Protein AF-0000000081051289 (afdb_homodimer)

Secondary structure (DSSP, 8-state):
--------------------TTSEEEEEEEEEETTSS-EEE--EEEEE-TTEEEEEE-STTSSHHHHHHHHTT---TTEEEEEEEE--S-EEEE-SS----TTSBHHHHHHHHHHHTT----HHHHHHHHHHHHHHTT-GGGTTSB---SSS----HHHHHHHHHHHHHTT--SEEEEESTTTT--HHHHHHHHHHHHHHHHHSTT-EEEEE-SS--HHHHHH--EEEEEETTEEEEEEEHHHHHHHHHHTT-PPPTT--HHHHHHHHT--SSS--SS-HHHHHHHHHHHHHHHTTSSS--TTTT------SSHHHHTHHHHHTS--------S-GGGHHHHHHHHHHHHHH-IIIIIHHHHHHHHHHHHHHHHTTTGGG--SHHHHHHHHHHHHHIIIIIHHGGGGGHHHHHHTHHHHHHHHHTTSS-HHHHHHHHHHHHHHHHHHHHHHHHHHHHHHHT-S-HHHHHHHHHHHHHHHHHHHHHHHHH-SSHHHHHHHHHHHHHHHHHTSSSSS-GGGSPTT-THHHHH-HHHHHHHHHHHHHHTT-B---TT-S-SBHHHHHHHTT-TT--HHHHHHHHHHHHHHHHHHHHHHHHIIIIISSPEEE-TTS-------SSGGG-/--------------------TTSEEEEEEEEEETTSS-EEE--EEEEE-TTEEEEEE-STTSSHHHHHHHHTT---TTEEEEEEEE--S-EEEE-SS----TTSBHHHHHHHHHHHTT----HHHHHHHHHHHHHHTT-GGGTTSB---SSS----HHHHHHHHHHHHHTT--SEEEEESTTTT--HHHHHHHHHHHHHHHHHSTT-EEEEE-SS--HHHHHH--EEEEEETTEEEEEEEHHHHHHHHHHTT-PPPTT--HHHHHHHHT--SSS--SS-HHHHHHHHHHHHHHHTSSSS--TTTT------SSHHHHTHHHHHTS--------S-GGGHHHHHHHHHHHHHH-IIIIIHHHHHHHHHHHHHHHHTTTGGG--SHHHHHHHHHHHHHIIIIIHHGGGGGHHHHHHTHHHHHHHHHTTSS-HHHHHHHHHHHHHHHHHHHHHHHHHHHHHHHT-S-HHHHHHHHHHHHHHHHHHHHHHHHH-SSHHHHHHHHHHHHHHHHHTSSSSS-GGGSPTT-HHHHHH-HHHHHHHHHHHHHHTT-B---TT-S-SBHHHHHHHTT-TT--HHHHHHHHHHHHHHHHHHHHHHHHIIIIISSPEEE-TTS-------SSGGG-

Sequence (1250 aa):
MSVDPTEANLVDVSATFHPTEDDGYALIDNVSTTTGKKKLLKEMNLLFPEGSVSAILGPSGAGKSTLLNVLTDSLSSNSKAVADIHLPGHSSFVPQDDQLHGFFTVKSYMNHYAKMANLKLPRKELDAKIDTLLKQLGLTEQKGTRVGDIFLKGLSGGQKRRLSVALEALTDPMNLFLDEPTSGLDAESALQLMEFLKSYARAASGRRIILTIHQPSTFIWQLIDNVILLAKGKLMYEGSRKSMEEFFAKYEHPTPHGWNPADHYVTMVNDEFRDHARSVDEWAQSYQDWQKNHHLGGPKSSAFFAPPKRSGKERTTSMNAATNKGTVDTKRSNSFMAVGPLLYRYFLNLWFNPGILGTRIAMYSMLALMVGGLFWELGDRTDYESIISRSAVLFYCVAFFIFMSVAVLPFTVMERGIVDKEVLNGYYHPIAYQVAQGLSTIPAAGILAGLTSVIIVFMLKLNDGWWYFLNMFLALCTAEALAQMVSHVVPHFVIGMAGIAGLFGFFMLFMGFMVIPSDFPYGLGWTYDVAFHTYSWRSFMVTEFQNLTFDDPRSPFATGHDVLKFYEIEDVNRWNDMIVLACYAIVIHLISFMVLVIRYSYFKGKITPLNGKKQPDQDFSEAAAMSVDPTEANLVDVSATFHPTEDDGYALIDNVSTTTGKKKLLKEMNLLFPEGSVSAILGPSGAGKSTLLNVLTDSLSSNSKAVADIHLPGHSSFVPQDDQLHGFFTVKSYMNHYAKMANLKLPRKELDAKIDTLLKQLGLTEQKGTRVGDIFLKGLSGGQKRRLSVALEALTDPMNLFLDEPTSGLDAESALQLMEFLKSYARAASGRRIILTIHQPSTFIWQLIDNVILLAKGKLMYEGSRKSMEEFFAKYEHPTPHGWNPADHYVTMVNDEFRDHARSVDEWAQSYQDWQKNHHLGGPKSSAFFAPPKRSGKERTTSMNAATNKGTVDTKRSNSFMAVGPLLYRYFLNLWFNPGILGTRIAMYSMLALMVGGLFWELGDRTDYESIISRSAVLFYCVAFFIFMSVAVLPFTVMERGIVDKEVLNGYYHPIAYQVAQGLSTIPAAGILAGLTSVIIVFMLKLNDGWWYFLNMFLALCTAEALAQMVSHVVPHFVIGMAGIAGLFGFFMLFMGFMVIPSDFPYGLGWTYDVAFHTYSWRSFMVTEFQNLTFDDPRSPFATGHDVLKFYEIEDVNRWNDMIVLACYAIVIHLISFMVLVIRYSYFKGKITPLNGKKQPDQDFSEAAA

Organism: NCBI:txid2856

Structure (mmCIF, N/CA/C/O backbone):
data_AF-0000000081051289-model_v1
#
loop_
_entity.id
_entity.type
_entity.pdbx_description
1 polymer 'ABC transporter domain-containing protein'
#
loop_
_atom_site.group_PDB
_atom_site.id
_atom_site.type_symbol
_atom_site.label_atom_id
_atom_site.label_alt_id
_atom_site.label_comp_id
_atom_site.label_asym_id
_atom_site.label_entity_id
_atom_site.label_seq_id
_atom_site.pdbx_PDB_ins_code
_atom_site.Cartn_x
_atom_site.Cartn_y
_atom_site.Cartn_z
_atom_site.occupancy
_atom_site.B_iso_or_equiv
_atom_site.auth_seq_id
_atom_site.auth_comp_id
_atom_site.auth_asym_id
_atom_site.auth_atom_id
_atom_site.pdbx_PDB_model_num
ATOM 1 N N . MET A 1 1 ? -16.984 8.797 79.438 1 22.88 1 MET A N 1
ATOM 2 C CA . MET A 1 1 ? -17.828 8.328 78.312 1 22.88 1 MET A CA 1
ATOM 3 C C . MET A 1 1 ? -17.297 8.852 77 1 22.88 1 MET A C 1
ATOM 5 O O . MET A 1 1 ? -17.406 10.039 76.688 1 22.88 1 MET A O 1
ATOM 9 N N . SER A 1 2 ? -16.266 8.383 76.375 1 28.55 2 SER A N 1
ATOM 10 C CA . SER A 1 2 ? -15.32 8.758 75.312 1 28.55 2 SER A CA 1
ATOM 11 C C . SER A 1 2 ? -15.953 8.633 73.938 1 28.55 2 SER A C 1
ATOM 13 O O . SER A 1 2 ? -16.5 7.582 73.562 1 28.55 2 SER A O 1
ATOM 15 N N . VAL A 1 3 ? -16.594 9.781 73.312 1 32.72 3 VAL A N 1
ATOM 16 C CA . VAL A 1 3 ? -17.359 9.938 72.125 1 32.72 3 VAL A CA 1
ATOM 17 C C . VAL A 1 3 ? -16.547 9.391 70.938 1 32.72 3 VAL A C 1
ATOM 19 O O . VAL A 1 3 ? -15.391 9.773 70.75 1 32.72 3 VAL A O 1
ATOM 22 N N . ASP A 1 4 ? -16.812 8.148 70.5 1 29.19 4 ASP A N 1
ATOM 23 C CA . ASP A 1 4 ? -16.156 7.316 69.5 1 29.19 4 ASP A CA 1
ATOM 24 C C . ASP A 1 4 ? -16.203 7.973 68.125 1 29.19 4 ASP A C 1
ATOM 26 O O . ASP A 1 4 ? -17.281 8.344 67.625 1 29.19 4 ASP A O 1
ATOM 30 N N . PRO A 1 5 ? -15.219 8.594 67.5 1 31 5 PRO A N 1
ATOM 31 C CA . PRO A 1 5 ? -15.047 9.43 66.312 1 31 5 PRO A CA 1
ATOM 32 C C . PRO A 1 5 ? -15.492 8.734 65.062 1 31 5 PRO A C 1
ATOM 34 O O . PRO A 1 5 ? -15.391 9.312 63.938 1 31 5 PRO A O 1
ATOM 37 N N . THR A 1 6 ? -15.672 7.43 64.938 1 29.77 6 THR A N 1
ATOM 38 C CA . THR A 1 6 ? -15.523 6.621 63.75 1 29.77 6 THR A CA 1
ATOM 39 C C . THR A 1 6 ? -16.703 6.828 62.812 1 29.77 6 THR A C 1
ATOM 41 O O . THR A 1 6 ? -16.641 6.469 61.625 1 29.77 6 THR A O 1
ATOM 44 N N . GLU A 1 7 ? -17.922 6.91 63.188 1 26.81 7 GLU A N 1
ATOM 45 C CA . GLU A 1 7 ? -19.047 6.672 62.281 1 26.81 7 GLU A CA 1
ATOM 46 C C . GLU A 1 7 ? -19.219 7.832 61.312 1 26.81 7 GLU A C 1
ATOM 48 O O . GLU A 1 7 ? -20 8.75 61.562 1 26.81 7 GLU A O 1
ATOM 53 N N . ALA A 1 8 ? -18.188 8.406 60.844 1 28.31 8 ALA A N 1
ATOM 54 C CA . ALA A 1 8 ? -18.484 9.453 59.875 1 28.31 8 ALA A CA 1
ATOM 55 C C . ALA A 1 8 ? -19.359 8.922 58.75 1 28.31 8 ALA A C 1
ATOM 57 O O . ALA A 1 8 ? -19.016 7.914 58.125 1 28.31 8 ALA A O 1
ATOM 58 N N . ASN A 1 9 ? -20.672 9.055 58.781 1 26.67 9 ASN A N 1
ATOM 59 C CA . ASN A 1 9 ? -21.734 8.805 57.812 1 26.67 9 ASN A CA 1
ATOM 60 C C . ASN A 1 9 ? -21.297 9.18 56.375 1 26.67 9 ASN A C 1
ATOM 62 O O . ASN A 1 9 ? -21 10.344 56.094 1 26.67 9 ASN A O 1
ATOM 66 N N . LEU A 1 10 ? -20.562 8.336 55.719 1 26.39 10 LEU A N 1
ATOM 67 C CA . LEU A 1 10 ? -20.281 8.414 54.312 1 26.39 10 LEU A CA 1
ATOM 68 C C . LEU A 1 10 ? -21.531 8.82 53.531 1 26.39 10 LEU A C 1
ATOM 70 O O . LEU A 1 10 ? -22.531 8.086 53.5 1 26.39 10 LEU A O 1
ATOM 74 N N . VAL A 1 11 ? -22 10.039 53.688 1 27.27 11 VAL A N 1
ATOM 75 C CA . VAL A 1 11 ? -23.047 10.555 52.812 1 27.27 11 VAL A CA 1
ATOM 76 C C . VAL A 1 11 ? -22.812 10.047 51.406 1 27.27 11 VAL A C 1
ATOM 78 O O . VAL A 1 11 ? -21.75 10.258 50.812 1 27.27 11 VAL A O 1
ATOM 81 N N . ASP A 1 12 ? -23.328 8.828 51.094 1 27.61 12 ASP A N 1
ATOM 82 C CA . ASP A 1 12 ? -23.5 8.266 49.75 1 27.61 12 ASP A CA 1
ATOM 83 C C . ASP A 1 12 ? -23.953 9.344 48.781 1 27.61 12 ASP A C 1
ATOM 85 O O . ASP A 1 12 ? -25.125 9.75 48.781 1 27.61 12 ASP A O 1
ATOM 89 N N . VAL A 1 13 ? -23.375 10.422 48.625 1 29.34 13 VAL A N 1
ATOM 90 C CA . VAL A 1 13 ? -23.594 11.469 47.625 1 29.34 13 VAL A CA 1
ATOM 91 C C . VAL A 1 13 ? -23.797 10.828 46.25 1 29.34 13 VAL A C 1
ATOM 93 O O . VAL A 1 13 ? -22.828 10.609 45.531 1 29.34 13 VAL A O 1
ATOM 96 N N . SER A 1 14 ? -24.25 9.555 46.156 1 29.89 14 SER A N 1
ATOM 97 C CA . SER A 1 14 ? -24.672 9.195 44.781 1 29.89 14 SER A CA 1
ATOM 98 C C . SER A 1 14 ? -25.578 10.258 44.188 1 29.89 14 SER A C 1
ATOM 100 O O . SER A 1 14 ? -26.734 10.398 44.625 1 29.89 14 SER A O 1
ATOM 102 N N . ALA A 1 15 ? -25.266 11.484 44.094 1 31.88 15 ALA A N 1
ATOM 103 C CA . ALA A 1 15 ? -25.953 12.555 43.375 1 31.88 15 ALA A CA 1
ATOM 104 C C . ALA A 1 15 ? -26.766 12.008 42.219 1 31.88 15 ALA A C 1
ATOM 106 O O . ALA A 1 15 ? -26.219 11.383 41.312 1 31.88 15 ALA A O 1
ATOM 107 N N . THR A 1 16 ? -27.969 11.555 42.375 1 32.56 16 THR A N 1
ATOM 108 C CA . THR A 1 16 ? -29.016 11.016 41.5 1 32.56 16 THR A CA 1
ATOM 109 C C . THR A 1 16 ? -29.156 11.836 40.219 1 32.56 16 THR A C 1
ATOM 111 O O . THR A 1 16 ? -29.469 13.031 40.281 1 32.56 16 THR A O 1
ATOM 114 N N . PHE A 1 17 ? -28.25 11.797 39.281 1 36.53 17 PHE A N 1
ATOM 115 C CA . PHE A 1 17 ? -28.469 12.156 37.875 1 36.53 17 PHE A CA 1
ATOM 116 C C . PHE A 1 17 ? -29.891 11.836 37.469 1 36.53 17 PHE A C 1
ATOM 118 O O . PHE A 1 17 ? -30.297 10.672 37.438 1 36.53 17 PHE A O 1
ATOM 125 N N . HIS A 1 18 ? -30.891 12.703 37.844 1 35.75 18 HIS A N 1
ATOM 126 C CA . HIS A 1 18 ? -32.25 12.445 37.406 1 35.75 18 HIS A CA 1
ATOM 127 C C . HIS A 1 18 ? -32.469 12.977 35.969 1 35.75 18 HIS A C 1
ATOM 129 O O . HIS A 1 18 ? -32.781 14.156 35.812 1 35.75 18 HIS A O 1
ATOM 135 N N . PRO A 1 19 ? -31.891 12.359 34.969 1 45.41 19 PRO A N 1
ATOM 136 C CA . PRO A 1 19 ? -32.188 12.781 33.625 1 45.41 19 PRO A CA 1
ATOM 137 C C . PRO A 1 19 ? -33.688 12.906 33.344 1 45.41 19 PRO A C 1
ATOM 139 O O . PRO A 1 19 ? -34.5 12.227 34 1 45.41 19 PRO A O 1
ATOM 142 N N . THR A 1 20 ? -34.125 14.016 33.094 1 47.81 20 THR A N 1
ATOM 143 C CA . THR A 1 20 ? -35.5 14.031 32.594 1 47.81 20 THR A CA 1
ATOM 144 C C . THR A 1 20 ? -35.719 12.969 31.516 1 47.81 20 THR A C 1
ATOM 146 O O . THR A 1 20 ? -34.75 12.57 30.859 1 47.81 20 THR A O 1
ATOM 149 N N . GLU A 1 21 ? -36.812 12.289 31.531 1 51.12 21 GLU A N 1
ATOM 150 C CA . GLU A 1 21 ? -37.188 11.18 30.672 1 51.12 21 GLU A CA 1
ATOM 151 C C . GLU A 1 21 ? -36.75 11.422 29.234 1 51.12 21 GLU A C 1
ATOM 153 O O . GLU A 1 21 ? -36.406 10.484 28.516 1 51.12 21 GLU A O 1
ATOM 158 N N . ASP A 1 22 ? -36.594 12.703 28.75 1 62.16 22 ASP A N 1
ATOM 159 C CA . ASP A 1 22 ? -36.375 12.953 27.328 1 62.16 22 ASP A CA 1
ATOM 160 C C . ASP A 1 22 ? -34.906 13.25 27.047 1 62.16 22 ASP A C 1
ATOM 162 O O . ASP A 1 22 ? -34.469 13.25 25.891 1 62.16 22 ASP A O 1
ATOM 166 N N . ASP A 1 23 ? -34.062 13.391 28.078 1 75.94 23 ASP A N 1
ATOM 167 C CA . ASP A 1 23 ? -32.656 13.719 27.812 1 75.94 23 ASP A CA 1
ATOM 168 C C . ASP A 1 23 ? -31.812 12.453 27.672 1 75.94 23 ASP A C 1
ATOM 170 O O . ASP A 1 23 ? -32.062 11.445 28.328 1 75.94 23 ASP A O 1
ATOM 174 N N . GLY A 1 24 ? -30.984 12.523 26.641 1 87.38 24 GLY A N 1
ATOM 175 C CA . GLY A 1 24 ? -30.016 11.445 26.5 1 87.38 24 GLY A CA 1
ATOM 176 C C . GLY A 1 24 ? -28.891 11.531 27.516 1 87.38 24 GLY A C 1
ATOM 177 O O . GLY A 1 24 ? -28.516 12.625 27.938 1 87.38 24 GLY A O 1
ATOM 178 N N . TYR A 1 25 ? -28.484 10.391 28.047 1 89.56 25 TYR A N 1
ATOM 179 C CA . TYR A 1 25 ? -27.359 10.383 28.984 1 89.56 25 TYR A CA 1
ATOM 180 C C . TYR A 1 25 ? -26.547 9.102 28.844 1 89.56 25 TYR A C 1
ATOM 182 O O . TYR A 1 25 ? -26.984 8.156 28.188 1 89.56 25 TYR A O 1
ATOM 190 N N . ALA A 1 26 ? -25.375 9.164 29.328 1 90.5 26 ALA A N 1
ATOM 191 C CA . ALA A 1 26 ? -24.484 8.008 29.391 1 90.5 26 ALA A CA 1
ATOM 192 C C . ALA A 1 26 ? -23.75 7.957 30.734 1 90.5 26 ALA A C 1
ATOM 194 O O . ALA A 1 26 ? -23.109 8.93 31.125 1 90.5 26 ALA A O 1
ATOM 195 N N . LEU A 1 27 ? -23.969 6.828 31.422 1 90.94 27 LEU A N 1
ATOM 196 C CA . LEU A 1 27 ? -23.25 6.555 32.656 1 90.94 27 LEU A CA 1
ATOM 197 C C . LEU A 1 27 ? -22.156 5.523 32.438 1 90.94 27 LEU A C 1
ATOM 199 O O . LEU A 1 27 ? -22.438 4.34 32.219 1 90.94 27 LEU A O 1
ATOM 203 N N . ILE A 1 28 ? -20.922 5.984 32.438 1 91.62 28 ILE A N 1
ATOM 204 C CA . ILE A 1 28 ? -19.797 5.102 32.156 1 91.62 28 ILE A CA 1
ATOM 205 C C . ILE A 1 28 ? -19 4.844 33.438 1 91.62 28 ILE A C 1
ATOM 207 O O . ILE A 1 28 ? -18.562 5.785 34.094 1 91.62 28 ILE A O 1
ATOM 211 N N . ASP A 1 29 ? -18.859 3.664 33.844 1 90.12 29 ASP A N 1
ATOM 212 C CA . ASP A 1 29 ? -18.031 3.287 34.969 1 90.12 29 ASP A CA 1
ATOM 213 C C . ASP A 1 29 ? -16.562 3.152 34.562 1 90.12 29 ASP A C 1
ATOM 215 O O . ASP A 1 29 ? -15.68 3.725 35.219 1 90.12 29 ASP A O 1
ATOM 219 N N . ASN A 1 30 ? -16.391 2.363 33.625 1 89.25 30 ASN A N 1
ATOM 220 C CA . ASN A 1 30 ? -15.047 2.213 33.094 1 89.25 30 ASN A CA 1
ATOM 221 C C . ASN A 1 30 ? -15.055 1.535 31.719 1 89.25 30 ASN A C 1
ATOM 223 O O . ASN A 1 30 ? -15.992 0.813 31.391 1 89.25 30 ASN A O 1
ATOM 227 N N . VAL A 1 31 ? -14.117 1.873 30.969 1 89.12 31 VAL A N 1
ATOM 228 C CA . VAL A 1 31 ? -13.82 1.179 29.719 1 89.12 31 VAL A CA 1
ATOM 229 C C . VAL A 1 31 ? -12.375 0.685 29.734 1 89.12 31 VAL A C 1
ATOM 231 O O . VAL A 1 31 ? -11.445 1.472 29.938 1 89.12 31 VAL A O 1
ATOM 234 N N . SER A 1 32 ? -12.164 -0.569 29.641 1 87.38 32 SER A N 1
ATOM 235 C CA . SER A 1 32 ? -10.828 -1.14 29.719 1 87.38 32 SER A CA 1
ATOM 236 C C . SER A 1 32 ? -10.586 -2.135 28.594 1 87.38 32 SER A C 1
ATOM 238 O O . SER A 1 32 ? -11.523 -2.57 27.922 1 87.38 32 SER A O 1
ATOM 240 N N . THR A 1 33 ? -9.242 -2.355 28.344 1 80.62 33 THR A N 1
ATOM 241 C CA . THR A 1 33 ? -8.883 -3.412 27.406 1 80.62 33 THR A CA 1
ATOM 242 C C . THR A 1 33 ? -9.211 -4.785 27.984 1 80.62 33 THR A C 1
ATOM 244 O O . THR A 1 33 ? -9.328 -4.938 29.203 1 80.62 33 THR A O 1
ATOM 247 N N . THR A 1 34 ? -9.445 -5.719 27.078 1 74.25 34 THR A N 1
ATOM 248 C CA . THR A 1 34 ? -9.828 -7.059 27.516 1 74.25 34 THR A CA 1
ATOM 249 C C . THR A 1 34 ? -8.727 -7.684 28.359 1 74.25 34 THR A C 1
ATOM 251 O O . THR A 1 34 ? -9 -8.508 29.234 1 74.25 34 THR A O 1
ATOM 254 N N . THR A 1 35 ? -7.504 -7.293 28.047 1 70.12 35 THR A N 1
ATOM 255 C CA . THR A 1 35 ? -6.418 -7.82 28.875 1 70.12 35 THR A CA 1
ATOM 256 C C . THR A 1 35 ? -6.402 -7.152 30.234 1 70.12 35 THR A C 1
ATOM 258 O O . THR A 1 35 ? -5.684 -7.59 31.141 1 70.12 35 THR A O 1
ATOM 261 N N . GLY A 1 36 ? -7.309 -6.223 30.469 1 64.62 36 GLY A N 1
ATOM 262 C CA . GLY A 1 36 ? -7.449 -5.523 31.734 1 64.62 36 GLY A CA 1
ATOM 263 C C . GLY A 1 36 ? -6.258 -4.641 32.062 1 64.62 36 GLY A C 1
ATOM 264 O O . GLY A 1 36 ? -6.23 -3.992 33.125 1 64.62 36 GLY A O 1
ATOM 265 N N . LYS A 1 37 ? -5.344 -4.551 31.297 1 65.62 37 LYS A N 1
ATOM 266 C CA . LYS A 1 37 ? -4.07 -3.916 31.625 1 65.62 37 LYS A CA 1
ATOM 267 C C . LYS A 1 37 ? -4.156 -2.4 31.469 1 65.62 37 LYS A C 1
ATOM 269 O O . LYS A 1 37 ? -3.531 -1.66 32.25 1 65.62 37 LYS A O 1
ATOM 274 N N . LYS A 1 38 ? -5.055 -1.943 30.625 1 79.62 38 LYS A N 1
ATOM 275 C CA . LYS A 1 38 ? -5.078 -0.501 30.406 1 79.62 38 LYS A CA 1
ATOM 276 C C . LYS A 1 38 ? -6.504 0.039 30.438 1 79.62 38 LYS A C 1
ATOM 278 O O . LYS A 1 38 ? -7.395 -0.505 29.781 1 79.62 38 LYS A O 1
ATOM 283 N N . LYS A 1 39 ? -6.723 0.963 31.406 1 85.56 39 LYS A N 1
ATOM 284 C CA . LYS A 1 39 ? -8.008 1.655 31.438 1 85.56 39 LYS A CA 1
ATOM 285 C C . LYS A 1 39 ? -8.055 2.785 30.406 1 85.56 39 LYS A C 1
ATOM 287 O O . LYS A 1 39 ? -7.262 3.729 30.484 1 85.56 39 LYS A O 1
ATOM 292 N N . LEU A 1 40 ? -8.969 2.693 29.484 1 87.25 40 LEU A N 1
ATOM 293 C CA . LEU A 1 40 ? -9.086 3.67 28.406 1 87.25 40 LEU A CA 1
ATOM 294 C C . LEU A 1 40 ? -9.93 4.863 28.844 1 87.25 40 LEU A C 1
ATOM 296 O O . LEU A 1 40 ? -9.609 6.008 28.516 1 87.25 40 LEU A O 1
ATOM 300 N N . LEU A 1 41 ? -11.039 4.629 29.5 1 92.12 41 LEU A N 1
ATOM 301 C CA . LEU A 1 41 ? -11.914 5.656 30.062 1 92.12 41 LEU A CA 1
ATOM 302 C C . LEU A 1 41 ? -12.219 5.371 31.531 1 92.12 41 LEU A C 1
ATOM 304 O O . LEU A 1 41 ? -12.422 4.215 31.922 1 92.12 41 LEU A O 1
ATOM 308 N N . LYS A 1 42 ? -12.172 6.414 32.312 1 92.88 42 LYS A N 1
ATOM 309 C CA . LYS A 1 42 ? -12.531 6.32 33.719 1 92.88 42 LYS A CA 1
ATOM 310 C C . LYS A 1 42 ? -13.977 6.738 33.938 1 92.88 42 LYS A C 1
ATOM 312 O O . LYS A 1 42 ? -14.727 6.969 33 1 92.88 42 LYS A O 1
ATOM 317 N N . GLU A 1 43 ? -14.375 6.668 35.188 1 90.94 43 GLU A N 1
ATOM 318 C CA . GLU A 1 43 ? -15.773 6.93 35.531 1 90.94 43 GLU A CA 1
ATOM 319 C C . GLU A 1 43 ? -16.203 8.32 35.062 1 90.94 43 GLU A C 1
ATOM 321 O O . GLU A 1 43 ? -15.484 9.305 35.281 1 90.94 43 GLU A O 1
ATOM 326 N N . MET A 1 44 ? -17.344 8.336 34.281 1 91.88 44 MET A N 1
ATOM 327 C CA . MET A 1 44 ? -17.844 9.633 33.844 1 91.88 44 MET A CA 1
ATOM 328 C C . MET A 1 44 ? -19.359 9.578 33.594 1 91.88 44 MET A C 1
ATOM 330 O O . MET A 1 44 ? -19.859 8.57 33.125 1 91.88 44 MET A O 1
ATOM 334 N N . ASN A 1 45 ? -20.016 10.602 34 1 90.44 45 ASN A N 1
ATOM 335 C CA . ASN A 1 45 ? -21.438 10.812 33.719 1 90.44 45 ASN A CA 1
ATOM 336 C C . ASN A 1 45 ? -21.641 11.922 32.688 1 90.44 45 ASN A C 1
ATOM 338 O O . ASN A 1 45 ? -21.203 13.055 32.875 1 90.44 45 ASN A O 1
ATOM 342 N N . LEU A 1 46 ? -22.297 11.562 31.594 1 93.44 46 LEU A N 1
ATOM 343 C CA . LEU A 1 46 ? -22.438 12.5 30.484 1 93.44 46 LEU A CA 1
ATOM 344 C C . LEU A 1 46 ? -23.922 12.742 30.172 1 93.44 46 LEU A C 1
ATOM 346 O O . LEU A 1 46 ? -24.734 11.82 30.234 1 93.44 46 LEU A O 1
ATOM 350 N N . LEU A 1 47 ? -24.203 13.992 29.922 1 91.19 47 LEU A N 1
ATOM 351 C CA . LEU A 1 47 ? -25.547 14.383 29.5 1 91.19 47 LEU A CA 1
ATOM 352 C C . LEU A 1 47 ? -25.547 14.875 28.047 1 91.19 47 LEU A C 1
ATOM 354 O O . LEU A 1 47 ? -24.625 15.594 27.641 1 91.19 47 LEU A O 1
ATOM 358 N N . PHE A 1 48 ? -26.578 14.492 27.359 1 93.88 48 PHE A N 1
ATOM 359 C CA . PHE A 1 48 ? -26.766 14.914 25.984 1 93.88 48 PHE A CA 1
ATOM 360 C C . PHE A 1 48 ? -28.156 15.508 25.781 1 93.88 48 PHE A C 1
ATOM 362 O O . PHE A 1 48 ? -29.094 14.805 25.406 1 93.88 48 PHE A O 1
ATOM 369 N N . PRO A 1 49 ? -28.219 16.828 25.906 1 90.69 49 PRO A N 1
ATOM 370 C CA . PRO A 1 49 ? -29.531 17.469 25.812 1 90.69 49 PRO A CA 1
ATOM 371 C C . PRO A 1 49 ? -30.109 17.422 24.406 1 90.69 49 PRO A C 1
ATOM 373 O O . PRO A 1 49 ? -29.344 17.469 23.422 1 90.69 49 PRO A O 1
ATOM 376 N N . GLU A 1 50 ? -31.375 17.391 24.328 1 89.88 50 GLU A N 1
ATOM 377 C CA . GLU A 1 50 ? -32.062 17.422 23.047 1 89.88 50 GLU A CA 1
ATOM 378 C C . GLU A 1 50 ? -31.891 18.781 22.359 1 89.88 50 GLU A C 1
ATOM 380 O O . GLU A 1 50 ? -31.766 19.812 23.047 1 89.88 50 GLU A O 1
ATOM 385 N N . GLY A 1 51 ? -31.859 18.781 21.062 1 91.5 51 GLY A N 1
ATOM 386 C CA . GLY A 1 51 ? -31.766 20 20.281 1 91.5 51 GLY A CA 1
ATOM 387 C C . GLY A 1 51 ? -30.438 20.703 20.422 1 91.5 51 GLY A C 1
ATOM 388 O O . GLY A 1 51 ? -30.328 21.922 20.219 1 91.5 51 GLY A O 1
ATOM 389 N N . SER A 1 52 ? -29.5 19.906 20.859 1 93.44 52 SER A N 1
ATOM 390 C CA . SER A 1 52 ? -28.203 20.531 21.125 1 93.44 52 SER A CA 1
ATOM 391 C C . SER A 1 52 ? -27.094 19.828 20.359 1 93.44 52 SER A C 1
ATOM 393 O O . SER A 1 52 ? -27.234 18.672 19.969 1 93.44 52 SER A O 1
ATOM 395 N N . VAL A 1 53 ? -26.125 20.578 20.094 1 96.69 53 VAL A N 1
ATOM 396 C CA . VAL A 1 53 ? -24.875 20.062 19.547 1 96.69 53 VAL A CA 1
ATOM 397 C C . VAL A 1 53 ? -23.859 19.859 20.672 1 96.69 53 VAL A C 1
ATOM 399 O O . VAL A 1 53 ? -23.406 20.828 21.297 1 96.69 53 VAL A O 1
ATOM 402 N N . SER A 1 54 ? -23.562 18.609 20.953 1 96.81 54 SER A N 1
ATOM 403 C CA . SER A 1 54 ? -22.562 18.266 21.969 1 96.81 54 SER A CA 1
ATOM 404 C C . SER A 1 54 ? -21.219 17.938 21.328 1 96.81 54 SER A C 1
ATOM 406 O O . SER A 1 54 ? -21.141 17.062 20.469 1 96.81 54 SER A O 1
ATOM 408 N N . ALA A 1 55 ? -20.172 18.562 21.766 1 96.62 55 ALA A N 1
ATOM 409 C CA . ALA A 1 55 ? -18.828 18.359 21.219 1 96.62 55 ALA A CA 1
ATOM 410 C C . ALA A 1 55 ? -17.906 17.703 22.25 1 96.62 55 ALA A C 1
ATOM 412 O O . ALA A 1 55 ? -17.859 18.125 23.406 1 96.62 55 ALA A O 1
ATOM 413 N N . ILE A 1 56 ? -17.312 16.688 21.859 1 95.69 56 ILE A N 1
ATOM 414 C CA . ILE A 1 56 ? -16.281 16.031 22.672 1 95.69 56 ILE A CA 1
ATOM 415 C C . ILE A 1 56 ? -14.906 16.578 22.281 1 95.69 56 ILE A C 1
ATOM 417 O O . ILE A 1 56 ? -14.469 16.422 21.141 1 95.69 56 ILE A O 1
ATOM 421 N N . LEU A 1 57 ? -14.266 17.203 23.25 1 92.19 57 LEU A N 1
ATOM 422 C CA . LEU A 1 57 ? -12.969 17.844 23.031 1 92.19 57 LEU A CA 1
ATOM 423 C C . LEU A 1 57 ? -11.898 17.188 23.891 1 92.19 57 LEU A C 1
ATOM 425 O O . LEU A 1 57 ? -12.211 16.5 24.875 1 92.19 57 LEU A O 1
ATOM 429 N N . GLY A 1 58 ? -10.648 17.391 23.5 1 88.12 58 GLY A N 1
ATOM 430 C CA . GLY A 1 58 ? -9.516 16.875 24.25 1 88.12 58 GLY A CA 1
ATOM 431 C C . GLY A 1 58 ? -8.266 16.719 23.406 1 88.12 58 GLY A C 1
ATOM 432 O O . GLY A 1 58 ? -8.344 16.719 22.172 1 88.12 58 GLY A O 1
ATOM 433 N N . PRO A 1 59 ? -7.215 16.609 24.094 1 81.31 59 PRO A N 1
ATOM 434 C CA . PRO A 1 59 ? -5.969 16.359 23.375 1 81.31 59 PRO A CA 1
ATOM 435 C C . PRO A 1 59 ? -5.934 14.984 22.719 1 81.31 59 PRO A C 1
ATOM 437 O O . PRO A 1 59 ? -6.855 14.188 22.891 1 81.31 59 PRO A O 1
ATOM 440 N N . SER A 1 60 ? -4.883 14.812 21.875 1 75.25 60 SER A N 1
ATOM 441 C CA . SER A 1 60 ? -4.73 13.516 21.219 1 75.25 60 SER A CA 1
ATOM 442 C C . SER A 1 60 ? -4.57 12.391 22.234 1 75.25 60 SER A C 1
ATOM 444 O O . SER A 1 60 ? -3.816 12.531 23.203 1 75.25 60 SER A O 1
ATOM 446 N N . GLY A 1 61 ? -5.281 11.352 22.125 1 76.62 61 GLY A N 1
ATOM 447 C CA . GLY A 1 61 ? -5.195 10.203 23.016 1 76.62 61 GLY A CA 1
ATOM 448 C C . GLY A 1 61 ? -6.051 10.352 24.25 1 76.62 61 GLY A C 1
ATOM 449 O O . GLY A 1 61 ? -5.957 9.547 25.188 1 76.62 61 GLY A O 1
ATOM 450 N N . ALA A 1 62 ? -6.902 11.352 24.266 1 84.88 62 ALA A N 1
ATOM 451 C CA . ALA A 1 62 ? -7.711 11.633 25.453 1 84.88 62 ALA A CA 1
ATOM 452 C C . ALA A 1 62 ? -8.82 10.594 25.609 1 84.88 62 ALA A C 1
ATOM 454 O O . ALA A 1 62 ? -9.406 10.469 26.688 1 84.88 62 ALA A O 1
ATOM 455 N N . GLY A 1 63 ? -9.156 9.852 24.562 1 87.62 63 GLY A N 1
ATOM 456 C CA . GLY A 1 63 ? -10.211 8.859 24.625 1 87.62 63 GLY A CA 1
ATOM 457 C C . GLY A 1 63 ? -11.469 9.273 23.891 1 87.62 63 GLY A C 1
ATOM 458 O O . GLY A 1 63 ? -12.539 8.688 24.078 1 87.62 63 GLY A O 1
ATOM 459 N N . LYS A 1 64 ? -11.414 10.305 23.031 1 90.44 64 LYS A N 1
ATOM 460 C CA . LYS A 1 64 ? -12.578 10.836 22.312 1 90.44 64 LYS A CA 1
ATOM 461 C C . LYS A 1 64 ? -13.234 9.75 21.469 1 90.44 64 LYS A C 1
ATOM 463 O O . LYS A 1 64 ? -14.453 9.547 21.547 1 90.44 64 LYS A O 1
ATOM 468 N N . SER A 1 65 ? -12.414 9.039 20.688 1 86.62 65 SER A N 1
ATOM 469 C CA . SER A 1 65 ? -12.938 8.008 19.812 1 86.62 65 SER A CA 1
ATOM 470 C C . SER A 1 65 ? -13.461 6.812 20.594 1 86.62 65 SER A C 1
ATOM 472 O O . SER A 1 65 ? -14.438 6.176 20.203 1 86.62 65 SER A O 1
ATOM 474 N N . THR A 1 66 ? -12.797 6.48 21.703 1 87.75 66 THR A N 1
ATOM 475 C CA . THR A 1 66 ? -13.266 5.398 22.562 1 87.75 66 THR A CA 1
ATOM 476 C C . THR A 1 66 ? -14.648 5.719 23.125 1 87.75 66 THR A C 1
ATOM 478 O O . THR A 1 66 ? -15.523 4.848 23.172 1 87.75 66 THR A O 1
ATOM 481 N N . LEU A 1 67 ? -14.766 6.949 23.578 1 93.25 67 LEU A N 1
ATOM 482 C CA . LEU A 1 67 ? -16.062 7.375 24.094 1 93.25 67 LEU A CA 1
ATOM 483 C C . LEU A 1 67 ? -17.141 7.289 23.016 1 93.25 67 LEU A C 1
ATOM 485 O O . LEU A 1 67 ? -18.234 6.785 23.281 1 93.25 67 LEU A O 1
ATOM 489 N N . LEU A 1 68 ? -16.844 7.812 21.859 1 92.19 68 LEU A N 1
ATOM 490 C CA . LEU A 1 68 ? -17.797 7.758 20.766 1 92.19 68 LEU A CA 1
ATOM 491 C C . LEU A 1 68 ? -18.156 6.316 20.422 1 92.19 68 LEU A C 1
ATOM 493 O O . LEU A 1 68 ? -19.328 6.023 20.125 1 92.19 68 LEU A O 1
ATOM 497 N N . ASN A 1 69 ? -17.234 5.418 20.516 1 89.19 69 ASN A N 1
ATOM 498 C CA . ASN A 1 69 ? -17.484 4.008 20.25 1 89.19 69 ASN A CA 1
ATOM 499 C C . ASN A 1 69 ? -18.375 3.377 21.312 1 89.19 69 ASN A C 1
ATOM 501 O O . ASN A 1 69 ? -19.172 2.484 21 1 89.19 69 ASN A O 1
ATOM 505 N N . VAL A 1 70 ? -18.172 3.799 22.469 1 90.12 70 VAL A N 1
ATOM 506 C CA . VAL A 1 70 ? -19.016 3.316 23.547 1 90.12 70 VAL A CA 1
ATOM 507 C C . VAL A 1 70 ? -20.453 3.793 23.328 1 90.12 70 VAL A C 1
ATOM 509 O O . VAL A 1 70 ? -21.406 3.018 23.469 1 90.12 70 VAL A O 1
ATOM 512 N N . LEU A 1 71 ? -20.578 5.031 22.938 1 92.5 71 LEU A N 1
ATOM 513 C CA . LEU A 1 71 ? -21.891 5.629 22.75 1 92.5 71 LEU A CA 1
ATOM 514 C C . LEU A 1 71 ? -22.609 5 21.562 1 92.5 71 LEU A C 1
ATOM 516 O O . LEU A 1 71 ? -23.844 4.91 21.547 1 92.5 71 LEU A O 1
ATOM 520 N N . THR A 1 72 ? -21.875 4.594 20.547 1 89.31 72 THR A N 1
ATOM 521 C CA . THR A 1 72 ? -22.469 4.039 19.328 1 89.31 72 THR A CA 1
ATOM 522 C C . THR A 1 72 ? -22.469 2.516 19.391 1 89.31 72 THR A C 1
ATOM 524 O O . THR A 1 72 ? -22.828 1.859 18.406 1 89.31 72 THR A O 1
ATOM 527 N N . ASP A 1 73 ? -22.047 1.947 20.453 1 83.12 73 ASP A N 1
ATOM 528 C CA . ASP A 1 73 ? -21.984 0.501 20.641 1 83.12 73 ASP A CA 1
ATOM 529 C C . ASP A 1 73 ? -21.109 -0.157 19.578 1 83.12 73 ASP A C 1
ATOM 531 O O . ASP A 1 73 ? -21.5 -1.15 18.969 1 83.12 73 ASP A O 1
ATOM 535 N N . SER A 1 74 ? -20.062 0.469 19.266 1 83.69 74 SER A N 1
ATOM 536 C CA . SER A 1 74 ? -19.109 -0.055 18.297 1 83.69 74 SER A CA 1
ATOM 537 C C . SER A 1 74 ? -17.75 -0.302 18.922 1 83.69 74 SER A C 1
ATOM 539 O O . SER A 1 74 ? -16.719 -0.075 18.281 1 83.69 74 SER A O 1
ATOM 541 N N . LEU A 1 75 ? -17.781 -0.693 20.078 1 82.5 75 LEU A N 1
ATOM 542 C CA . LEU A 1 75 ? -16.547 -0.958 20.797 1 82.5 75 LEU A CA 1
ATOM 543 C C . LEU A 1 75 ? -15.812 -2.152 20.188 1 82.5 75 LEU A C 1
ATOM 545 O O . LEU A 1 75 ? -16.438 -3.139 19.797 1 82.5 75 LEU A O 1
ATOM 549 N N . SER A 1 76 ? -14.523 -2.002 20.172 1 78.62 76 SER A N 1
ATOM 550 C CA . SER A 1 76 ? -13.703 -3.076 19.625 1 78.62 76 SER A CA 1
ATOM 551 C C . SER A 1 76 ? -13.758 -4.32 20.516 1 78.62 76 SER A C 1
ATOM 553 O O . SER A 1 76 ? -14.055 -4.23 21.703 1 78.62 76 SER A O 1
ATOM 555 N N . SER A 1 77 ? -13.398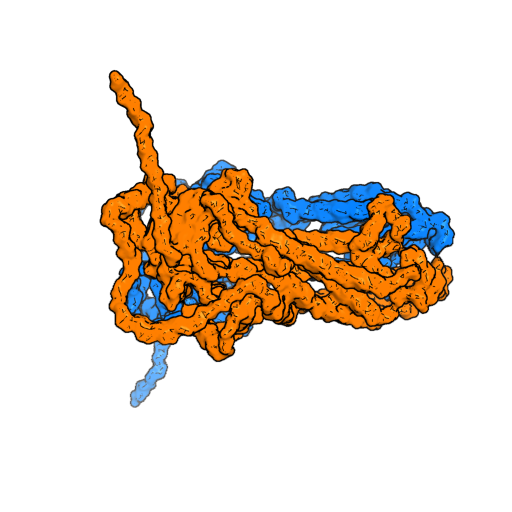 -5.469 19.938 1 75.75 77 SER A N 1
ATOM 556 C CA . SER A 1 77 ? -13.469 -6.758 20.625 1 75.75 77 SER A CA 1
ATOM 557 C C . SER A 1 77 ? -12.445 -6.84 21.75 1 75.75 77 SER A C 1
ATOM 559 O O . SER A 1 77 ? -12.617 -7.609 22.688 1 75.75 77 SER A O 1
ATOM 561 N N . ASN A 1 78 ? -11.531 -6.02 21.625 1 77.06 78 ASN A N 1
ATOM 562 C CA . ASN A 1 78 ? -10.477 -6.078 22.641 1 77.06 78 ASN A CA 1
ATOM 563 C C . ASN A 1 78 ? -10.766 -5.137 23.812 1 77.06 78 ASN A C 1
ATOM 565 O O . ASN A 1 78 ? -9.891 -4.895 24.641 1 77.06 78 ASN A O 1
ATOM 569 N N . SER A 1 79 ? -11.953 -4.617 23.828 1 83.25 79 SER A N 1
ATOM 570 C CA . SER A 1 79 ? -12.312 -3.684 24.891 1 83.25 79 SER A CA 1
ATOM 571 C C . SER A 1 79 ? -13.602 -4.105 25.578 1 83.25 79 SER A C 1
ATOM 573 O O . SER A 1 79 ? -14.438 -4.789 24.984 1 83.25 79 SER A O 1
ATOM 575 N N . LYS A 1 80 ? -13.633 -3.811 26.844 1 85.75 80 LYS A N 1
ATOM 576 C CA . LYS A 1 80 ? -14.828 -4.016 27.656 1 85.75 80 LYS A CA 1
ATOM 577 C C . LYS A 1 80 ? -15.258 -2.721 28.344 1 85.75 80 LYS A C 1
ATOM 579 O O . LYS A 1 80 ? -14.414 -1.945 28.797 1 85.75 80 LYS A O 1
ATOM 584 N N . ALA A 1 81 ? -16.547 -2.504 28.266 1 88.94 81 ALA A N 1
ATOM 585 C CA . ALA A 1 81 ? -17.078 -1.299 28.906 1 88.94 81 ALA A CA 1
ATOM 586 C C . ALA A 1 81 ? -18.188 -1.643 29.891 1 88.94 81 ALA A C 1
ATOM 588 O O . ALA A 1 81 ? -18.953 -2.58 29.672 1 88.94 81 ALA A O 1
ATOM 589 N N . VAL A 1 82 ? -18.156 -1.019 31.016 1 90 82 VAL A N 1
ATOM 590 C CA . VAL A 1 82 ? -19.266 -1.014 31.953 1 90 82 VAL A CA 1
ATOM 591 C C . VAL A 1 82 ? -19.969 0.346 31.938 1 90 82 VAL A C 1
ATOM 593 O O . VAL A 1 82 ? -19.422 1.333 32.438 1 90 82 VAL A O 1
ATOM 596 N N . ALA A 1 83 ? -21.078 0.356 31.234 1 89.62 83 ALA A N 1
ATOM 597 C CA . ALA A 1 83 ? -21.734 1.646 31.031 1 89.62 83 ALA A CA 1
ATOM 598 C C . ALA A 1 83 ? -23.234 1.471 30.828 1 89.62 83 ALA A C 1
ATOM 600 O O . ALA A 1 83 ? -23.688 0.387 30.453 1 89.62 83 ALA A O 1
ATOM 601 N N . ASP A 1 84 ? -23.984 2.453 31.172 1 88.62 84 ASP A N 1
ATOM 602 C CA . ASP A 1 84 ? -25.406 2.586 30.859 1 88.62 84 ASP A CA 1
ATOM 603 C C . ASP A 1 84 ? -25.641 3.748 29.891 1 88.62 84 ASP A C 1
ATOM 605 O O . ASP A 1 84 ? -25.453 4.91 30.25 1 88.62 84 ASP A O 1
ATOM 609 N N . ILE A 1 85 ? -26.031 3.389 28.688 1 89.94 85 ILE A N 1
ATOM 610 C CA . ILE A 1 85 ? -26.234 4.402 27.656 1 89.94 85 ILE A CA 1
ATOM 611 C C . ILE A 1 85 ? -27.734 4.535 27.359 1 89.94 85 ILE A C 1
ATOM 613 O O . ILE A 1 85 ? -28.391 3.545 27.031 1 89.94 85 ILE A O 1
ATOM 617 N N . HIS A 1 86 ? -28.219 5.707 27.562 1 88.56 86 HIS A N 1
ATOM 618 C CA . HIS A 1 86 ? -29.609 6 27.25 1 88.56 86 HIS A CA 1
ATOM 619 C C . HIS A 1 86 ? -29.703 7.109 26.203 1 88.56 86 HIS A C 1
ATOM 621 O O . HIS A 1 86 ? -29.688 8.289 26.547 1 88.56 86 HIS A O 1
ATOM 627 N N . LEU A 1 87 ? -29.875 6.805 25 1 90 87 LEU A N 1
ATOM 628 C CA . LEU A 1 87 ? -30.062 7.699 23.859 1 90 87 LEU A CA 1
ATOM 629 C C . LEU A 1 87 ? -31.234 7.262 23 1 90 87 LEU A C 1
ATOM 631 O O . LEU A 1 87 ? -31.078 6.508 22.047 1 90 87 LEU A O 1
ATOM 635 N N . PRO A 1 88 ? -32.344 7.762 23.359 1 87.38 88 PRO A N 1
ATOM 636 C CA . PRO A 1 88 ? -33.562 7.301 22.672 1 87.38 88 PRO A CA 1
ATOM 637 C C . PRO A 1 88 ? -33.594 7.648 21.188 1 87.38 88 PRO A C 1
ATOM 639 O O . PRO A 1 88 ? -33.094 8.719 20.797 1 87.38 88 PRO A O 1
ATOM 642 N N . GLY A 1 89 ? -34.156 6.793 20.422 1 86.38 89 GLY A N 1
ATOM 643 C CA . GLY A 1 89 ? -34.312 7.016 19 1 86.38 89 GLY A CA 1
ATOM 644 C C . GLY A 1 89 ? -33.219 6.336 18.172 1 86.38 89 GLY A C 1
ATOM 645 O O . GLY A 1 89 ? -32.312 5.695 18.734 1 86.38 89 GLY A O 1
ATOM 646 N N . HIS A 1 90 ? -33.375 6.539 16.906 1 88.56 90 HIS A N 1
ATOM 647 C CA . HIS A 1 90 ? -32.438 5.93 15.984 1 88.56 90 HIS A CA 1
ATOM 648 C C . HIS A 1 90 ? -31.109 6.707 15.953 1 88.56 90 HIS A C 1
ATOM 650 O O . HIS A 1 90 ? -31.109 7.938 15.953 1 88.56 90 HIS A O 1
ATOM 656 N N . SER A 1 91 ? -30.062 5.922 15.977 1 92.06 91 SER A N 1
ATOM 657 C CA . SER A 1 91 ? -28.734 6.527 15.961 1 92.06 91 SER A CA 1
ATOM 658 C C . SER A 1 91 ? -28.031 6.266 14.633 1 92.06 91 SER A C 1
ATOM 660 O O . SER A 1 91 ? -28.203 5.203 14.031 1 92.06 91 SER A O 1
ATOM 662 N N . SER A 1 92 ? -27.391 7.199 14.141 1 94.5 92 SER A N 1
ATOM 663 C CA . SER A 1 92 ? -26.516 7.074 12.977 1 94.5 92 SER A CA 1
ATOM 664 C C . SER A 1 92 ? -25.125 7.609 13.266 1 94.5 92 SER A C 1
ATOM 666 O O . SER A 1 92 ? -24.969 8.594 13.984 1 94.5 92 SER A O 1
ATOM 668 N N . PHE A 1 93 ? -24.203 6.906 12.711 1 93.81 93 PHE A N 1
ATOM 669 C CA . PHE A 1 93 ? -22.812 7.242 12.93 1 93.81 93 PHE A CA 1
ATOM 670 C C . PHE A 1 93 ? -22.109 7.582 11.617 1 93.81 93 PHE A C 1
ATOM 672 O O . PHE A 1 93 ? -22.25 6.855 10.633 1 93.81 93 PHE A O 1
ATOM 679 N N . VAL A 1 94 ? -21.422 8.734 11.57 1 94.5 94 VAL A N 1
ATOM 680 C CA . VAL A 1 94 ? -20.578 9.141 10.453 1 94.5 94 VAL A CA 1
ATOM 681 C C . VAL A 1 94 ? -19.109 9.039 10.852 1 94.5 94 VAL A C 1
ATOM 683 O O . VAL A 1 94 ? -18.609 9.859 11.625 1 94.5 94 VAL A O 1
ATOM 686 N N . PRO A 1 95 ? -18.391 8.094 10.297 1 91.38 95 PRO A N 1
ATOM 687 C CA . PRO A 1 95 ? -16.984 7.922 10.648 1 91.38 95 PRO A CA 1
ATOM 688 C C . PRO A 1 95 ? -16.094 9.031 10.086 1 91.38 95 PRO A C 1
ATOM 690 O O . PRO A 1 95 ? -16.562 9.844 9.281 1 91.38 95 PRO A O 1
ATOM 693 N N . GLN A 1 96 ? -14.906 9.016 10.578 1 85.44 96 GLN A N 1
ATOM 694 C CA . GLN A 1 96 ? -13.93 10.023 10.188 1 85.44 96 GLN A CA 1
ATOM 695 C C . GLN A 1 96 ? -13.562 9.891 8.711 1 85.44 96 GLN A C 1
ATOM 697 O O . GLN A 1 96 ? -13.453 10.891 7.996 1 85.44 96 GLN A O 1
ATOM 702 N N . ASP A 1 97 ? -13.367 8.656 8.281 1 83.75 97 ASP A N 1
ATOM 703 C CA . ASP A 1 97 ? -13.039 8.406 6.879 1 83.75 97 ASP A CA 1
ATOM 704 C C . ASP A 1 97 ? -14.305 8.242 6.043 1 83.75 97 ASP A C 1
ATOM 706 O O . ASP A 1 97 ? -15.266 7.602 6.477 1 83.75 97 ASP A O 1
ATOM 710 N N . ASP A 1 98 ? -14.195 8.883 4.867 1 80.56 98 ASP A N 1
ATOM 711 C CA . ASP A 1 98 ? -15.359 8.797 3.992 1 80.56 98 ASP A CA 1
ATOM 712 C C . ASP A 1 98 ? -15.469 7.41 3.354 1 80.56 98 ASP A C 1
ATOM 714 O O . ASP A 1 98 ? -14.578 7 2.602 1 80.56 98 ASP A O 1
ATOM 718 N N . GLN A 1 99 ? -16.375 6.715 3.781 1 84 99 GLN A N 1
ATOM 719 C CA . GLN A 1 99 ? -16.656 5.391 3.248 1 84 99 GLN A CA 1
ATOM 720 C C . GLN A 1 99 ? -17.781 5.445 2.213 1 84 99 GLN A C 1
ATOM 722 O O . GLN A 1 99 ? -18.938 5.18 2.531 1 84 99 GLN A O 1
ATOM 727 N N . LEU A 1 100 ? -17.453 5.84 0.971 1 91.62 100 LEU A N 1
ATOM 728 C CA . LEU A 1 100 ? -18.453 6.035 -0.069 1 91.62 100 LEU A CA 1
ATOM 729 C C . LEU A 1 100 ? -18.109 5.219 -1.312 1 91.62 100 LEU A C 1
ATOM 731 O O . LEU A 1 100 ? -16.938 4.988 -1.607 1 91.62 100 LEU A O 1
ATOM 735 N N . HIS A 1 101 ? -19.172 4.734 -1.926 1 90.94 101 HIS A N 1
ATOM 736 C CA . HIS A 1 101 ? -19 4.129 -3.24 1 90.94 101 HIS A CA 1
ATOM 737 C C . HIS A 1 101 ? -18.766 5.195 -4.309 1 90.94 101 HIS A C 1
ATOM 739 O O . HIS A 1 101 ? -19.562 6.125 -4.445 1 90.94 101 HIS A O 1
ATOM 745 N N . GLY A 1 102 ? -17.797 5.004 -5.133 1 89.56 102 GLY A N 1
ATOM 746 C CA . GLY A 1 102 ? -17.375 6.027 -6.074 1 89.56 102 GLY A CA 1
ATOM 747 C C . GLY A 1 102 ? -18.203 6.055 -7.34 1 89.56 102 GLY A C 1
ATOM 748 O O . GLY A 1 102 ? -18.25 7.07 -8.039 1 89.56 102 GLY A O 1
ATOM 749 N N . PHE A 1 103 ? -18.953 5.047 -7.676 1 88.94 103 PHE A N 1
ATOM 750 C CA . PHE A 1 103 ? -19.594 4.922 -8.984 1 88.94 103 PHE A CA 1
ATOM 751 C C . PHE A 1 103 ? -20.938 5.621 -8.992 1 88.94 103 PHE A C 1
ATOM 753 O O . PHE A 1 103 ? -21.5 5.887 -10.062 1 88.94 103 PHE A O 1
ATOM 760 N N . PHE A 1 104 ? -21.453 5.969 -7.848 1 93 104 PHE A N 1
ATOM 761 C CA . PHE A 1 104 ? -22.734 6.668 -7.766 1 93 104 PHE A CA 1
ATOM 762 C C . PHE A 1 104 ? -22.547 8.156 -8.039 1 93 104 PHE A C 1
ATOM 764 O O . PHE A 1 104 ? -21.5 8.727 -7.723 1 93 104 PHE A O 1
ATOM 771 N N . THR A 1 105 ? -23.547 8.68 -8.609 1 94.88 105 THR A N 1
ATOM 772 C CA . THR A 1 105 ? -23.688 10.125 -8.523 1 94.88 105 THR A CA 1
ATOM 773 C C . THR A 1 105 ? -24.266 10.531 -7.164 1 94.88 105 THR A C 1
ATOM 775 O O . THR A 1 105 ? -24.828 9.703 -6.453 1 94.88 105 THR A O 1
ATOM 778 N N . VAL A 1 106 ? -24.125 11.75 -6.836 1 96.88 106 VAL A N 1
ATOM 779 C CA . VAL A 1 106 ? -24.609 12.242 -5.551 1 96.88 106 VAL A CA 1
ATOM 780 C C . VAL A 1 106 ? -26.109 11.938 -5.422 1 96.88 106 VAL A C 1
ATOM 782 O O . VAL A 1 106 ? -26.547 11.344 -4.43 1 96.88 106 VAL A O 1
ATOM 785 N N . LYS A 1 107 ? -26.828 12.25 -6.414 1 96.88 107 LYS A N 1
ATOM 786 C CA . LYS A 1 107 ? -28.281 12.062 -6.379 1 96.88 107 LYS A CA 1
ATOM 787 C C . LYS A 1 107 ? -28.641 10.586 -6.344 1 96.88 107 LYS A C 1
ATOM 789 O O . LYS A 1 107 ? -29.5 10.172 -5.559 1 96.88 107 LYS A O 1
ATOM 794 N N . SER A 1 108 ? -28.078 9.82 -7.195 1 95.19 108 SER A N 1
ATOM 795 C CA . SER A 1 108 ? -28.391 8.398 -7.234 1 95.19 108 SER A CA 1
ATOM 796 C C . SER A 1 108 ? -28.016 7.715 -5.922 1 95.19 108 SER A C 1
ATOM 798 O O . SER A 1 108 ? -28.672 6.77 -5.496 1 95.19 108 SER A O 1
ATOM 800 N N . TYR A 1 109 ? -26.891 8.211 -5.328 1 96.19 109 TYR A N 1
ATOM 801 C CA . TYR A 1 109 ? -26.469 7.656 -4.051 1 96.19 109 TYR A CA 1
ATOM 802 C C . TYR A 1 109 ? -27.484 7.93 -2.961 1 96.19 109 TYR A C 1
ATOM 804 O O . TYR A 1 109 ? -27.812 7.047 -2.158 1 96.19 109 TYR A O 1
ATOM 812 N N . MET A 1 110 ? -28.016 9.109 -2.961 1 97.19 110 MET A N 1
ATOM 813 C CA . MET A 1 110 ? -29.047 9.484 -1.999 1 97.19 110 MET A CA 1
ATOM 814 C C . MET A 1 110 ? -30.297 8.633 -2.189 1 97.19 110 MET A C 1
ATOM 816 O O . MET A 1 110 ? -30.891 8.172 -1.214 1 97.19 110 MET A O 1
ATOM 820 N N . ASN A 1 111 ? -30.672 8.422 -3.422 1 95.56 111 ASN A N 1
ATOM 821 C CA . ASN A 1 111 ? -31.828 7.574 -3.713 1 95.56 111 ASN A CA 1
ATOM 822 C C . ASN A 1 111 ? -31.594 6.137 -3.246 1 95.56 111 ASN A C 1
ATOM 824 O O . ASN A 1 111 ? -32.531 5.488 -2.752 1 95.56 111 ASN A O 1
ATOM 828 N N . HIS A 1 112 ? -30.422 5.699 -3.441 1 94.81 112 HIS A N 1
ATOM 829 C CA . HIS A 1 112 ? -30.078 4.352 -3.012 1 94.81 112 HIS A CA 1
ATOM 830 C C . HIS A 1 112 ? -30.203 4.203 -1.5 1 94.81 112 HIS A C 1
ATOM 832 O O . HIS A 1 112 ? -30.766 3.217 -1.014 1 94.81 112 HIS A O 1
ATOM 838 N N . TYR A 1 113 ? -29.672 5.168 -0.774 1 94.75 113 TYR A N 1
ATOM 839 C CA . TYR A 1 113 ? -29.781 5.133 0.681 1 94.75 113 TYR A CA 1
ATOM 840 C C . TYR A 1 113 ? -31.234 5.188 1.132 1 94.75 113 TYR A C 1
ATOM 842 O O . TYR A 1 113 ? -31.609 4.543 2.111 1 94.75 113 TYR A O 1
ATOM 850 N N . ALA A 1 114 ? -32 5.973 0.415 1 93.88 114 ALA A N 1
ATOM 851 C CA . ALA A 1 114 ? -33.438 6.043 0.728 1 93.88 114 ALA A CA 1
ATOM 852 C C . ALA A 1 114 ? -34.094 4.68 0.568 1 93.88 114 ALA A C 1
ATOM 854 O O . ALA A 1 114 ? -34.938 4.289 1.389 1 93.88 114 ALA A O 1
ATOM 855 N N . LYS A 1 115 ? -33.719 4.004 -0.453 1 91.62 115 LYS A N 1
ATOM 856 C CA . LYS A 1 115 ? -34.281 2.678 -0.705 1 91.62 115 LYS A CA 1
ATOM 857 C C . LYS A 1 115 ? -33.812 1.68 0.353 1 91.62 115 LYS A C 1
ATOM 859 O O . LYS A 1 115 ? -34.594 0.852 0.817 1 91.62 115 LYS A O 1
ATOM 864 N N . MET A 1 116 ? -32.562 1.765 0.698 1 91.25 116 MET A N 1
ATOM 865 C CA . MET A 1 116 ? -32.031 0.861 1.709 1 91.25 116 MET A CA 1
ATOM 866 C C . MET A 1 116 ? -32.719 1.084 3.057 1 91.25 116 MET A C 1
ATOM 868 O O . MET A 1 116 ? -32.938 0.135 3.811 1 91.25 116 MET A O 1
ATOM 872 N N . ALA A 1 117 ? -33 2.371 3.299 1 88.75 117 ALA A N 1
ATOM 873 C CA . ALA A 1 117 ? -33.656 2.725 4.559 1 88.75 117 ALA A CA 1
ATOM 874 C C . ALA A 1 117 ? -35.156 2.48 4.488 1 88.75 117 ALA A C 1
ATOM 876 O O . ALA A 1 117 ? -35.875 2.643 5.484 1 88.75 117 ALA A O 1
ATOM 877 N N . ASN A 1 118 ? -35.656 2.094 3.363 1 86.5 118 ASN A N 1
ATOM 878 C CA . ASN A 1 118 ? -37.094 1.849 3.133 1 86.5 118 ASN A CA 1
ATOM 879 C C . ASN A 1 118 ? -37.938 3.078 3.465 1 86.5 118 ASN A C 1
ATOM 881 O O . ASN A 1 118 ? -38.938 2.973 4.148 1 86.5 118 ASN A O 1
ATOM 885 N N . LEU A 1 119 ? -37.344 4.227 3.043 1 86.62 119 LEU A N 1
ATOM 886 C CA . LEU A 1 119 ? -38.125 5.449 3.205 1 86.62 119 LEU A CA 1
ATOM 887 C C . LEU A 1 119 ? -39.344 5.43 2.311 1 86.62 119 LEU A C 1
ATOM 889 O O . LEU A 1 119 ? -39.25 5.27 1.093 1 86.62 119 LEU A O 1
ATOM 893 N N . LYS A 1 120 ? -40.469 5.371 2.895 1 84.75 120 LYS A N 1
ATOM 894 C CA . LYS A 1 120 ? -41.75 5.301 2.16 1 84.75 120 LYS A CA 1
ATOM 895 C C . LYS A 1 120 ? -42.25 6.695 1.798 1 84.75 120 LYS A C 1
ATOM 897 O O . LYS A 1 120 ? -43.312 7.117 2.266 1 84.75 120 LYS A O 1
ATOM 902 N N . LEU A 1 121 ? -41.531 7.34 1.057 1 88.88 121 LEU A N 1
ATOM 903 C CA . LEU A 1 121 ? -41.906 8.656 0.565 1 88.88 121 LEU A CA 1
ATOM 904 C C . LEU A 1 121 ? -42.156 8.625 -0.938 1 88.88 121 LEU A C 1
ATOM 906 O O . LEU A 1 121 ? -41.438 7.938 -1.675 1 88.88 121 LEU A O 1
ATOM 910 N N . PRO A 1 122 ? -43.219 9.32 -1.278 1 92.06 122 PRO A N 1
ATOM 911 C CA . PRO A 1 122 ? -43.375 9.461 -2.729 1 92.06 122 PRO A CA 1
ATOM 912 C C . PRO A 1 122 ? -42.156 10.07 -3.404 1 92.06 122 PRO A C 1
ATOM 914 O O . PRO A 1 122 ? -41.406 10.844 -2.779 1 92.06 122 PRO A O 1
ATOM 917 N N . ARG A 1 123 ? -42 9.766 -4.598 1 92.38 123 ARG A N 1
ATOM 918 C CA . ARG A 1 123 ? -40.844 10.172 -5.348 1 92.38 123 ARG A CA 1
ATOM 919 C C . ARG A 1 123 ? -40.656 11.68 -5.316 1 92.38 123 ARG A C 1
ATOM 921 O O . ARG A 1 123 ? -39.531 12.172 -5.117 1 92.38 123 ARG A O 1
ATOM 928 N N . LYS A 1 124 ? -41.688 12.383 -5.492 1 93.88 124 LYS A N 1
ATOM 929 C CA . LYS A 1 124 ? -41.594 13.836 -5.52 1 93.88 124 LYS A CA 1
ATOM 930 C C . LYS A 1 124 ? -41.125 14.391 -4.172 1 93.88 124 LYS A C 1
ATOM 932 O O . LYS A 1 124 ? -40.344 15.32 -4.117 1 93.88 124 LYS A O 1
ATOM 937 N N . GLU A 1 125 ? -41.656 13.812 -3.152 1 93.75 125 GLU A N 1
ATOM 938 C CA . GLU A 1 125 ? -41.312 14.25 -1.808 1 93.75 125 GLU A CA 1
ATOM 939 C C . GLU A 1 125 ? -39.844 13.891 -1.487 1 93.75 125 GLU A C 1
ATOM 941 O O . GLU A 1 125 ? -39.156 14.656 -0.83 1 93.75 125 GLU A O 1
ATOM 946 N N . LEU A 1 126 ? -39.562 12.758 -1.872 1 95.25 126 LEU A N 1
ATOM 947 C CA . LEU A 1 126 ? -38.156 12.328 -1.657 1 95.25 126 LEU A CA 1
ATOM 948 C C . LEU A 1 126 ? -37.188 13.242 -2.396 1 95.25 126 LEU A C 1
ATOM 950 O O . LEU A 1 126 ? -36.156 13.641 -1.842 1 95.25 126 LEU A O 1
ATOM 954 N N . ASP A 1 127 ? -37.531 13.555 -3.629 1 96 127 ASP A N 1
ATOM 955 C CA . ASP A 1 127 ? -36.688 14.438 -4.418 1 96 127 ASP A CA 1
ATOM 956 C C . ASP A 1 127 ? -36.562 15.812 -3.758 1 96 127 ASP A C 1
ATOM 958 O O . ASP A 1 127 ? -35.469 16.406 -3.746 1 96 127 ASP A O 1
ATOM 962 N N . ALA A 1 128 ? -37.594 16.234 -3.268 1 95.81 128 ALA A N 1
ATOM 963 C CA . ALA A 1 128 ? -37.594 17.531 -2.584 1 95.81 128 ALA A CA 1
ATOM 964 C C . ALA A 1 128 ? -36.719 17.469 -1.33 1 95.81 128 ALA A C 1
ATOM 966 O O . ALA A 1 128 ? -36 18.422 -1.036 1 95.81 128 ALA A O 1
ATOM 967 N N . LYS A 1 129 ? -36.875 16.422 -0.597 1 94.5 129 LYS A N 1
ATOM 968 C CA . LYS A 1 129 ? -36.094 16.234 0.608 1 94.5 129 LYS A CA 1
ATOM 969 C C . LYS A 1 129 ? -34.594 16.203 0.277 1 94.5 129 LYS A C 1
ATOM 971 O O . LYS A 1 129 ? -33.781 16.844 0.955 1 94.5 129 LYS A O 1
ATOM 976 N N . ILE A 1 130 ? -34.281 15.492 -0.744 1 96.88 130 ILE A N 1
ATOM 977 C CA . ILE A 1 130 ? -32.875 15.367 -1.177 1 96.88 130 ILE A CA 1
ATOM 978 C C . ILE A 1 130 ? -32.375 16.734 -1.621 1 96.88 130 ILE A C 1
ATOM 980 O O . ILE A 1 130 ? -31.266 17.141 -1.23 1 96.88 130 ILE A O 1
ATOM 984 N N . ASP A 1 131 ? -33.125 17.422 -2.357 1 96.12 131 ASP A N 1
ATOM 985 C CA . ASP A 1 131 ? -32.719 18.734 -2.854 1 96.12 131 ASP A CA 1
ATOM 986 C C . ASP A 1 131 ? -32.5 19.703 -1.703 1 96.12 131 ASP A C 1
ATOM 988 O O . ASP A 1 131 ? -31.547 20.516 -1.733 1 96.12 131 ASP A O 1
ATOM 992 N N . THR A 1 132 ? -33.312 19.625 -0.771 1 94.12 132 THR A N 1
ATOM 993 C CA . THR A 1 132 ? -33.188 20.5 0.391 1 94.12 132 THR A CA 1
ATOM 994 C C . THR A 1 132 ? -31.906 20.203 1.158 1 94.12 132 THR A C 1
ATOM 996 O O . THR A 1 132 ? -31.172 21.109 1.534 1 94.12 132 THR A O 1
ATOM 999 N N . LEU A 1 133 ? -31.688 18.953 1.398 1 94.81 133 LEU A N 1
ATOM 1000 C CA . LEU A 1 133 ? -30.5 18.531 2.125 1 94.81 133 LEU A CA 1
ATOM 1001 C C . LEU A 1 133 ? -29.234 18.938 1.372 1 94.81 133 LEU A C 1
ATOM 1003 O O . LEU A 1 133 ? -28.266 19.422 1.976 1 94.81 133 LEU A O 1
ATOM 1007 N N . LEU A 1 134 ? -29.25 18.75 0.062 1 94.62 134 LEU A N 1
ATOM 1008 C CA . LEU A 1 134 ? -28.094 19.094 -0.758 1 94.62 134 LEU A CA 1
ATOM 1009 C C . LEU A 1 134 ? -27.859 20.594 -0.778 1 94.62 134 LEU A C 1
ATOM 1011 O O . LEU A 1 134 ? -26.719 21.047 -0.787 1 94.62 134 LEU A O 1
ATOM 1015 N N . LYS A 1 135 ? -28.859 21.312 -0.841 1 90.62 135 LYS A N 1
ATOM 1016 C CA . LYS A 1 135 ? -28.75 22.766 -0.795 1 90.62 135 LYS A CA 1
ATOM 1017 C C . LYS A 1 135 ? -28.141 23.234 0.526 1 90.62 135 LYS A C 1
ATOM 1019 O O . LYS A 1 135 ? -27.25 24.078 0.539 1 90.62 135 LYS A O 1
ATOM 1024 N N . GLN A 1 136 ? -28.609 22.641 1.603 1 88.88 136 GLN A N 1
ATOM 1025 C CA . GLN A 1 136 ? -28.141 23.031 2.928 1 88.88 136 GLN A CA 1
ATOM 1026 C C . GLN A 1 136 ? -26.656 22.688 3.107 1 88.88 136 GLN A C 1
ATOM 1028 O O . GLN A 1 136 ? -25.938 23.359 3.844 1 88.88 136 GLN A O 1
ATOM 1033 N N . LEU A 1 137 ? -26.281 21.672 2.432 1 91.5 137 LEU A N 1
ATOM 1034 C CA . LEU A 1 137 ? -24.891 21.219 2.596 1 91.5 137 LEU A CA 1
ATOM 1035 C C . LEU A 1 137 ? -24.031 21.703 1.438 1 91.5 137 LEU A C 1
ATOM 1037 O O . LEU A 1 137 ? -22.875 21.281 1.313 1 91.5 137 LEU A O 1
ATOM 1041 N N . GLY A 1 138 ? -24.531 22.5 0.525 1 84.44 138 GLY A N 1
ATOM 1042 C CA . GLY A 1 138 ? -23.781 23.109 -0.553 1 84.44 138 GLY A CA 1
ATOM 1043 C C . GLY A 1 138 ? -23.359 22.125 -1.626 1 84.44 138 GLY A C 1
ATOM 1044 O O . GLY A 1 138 ? -22.234 22.188 -2.129 1 84.44 138 GLY A O 1
ATOM 1045 N N . LEU A 1 139 ? -24.219 21.172 -1.943 1 90.25 139 LEU A N 1
ATOM 1046 C CA . LEU A 1 139 ? -23.891 20.141 -2.93 1 90.25 139 LEU A CA 1
ATOM 1047 C C . LEU A 1 139 ? -24.875 20.188 -4.102 1 90.25 139 LEU A C 1
ATOM 1049 O O . LEU A 1 139 ? -24.953 19.234 -4.883 1 90.25 139 LEU A O 1
ATOM 1053 N N . THR A 1 140 ? -25.578 21.25 -4.23 1 90.75 140 THR A N 1
ATOM 1054 C CA . THR A 1 140 ? -26.609 21.359 -5.262 1 90.75 140 THR A CA 1
ATOM 1055 C C . THR A 1 140 ? -25.984 21.234 -6.652 1 90.75 140 THR A C 1
ATOM 1057 O O . THR A 1 140 ? -26.531 20.547 -7.523 1 90.75 140 THR A O 1
ATOM 1060 N N . GLU A 1 141 ? -24.875 21.797 -6.859 1 86.69 141 GLU A N 1
ATOM 1061 C CA . GLU A 1 141 ? -24.234 21.797 -8.172 1 86.69 141 GLU A CA 1
ATOM 1062 C C . GLU A 1 141 ? -23.625 20.422 -8.484 1 86.69 141 GLU A C 1
ATOM 1064 O O . GLU A 1 141 ? -23.375 20.109 -9.641 1 86.69 141 GLU A O 1
ATOM 1069 N N . GLN A 1 142 ? -23.484 19.672 -7.484 1 90.75 142 GLN A N 1
ATOM 1070 C CA . GLN A 1 142 ? -22.812 18.391 -7.664 1 90.75 142 GLN A CA 1
ATOM 1071 C C . GLN A 1 142 ? -23.812 17.234 -7.699 1 90.75 142 GLN A C 1
ATOM 1073 O O . GLN A 1 142 ? -23.438 16.078 -7.621 1 90.75 142 GLN A O 1
ATOM 1078 N N . LYS A 1 143 ? -24.953 17.578 -7.875 1 93.81 143 LYS A N 1
ATOM 1079 C CA . LYS A 1 143 ? -26.016 16.594 -7.859 1 93.81 143 LYS A CA 1
ATOM 1080 C C . LYS A 1 143 ? -25.766 15.484 -8.883 1 93.81 143 LYS A C 1
ATOM 1082 O O . LYS A 1 143 ? -26.031 14.312 -8.617 1 93.81 143 LYS A O 1
ATOM 1087 N N . GLY A 1 144 ? -25.281 15.812 -10 1 94 144 GLY A N 1
ATOM 1088 C CA . GLY A 1 144 ? -25.031 14.859 -11.07 1 94 144 GLY A CA 1
ATOM 1089 C C . GLY A 1 144 ? -23.594 14.406 -11.156 1 94 144 GLY A C 1
ATOM 1090 O O . GLY A 1 144 ? -23.234 13.641 -12.047 1 94 144 GLY A O 1
ATOM 1091 N N . THR A 1 145 ? -22.875 14.812 -10.227 1 92.75 145 THR A N 1
ATOM 1092 C CA . THR A 1 145 ? -21.453 14.477 -10.227 1 92.75 145 THR A CA 1
ATOM 1093 C C . THR A 1 145 ? -21.203 13.141 -9.539 1 92.75 145 THR A C 1
ATOM 1095 O O . THR A 1 145 ? -21.844 12.836 -8.523 1 92.75 145 THR A O 1
ATOM 1098 N N . ARG A 1 146 ? -20.359 12.367 -10.109 1 92.75 146 ARG A N 1
ATOM 1099 C CA . ARG A 1 146 ? -20 11.102 -9.484 1 92.75 146 ARG A CA 1
ATOM 1100 C C . ARG A 1 146 ? -19.156 11.328 -8.227 1 92.75 146 ARG A C 1
ATOM 1102 O O . ARG A 1 146 ? -18.391 12.281 -8.156 1 92.75 146 ARG A O 1
ATOM 1109 N N . VAL A 1 147 ? -19.328 10.484 -7.227 1 93.25 147 VAL A N 1
ATOM 1110 C CA . VAL A 1 147 ? -18.562 10.57 -5.98 1 93.25 147 VAL A CA 1
ATOM 1111 C C . VAL A 1 147 ? -17.078 10.391 -6.27 1 93.25 147 VAL A C 1
ATOM 1113 O O . VAL A 1 147 ? -16.25 11.18 -5.809 1 93.25 147 VAL A O 1
ATOM 1116 N N . GLY A 1 148 ? -16.781 9.406 -7.082 1 86.62 148 GLY A N 1
ATOM 1117 C CA . GLY A 1 148 ? -15.406 9.195 -7.492 1 86.62 148 GLY A CA 1
ATOM 1118 C C . GLY A 1 148 ? -14.641 8.281 -6.555 1 86.62 148 GLY A C 1
ATOM 1119 O O . GLY A 1 148 ? -15.016 8.125 -5.391 1 86.62 148 GLY A O 1
ATOM 1120 N N . ASP A 1 149 ? -13.594 7.621 -7.09 1 79.25 149 ASP A N 1
ATOM 1121 C CA . ASP A 1 149 ? -12.664 6.77 -6.359 1 79.25 149 ASP A CA 1
ATOM 1122 C C . ASP A 1 149 ? -11.266 6.828 -6.969 1 79.25 149 ASP A C 1
ATOM 1124 O O . ASP A 1 149 ? -10.891 7.836 -7.578 1 79.25 149 ASP A O 1
ATOM 1128 N N . ILE A 1 150 ? -10.477 5.934 -6.719 1 67.19 150 ILE A N 1
ATOM 1129 C CA . ILE A 1 150 ? -9.094 5.938 -7.168 1 67.19 150 ILE A CA 1
ATOM 1130 C C . ILE A 1 150 ? -9.047 5.816 -8.688 1 67.19 150 ILE A C 1
ATOM 1132 O O . ILE A 1 150 ? -8.086 6.27 -9.328 1 67.19 150 ILE A O 1
ATOM 1136 N N . PHE A 1 151 ? -10.109 5.324 -9.258 1 67.88 151 PHE A N 1
ATOM 1137 C CA . PHE A 1 151 ? -10.125 5.09 -10.695 1 67.88 151 PHE A CA 1
ATOM 1138 C C . PHE A 1 151 ? -10.93 6.168 -11.406 1 67.88 151 PHE A C 1
ATOM 1140 O O . PHE A 1 151 ? -10.734 6.406 -12.602 1 67.88 151 PHE A O 1
ATOM 1147 N N . LEU A 1 152 ? -11.898 6.734 -10.641 1 73.38 152 LEU A N 1
ATOM 1148 C CA . LEU A 1 152 ? -12.82 7.703 -11.227 1 73.38 152 LEU A CA 1
ATOM 1149 C C . LEU A 1 152 ? -12.68 9.062 -10.547 1 73.38 152 LEU A C 1
ATOM 1151 O O . LEU A 1 152 ? -12.734 9.156 -9.32 1 73.38 152 LEU A O 1
ATOM 1155 N N . LYS A 1 153 ? -12.508 10.07 -11.344 1 77.19 153 LYS A N 1
ATOM 1156 C CA . LYS A 1 153 ? -12.492 11.422 -10.789 1 77.19 153 LYS A CA 1
ATOM 1157 C C . LYS A 1 153 ? -13.891 11.844 -10.336 1 77.19 153 LYS A C 1
ATOM 1159 O O . LYS A 1 153 ? -14.891 11.492 -10.969 1 77.19 153 LYS A O 1
ATOM 1164 N N . GLY A 1 154 ? -13.977 12.422 -9.211 1 85.88 154 GLY A N 1
ATOM 1165 C CA . GLY A 1 154 ? -15.273 12.852 -8.719 1 85.88 154 GLY A CA 1
ATOM 1166 C C . GLY A 1 154 ? -15.188 13.992 -7.719 1 85.88 154 GLY A C 1
ATOM 1167 O O . GLY A 1 154 ? -14.461 14.961 -7.941 1 85.88 154 GLY A O 1
ATOM 1168 N N . LEU A 1 155 ? -15.906 13.891 -6.672 1 87.12 155 LEU A N 1
ATOM 1169 C CA . LEU A 1 155 ? -16.047 14.914 -5.645 1 87.12 155 LEU A CA 1
ATOM 1170 C C . LEU A 1 155 ? -14.727 15.172 -4.941 1 87.12 155 LEU A C 1
ATOM 1172 O O . LEU A 1 155 ? -13.867 14.281 -4.871 1 87.12 155 LEU A O 1
ATOM 1176 N N . SER A 1 156 ? -14.602 16.375 -4.559 1 76.31 156 SER A N 1
ATOM 1177 C CA . SER A 1 156 ? -13.469 16.703 -3.695 1 76.31 156 SER A CA 1
ATOM 1178 C C . SER A 1 156 ? -13.625 16.078 -2.312 1 76.31 156 SER A C 1
ATOM 1180 O O . SER A 1 156 ? -14.703 15.594 -1.967 1 76.31 156 SER A O 1
ATOM 1182 N N . GLY A 1 157 ? -12.562 16.062 -1.516 1 78.75 157 GLY A N 1
ATOM 1183 C CA . GLY A 1 157 ? -12.609 15.523 -0.164 1 78.75 157 GLY A CA 1
ATOM 1184 C C . GLY A 1 157 ? -13.664 16.188 0.705 1 78.75 157 GLY A C 1
ATOM 1185 O O . GLY A 1 157 ? -14.398 15.508 1.42 1 78.75 157 GLY A O 1
ATOM 1186 N N . GLY A 1 158 ? -13.688 17.5 0.619 1 80.94 158 GLY A N 1
ATOM 1187 C CA . GLY A 1 158 ? -14.68 18.234 1.389 1 80.94 158 GLY A CA 1
ATOM 1188 C C . GLY A 1 158 ? -16.109 17.938 0.959 1 80.94 158 GLY A C 1
ATOM 1189 O O . GLY A 1 158 ? -17 17.828 1.796 1 80.94 158 GLY A O 1
ATOM 1190 N N . GLN A 1 159 ? -16.312 17.828 -0.325 1 84.56 159 GLN A N 1
ATOM 1191 C CA . GLN A 1 159 ? -17.625 17.484 -0.845 1 84.56 159 GLN A CA 1
ATOM 1192 C C . GLN A 1 159 ? -18.047 16.078 -0.423 1 84.56 159 GLN A C 1
ATOM 1194 O O . GLN A 1 159 ? -19.203 15.836 -0.123 1 84.56 159 GLN A O 1
ATOM 1199 N N . LYS A 1 160 ? -17.078 15.188 -0.395 1 91.44 160 LYS A N 1
ATOM 1200 C CA . LYS A 1 160 ? -17.359 13.828 0.049 1 91.44 160 LYS A CA 1
ATOM 1201 C C . LYS A 1 160 ? -17.781 13.805 1.513 1 91.44 160 LYS A C 1
ATOM 1203 O O . LYS A 1 160 ? -18.688 13.055 1.888 1 91.44 160 LYS A O 1
ATOM 1208 N N . ARG A 1 161 ? -17.141 14.594 2.236 1 90.06 161 ARG A N 1
ATOM 1209 C CA . ARG A 1 161 ? -17.469 14.68 3.654 1 90.06 161 ARG A CA 1
ATOM 1210 C C . ARG A 1 161 ? -18.906 15.164 3.852 1 90.06 161 ARG A C 1
ATOM 1212 O O . ARG A 1 161 ? -19.656 14.602 4.652 1 90.06 161 ARG A O 1
ATOM 1219 N N . ARG A 1 162 ? -19.25 16.172 3.174 1 90.94 162 ARG A N 1
ATOM 1220 C CA . ARG A 1 162 ? -20.594 16.719 3.281 1 90.94 162 ARG A CA 1
ATOM 1221 C C . ARG A 1 162 ? -21.625 15.727 2.762 1 90.94 162 ARG A C 1
ATOM 1223 O O . ARG A 1 162 ? -22.734 15.633 3.311 1 90.94 162 ARG A O 1
ATOM 1230 N N . LEU A 1 163 ? -21.25 15.031 1.749 1 94.94 163 LEU A N 1
ATOM 1231 C CA . LEU A 1 163 ? -22.141 14 1.236 1 94.94 163 LEU A CA 1
ATOM 1232 C C . LEU A 1 163 ? -22.344 12.891 2.266 1 94.94 163 LEU A C 1
ATOM 1234 O O . LEU A 1 163 ? -23.453 12.375 2.422 1 94.94 163 LEU A O 1
ATOM 1238 N N . SER A 1 164 ? -21.266 12.484 2.924 1 95.81 164 SER A N 1
ATOM 1239 C CA . SER A 1 164 ? -21.359 11.453 3.955 1 95.81 164 SER A CA 1
ATOM 1240 C C . SER A 1 164 ? -22.375 11.836 5.031 1 95.81 164 SER A C 1
ATOM 1242 O O . SER A 1 164 ? -23.125 10.984 5.52 1 95.81 164 SER A O 1
ATOM 1244 N N . VAL A 1 165 ? -22.406 13.07 5.387 1 95.56 165 VAL A N 1
ATOM 1245 C CA . VAL A 1 165 ? -23.344 13.57 6.387 1 95.56 165 VAL A CA 1
ATOM 1246 C C . VAL A 1 165 ? -24.75 13.578 5.809 1 95.56 165 VAL A C 1
ATOM 1248 O O . VAL A 1 165 ? -25.703 13.188 6.48 1 95.56 165 VAL A O 1
ATOM 1251 N N . ALA A 1 166 ? -24.875 14.008 4.547 1 96.19 166 ALA A N 1
ATOM 1252 C CA . ALA A 1 166 ? -26.172 14.078 3.887 1 96.19 166 ALA A CA 1
ATOM 1253 C C . ALA A 1 166 ? -26.828 12.703 3.826 1 96.19 166 ALA A C 1
ATOM 1255 O O . ALA A 1 166 ? -28.031 12.578 4.055 1 96.19 166 ALA A O 1
ATOM 1256 N N . LEU A 1 167 ? -26.062 11.711 3.533 1 96.81 167 LEU A N 1
ATOM 1257 C CA . LEU A 1 167 ? -26.578 10.352 3.408 1 96.81 167 LEU A CA 1
ATOM 1258 C C . LEU A 1 167 ? -27.172 9.875 4.73 1 96.81 167 LEU A C 1
ATOM 1260 O O . LEU A 1 167 ? -28.234 9.258 4.746 1 96.81 167 LEU A O 1
ATOM 1264 N N . GLU A 1 168 ? -26.547 10.164 5.797 1 95.31 168 GLU A N 1
ATOM 1265 C CA . GLU A 1 168 ? -27.016 9.711 7.102 1 95.31 168 GLU A CA 1
ATOM 1266 C C . GLU A 1 168 ? -28.188 10.562 7.59 1 95.31 168 GLU A C 1
ATOM 1268 O O . GLU A 1 168 ? -29.062 10.07 8.281 1 95.31 168 GLU A O 1
ATOM 1273 N N . ALA A 1 169 ? -28.141 11.812 7.242 1 95.19 169 ALA A N 1
ATOM 1274 C CA . ALA A 1 169 ? -29.203 12.719 7.668 1 95.19 169 ALA A CA 1
ATOM 1275 C C . ALA A 1 169 ? -30.516 12.43 6.93 1 95.19 169 ALA A C 1
ATOM 1277 O O . ALA A 1 169 ? -31.594 12.836 7.379 1 95.19 169 ALA A O 1
ATOM 1278 N N . LEU A 1 170 ? -30.359 11.812 5.852 1 94.56 170 LEU A N 1
ATOM 1279 C CA . LEU A 1 170 ? -31.516 11.547 4.996 1 94.56 170 LEU A CA 1
ATOM 1280 C C . LEU A 1 170 ? -32.594 10.789 5.758 1 94.56 170 LEU A C 1
ATOM 1282 O O . LEU A 1 170 ? -33.781 10.977 5.5 1 94.56 170 LEU A O 1
ATOM 1286 N N . THR A 1 171 ? -32.219 9.953 6.727 1 91.38 171 THR A N 1
ATOM 1287 C CA . THR A 1 171 ? -33.188 9.117 7.453 1 91.38 171 THR A CA 1
ATOM 1288 C C . THR A 1 171 ? -33.656 9.82 8.727 1 91.38 171 THR A C 1
ATOM 1290 O O . THR A 1 171 ? -34.375 9.242 9.516 1 91.38 171 THR A O 1
ATOM 1293 N N . ASP A 1 172 ? -33.188 10.953 8.977 1 91.88 172 ASP A N 1
ATOM 1294 C CA . ASP A 1 172 ? -33.594 11.789 10.102 1 91.88 172 ASP A CA 1
ATOM 1295 C C . ASP A 1 172 ? -33.344 11.078 11.43 1 91.88 172 ASP A C 1
ATOM 1297 O O . ASP A 1 172 ? -34.281 10.953 12.25 1 91.88 172 ASP A O 1
ATOM 1301 N N . PRO A 1 173 ? -32.188 10.672 11.648 1 93.75 173 PRO A N 1
ATOM 1302 C CA . PRO A 1 173 ? -31.922 10.039 12.938 1 93.75 173 PRO A CA 1
ATOM 1303 C C . PRO A 1 173 ? -32.031 11.016 14.109 1 93.75 173 PRO A C 1
ATOM 1305 O O . PRO A 1 173 ? -31.781 12.211 13.945 1 93.75 173 PRO A O 1
ATOM 1308 N N . MET A 1 174 ? -32.438 10.484 15.258 1 93.94 174 MET A N 1
ATOM 1309 C CA . MET A 1 174 ? -32.531 11.305 16.453 1 93.94 174 MET A CA 1
ATOM 1310 C C . MET A 1 174 ? -31.172 11.602 17.062 1 93.94 174 MET A C 1
ATOM 1312 O O . MET A 1 174 ? -30.938 12.688 17.594 1 93.94 174 MET A O 1
ATOM 1316 N N . ASN A 1 175 ? -30.344 10.594 16.984 1 94.62 175 ASN A N 1
ATOM 1317 C CA . ASN A 1 175 ? -28.969 10.75 17.438 1 94.62 175 ASN A CA 1
ATOM 1318 C C . ASN A 1 175 ? -27.969 10.641 16.297 1 94.62 175 ASN A C 1
ATOM 1320 O O . ASN A 1 175 ? -27.828 9.578 15.68 1 94.62 175 ASN A O 1
ATOM 1324 N N . LEU A 1 176 ? -27.344 11.703 15.984 1 96.5 176 LEU A N 1
ATOM 1325 C CA . LEU A 1 176 ? -26.344 11.719 14.922 1 96.5 176 LEU A CA 1
ATOM 1326 C C . LEU A 1 176 ? -24.938 11.875 15.508 1 96.5 176 LEU A C 1
ATOM 1328 O O . LEU A 1 176 ? -24.641 12.875 16.172 1 96.5 176 LEU A O 1
ATOM 1332 N N . PHE A 1 177 ? -24.141 10.82 15.359 1 96.81 177 PHE A N 1
ATOM 1333 C CA . PHE A 1 177 ? -22.766 10.805 15.828 1 96.81 177 PHE A CA 1
ATOM 1334 C C . PHE A 1 177 ? -21.797 11.094 14.688 1 96.81 177 PHE A C 1
ATOM 1336 O O . PHE A 1 177 ? -21.906 10.5 13.609 1 96.81 177 PHE A O 1
ATOM 1343 N N . LEU A 1 178 ? -20.891 12.039 14.883 1 96.56 178 LEU A N 1
ATOM 1344 C CA . LEU A 1 178 ? -19.906 12.367 13.859 1 96.56 178 LEU A CA 1
ATOM 1345 C C . LEU A 1 178 ? -18.5 12.359 14.438 1 96.56 178 LEU A C 1
ATOM 1347 O O . LEU A 1 178 ? -18.234 13.008 15.453 1 96.56 178 LEU A O 1
ATOM 1351 N N . ASP A 1 179 ? -17.672 11.609 13.828 1 93.12 179 ASP A N 1
ATOM 1352 C CA . ASP A 1 179 ? -16.266 11.578 14.25 1 93.12 179 ASP A CA 1
ATOM 1353 C C . ASP A 1 179 ? -15.422 12.547 13.422 1 93.12 179 ASP A C 1
ATOM 1355 O O . ASP A 1 179 ? -15.109 12.273 12.266 1 93.12 179 ASP A O 1
ATOM 1359 N N . GLU A 1 180 ? -15.062 13.617 13.945 1 89.12 180 GLU A N 1
ATOM 1360 C CA . GLU A 1 180 ? -14.234 14.664 13.359 1 89.12 180 GLU A CA 1
ATOM 1361 C C . GLU A 1 180 ? -14.766 15.094 11.992 1 89.12 180 GLU A C 1
ATOM 1363 O O . GLU A 1 180 ? -14.031 15.07 11 1 89.12 180 GLU A O 1
ATOM 1368 N N . PRO A 1 181 ? -15.961 15.586 11.969 1 91.38 181 PRO A N 1
ATOM 1369 C CA . PRO A 1 181 ? -16.594 15.914 10.695 1 91.38 181 PRO A CA 1
ATOM 1370 C C . PRO A 1 181 ? -15.938 17.109 10 1 91.38 181 PRO A C 1
ATOM 1372 O O . PRO A 1 181 ? -16.125 17.312 8.797 1 91.38 181 PRO A O 1
ATOM 1375 N N . THR A 1 182 ? -15.211 17.953 10.742 1 86.81 182 THR A N 1
ATOM 1376 C CA . THR A 1 182 ? -14.656 19.172 10.164 1 86.81 182 THR A CA 1
ATOM 1377 C C . THR A 1 182 ? -13.211 18.969 9.734 1 86.81 182 THR A C 1
ATOM 1379 O O . THR A 1 182 ? -12.594 19.859 9.156 1 86.81 182 THR A O 1
ATOM 1382 N N . SER A 1 183 ? -12.727 17.828 10.016 1 77.75 183 SER A N 1
ATOM 1383 C CA . SER A 1 183 ? -11.336 17.547 9.664 1 77.75 183 SER A CA 1
ATOM 1384 C C . SER A 1 183 ? -11.133 17.547 8.148 1 77.75 183 SER A C 1
ATOM 1386 O O . SER A 1 183 ? -11.938 16.953 7.414 1 77.75 183 SER A O 1
ATOM 1388 N N . GLY A 1 184 ? -10.133 18.266 7.699 1 69.69 184 GLY A N 1
ATOM 1389 C CA . GLY A 1 184 ? -9.82 18.281 6.277 1 69.69 184 GLY A CA 1
ATOM 1390 C C . GLY A 1 184 ? -10.664 19.266 5.488 1 69.69 184 GLY A C 1
ATOM 1391 O O . GLY A 1 184 ? -10.539 19.359 4.266 1 69.69 184 GLY A O 1
ATOM 1392 N N . LEU A 1 185 ? -11.578 19.922 6.168 1 76.69 185 LEU A N 1
ATOM 1393 C CA . LEU A 1 185 ? -12.414 20.906 5.504 1 76.69 185 LEU A CA 1
ATOM 1394 C C . LEU A 1 185 ? -11.836 22.312 5.664 1 76.69 185 LEU A C 1
ATOM 1396 O O . LEU A 1 185 ? -11.141 22.594 6.645 1 76.69 185 LEU A O 1
ATOM 1400 N N . ASP A 1 186 ? -12.07 23.125 4.684 1 73.94 186 ASP A N 1
ATOM 1401 C CA . ASP A 1 186 ? -11.734 24.531 4.84 1 73.94 186 ASP A CA 1
ATOM 1402 C C . ASP A 1 186 ? -12.688 25.219 5.816 1 73.94 186 ASP A C 1
ATOM 1404 O O . ASP A 1 186 ? -13.719 24.656 6.18 1 73.94 186 ASP A O 1
ATOM 1408 N N . ALA A 1 187 ? -12.383 26.328 6.219 1 72.88 187 ALA A N 1
ATOM 1409 C CA . ALA A 1 187 ? -13.102 27.047 7.273 1 72.88 187 ALA A CA 1
ATOM 1410 C C . ALA A 1 187 ? -14.562 27.266 6.895 1 72.88 187 ALA A C 1
ATOM 1412 O O . ALA A 1 187 ? -15.461 27.062 7.723 1 72.88 187 ALA A O 1
ATOM 1413 N N . GLU A 1 188 ? -14.773 27.656 5.672 1 75.75 188 GLU A N 1
ATOM 1414 C CA . GLU A 1 188 ? -16.141 27.953 5.254 1 75.75 188 GLU A CA 1
ATOM 1415 C C . GLU A 1 188 ? -16.984 26.688 5.203 1 75.75 188 GLU A C 1
ATOM 1417 O O . GLU A 1 188 ? -18.125 26.672 5.656 1 75.75 188 GLU A O 1
ATOM 1422 N N . SER A 1 189 ? -16.438 25.672 4.609 1 80.62 189 SER A N 1
ATOM 1423 C CA . SER A 1 189 ? -17.156 24.406 4.531 1 80.62 189 SER A CA 1
ATOM 1424 C C . SER A 1 189 ? -17.422 23.844 5.918 1 80.62 189 SER A C 1
ATOM 1426 O O . SER A 1 189 ? -18.5 23.281 6.168 1 80.62 189 SER A O 1
ATOM 1428 N N . ALA A 1 190 ? -16.453 23.953 6.746 1 85.12 190 ALA A N 1
ATOM 1429 C CA . ALA A 1 190 ? -16.625 23.484 8.117 1 85.12 190 ALA A CA 1
ATOM 1430 C C . ALA A 1 190 ? -17.734 24.25 8.828 1 85.12 190 ALA A C 1
ATOM 1432 O O . ALA A 1 190 ? -18.531 23.656 9.555 1 85.12 190 ALA A O 1
ATOM 1433 N N . LEU A 1 191 ? -17.703 25.547 8.648 1 84.44 191 LEU A N 1
ATOM 1434 C CA . LEU A 1 191 ? -18.734 26.375 9.273 1 84.44 191 LEU A CA 1
ATOM 1435 C C . LEU A 1 191 ? -20.125 26.016 8.742 1 84.44 191 LEU A C 1
ATOM 1437 O O . LEU A 1 191 ? -21.078 25.922 9.508 1 84.44 191 LEU A O 1
ATOM 1441 N N . GLN A 1 192 ? -20.203 25.859 7.48 1 85 192 GLN A N 1
ATOM 1442 C CA . GLN A 1 192 ? -21.484 25.5 6.875 1 85 192 GLN A CA 1
ATOM 1443 C C . GLN A 1 192 ? -21.984 24.156 7.387 1 85 192 GLN A C 1
ATOM 1445 O O . GLN A 1 192 ? -23.172 23.984 7.641 1 85 192 GLN A O 1
ATOM 1450 N N . LEU A 1 193 ? -21.141 23.281 7.426 1 92.12 193 LEU A N 1
ATOM 1451 C CA . LEU A 1 193 ? -21.5 21.953 7.945 1 92.12 193 LEU A CA 1
ATOM 1452 C C . LEU A 1 193 ? -22.016 22.062 9.375 1 92.12 193 LEU A C 1
ATOM 1454 O O . LEU A 1 193 ? -23.047 21.469 9.711 1 92.12 193 LEU A O 1
ATOM 1458 N N . MET A 1 194 ? -21.375 22.828 10.211 1 93.88 194 MET A N 1
ATOM 1459 C CA . MET A 1 194 ? -21.766 22.969 11.609 1 93.88 194 MET A CA 1
ATOM 1460 C C . MET A 1 194 ? -23.109 23.703 11.727 1 93.88 194 MET A C 1
ATOM 1462 O O . MET A 1 194 ? -23.906 23.406 12.609 1 93.88 194 MET A O 1
ATOM 1466 N N . GLU A 1 195 ? -23.25 24.672 10.875 1 92.5 195 GLU A N 1
ATOM 1467 C CA . GLU A 1 195 ? -24.531 25.359 10.852 1 92.5 195 GLU A CA 1
ATOM 1468 C C . GLU A 1 195 ? -25.656 24.406 10.477 1 92.5 195 GLU A C 1
ATOM 1470 O O . GLU A 1 195 ? -26.75 24.484 11.055 1 92.5 195 GLU A O 1
ATOM 1475 N N . PHE A 1 196 ? -25.375 23.641 9.555 1 93.19 196 PHE A N 1
ATOM 1476 C CA . PHE A 1 196 ? -26.344 22.625 9.188 1 93.19 196 PHE A CA 1
ATOM 1477 C C . PHE A 1 196 ? -26.656 21.719 10.367 1 93.19 196 PHE A C 1
ATOM 1479 O O . PHE A 1 196 ? -27.828 21.438 10.656 1 93.19 196 PHE A O 1
ATOM 1486 N N . LEU A 1 197 ? -25.688 21.219 11.008 1 96.56 197 LEU A N 1
ATOM 1487 C CA . LEU A 1 197 ? -25.875 20.312 12.133 1 96.56 197 LEU A CA 1
ATOM 1488 C C . LEU A 1 197 ? -26.688 20.984 13.234 1 96.56 197 LEU A C 1
ATOM 1490 O O . LEU A 1 197 ? -27.531 20.344 13.859 1 96.56 197 LEU A O 1
ATOM 1494 N N . LYS A 1 198 ? -26.375 22.219 13.5 1 95.62 198 LYS A N 1
ATOM 1495 C CA . LYS A 1 198 ? -27.141 22.969 14.5 1 95.62 198 LYS A CA 1
ATOM 1496 C C . LYS A 1 198 ? -28.609 23.078 14.109 1 95.62 198 LYS A C 1
ATOM 1498 O O . LYS A 1 198 ? -29.5 22.859 14.93 1 95.62 198 LYS A O 1
ATOM 1503 N N . SER A 1 199 ? -28.75 23.438 12.875 1 94.44 199 SER A N 1
ATOM 1504 C CA . SER A 1 199 ? -30.125 23.547 12.367 1 94.44 199 SER A CA 1
ATOM 1505 C C . SER A 1 199 ? -30.828 22.188 12.398 1 94.44 199 SER A C 1
ATOM 1507 O O . SER A 1 199 ? -32.031 22.109 12.703 1 94.44 199 SER A O 1
ATOM 1509 N N . TYR A 1 200 ? -30.141 21.234 12.062 1 94.69 200 TYR A N 1
ATOM 1510 C CA . TYR A 1 200 ? -30.688 19.875 12.078 1 94.69 200 TYR A CA 1
ATOM 1511 C C . TYR A 1 200 ? -31.125 19.484 13.477 1 94.69 200 TYR A C 1
ATOM 1513 O O . TYR A 1 200 ? -32.219 18.922 13.656 1 94.69 200 TYR A O 1
ATOM 1521 N N . ALA A 1 201 ? -30.359 19.703 14.461 1 94.69 201 ALA A N 1
ATOM 1522 C CA . ALA A 1 201 ? -30.672 19.359 15.844 1 94.69 201 ALA A CA 1
ATOM 1523 C C . ALA A 1 201 ? -31.922 20.078 16.328 1 94.69 201 ALA A C 1
ATOM 1525 O O . ALA A 1 201 ? -32.719 19.531 17.109 1 94.69 201 ALA A O 1
ATOM 1526 N N . ARG A 1 202 ? -32.156 21.25 15.789 1 92.94 202 ARG A N 1
ATOM 1527 C CA . ARG A 1 202 ? -33.25 22.078 16.281 1 92.94 202 ARG A CA 1
ATOM 1528 C C . ARG A 1 202 ? -34.531 21.875 15.453 1 92.94 202 ARG A C 1
ATOM 1530 O O . ARG A 1 202 ? -35.625 22.281 15.867 1 92.94 202 ARG A O 1
ATOM 1537 N N . ALA A 1 203 ? -34.312 21.297 14.398 1 90.56 203 ALA A N 1
ATOM 1538 C CA . ALA A 1 203 ? -35.438 21.172 13.445 1 90.56 203 ALA A CA 1
ATOM 1539 C C . ALA A 1 203 ? -36.531 20.281 14 1 90.56 203 ALA A C 1
ATOM 1541 O O . ALA A 1 203 ? -37.719 20.438 13.656 1 90.56 203 ALA A O 1
ATOM 1542 N N . ALA A 1 204 ? -36.188 19.328 14.812 1 87.94 204 ALA A N 1
ATOM 1543 C CA . ALA A 1 204 ? -37.156 18.406 15.383 1 87.94 204 ALA A CA 1
ATOM 1544 C C . ALA A 1 204 ? -36.844 18.078 16.828 1 87.94 204 ALA A C 1
ATOM 1546 O O . ALA A 1 204 ? -35.656 18.125 17.234 1 87.94 204 ALA A O 1
ATOM 1547 N N . SER A 1 205 ? -37.875 17.719 17.5 1 86.5 205 SER A N 1
ATOM 1548 C CA . SER A 1 205 ? -37.688 17.359 18.906 1 86.5 205 SER A CA 1
ATOM 1549 C C . SER A 1 205 ? -36.969 16.016 19.047 1 86.5 205 SER A C 1
ATOM 1551 O O . SER A 1 205 ? -37.156 15.125 18.203 1 86.5 205 SER A O 1
ATOM 1553 N N . GLY A 1 206 ? -36.156 15.961 20 1 88.12 206 GLY A N 1
ATOM 1554 C CA . GLY A 1 206 ? -35.5 14.695 20.328 1 88.12 206 GLY A CA 1
ATOM 1555 C C . GLY A 1 206 ? -34.188 14.492 19.594 1 88.12 206 GLY A C 1
ATOM 1556 O O . GLY A 1 206 ? -33.469 13.516 19.859 1 88.12 206 GLY A O 1
ATOM 1557 N N . ARG A 1 207 ? -33.844 15.414 18.781 1 93.31 207 ARG A N 1
ATOM 1558 C CA . ARG A 1 207 ? -32.625 15.25 18 1 93.31 207 ARG A CA 1
ATOM 1559 C C . ARG A 1 207 ? -31.422 15.719 18.781 1 93.31 207 ARG A C 1
ATOM 1561 O O . ARG A 1 207 ? -31.5 16.688 19.531 1 93.31 207 ARG A O 1
ATOM 1568 N N . ARG A 1 208 ? -30.391 14.969 18.625 1 94.62 208 ARG A N 1
ATOM 1569 C CA . ARG A 1 208 ? -29.125 15.281 19.266 1 94.62 208 ARG A CA 1
ATOM 1570 C C . ARG A 1 208 ? -27.953 15.047 18.312 1 94.62 208 ARG A C 1
ATOM 1572 O O . ARG A 1 208 ? -27.969 14.094 17.516 1 94.62 208 ARG A O 1
ATOM 1579 N N . ILE A 1 209 ? -27.047 15.945 18.406 1 97.31 209 ILE A N 1
ATOM 1580 C CA . ILE A 1 209 ? -25.812 15.797 17.656 1 97.31 209 ILE A CA 1
ATOM 1581 C C . ILE A 1 209 ? -24.641 15.625 18.625 1 97.31 209 ILE A C 1
ATOM 1583 O O . ILE A 1 209 ? -24.484 16.391 19.562 1 97.31 209 ILE A O 1
ATOM 1587 N N . ILE A 1 210 ? -23.906 14.617 18.484 1 97.19 210 ILE A N 1
ATOM 1588 C CA . ILE A 1 210 ? -22.703 14.375 19.25 1 97.19 210 ILE A CA 1
ATOM 1589 C C . ILE A 1 210 ? -21.5 14.227 18.312 1 97.19 210 ILE A C 1
ATOM 1591 O O . ILE A 1 210 ? -21.5 13.367 17.438 1 97.19 210 ILE A O 1
ATOM 1595 N N . LEU A 1 211 ? -20.516 15.047 18.438 1 96.81 211 LEU A N 1
ATOM 1596 C CA . LEU A 1 211 ? -19.391 14.977 17.516 1 96.81 211 LEU A CA 1
ATOM 1597 C C . LEU A 1 211 ? -18.062 15.203 18.234 1 96.81 211 LEU A C 1
ATOM 1599 O O . LEU A 1 211 ? -18.047 15.758 19.328 1 96.81 211 LEU A O 1
ATOM 1603 N N . THR A 1 212 ? -17.047 14.656 17.719 1 94.06 212 THR A N 1
ATOM 1604 C CA . THR A 1 212 ? -15.688 14.953 18.156 1 94.06 212 THR A CA 1
ATOM 1605 C C . THR A 1 212 ? -15.055 16.031 17.281 1 94.06 212 THR A C 1
ATOM 1607 O O . THR A 1 212 ? -15.297 16.094 16.078 1 94.06 212 THR A O 1
ATOM 1610 N N . ILE A 1 213 ? -14.336 16.953 17.875 1 88.19 213 ILE A N 1
ATOM 1611 C CA . ILE A 1 213 ? -13.664 18.016 17.125 1 88.19 213 ILE A CA 1
ATOM 1612 C C . ILE A 1 213 ? -12.312 18.312 17.766 1 88.19 213 ILE A C 1
ATOM 1614 O O . ILE A 1 213 ? -12.188 18.375 18.984 1 88.19 213 ILE A O 1
ATOM 1618 N N . HIS A 1 214 ? -11.375 18.438 17.016 1 77.31 214 HIS A N 1
ATOM 1619 C CA . HIS A 1 214 ? -10.031 18.703 17.531 1 77.31 214 HIS A CA 1
ATOM 1620 C C . HIS A 1 214 ? -9.82 20.188 17.797 1 77.31 214 HIS A C 1
ATOM 1622 O O . HIS A 1 214 ? -9.383 20.562 18.875 1 77.31 214 HIS A O 1
ATOM 1628 N N . GLN A 1 215 ? -10.039 20.953 16.75 1 76.81 215 GLN A N 1
ATOM 1629 C CA . GLN A 1 215 ? -9.766 22.391 16.828 1 76.81 215 GLN A CA 1
ATOM 1630 C C . GLN A 1 215 ? -10.891 23.203 16.188 1 76.81 215 GLN A C 1
ATOM 1632 O O . GLN A 1 215 ? -10.734 23.719 15.078 1 76.81 215 GLN A O 1
ATOM 1637 N N . PRO A 1 216 ? -11.891 23.406 17 1 79.31 216 PRO A N 1
ATOM 1638 C CA . PRO A 1 216 ? -12.938 24.25 16.422 1 79.31 216 PRO A CA 1
ATOM 1639 C C . PRO A 1 216 ? -12.523 25.719 16.297 1 79.31 216 PRO A C 1
ATOM 1641 O O . PRO A 1 216 ? -11.852 26.25 17.188 1 79.31 216 PRO A O 1
ATOM 1644 N N . SER A 1 217 ? -12.867 26.312 15.188 1 77.5 217 SER A N 1
ATOM 1645 C CA . SER A 1 217 ? -12.695 27.75 15.062 1 77.5 217 SER A CA 1
ATOM 1646 C C . SER A 1 217 ? -13.602 28.516 16.031 1 77.5 217 SER A C 1
ATOM 1648 O O . SER A 1 217 ? -14.5 27.922 16.625 1 77.5 217 SER A O 1
ATOM 1650 N N . THR A 1 218 ? -13.398 29.75 16.188 1 76.12 218 THR A N 1
ATOM 1651 C CA . THR A 1 218 ? -14.211 30.578 17.078 1 76.12 218 THR A CA 1
ATOM 1652 C C . THR A 1 218 ? -15.672 30.562 16.656 1 76.12 218 THR A C 1
ATOM 1654 O O . THR A 1 218 ? -16.578 30.547 17.5 1 76.12 218 THR A O 1
ATOM 1657 N N . PHE A 1 219 ? -15.898 30.531 15.328 1 77.69 219 PHE A N 1
ATOM 1658 C CA . PHE A 1 219 ? -17.266 30.5 14.828 1 77.69 219 PHE A CA 1
ATOM 1659 C C . PHE A 1 219 ? -17.922 29.156 15.125 1 77.69 219 PHE A C 1
ATOM 1661 O O . PHE A 1 219 ? -19.094 29.125 15.523 1 77.69 219 PHE A O 1
ATOM 1668 N N . ILE A 1 220 ? -17.172 28.203 14.953 1 87.69 220 ILE A N 1
ATOM 1669 C CA . ILE A 1 220 ? -17.688 26.859 15.211 1 87.69 220 ILE A CA 1
ATOM 1670 C C . ILE A 1 220 ? -17.938 26.688 16.703 1 87.69 220 ILE A C 1
ATOM 1672 O O . ILE A 1 220 ? -18.922 26.047 17.109 1 87.69 220 ILE A O 1
ATOM 1676 N N . TRP A 1 221 ? -17.047 27.266 17.5 1 88.56 221 TRP A N 1
ATOM 1677 C CA . TRP A 1 221 ? -17.188 27.219 18.953 1 88.56 221 TRP A CA 1
ATOM 1678 C C . TRP A 1 221 ? -18.531 27.781 19.391 1 88.56 221 TRP A C 1
ATOM 1680 O O . TRP A 1 221 ? -19.172 27.25 20.297 1 88.56 221 TRP A O 1
ATOM 1690 N N . GLN A 1 222 ? -18.938 28.797 18.734 1 87.25 222 GLN A N 1
ATOM 1691 C CA . GLN A 1 222 ? -20.188 29.484 19.109 1 87.25 222 GLN A CA 1
ATOM 1692 C C . GLN A 1 222 ? -21.406 28.641 18.734 1 87.25 222 GLN A C 1
ATOM 1694 O O . GLN A 1 222 ? -22.5 28.859 19.266 1 87.25 222 GLN A O 1
ATOM 1699 N N . LEU A 1 223 ? -21.203 27.734 17.875 1 92.81 223 LEU A N 1
ATOM 1700 C CA . LEU A 1 223 ? -22.312 26.891 17.438 1 92.81 223 LEU A CA 1
ATOM 1701 C C . LEU A 1 223 ? -22.469 25.672 18.344 1 92.81 223 LEU A C 1
ATOM 1703 O O . LEU A 1 223 ? -23.484 24.969 18.266 1 92.81 223 LEU A O 1
ATOM 1707 N N . ILE A 1 224 ? -21.547 25.438 19.188 1 94.75 224 ILE A N 1
ATOM 1708 C CA . ILE A 1 224 ? -21.578 24.297 20.109 1 94.75 224 ILE A CA 1
ATOM 1709 C C . ILE A 1 224 ? -22.391 24.656 21.344 1 94.75 224 ILE A C 1
ATOM 1711 O O . ILE A 1 224 ? -22.219 25.75 21.922 1 94.75 224 ILE A O 1
ATOM 1715 N N . ASP A 1 225 ? -23.234 23.797 21.766 1 94.62 225 ASP A N 1
ATOM 1716 C CA . ASP A 1 225 ? -24.094 24.047 22.922 1 94.62 225 ASP A CA 1
ATOM 1717 C C . ASP A 1 225 ? -23.516 23.375 24.172 1 94.62 225 ASP A C 1
ATOM 1719 O O . ASP A 1 225 ? -23.469 24 25.25 1 94.62 225 ASP A O 1
ATOM 1723 N N . ASN A 1 226 ? -23.234 22.156 24.047 1 94.88 226 ASN A N 1
ATOM 1724 C CA . ASN A 1 226 ? -22.734 21.312 25.125 1 94.88 226 ASN A CA 1
ATOM 1725 C C . ASN A 1 226 ? -21.312 20.812 24.844 1 94.88 226 ASN A C 1
ATOM 1727 O O . ASN A 1 226 ? -20.984 20.469 23.719 1 94.88 226 ASN A O 1
ATOM 1731 N N . VAL A 1 227 ? -20.516 20.781 25.922 1 95.81 227 VAL A N 1
ATOM 1732 C CA . VAL A 1 227 ? -19.109 20.438 25.719 1 95.81 227 VAL A CA 1
ATOM 1733 C C . VAL A 1 227 ? -18.703 19.328 26.703 1 95.81 227 VAL A C 1
ATOM 1735 O O . VAL A 1 227 ? -19.094 19.359 27.875 1 95.81 227 VAL A O 1
ATOM 1738 N N . ILE A 1 228 ? -18.047 18.391 26.203 1 95.94 228 ILE A N 1
ATOM 1739 C CA . ILE A 1 228 ? -17.391 17.328 26.984 1 95.94 228 ILE A CA 1
ATOM 1740 C C . ILE A 1 228 ? -15.883 17.391 26.781 1 95.94 228 ILE A C 1
ATOM 1742 O O . ILE A 1 228 ? -15.391 17.203 25.656 1 95.94 228 ILE A O 1
ATOM 1746 N N . LEU A 1 229 ? -15.195 17.703 27.812 1 95.25 229 LEU A N 1
ATOM 1747 C CA . LEU A 1 229 ? -13.742 17.812 27.734 1 95.25 229 LEU A CA 1
ATOM 1748 C C . LEU A 1 229 ? -13.078 16.625 28.406 1 95.25 229 LEU A C 1
ATOM 1750 O O . LEU A 1 229 ? -13.312 16.359 29.594 1 95.25 229 LEU A O 1
ATOM 1754 N N . LEU A 1 230 ? -12.281 15.93 27.625 1 93.94 230 LEU A N 1
ATOM 1755 C CA . LEU A 1 230 ? -11.609 14.734 28.094 1 93.94 230 LEU A CA 1
ATOM 1756 C C . LEU A 1 230 ? -10.094 14.922 28.094 1 93.94 230 LEU A C 1
ATOM 1758 O O . LEU A 1 230 ? -9.562 15.672 27.281 1 93.94 230 LEU A O 1
ATOM 1762 N N . ALA A 1 231 ? -9.477 14.305 29.047 1 90.31 231 ALA A N 1
ATOM 1763 C CA . ALA A 1 231 ? -8.023 14.195 29.078 1 90.31 231 ALA A CA 1
ATOM 1764 C C . ALA A 1 231 ? -7.582 12.906 29.766 1 90.31 231 ALA A C 1
ATOM 1766 O O . ALA A 1 231 ? -8.031 12.602 30.875 1 90.31 231 ALA A O 1
ATOM 1767 N N . LYS A 1 232 ? -6.758 12.156 29.141 1 88.5 232 LYS A N 1
ATOM 1768 C CA . LYS A 1 232 ? -6.211 10.898 29.656 1 88.5 232 LYS A CA 1
ATOM 1769 C C . LYS A 1 232 ? -7.324 9.984 30.172 1 88.5 232 LYS A C 1
ATOM 1771 O O . LYS A 1 232 ? -7.219 9.414 31.25 1 88.5 232 LYS A O 1
ATOM 1776 N N . GLY A 1 233 ? -8.391 9.992 29.469 1 90.69 233 GLY A N 1
ATOM 1777 C CA . GLY A 1 233 ? -9.484 9.094 29.781 1 90.69 233 GLY A CA 1
ATOM 1778 C C . GLY A 1 233 ? -10.375 9.594 30.891 1 90.69 233 GLY A C 1
ATOM 1779 O O . GLY A 1 233 ? -11.289 8.898 31.344 1 90.69 233 GLY A O 1
ATOM 1780 N N . LYS A 1 234 ? -10.125 10.75 31.422 1 92.88 234 LYS A N 1
ATOM 1781 C CA . LYS A 1 234 ? -10.891 11.336 32.5 1 92.88 234 LYS A CA 1
ATOM 1782 C C . LYS A 1 234 ? -11.719 12.523 32.031 1 92.88 234 LYS A C 1
ATOM 1784 O O . LYS A 1 234 ? -11.367 13.18 31.047 1 92.88 234 LYS A O 1
ATOM 1789 N N . LEU A 1 235 ? -12.773 12.719 32.75 1 94.06 235 LEU A N 1
ATOM 1790 C CA . LEU A 1 235 ? -13.648 13.844 32.438 1 94.06 235 LEU A CA 1
ATOM 1791 C C . LEU A 1 235 ? -13.148 15.117 33.125 1 94.06 235 LEU A C 1
ATOM 1793 O O . LEU A 1 235 ? -13.023 15.164 34.344 1 94.06 235 LEU A O 1
ATOM 1797 N N . MET A 1 236 ? -12.883 16.094 32.375 1 94.12 236 MET A N 1
ATOM 1798 C CA . MET A 1 236 ? -12.414 17.375 32.875 1 94.12 236 MET A CA 1
ATOM 1799 C C . MET A 1 236 ? -13.57 18.359 33.031 1 94.12 236 MET A C 1
ATOM 1801 O O . MET A 1 236 ? -13.492 19.312 33.812 1 94.12 236 MET A O 1
ATOM 1805 N N . TYR A 1 237 ? -14.469 18.219 32.125 1 94.06 237 TYR A N 1
ATOM 1806 C CA . TYR A 1 237 ? -15.625 19.109 32.156 1 94.06 237 TYR A CA 1
ATOM 1807 C C . TYR A 1 237 ? -16.766 18.531 31.328 1 94.06 237 TYR A C 1
ATOM 1809 O O . TYR A 1 237 ? -16.531 17.891 30.297 1 94.06 237 TYR A O 1
ATOM 1817 N N . GLU A 1 238 ? -17.906 18.641 31.766 1 94.56 238 GLU A N 1
ATOM 1818 C CA . GLU A 1 238 ? -19.125 18.359 31.031 1 94.56 238 GLU A CA 1
ATOM 1819 C C . GLU A 1 238 ? -20.219 19.375 31.328 1 94.56 238 GLU A C 1
ATOM 1821 O O . GLU A 1 238 ? -20.531 19.625 32.5 1 94.56 238 GLU A O 1
ATOM 1826 N N . GLY A 1 239 ? -20.734 20.016 30.344 1 92.25 239 GLY A N 1
ATOM 1827 C CA . GLY A 1 239 ? -21.781 21 30.547 1 92.25 239 GLY A CA 1
ATOM 1828 C C . GLY A 1 239 ? -21.891 22 29.406 1 92.25 239 GLY A C 1
ATOM 1829 O O . GLY A 1 239 ? -21.391 21.75 28.312 1 92.25 239 GLY A O 1
ATOM 1830 N N . SER A 1 240 ? -22.562 23.031 29.609 1 92.75 240 SER A N 1
ATOM 1831 C CA . SER A 1 240 ? -22.766 24.047 28.578 1 92.75 240 SER A CA 1
ATOM 1832 C C . SER A 1 240 ? -21.469 24.812 28.297 1 92.75 240 SER A C 1
ATOM 1834 O O . SER A 1 240 ? -20.609 24.922 29.188 1 92.75 240 SER A O 1
ATOM 1836 N N . ARG A 1 241 ? -21.375 25.281 27.125 1 90.94 241 ARG A N 1
ATOM 1837 C CA . ARG A 1 241 ? -20.219 26.078 26.719 1 90.94 241 ARG A CA 1
ATOM 1838 C C . ARG A 1 241 ? -20.047 27.297 27.625 1 90.94 241 ARG A C 1
ATOM 1840 O O . ARG A 1 241 ? -18.922 27.625 28.016 1 90.94 241 ARG A O 1
ATOM 1847 N N . LYS A 1 242 ? -21.109 27.953 27.969 1 86.06 242 LYS A N 1
ATOM 1848 C CA . LYS A 1 242 ? -21.078 29.156 28.797 1 86.06 242 LYS A CA 1
ATOM 1849 C C . LYS A 1 242 ? -20.547 28.844 30.203 1 86.06 242 LYS A C 1
ATOM 1851 O O . LYS A 1 242 ? -19.734 29.609 30.734 1 86.06 242 LYS A O 1
ATOM 1856 N N . SER A 1 243 ? -21.016 27.781 30.703 1 90.25 243 SER A N 1
ATOM 1857 C CA . SER A 1 243 ? -20.609 27.391 32.031 1 90.25 243 SER A CA 1
ATOM 1858 C C . SER A 1 243 ? -19.141 26.969 32.062 1 90.25 243 SER A C 1
ATOM 1860 O O . SER A 1 243 ? -18.5 27.016 33.125 1 90.25 243 SER A O 1
ATOM 1862 N N . MET A 1 244 ? -18.703 26.562 30.969 1 91.38 244 MET A N 1
ATOM 1863 C CA . MET A 1 244 ? -17.312 26.141 30.891 1 91.38 244 MET A CA 1
ATOM 1864 C C . MET A 1 244 ? -16.375 27.328 31.141 1 91.38 244 MET A C 1
ATOM 1866 O O . MET A 1 244 ? -15.344 27.172 31.797 1 91.38 244 MET A O 1
ATOM 1870 N N . GLU A 1 245 ? -16.672 28.406 30.562 1 88 245 GLU A N 1
ATOM 1871 C CA . GLU A 1 245 ? -15.875 29.609 30.766 1 88 245 GLU A CA 1
ATOM 1872 C C . GLU A 1 245 ? -15.828 29.984 32.25 1 88 245 GLU A C 1
ATOM 1874 O O . GLU A 1 245 ? -14.781 30.391 32.75 1 88 245 GLU A O 1
ATOM 1879 N N . GLU A 1 246 ? -16.953 29.859 32.906 1 88.38 246 GLU A N 1
ATOM 1880 C CA . GLU A 1 246 ? -17.031 30.141 34.312 1 88.38 246 GLU A CA 1
ATOM 1881 C C . GLU A 1 246 ? -16.188 29.172 35.125 1 88.38 246 GLU A C 1
ATOM 1883 O O . GLU A 1 246 ? -15.523 29.562 36.094 1 88.38 246 GLU A O 1
ATOM 1888 N N . PHE A 1 247 ? -16.25 27.969 34.781 1 91.12 247 PHE A N 1
ATOM 1889 C CA . PHE A 1 247 ? -15.5 26.922 35.469 1 91.12 247 PHE A CA 1
ATOM 1890 C C . PHE A 1 247 ? -14 27.203 35.406 1 91.12 247 PHE A C 1
ATOM 1892 O O . PHE A 1 247 ? -13.32 27.219 36.438 1 91.12 247 PHE A O 1
ATOM 1899 N N . PHE A 1 248 ? -13.5 27.484 34.25 1 91.25 248 PHE A N 1
ATOM 1900 C CA . PHE A 1 248 ? -12.062 27.703 34.094 1 91.25 248 PHE A CA 1
ATOM 1901 C C . PHE A 1 248 ? -11.648 29.031 34.719 1 91.25 248 PHE A C 1
ATOM 1903 O O . PHE A 1 248 ? -10.539 29.156 35.219 1 91.25 248 PHE A O 1
ATOM 1910 N N . ALA A 1 249 ? -12.523 30 34.625 1 88.56 249 ALA A N 1
ATOM 1911 C CA . ALA A 1 249 ? -12.242 31.281 35.281 1 88.56 249 ALA A CA 1
ATOM 1912 C C . ALA A 1 249 ? -12.148 31.109 36.812 1 88.56 249 ALA A C 1
ATOM 1914 O O . ALA A 1 249 ? -11.305 31.734 37.438 1 88.56 249 ALA A O 1
ATOM 1915 N N . LYS A 1 250 ? -13.008 30.344 37.344 1 88.06 250 LYS A N 1
ATOM 1916 C CA . LYS A 1 250 ? -13.031 30.109 38.781 1 88.06 250 LYS A CA 1
ATOM 1917 C C . LYS A 1 250 ? -11.719 29.484 39.25 1 88.06 250 LYS A C 1
ATOM 1919 O O . LYS A 1 250 ? -11.266 29.766 40.344 1 88.06 250 LYS A O 1
ATOM 1924 N N . TYR A 1 251 ? -11.195 28.719 38.469 1 88.62 251 TYR A N 1
ATOM 1925 C CA . TYR A 1 251 ? -9.953 28.047 38.875 1 88.62 251 TYR A CA 1
ATOM 1926 C C . TYR A 1 251 ? -8.742 28.766 38.281 1 88.62 251 TYR A C 1
ATOM 1928 O O . TYR A 1 251 ? -7.766 28.125 37.875 1 88.62 251 TYR A O 1
ATOM 1936 N N . GLU A 1 252 ? -8.859 30.047 37.969 1 85.81 252 GLU A N 1
ATOM 1937 C CA . GLU A 1 252 ? -7.797 31 37.719 1 85.81 252 GLU A CA 1
ATOM 1938 C C . GLU A 1 252 ? -7.203 30.812 36.312 1 85.81 252 GLU A C 1
ATOM 1940 O O . GLU A 1 252 ? -6.012 31.047 36.094 1 85.81 252 GLU A O 1
ATOM 1945 N N . HIS A 1 253 ? -8.008 30.312 35.438 1 87.5 253 HIS A N 1
ATOM 1946 C CA . HIS A 1 253 ? -7.535 30.156 34.094 1 87.5 253 HIS A CA 1
ATOM 1947 C C . HIS A 1 253 ? -8.578 30.672 33.094 1 87.5 253 HIS A C 1
ATOM 1949 O O . HIS A 1 253 ? -9.039 29.906 32.219 1 87.5 253 HIS A O 1
ATOM 1955 N N . PRO A 1 254 ? -8.812 31.906 33.188 1 87 254 PRO A N 1
ATOM 1956 C CA . PRO A 1 254 ? -9.75 32.438 32.188 1 87 254 PRO A CA 1
ATOM 1957 C C . PRO A 1 254 ? -9.164 32.5 30.797 1 87 254 PRO A C 1
ATOM 1959 O O . PRO A 1 254 ? -7.945 32.469 30.625 1 87 254 PRO A O 1
ATOM 1962 N N . THR A 1 255 ? -10.047 32.531 29.781 1 85.31 255 THR A N 1
ATOM 1963 C CA . THR A 1 255 ? -9.586 32.625 28.406 1 85.31 255 THR A CA 1
ATOM 1964 C C . THR A 1 255 ? -8.898 33.938 28.141 1 85.31 255 THR A C 1
ATOM 1966 O O . THR A 1 255 ? -9.484 35 28.375 1 85.31 255 THR A O 1
ATOM 1969 N N . PRO A 1 256 ? -7.699 33.844 27.75 1 76.94 256 PRO A N 1
ATOM 1970 C CA . PRO A 1 256 ? -7.008 35.094 27.422 1 76.94 256 PRO A CA 1
ATOM 1971 C C . PRO A 1 256 ? -7.66 35.844 26.25 1 76.94 256 PRO A C 1
ATOM 1973 O O . PRO A 1 256 ? -8.281 35.219 25.391 1 76.94 256 PRO A O 1
ATOM 1976 N N . HIS A 1 257 ? -7.512 37.156 26.234 1 70.94 257 HIS A N 1
ATOM 1977 C CA . HIS A 1 257 ? -8.078 38 25.172 1 70.94 257 HIS A CA 1
ATOM 1978 C C . HIS A 1 257 ? -7.496 37.625 23.812 1 70.94 257 HIS A C 1
ATOM 1980 O O . HIS A 1 257 ? -6.281 37.469 23.688 1 70.94 257 HIS A O 1
ATOM 1986 N N . GLY A 1 258 ? -8.398 37.375 22.859 1 63.66 258 GLY A N 1
ATOM 1987 C CA . GLY A 1 258 ? -7.957 37.094 21.5 1 63.66 258 GLY A CA 1
ATOM 1988 C C . GLY A 1 258 ? -7.762 35.594 21.234 1 63.66 258 GLY A C 1
ATOM 1989 O O . GLY A 1 258 ? -7.469 35.188 20.109 1 63.66 258 GLY A O 1
ATOM 1990 N N . TRP A 1 259 ? -7.977 34.812 22.359 1 70.06 259 TRP A N 1
ATOM 1991 C CA . TRP A 1 259 ? -7.785 33.375 22.188 1 70.06 259 TRP A CA 1
ATOM 1992 C C . TRP A 1 259 ? -9.109 32.688 21.906 1 70.06 259 TRP A C 1
ATOM 1994 O O . TRP A 1 259 ? -10.164 33.125 22.359 1 70.06 259 TRP A O 1
ATOM 2004 N N . ASN A 1 260 ? -8.93 31.703 21.109 1 78.12 260 ASN A N 1
ATOM 2005 C CA . ASN A 1 260 ? -10.055 30.797 20.984 1 78.12 260 ASN A CA 1
ATOM 2006 C C . ASN A 1 260 ? -10.266 29.969 22.25 1 78.12 260 ASN A C 1
ATOM 2008 O O . ASN A 1 260 ? -9.352 29.266 22.703 1 78.12 260 ASN A O 1
ATOM 2012 N N . PRO A 1 261 ? -11.367 30.141 22.891 1 82.25 261 PRO A N 1
ATOM 2013 C CA . PRO A 1 261 ? -11.609 29.453 24.156 1 82.25 261 PRO A CA 1
ATOM 2014 C C . PRO A 1 261 ? -11.367 27.938 24.062 1 82.25 261 PRO A C 1
ATOM 2016 O O . PRO A 1 261 ? -10.789 27.344 24.984 1 82.25 261 PRO A O 1
ATOM 2019 N N . ALA A 1 262 ? -11.828 27.344 23.016 1 84.75 262 ALA A N 1
ATOM 2020 C CA . ALA A 1 262 ? -11.656 25.906 22.859 1 84.75 262 ALA A CA 1
ATOM 2021 C C . ALA A 1 262 ? -10.18 25.516 22.906 1 84.75 262 ALA A C 1
ATOM 2023 O O . ALA A 1 262 ? -9.812 24.531 23.547 1 84.75 262 ALA A O 1
ATOM 2024 N N . ASP A 1 263 ? -9.383 26.266 22.25 1 79.12 263 ASP A N 1
ATOM 2025 C CA . ASP A 1 263 ? -7.945 26.016 22.234 1 79.12 263 ASP A CA 1
ATOM 2026 C C . ASP A 1 263 ? -7.348 26.172 23.641 1 79.12 263 ASP A C 1
ATOM 2028 O O . ASP A 1 263 ? -6.465 25.406 24.031 1 79.12 263 ASP A O 1
ATOM 2032 N N . HIS A 1 264 ? -7.777 27.188 24.25 1 81.12 264 HIS A N 1
ATOM 2033 C CA . HIS A 1 264 ? -7.293 27.453 25.594 1 81.12 264 HIS A CA 1
ATOM 2034 C C . HIS A 1 264 ? -7.594 26.297 26.531 1 81.12 264 HIS A C 1
ATOM 2036 O O . HIS A 1 264 ? -6.711 25.844 27.266 1 81.12 264 HIS A O 1
ATOM 2042 N N . TYR A 1 265 ? -8.805 25.844 26.531 1 86.31 265 TYR A N 1
ATOM 2043 C CA . TYR A 1 265 ? -9.227 24.797 27.453 1 86.31 265 TYR A CA 1
ATOM 2044 C C . TYR A 1 265 ? -8.5 23.484 27.172 1 86.31 265 TYR A C 1
ATOM 2046 O O . TYR A 1 265 ? -8.078 22.797 28.109 1 86.31 265 TYR A O 1
ATOM 2054 N N . VAL A 1 266 ? -8.391 23.109 25.938 1 84.75 266 VAL A N 1
ATOM 2055 C CA . VAL A 1 266 ? -7.711 21.875 25.562 1 84.75 266 VAL A CA 1
ATOM 2056 C C . VAL A 1 266 ? -6.238 21.953 25.953 1 84.75 266 VAL A C 1
ATOM 2058 O O . VAL A 1 266 ? -5.652 20.969 26.391 1 84.75 266 VAL A O 1
ATOM 2061 N N . THR A 1 267 ? -5.656 23.109 25.75 1 79.06 267 THR A N 1
ATOM 2062 C CA . THR A 1 267 ? -4.258 23.312 26.109 1 79.06 267 THR A CA 1
ATOM 2063 C C . THR A 1 267 ? -4.062 23.172 27.625 1 79.06 267 THR A C 1
ATOM 2065 O O . THR A 1 267 ? -3.049 22.641 28.078 1 79.06 267 THR A O 1
ATOM 2068 N N . MET A 1 268 ? -4.98 23.641 28.344 1 82.62 268 MET A N 1
ATOM 2069 C CA . MET A 1 268 ? -4.891 23.641 29.812 1 82.62 268 MET A CA 1
ATOM 2070 C C . MET A 1 268 ? -4.887 22.219 30.359 1 82.62 268 MET A C 1
ATOM 2072 O O . MET A 1 268 ? -4.301 21.953 31.406 1 82.62 268 MET A O 1
ATOM 2076 N N . VAL A 1 269 ? -5.504 21.344 29.656 1 85.44 269 VAL A N 1
ATOM 2077 C CA . VAL A 1 269 ? -5.645 20 30.188 1 85.44 269 VAL A CA 1
ATOM 2078 C C . VAL A 1 269 ? -4.633 19.078 29.516 1 85.44 269 VAL A C 1
ATOM 2080 O O . VAL A 1 269 ? -4.625 17.859 29.766 1 85.44 269 VAL A O 1
ATOM 2083 N N . ASN A 1 270 ? -3.848 19.578 28.578 1 78.56 270 ASN A N 1
ATOM 2084 C CA . ASN A 1 270 ? -2.836 18.797 27.875 1 78.56 270 ASN A CA 1
ATOM 2085 C C . ASN A 1 270 ? -1.519 18.766 28.641 1 78.56 270 ASN A C 1
ATOM 2087 O O . ASN A 1 270 ? -0.876 19.797 28.812 1 78.56 270 ASN A O 1
ATOM 2091 N N . ASP A 1 271 ? -1.056 17.656 29.078 1 71.38 271 ASP A N 1
ATOM 2092 C CA . ASP A 1 271 ? 0.146 17.578 29.906 1 71.38 271 ASP A CA 1
ATOM 2093 C C . ASP A 1 271 ? 1.331 17.047 29.094 1 71.38 271 ASP A C 1
ATOM 2095 O O . ASP A 1 271 ? 2.332 16.609 29.672 1 71.38 271 ASP A O 1
ATOM 2099 N N . GLU A 1 272 ? 1.205 16.953 27.828 1 65.06 272 GLU A N 1
ATOM 2100 C CA . GLU A 1 272 ? 2.268 16.344 27.047 1 65.06 272 GLU A CA 1
ATOM 2101 C C . GLU A 1 272 ? 3.451 17.297 26.875 1 65.06 272 GLU A C 1
ATOM 2103 O O . GLU A 1 272 ? 4.598 16.859 26.766 1 65.06 272 GLU A O 1
ATOM 2108 N N . PHE A 1 273 ? 3.256 18.547 26.719 1 61.72 273 PHE A N 1
ATOM 2109 C CA . PHE A 1 273 ? 4.32 19.469 26.344 1 61.72 273 PHE A CA 1
ATOM 2110 C C . PHE A 1 273 ? 4.738 20.328 27.516 1 61.72 273 PHE A C 1
ATOM 2112 O O . PHE A 1 273 ? 5.922 20.656 27.672 1 61.72 273 PHE A O 1
ATOM 2119 N N . ARG A 1 274 ? 3.777 21 28.203 1 60.38 274 ARG A N 1
ATOM 2120 C CA . ARG A 1 274 ? 4.094 21.984 29.234 1 60.38 274 ARG A CA 1
ATOM 2121 C C . ARG A 1 274 ? 3.66 21.484 30.609 1 60.38 274 ARG A C 1
ATOM 2123 O O . ARG A 1 274 ? 2.699 20.719 30.734 1 60.38 274 ARG A O 1
ATOM 2130 N N . ASP A 1 275 ? 4.566 21.641 31.359 1 61.78 275 ASP A N 1
ATOM 2131 C CA . ASP A 1 275 ? 4.168 21.484 32.75 1 61.78 275 ASP A CA 1
ATOM 2132 C C . ASP A 1 275 ? 3.17 22.562 33.156 1 61.78 275 ASP A C 1
ATOM 2134 O O . ASP A 1 275 ? 3.523 23.75 33.25 1 61.78 275 ASP A O 1
ATOM 2138 N N . HIS A 1 276 ? 1.996 22.234 33.094 1 67.5 276 HIS A N 1
ATOM 2139 C CA . HIS A 1 276 ? 0.962 23.172 33.5 1 67.5 276 HIS A CA 1
ATOM 2140 C C . HIS A 1 276 ? 0.845 23.219 35 1 67.5 276 HIS A C 1
ATOM 2142 O O . HIS A 1 276 ? 1.362 22.359 35.719 1 67.5 276 HIS A O 1
ATOM 2148 N N . ALA A 1 277 ? 0.351 24.328 35.438 1 66.88 277 ALA A N 1
ATOM 2149 C CA . ALA A 1 277 ? 0.179 24.562 36.875 1 66.88 277 ALA A CA 1
ATOM 2150 C C . ALA A 1 277 ? -0.663 23.453 37.5 1 66.88 277 ALA A C 1
ATOM 2152 O O . ALA A 1 277 ? -0.439 23.094 38.656 1 66.88 277 ALA A O 1
ATOM 2153 N N . ARG A 1 278 ? -1.611 22.891 36.75 1 80.5 278 ARG A N 1
ATOM 2154 C CA . ARG A 1 278 ? -2.482 21.828 37.25 1 80.5 278 ARG A CA 1
ATOM 2155 C C . ARG A 1 278 ? -2.365 20.578 36.406 1 80.5 278 ARG A C 1
ATOM 2157 O O . ARG A 1 278 ? -2.285 20.656 35.156 1 80.5 278 ARG A O 1
ATOM 2164 N N . SER A 1 279 ? -2.34 19.516 37.125 1 82.44 279 SER A N 1
ATOM 2165 C CA . SER A 1 279 ? -2.285 18.219 36.438 1 82.44 279 SER A CA 1
ATOM 2166 C C . SER A 1 279 ? -3.67 17.781 35.969 1 82.44 279 SER A C 1
ATOM 2168 O O . SER A 1 279 ? -4.68 18.359 36.375 1 82.44 279 SER A O 1
ATOM 2170 N N . VAL A 1 280 ? -3.725 16.828 35.156 1 86.69 280 VAL A N 1
ATOM 2171 C CA . VAL A 1 280 ? -4.969 16.266 34.625 1 86.69 280 VAL A CA 1
ATOM 2172 C C . VAL A 1 280 ? -5.82 15.758 35.781 1 86.69 280 VAL A C 1
ATOM 2174 O O . VAL A 1 280 ? -7.039 15.961 35.812 1 86.69 280 VAL A O 1
ATOM 2177 N N . ASP A 1 281 ? -5.152 15.133 36.781 1 87.5 281 ASP A N 1
ATOM 2178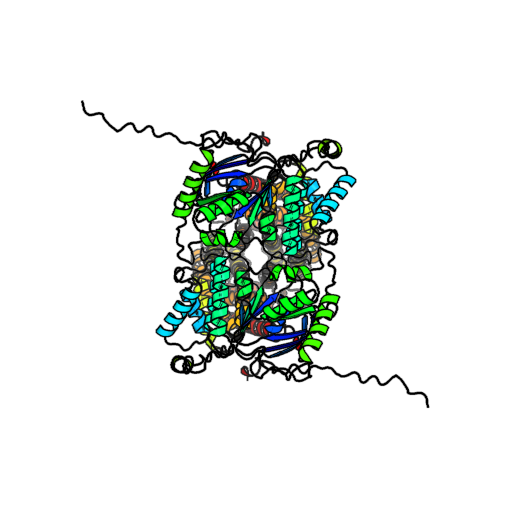 C CA . ASP A 1 281 ? -5.863 14.602 37.938 1 87.5 281 ASP A CA 1
ATOM 2179 C C . ASP A 1 281 ? -6.457 15.734 38.781 1 87.5 281 ASP A C 1
ATOM 2181 O O . ASP A 1 281 ? -7.555 15.594 39.344 1 87.5 281 ASP A O 1
ATOM 2185 N N . GLU A 1 282 ? -5.695 16.781 38.844 1 88.06 282 GLU A N 1
ATOM 2186 C CA . GLU A 1 282 ? -6.18 17.938 39.594 1 88.06 282 GLU A CA 1
ATOM 2187 C C . GLU A 1 282 ? -7.383 18.578 38.938 1 88.06 282 GLU A C 1
ATOM 2189 O O . GLU A 1 282 ? -8.32 19.016 39.594 1 88.06 282 GLU A O 1
ATOM 2194 N N . TRP A 1 283 ? -7.352 18.656 37.656 1 89.81 283 TRP A N 1
ATOM 2195 C CA . TRP A 1 283 ? -8.477 19.203 36.906 1 89.81 283 TRP A CA 1
ATOM 2196 C C . TRP A 1 283 ? -9.727 18.344 37.094 1 89.81 283 TRP A C 1
ATOM 2198 O O . TRP A 1 283 ? -10.828 18.859 37.25 1 89.81 283 TRP A O 1
ATOM 2208 N N . ALA A 1 284 ? -9.547 17.078 37.031 1 89.94 284 ALA A N 1
ATOM 2209 C CA . ALA A 1 284 ? -10.664 16.156 37.219 1 89.94 284 ALA A CA 1
ATOM 2210 C C . ALA A 1 284 ? -11.297 16.328 38.594 1 89.94 284 ALA A C 1
ATOM 2212 O O . ALA A 1 284 ? -12.523 16.312 38.719 1 89.94 284 ALA A O 1
ATOM 2213 N N . GLN A 1 285 ? -10.461 16.438 39.562 1 88.5 285 GLN A N 1
ATOM 2214 C CA . GLN A 1 285 ? -10.938 16.641 40.938 1 88.5 285 GLN A CA 1
ATOM 2215 C C . GLN A 1 285 ? -11.648 17.984 41.062 1 88.5 285 GLN A C 1
ATOM 2217 O O . GLN A 1 285 ? -12.656 18.094 41.781 1 88.5 285 GLN A O 1
ATOM 2222 N N . SER A 1 286 ? -11.031 18.969 40.469 1 89.31 286 SER A N 1
ATOM 2223 C CA . SER A 1 286 ? -11.641 20.297 40.5 1 89.31 286 SER A CA 1
ATOM 2224 C C . SER A 1 286 ? -13.039 20.281 39.906 1 89.31 286 SER A C 1
ATOM 2226 O O . SER A 1 286 ? -13.938 20.969 40.406 1 89.31 286 SER A O 1
ATOM 2228 N N . TYR A 1 287 ? -13.211 19.594 38.906 1 90.75 287 TYR A N 1
ATOM 2229 C CA . TYR A 1 287 ? -14.523 19.516 38.281 1 90.75 287 TYR A CA 1
ATOM 2230 C C . TYR A 1 287 ? -15.516 18.797 39.188 1 90.75 287 TYR A C 1
ATOM 2232 O O . TYR A 1 287 ? -16.672 19.203 39.281 1 90.75 287 TYR A O 1
ATOM 2240 N N . GLN A 1 288 ? -15.109 17.734 39.781 1 86.19 288 GLN A N 1
ATOM 2241 C CA . GLN A 1 288 ? -15.977 17.016 40.719 1 86.19 288 GLN A CA 1
ATOM 2242 C C . GLN A 1 288 ? -16.422 17.938 41.875 1 86.19 288 GLN A C 1
ATOM 2244 O O . GLN A 1 288 ? -17.594 17.891 42.281 1 86.19 288 GLN A O 1
ATOM 2249 N N . ASP A 1 289 ? -15.5 18.734 42.344 1 86.12 289 ASP A N 1
ATOM 2250 C CA . ASP A 1 289 ? -15.797 19.672 43.406 1 86.12 289 ASP A CA 1
ATOM 2251 C C . ASP A 1 289 ? -16.766 20.766 42.938 1 86.12 289 ASP A C 1
ATOM 2253 O O . ASP A 1 289 ? -17.641 21.188 43.688 1 86.12 289 ASP A O 1
ATOM 2257 N N . TRP A 1 290 ? -16.531 21.203 41.75 1 87.31 290 TRP A N 1
ATOM 2258 C CA . TRP A 1 290 ? -17.375 22.234 41.156 1 87.31 290 TRP A CA 1
ATOM 2259 C C . TRP A 1 290 ? -18.812 21.734 40.969 1 87.31 290 TRP A C 1
ATOM 2261 O O . TRP A 1 290 ? -19.766 22.484 41.188 1 87.31 290 TRP A O 1
ATOM 2271 N N . GLN A 1 291 ? -18.953 20.578 40.594 1 82.06 291 GLN A N 1
ATOM 2272 C CA . GLN A 1 291 ? -20.266 19.969 40.375 1 82.06 291 GLN A CA 1
ATOM 2273 C C . GLN A 1 291 ? -21.031 19.859 41.719 1 82.06 291 GLN A C 1
ATOM 2275 O O . GLN A 1 291 ? -22.25 20.047 41.75 1 82.06 291 GLN A O 1
ATOM 2280 N N . LYS A 1 292 ? -20.359 19.547 42.75 1 73.25 292 LYS A N 1
ATOM 2281 C CA . LYS A 1 292 ? -20.953 19.422 44.094 1 73.25 292 LYS A CA 1
ATOM 2282 C C . LYS A 1 292 ? -21.469 20.766 44.594 1 73.25 292 LYS A C 1
ATOM 2284 O O . LYS A 1 292 ? -22.516 20.844 45.219 1 73.25 292 LYS A O 1
ATOM 2289 N N . ASN A 1 293 ? -20.75 21.875 44.438 1 65.5 293 ASN A N 1
ATOM 2290 C CA . ASN A 1 293 ? -21.094 23.188 44.938 1 65.5 293 ASN A CA 1
ATOM 2291 C C . ASN A 1 293 ? -22.234 23.812 44.125 1 65.5 293 ASN A C 1
ATOM 2293 O O . ASN A 1 293 ? -23.062 24.562 44.688 1 65.5 293 ASN A O 1
ATOM 2297 N N . HIS A 1 294 ? -22.219 23.859 43.031 1 58.19 294 HIS A N 1
ATOM 2298 C CA . HIS A 1 294 ? -23.25 24.469 42.188 1 58.19 294 HIS A CA 1
ATOM 2299 C C . HIS A 1 294 ? -24.531 23.625 42.188 1 58.19 294 HIS A C 1
ATOM 2301 O O . HIS A 1 294 ? -25.609 24.125 41.875 1 58.19 294 HIS A O 1
ATOM 2307 N N . HIS A 1 295 ? -24.625 22.5 42.625 1 47.16 295 HIS A N 1
ATOM 2308 C CA . HIS A 1 295 ? -25.844 21.734 42.844 1 47.16 295 HIS A CA 1
ATOM 2309 C C . HIS A 1 295 ? -26.391 21.984 44.25 1 47.16 295 HIS A C 1
ATOM 2311 O O . HIS A 1 295 ? -27.5 21.531 44.562 1 47.16 295 HIS A O 1
ATOM 2317 N N . LEU A 1 296 ? -25.766 22.5 45.375 1 36.91 296 LEU A N 1
ATOM 2318 C CA . LEU A 1 296 ? -26.359 22.641 46.688 1 36.91 296 LEU A CA 1
ATOM 2319 C C . LEU A 1 296 ? -27.328 23.828 46.75 1 36.91 296 LEU A C 1
ATOM 2321 O O . LEU A 1 296 ? -28.047 24 47.719 1 36.91 296 LEU A O 1
ATOM 2325 N N . GLY A 1 297 ? -27.172 25.188 46.469 1 34.5 297 GLY A N 1
ATOM 2326 C CA . GLY A 1 297 ? -28.203 26.172 46.781 1 34.5 297 GLY A CA 1
ATOM 2327 C C . GLY A 1 297 ? -29.578 25.766 46.312 1 34.5 297 GLY A C 1
ATOM 2328 O O . GLY A 1 297 ? -30.281 25.016 46.969 1 34.5 297 GLY A O 1
ATOM 2329 N N . GLY A 1 298 ? -30.469 26.859 45.531 1 32.31 298 GLY A N 1
ATOM 2330 C CA . GLY A 1 298 ? -31.906 26.781 45.312 1 32.31 298 GLY A CA 1
ATOM 2331 C C . GLY A 1 298 ? -32.375 25.438 44.781 1 32.31 298 GLY A C 1
ATOM 2332 O O . GLY A 1 298 ? -31.531 24.625 44.344 1 32.31 298 GLY A O 1
ATOM 2333 N N . PRO A 1 299 ? -33.719 25.141 45.062 1 29.64 299 PRO A N 1
ATOM 2334 C CA . PRO A 1 299 ? -34.375 24.047 44.344 1 29.64 299 PRO A CA 1
ATOM 2335 C C . PRO A 1 299 ? -33.781 23.812 42.969 1 29.64 299 PRO A C 1
ATOM 2337 O O . PRO A 1 299 ? -33.188 24.719 42.375 1 29.64 299 PRO A O 1
ATOM 2340 N N . LYS A 1 300 ? -33.562 22.641 42.625 1 32.91 300 LYS A N 1
ATOM 2341 C CA . LYS A 1 300 ? -33.25 22.219 41.281 1 32.91 300 LYS A CA 1
ATOM 2342 C C . LYS A 1 300 ? -33.875 23.156 40.219 1 32.91 300 LYS A C 1
ATOM 2344 O O . LYS A 1 300 ? -35.031 22.969 39.844 1 32.91 300 LYS A O 1
ATOM 2349 N N . SER A 1 301 ? -33.906 24.516 40.375 1 28.69 301 SER A N 1
ATOM 2350 C CA . SER A 1 301 ? -34.375 25.266 39.219 1 28.69 301 SER A CA 1
ATOM 2351 C C . SER A 1 301 ? -33.938 24.625 37.906 1 28.69 301 SER A C 1
ATOM 2353 O O . SER A 1 301 ? -32.719 24.469 37.656 1 28.69 301 SER A O 1
ATOM 2355 N N . SER A 1 302 ? -34.625 23.672 37.406 1 30.16 302 SER A N 1
ATOM 2356 C CA . SER A 1 302 ? -34.844 23.25 36.031 1 30.16 302 SER A CA 1
ATOM 2357 C C . SER A 1 302 ? -34.5 24.359 35.062 1 30.16 302 SER A C 1
ATOM 2359 O O . SER A 1 302 ? -34.75 24.219 33.844 1 30.16 302 SER A O 1
ATOM 2361 N N . ALA A 1 303 ? -34.469 25.641 35.469 1 29.12 303 ALA A N 1
ATOM 2362 C CA . ALA A 1 303 ? -34.312 26.875 34.719 1 29.12 303 ALA A CA 1
ATOM 2363 C C . ALA A 1 303 ? -32.969 26.922 34 1 29.12 303 ALA A C 1
ATOM 2365 O O . ALA A 1 303 ? -32.688 27.844 33.219 1 29.12 303 ALA A O 1
ATOM 2366 N N . PHE A 1 304 ? -31.969 26.5 34.594 1 31.59 304 PHE A N 1
ATOM 2367 C CA . PHE A 1 304 ? -30.672 26.781 33.969 1 31.59 304 PHE A CA 1
ATOM 2368 C C . PHE A 1 304 ? -30.625 26.203 32.562 1 31.59 304 PHE A C 1
ATOM 2370 O O . PHE A 1 304 ? -29.734 26.547 31.766 1 31.59 304 PHE A O 1
ATOM 2377 N N . PHE A 1 305 ? -31.25 25.078 32.438 1 31.95 305 PHE A N 1
ATOM 2378 C CA . PHE A 1 305 ? -31.547 24.594 31.094 1 31.95 305 PHE A CA 1
ATOM 2379 C C . PHE A 1 305 ? -32.875 25.141 30.594 1 31.95 305 PHE A C 1
ATOM 2381 O O . PHE A 1 305 ? -33.812 24.375 30.312 1 31.95 305 PHE A O 1
ATOM 2388 N N . ALA A 1 306 ? -33.562 26.203 31.266 1 29.48 306 ALA A N 1
ATOM 2389 C CA . ALA A 1 306 ? -34.812 26.734 30.703 1 29.48 306 ALA A CA 1
ATOM 2390 C C . ALA A 1 306 ? -34.656 27.016 29.203 1 29.48 306 ALA A C 1
ATOM 2392 O O . ALA A 1 306 ? -33.75 27.75 28.797 1 29.48 306 ALA A O 1
ATOM 2393 N N . PRO A 1 307 ? -35.156 26.281 28.422 1 31.7 307 PRO A N 1
ATOM 2394 C CA . PRO A 1 307 ? -35.219 26.781 27.047 1 31.7 307 PRO A CA 1
ATOM 2395 C C . PRO A 1 307 ? -35.625 28.266 26.984 1 31.7 307 PRO A C 1
ATOM 2397 O O . PRO A 1 307 ? -36.312 28.75 27.875 1 31.7 307 PRO A O 1
ATOM 2400 N N . PRO A 1 308 ? -34.875 29.328 26.641 1 29.73 308 PRO A N 1
ATOM 2401 C CA . PRO A 1 308 ? -35.531 30.625 26.531 1 29.73 308 PRO A CA 1
ATOM 2402 C C . PRO A 1 308 ? -37.062 30.516 26.344 1 29.73 308 PRO A C 1
ATOM 2404 O O . PRO A 1 308 ? -37.531 29.672 25.578 1 29.73 308 PRO A O 1
ATOM 2407 N N . LYS A 1 309 ? -37.938 30.922 27.297 1 29.42 309 LYS A N 1
ATOM 2408 C CA . LYS A 1 309 ? -39.375 31.109 27.141 1 29.42 309 LYS A CA 1
ATOM 2409 C C . LYS A 1 309 ? -39.688 31.844 25.828 1 29.42 309 LYS A C 1
ATOM 2411 O O . LYS A 1 309 ? -39.656 33.062 25.781 1 29.42 309 LYS A O 1
ATOM 2416 N N . ARG A 1 310 ? -39.219 31.531 24.625 1 28.84 310 ARG A N 1
ATOM 2417 C CA . ARG A 1 310 ? -40 32.156 23.578 1 28.84 310 ARG A CA 1
ATOM 2418 C C . ARG A 1 310 ? -41.5 32.062 23.891 1 28.84 310 ARG A C 1
ATOM 2420 O O . ARG A 1 310 ? -41.969 31.078 24.484 1 28.84 310 ARG A O 1
ATOM 2427 N N . SER A 1 311 ? -42.281 33.219 24.109 1 27.12 311 SER A N 1
ATOM 2428 C CA . SER A 1 311 ? -43.75 33.406 24.078 1 27.12 311 SER A CA 1
ATOM 2429 C C . SER A 1 311 ? -44.406 32.281 23.281 1 27.12 311 SER A C 1
ATOM 2431 O O . SER A 1 311 ? -43.938 31.891 22.219 1 27.12 311 SER A O 1
ATOM 2433 N N . GLY A 1 312 ? -45.156 31.391 23.859 1 26.59 312 GLY A N 1
ATOM 2434 C CA . GLY A 1 312 ? -46 30.266 23.422 1 26.59 312 GLY A CA 1
ATOM 2435 C C . GLY A 1 312 ? -46.688 30.5 22.109 1 26.59 312 GLY A C 1
ATOM 2436 O O . GLY A 1 312 ? -47.406 29.625 21.594 1 26.59 312 GLY A O 1
ATOM 2437 N N . LYS A 1 313 ? -47.281 31.734 21.922 1 28.28 313 LYS A N 1
ATOM 2438 C CA . LYS A 1 313 ? -48.312 31.953 20.922 1 28.28 313 LYS A CA 1
ATOM 2439 C C . LYS A 1 313 ? -47.781 31.688 19.516 1 28.28 313 LYS A C 1
ATOM 2441 O O . LYS A 1 313 ? -48.5 31.188 18.656 1 28.28 313 LYS A O 1
ATOM 2446 N N . GLU A 1 314 ? -46.688 32.375 19.141 1 26.47 314 GLU A N 1
ATOM 2447 C CA . GLU A 1 314 ? -46.5 32.375 17.703 1 26.47 314 GLU A CA 1
ATOM 2448 C C . GLU A 1 314 ? -45.906 31.031 17.234 1 26.47 314 GLU A C 1
ATOM 2450 O O . GLU A 1 314 ? -45.844 30.781 16.031 1 26.47 314 GLU A O 1
ATOM 2455 N N . ARG A 1 315 ? -45.188 30.312 18.094 1 27.41 315 ARG A N 1
ATOM 2456 C CA . ARG A 1 315 ? -44.625 29.125 17.469 1 27.41 315 ARG A CA 1
ATOM 2457 C C . ARG A 1 315 ? -45.656 28.016 17.344 1 27.41 315 ARG A C 1
ATOM 2459 O O . ARG A 1 315 ? -45.375 26.922 16.844 1 27.41 315 ARG A O 1
ATOM 2466 N N . THR A 1 316 ? -46.781 28.016 18.109 1 27.73 316 THR A N 1
ATOM 2467 C CA . THR A 1 316 ? -47.781 26.953 18.125 1 27.73 316 THR A CA 1
ATOM 2468 C C . THR A 1 316 ? -48.438 26.781 16.75 1 27.73 316 THR A C 1
ATOM 2470 O O . THR A 1 316 ? -48.719 25.656 16.328 1 27.73 316 THR A O 1
ATOM 2473 N N . THR A 1 317 ? -49.062 27.906 16.234 1 27.09 317 THR A N 1
ATOM 2474 C CA . THR A 1 317 ? -50.031 27.797 15.164 1 27.09 317 THR A CA 1
ATOM 2475 C C . THR A 1 317 ? -49.375 27.281 13.883 1 27.09 317 THR A C 1
ATOM 2477 O O . THR A 1 317 ? -49.969 26.5 13.148 1 27.09 317 THR A O 1
ATOM 2480 N N . SER A 1 318 ? -48.312 28.062 13.414 1 26.88 318 SER A N 1
ATOM 2481 C CA . SER A 1 318 ? -47.906 27.672 12.07 1 26.88 318 SER A CA 1
ATOM 2482 C C . SER A 1 318 ? -47.125 26.359 12.078 1 26.88 318 SER A C 1
ATOM 2484 O O . SER A 1 318 ? -47.062 25.672 11.055 1 26.88 318 SER A O 1
ATOM 2486 N N . MET A 1 319 ? -46.375 26.078 13.156 1 26.56 319 MET A N 1
ATOM 2487 C CA . MET A 1 319 ? -45.562 24.875 13.188 1 26.56 319 MET A CA 1
ATOM 2488 C C . MET A 1 319 ? -46.375 23.641 13.516 1 26.56 319 MET A C 1
ATOM 2490 O O . MET A 1 319 ? -45.875 22.516 13.508 1 26.56 319 MET A O 1
ATOM 2494 N N . ASN A 1 320 ? -47.469 23.609 14.281 1 28.27 320 ASN A N 1
ATOM 2495 C CA . ASN A 1 320 ? -48.406 22.516 14.5 1 28.27 320 ASN A CA 1
ATOM 2496 C C . ASN A 1 320 ? -48.875 21.891 13.188 1 28.27 320 ASN A C 1
ATOM 2498 O O . ASN A 1 320 ? -49.406 20.781 13.172 1 28.27 320 ASN A O 1
ATOM 2502 N N . ALA A 1 321 ? -49.188 22.703 12.219 1 28.97 321 ALA A N 1
ATOM 2503 C CA . ALA A 1 321 ? -49.688 22.109 10.992 1 28.97 321 ALA A CA 1
ATOM 2504 C C . ALA A 1 321 ? -48.656 21.156 10.383 1 28.97 321 ALA A C 1
ATOM 2506 O O . ALA A 1 321 ? -49 20.156 9.766 1 28.97 321 ALA A O 1
ATOM 2507 N N . ALA A 1 322 ? -47.344 21.547 10.297 1 28.02 322 ALA A N 1
ATOM 2508 C CA . ALA A 1 322 ? -46.406 20.641 9.648 1 28.02 322 ALA A CA 1
ATOM 2509 C C . ALA A 1 322 ? -45.938 19.547 10.602 1 28.02 322 ALA A C 1
ATOM 2511 O O . ALA A 1 322 ? -45.156 18.672 10.227 1 28.02 322 ALA A O 1
ATOM 2512 N N . THR A 1 323 ? -46.062 19.516 11.914 1 30.38 323 THR A N 1
ATOM 2513 C CA . THR A 1 323 ? -45.719 18.531 12.953 1 30.38 323 THR A CA 1
ATOM 2514 C C . THR A 1 323 ? -46.469 17.219 12.695 1 30.38 323 THR A C 1
ATOM 2516 O O . THR A 1 323 ? -46.094 16.188 13.234 1 30.38 323 THR A O 1
ATOM 2519 N N . ASN A 1 324 ? -47.719 17.25 12.5 1 29.45 324 ASN A N 1
ATOM 2520 C CA . ASN A 1 324 ? -48.438 15.992 12.273 1 29.45 324 ASN A CA 1
ATOM 2521 C C . ASN A 1 324 ? -47.812 15.195 11.133 1 29.45 324 ASN A C 1
ATOM 2523 O O . ASN A 1 324 ? -48.469 14.312 10.562 1 29.45 324 ASN A O 1
ATOM 2527 N N . LYS A 1 325 ? -47.031 15.898 10.328 1 30.39 325 LYS A N 1
ATOM 2528 C CA . LYS A 1 325 ? -46.562 14.992 9.289 1 30.39 325 LYS A CA 1
ATOM 2529 C C . LYS A 1 325 ? -45.719 13.875 9.891 1 30.39 325 LYS A C 1
ATOM 2531 O O . LYS A 1 325 ? -45 14.078 10.883 1 30.39 325 LYS A O 1
ATOM 2536 N N . GLY A 1 326 ? -45.75 12.539 9.359 1 30.52 326 GLY A N 1
ATOM 2537 C CA . GLY A 1 326 ? -45.375 11.164 9.648 1 30.52 326 GLY A CA 1
ATOM 2538 C C . GLY A 1 326 ? -43.938 11.016 10.062 1 30.52 326 GLY A C 1
ATOM 2539 O O . GLY A 1 326 ? -43.031 11.562 9.422 1 30.52 326 GLY A O 1
ATOM 2540 N N . THR A 1 327 ? -43.562 11.219 11.398 1 33.91 327 THR A N 1
ATOM 2541 C CA . THR A 1 327 ? -42.344 10.562 11.789 1 33.91 327 THR A CA 1
ATOM 2542 C C . THR A 1 327 ? -41.969 9.445 10.812 1 33.91 327 THR A C 1
ATOM 2544 O O . THR A 1 327 ? -42.781 8.516 10.609 1 33.91 327 THR A O 1
ATOM 2547 N N . VAL A 1 328 ? -41.438 9.742 9.75 1 35.62 328 VAL A N 1
ATOM 2548 C CA . VAL A 1 328 ? -40.969 8.648 8.906 1 35.62 328 VAL A CA 1
ATOM 2549 C C . VAL A 1 328 ? -40.406 7.527 9.781 1 35.62 328 VAL A C 1
ATOM 2551 O O . VAL A 1 328 ? -39.438 7.73 10.531 1 35.62 328 VAL A O 1
ATOM 2554 N N . ASP A 1 329 ? -41.219 6.727 10.445 1 39.19 329 ASP A N 1
ATOM 2555 C CA . ASP A 1 329 ? -40.781 5.473 11.062 1 39.19 329 ASP A CA 1
ATOM 2556 C C . ASP A 1 329 ? -39.688 4.801 10.242 1 39.19 329 ASP A C 1
ATOM 2558 O O . ASP A 1 329 ? -39.969 4.199 9.203 1 39.19 329 ASP A O 1
ATOM 2562 N N . THR A 1 330 ? -38.656 5.441 10.031 1 42.03 330 THR A N 1
ATOM 2563 C CA . THR A 1 330 ? -37.562 4.688 9.414 1 42.03 330 THR A CA 1
ATOM 2564 C C . THR A 1 330 ? -37.219 3.457 10.25 1 42.03 330 THR A C 1
ATOM 2566 O O . THR A 1 330 ? -36.688 3.58 11.359 1 42.03 330 THR A O 1
ATOM 2569 N N . LYS A 1 331 ? -38.094 2.57 10.422 1 42.81 331 LYS A N 1
ATOM 2570 C CA . LYS A 1 331 ? -37.625 1.297 10.969 1 42.81 331 LYS A CA 1
ATOM 2571 C C . LYS A 1 331 ? -36.438 0.773 10.203 1 42.81 331 LYS A C 1
ATOM 2573 O O . LYS A 1 331 ? -36.562 0.116 9.172 1 42.81 331 LYS A O 1
ATOM 2578 N N . ARG A 1 332 ? -35.25 1.428 10.18 1 53.41 332 ARG A N 1
ATOM 2579 C CA . ARG A 1 332 ? -34.031 0.775 9.695 1 53.41 332 ARG A CA 1
ATOM 2580 C C . ARG A 1 332 ? -34.031 -0.699 10.086 1 53.41 332 ARG A C 1
ATOM 2582 O O . ARG A 1 332 ? -33.594 -1.047 11.188 1 53.41 332 ARG A O 1
ATOM 2589 N N . SER A 1 333 ? -35.156 -1.333 10.312 1 49.41 333 SER A N 1
ATOM 2590 C CA . SER A 1 333 ? -35.188 -2.711 10.789 1 49.41 333 SER A CA 1
ATOM 2591 C C . SER A 1 333 ? -34.281 -3.609 9.969 1 49.41 333 SER A C 1
ATOM 2593 O O . SER A 1 333 ? -33.969 -3.297 8.812 1 49.41 333 SER A O 1
ATOM 2595 N N . ASN A 1 334 ? -33.594 -4.516 10.492 1 55.31 334 ASN A N 1
ATOM 2596 C CA . ASN A 1 334 ? -32.969 -5.793 10.18 1 55.31 334 ASN A CA 1
ATOM 2597 C C . ASN A 1 334 ? -33.688 -6.504 9.039 1 55.31 334 ASN A C 1
ATOM 2599 O O . ASN A 1 334 ? -34.344 -7.512 9.266 1 55.31 334 ASN A O 1
ATOM 2603 N N . SER A 1 335 ? -34.188 -5.633 8 1 62.72 335 SER A N 1
ATOM 2604 C CA . SER A 1 335 ? -35.094 -6.164 6.988 1 62.72 335 SER A CA 1
ATOM 2605 C C . SER A 1 335 ? -34.312 -6.84 5.855 1 62.72 335 SER A C 1
ATOM 2607 O O . SER A 1 335 ? -33.219 -6.418 5.512 1 62.72 335 SER A O 1
ATOM 2609 N N . PHE A 1 336 ? -34.688 -7.973 5.484 1 72.25 336 PHE A N 1
ATOM 2610 C CA . PHE A 1 336 ? -34.281 -8.695 4.277 1 72.25 336 PHE A CA 1
ATOM 2611 C C . PHE A 1 336 ? -34.688 -7.918 3.029 1 72.25 336 PHE A C 1
ATOM 2613 O O . PHE A 1 336 ? -34.281 -8.266 1.919 1 72.25 336 PHE A O 1
ATOM 2620 N N . MET A 1 337 ? -35.312 -6.746 3.283 1 77.81 337 MET A N 1
ATOM 2621 C CA . MET A 1 337 ? -35.781 -5.965 2.152 1 77.81 337 MET A CA 1
ATOM 2622 C C . MET A 1 337 ? -34.656 -5.238 1.456 1 77.81 337 MET A C 1
ATOM 2624 O O . MET A 1 337 ? -34.781 -4.824 0.303 1 77.81 337 MET A O 1
ATOM 2628 N N . ALA A 1 338 ? -33.562 -5.238 2.188 1 88 338 ALA A N 1
ATOM 2629 C CA . ALA A 1 338 ? -32.469 -4.469 1.623 1 88 338 ALA A CA 1
ATOM 2630 C C . ALA A 1 338 ? -31.672 -5.301 0.62 1 88 338 ALA A C 1
ATOM 2632 O O . ALA A 1 338 ? -30.75 -4.789 -0.032 1 88 338 ALA A O 1
ATOM 2633 N N . VAL A 1 339 ? -32.094 -6.52 0.385 1 90.75 339 VAL A N 1
ATOM 2634 C CA . VAL A 1 339 ? -31.359 -7.383 -0.539 1 90.75 339 VAL A CA 1
ATOM 2635 C C . VAL A 1 339 ? -31.469 -6.828 -1.957 1 90.75 339 VAL A C 1
ATOM 2637 O O . VAL A 1 339 ? -30.484 -6.812 -2.699 1 90.75 339 VAL A O 1
ATOM 2640 N N . GLY A 1 340 ? -32.625 -6.383 -2.342 1 91.5 340 GLY A N 1
ATOM 2641 C CA . GLY A 1 340 ? -32.844 -5.832 -3.67 1 91.5 340 GLY A CA 1
ATOM 2642 C C . GLY A 1 340 ? -31.938 -4.648 -3.977 1 91.5 340 GLY A C 1
ATOM 2643 O O . GLY A 1 340 ? -31.141 -4.695 -4.914 1 91.5 340 GLY A O 1
ATOM 2644 N N . PRO A 1 341 ? -32.031 -3.637 -3.102 1 92.62 341 PRO A N 1
ATOM 2645 C CA . PRO A 1 341 ? -31.172 -2.475 -3.32 1 92.62 341 PRO A CA 1
ATOM 2646 C C . PRO A 1 341 ? -29.688 -2.826 -3.264 1 92.62 341 PRO A C 1
ATOM 2648 O O . PRO A 1 341 ? -28.875 -2.256 -4.008 1 92.62 341 PRO A O 1
ATOM 2651 N N . LEU A 1 342 ? -29.359 -3.686 -2.408 1 94.12 342 LEU A N 1
ATOM 2652 C CA . LEU A 1 342 ? -27.969 -4.098 -2.311 1 94.12 342 LEU A CA 1
ATOM 2653 C C . LEU A 1 342 ? -27.531 -4.82 -3.578 1 94.12 342 LEU A C 1
ATOM 2655 O O . LEU A 1 342 ? -26.422 -4.605 -4.066 1 94.12 342 LEU A O 1
ATOM 2659 N N . LEU A 1 343 ? -28.406 -5.723 -4.043 1 93.75 343 LEU A N 1
ATOM 2660 C CA . LEU A 1 343 ? -28.109 -6.426 -5.285 1 93.75 343 LEU A CA 1
ATOM 2661 C C . LEU A 1 343 ? -27.922 -5.441 -6.438 1 93.75 343 LEU A C 1
ATOM 2663 O O . LEU A 1 343 ? -27.016 -5.59 -7.246 1 93.75 343 LEU A O 1
ATOM 2667 N N . TYR A 1 344 ? -28.766 -4.516 -6.449 1 92.56 344 TYR A N 1
ATOM 2668 C CA . TYR A 1 344 ? -28.688 -3.486 -7.48 1 92.56 344 TYR A CA 1
ATOM 2669 C C . TYR A 1 344 ? -27.375 -2.736 -7.402 1 92.56 344 TYR A C 1
ATOM 2671 O O . TYR A 1 344 ? -26.703 -2.521 -8.422 1 92.56 344 TYR A O 1
ATOM 2679 N N . ARG A 1 345 ? -26.984 -2.379 -6.262 1 92.62 345 ARG A N 1
ATOM 2680 C CA . ARG A 1 345 ? -25.719 -1.669 -6.031 1 92.62 345 ARG A CA 1
ATOM 2681 C C . ARG A 1 345 ? -24.531 -2.494 -6.504 1 92.62 345 ARG A C 1
ATOM 2683 O O . ARG A 1 345 ? -23.625 -1.97 -7.156 1 92.62 345 ARG A O 1
ATOM 2690 N N . TYR A 1 346 ? -24.578 -3.717 -6.176 1 90.31 346 TYR A N 1
ATOM 2691 C CA . TYR A 1 346 ? -23.453 -4.574 -6.523 1 90.31 346 TYR A CA 1
ATOM 2692 C C . TYR A 1 346 ? -23.391 -4.828 -8.023 1 90.31 346 TYR A C 1
ATOM 2694 O O . TYR A 1 346 ? -22.312 -4.938 -8.602 1 90.31 346 TYR A O 1
ATOM 2702 N N . PHE A 1 347 ? -24.531 -4.93 -8.641 1 88.75 347 PHE A N 1
ATOM 2703 C CA . PHE A 1 347 ? -24.578 -5.066 -10.094 1 88.75 347 PHE A CA 1
ATOM 2704 C C . PHE A 1 347 ? -24.016 -3.824 -10.773 1 88.75 347 PHE A C 1
ATOM 2706 O O . PHE A 1 347 ? -23.266 -3.928 -11.742 1 88.75 347 PHE A O 1
ATOM 2713 N N . LEU A 1 348 ? -24.359 -2.666 -10.211 1 87.5 348 LEU A N 1
ATOM 2714 C CA . LEU A 1 348 ? -23.844 -1.418 -10.766 1 87.5 348 LEU A CA 1
ATOM 2715 C C . LEU A 1 348 ? -22.344 -1.323 -10.562 1 87.5 348 LEU A C 1
ATOM 2717 O O . LEU A 1 348 ? -21.609 -0.873 -11.453 1 87.5 348 LEU A O 1
ATOM 2721 N N . ASN A 1 349 ? -21.969 -1.669 -9.414 1 85.19 349 ASN A N 1
ATOM 2722 C CA . ASN A 1 349 ? -20.547 -1.633 -9.102 1 85.19 349 ASN A CA 1
ATOM 2723 C C . ASN A 1 349 ? -19.75 -2.541 -10.031 1 85.19 349 ASN A C 1
ATOM 2725 O O . ASN A 1 349 ? -18.641 -2.188 -10.453 1 85.19 349 ASN A O 1
ATOM 2729 N N . LEU A 1 350 ? -20.25 -3.684 -10.32 1 83.38 350 LEU A N 1
ATOM 2730 C CA . LEU A 1 350 ? -19.594 -4.648 -11.195 1 83.38 350 LEU A CA 1
ATOM 2731 C C . LEU A 1 350 ? -19.484 -4.105 -12.617 1 83.38 350 LEU A C 1
ATOM 2733 O O . LEU A 1 350 ? -18.469 -4.289 -13.289 1 83.38 350 LEU A O 1
ATOM 2737 N N . TRP A 1 351 ? -20.406 -3.41 -13.008 1 81.06 351 TRP A N 1
ATOM 2738 C CA . TRP A 1 351 ? -20.484 -2.998 -14.406 1 81.06 351 TRP A CA 1
ATOM 2739 C C . TRP A 1 351 ? -19.797 -1.653 -14.609 1 81.06 351 TRP A C 1
ATOM 2741 O O . TRP A 1 351 ? -19.266 -1.385 -15.688 1 81.06 351 TRP A O 1
ATOM 2751 N N . PHE A 1 352 ? -19.781 -0.808 -13.594 1 76.19 352 PHE A N 1
ATOM 2752 C CA . PHE A 1 352 ? -19.328 0.558 -13.82 1 76.19 352 PHE A CA 1
ATOM 2753 C C . PHE A 1 352 ? -17.938 0.771 -13.227 1 76.19 352 PHE A C 1
ATOM 2755 O O . PHE A 1 352 ? -17.25 1.727 -13.578 1 76.19 352 PHE A O 1
ATOM 2762 N N . ASN A 1 353 ? -17.641 -0.05 -12.375 1 73.88 353 ASN A N 1
ATOM 2763 C CA . ASN A 1 353 ? -16.266 0.027 -11.875 1 73.88 353 ASN A CA 1
ATOM 2764 C C . ASN A 1 353 ? -15.312 -0.808 -12.719 1 73.88 353 ASN A C 1
ATOM 2766 O O . ASN A 1 353 ? -15.32 -2.037 -12.641 1 73.88 353 ASN A O 1
ATOM 2770 N N . PRO A 1 354 ? -14.508 -0.148 -13.477 1 71.62 354 PRO A N 1
ATOM 2771 C CA . PRO A 1 354 ? -13.633 -0.882 -14.398 1 71.62 354 PRO A CA 1
ATOM 2772 C C . PRO A 1 354 ? -12.609 -1.752 -13.664 1 71.62 354 PRO A C 1
ATOM 2774 O O . PRO A 1 354 ? -12.094 -2.715 -14.242 1 71.62 354 PRO A O 1
ATOM 2777 N N . GLY A 1 355 ? -12.406 -1.484 -12.469 1 70.06 355 GLY A N 1
ATOM 2778 C CA . GLY A 1 355 ? -11.414 -2.232 -11.711 1 70.06 355 GLY A CA 1
ATOM 2779 C C . GLY A 1 355 ? -11.891 -3.607 -11.297 1 70.06 355 GLY A C 1
ATOM 2780 O O . GLY A 1 355 ? -11.086 -4.508 -11.055 1 70.06 355 GLY A O 1
ATOM 2781 N N . ILE A 1 356 ? -13.188 -3.84 -11.359 1 76.56 356 ILE A N 1
ATOM 2782 C CA . ILE A 1 356 ? -13.695 -5.09 -10.797 1 76.56 356 ILE A CA 1
ATOM 2783 C C . ILE A 1 356 ? -13.891 -6.109 -11.914 1 76.56 356 ILE A C 1
ATOM 2785 O O . ILE A 1 356 ? -13.117 -7.062 -12.039 1 76.56 356 ILE A O 1
ATOM 2789 N N . LEU A 1 357 ? -14.766 -5.902 -12.852 1 79.62 357 LEU A N 1
ATOM 2790 C CA . LEU A 1 357 ? -15.055 -6.867 -13.906 1 79.62 357 LEU A CA 1
ATOM 2791 C C . LEU A 1 357 ? -14.156 -6.629 -15.117 1 79.62 357 LEU A C 1
ATOM 2793 O O . LEU A 1 357 ? -13.734 -7.578 -15.781 1 79.62 357 LEU A O 1
ATOM 2797 N N . GLY A 1 358 ? -13.898 -5.375 -15.398 1 81.5 358 GLY A N 1
ATOM 2798 C CA . GLY A 1 358 ? -13.078 -5.059 -16.562 1 81.5 358 GLY A CA 1
ATOM 2799 C C . GLY A 1 358 ? -11.688 -5.66 -16.484 1 81.5 358 GLY A C 1
ATOM 2800 O O . GLY A 1 358 ? -11.211 -6.262 -17.438 1 81.5 358 GLY A O 1
ATOM 2801 N N . THR A 1 359 ? -11.094 -5.496 -15.43 1 78.44 359 THR A N 1
ATOM 2802 C CA . THR A 1 359 ? -9.766 -6.062 -15.234 1 78.44 359 THR A CA 1
ATOM 2803 C C . THR A 1 359 ? -9.812 -7.586 -15.328 1 78.44 359 THR A C 1
ATOM 2805 O O . THR A 1 359 ? -8.906 -8.203 -15.891 1 78.44 359 THR A O 1
ATOM 2808 N N . ARG A 1 360 ? -10.812 -8.18 -14.828 1 86.06 360 ARG A N 1
ATOM 2809 C CA . ARG A 1 360 ? -10.938 -9.633 -14.859 1 86.06 360 ARG A CA 1
ATOM 2810 C C . ARG A 1 360 ? -11.188 -10.133 -16.281 1 86.06 360 ARG A C 1
ATOM 2812 O O . ARG A 1 360 ? -10.648 -11.164 -16.688 1 86.06 360 ARG A O 1
ATOM 2819 N N . ILE A 1 361 ? -12.016 -9.43 -16.969 1 89.81 361 ILE A N 1
ATOM 2820 C CA . ILE A 1 361 ? -12.258 -9.797 -18.359 1 89.81 361 ILE A CA 1
ATOM 2821 C C . ILE A 1 361 ? -10.953 -9.75 -19.156 1 89.81 361 ILE A C 1
ATOM 2823 O O . ILE A 1 361 ? -10.664 -10.641 -19.938 1 89.81 361 ILE A O 1
ATOM 2827 N N . ALA A 1 362 ? -10.227 -8.758 -18.875 1 86.44 362 ALA A N 1
ATOM 2828 C CA . ALA A 1 362 ? -8.945 -8.625 -19.562 1 86.44 362 ALA A CA 1
ATOM 2829 C C . ALA A 1 362 ? -8 -9.766 -19.188 1 86.44 362 ALA A C 1
ATOM 2831 O O . ALA A 1 362 ? -7.363 -10.367 -20.047 1 86.44 362 ALA A O 1
ATOM 2832 N N . MET A 1 363 ? -7.906 -10.047 -17.969 1 86.06 363 MET A N 1
ATOM 2833 C CA . MET A 1 363 ? -7.004 -11.086 -17.484 1 86.06 363 MET A CA 1
ATOM 2834 C C . MET A 1 363 ? -7.418 -12.453 -18.016 1 86.06 363 MET A C 1
ATOM 2836 O O . MET A 1 363 ? -6.578 -13.219 -18.484 1 86.06 363 MET A O 1
ATOM 2840 N N . TYR A 1 364 ? -8.695 -12.812 -17.922 1 91.44 364 TYR A N 1
ATOM 2841 C CA . TYR A 1 364 ? -9.195 -14.102 -18.375 1 91.44 364 TYR A CA 1
ATOM 2842 C C . TYR A 1 364 ? -9.055 -14.25 -19.891 1 91.44 364 TYR A C 1
ATOM 2844 O O . TYR A 1 364 ? -8.719 -15.32 -20.391 1 91.44 364 TYR A O 1
ATOM 2852 N N . SER A 1 365 ? -9.328 -13.133 -20.578 1 93.5 365 SER A N 1
ATOM 2853 C CA . SER A 1 365 ? -9.172 -13.164 -22.031 1 93.5 365 SER A CA 1
ATOM 2854 C C . SER A 1 365 ? -7.719 -13.383 -22.438 1 93.5 365 SER A C 1
ATOM 2856 O O . SER A 1 365 ? -7.422 -14.188 -23.312 1 93.5 365 SER A O 1
ATOM 2858 N N . MET A 1 366 ? -6.922 -12.664 -21.797 1 89.94 366 MET A N 1
ATOM 2859 C CA . MET A 1 366 ? -5.5 -12.781 -22.109 1 89.94 366 MET A CA 1
ATOM 2860 C C . MET A 1 366 ? -5.008 -14.203 -21.875 1 89.94 366 MET A C 1
ATOM 2862 O O . MET A 1 366 ? -4.348 -14.789 -22.734 1 89.94 366 MET A O 1
ATOM 2866 N N . LEU A 1 367 ? -5.277 -14.789 -20.766 1 91.62 367 LEU A N 1
ATOM 2867 C CA . LEU A 1 367 ? -4.848 -16.156 -20.453 1 91.62 367 LEU A CA 1
ATOM 2868 C C . LEU A 1 367 ? -5.473 -17.156 -21.422 1 91.62 367 LEU A C 1
ATOM 2870 O O . LEU A 1 367 ? -4.801 -18.078 -21.891 1 91.62 367 LEU A O 1
ATOM 2874 N N . ALA A 1 368 ? -6.766 -16.969 -21.656 1 95.5 368 ALA A N 1
ATOM 2875 C CA . ALA A 1 368 ? -7.465 -17.875 -22.562 1 95.5 368 ALA A CA 1
ATOM 2876 C C . ALA A 1 368 ? -6.855 -17.828 -23.969 1 95.5 368 ALA A C 1
ATOM 2878 O O . ALA A 1 368 ? -6.691 -18.859 -24.609 1 95.5 368 ALA A O 1
ATOM 2879 N N . LEU A 1 369 ? -6.523 -16.688 -24.391 1 94.25 369 LEU A N 1
ATOM 2880 C CA . LEU A 1 369 ? -5.938 -16.531 -25.719 1 94.25 369 LEU A CA 1
ATOM 2881 C C . LEU A 1 369 ? -4.535 -17.141 -25.766 1 94.25 369 LEU A C 1
ATOM 2883 O O . LEU A 1 369 ? -4.145 -17.719 -26.781 1 94.25 369 LEU A O 1
ATOM 2887 N N . MET A 1 370 ? -3.863 -16.969 -24.734 1 91.69 370 MET A N 1
ATOM 2888 C CA . MET A 1 370 ? -2.535 -17.578 -24.656 1 91.69 370 MET A CA 1
ATOM 2889 C C . MET A 1 370 ? -2.621 -19.094 -24.719 1 91.69 370 MET A C 1
ATOM 2891 O O . MET A 1 370 ? -1.871 -19.734 -25.453 1 91.69 370 MET A O 1
ATOM 2895 N N . VAL A 1 371 ? -3.479 -19.656 -23.922 1 94.56 371 VAL A N 1
ATOM 2896 C CA . VAL A 1 371 ? -3.699 -21.109 -23.938 1 94.56 371 VAL A CA 1
ATOM 2897 C C . VAL A 1 371 ? -4.199 -21.547 -25.297 1 94.56 371 VAL A C 1
ATOM 2899 O O . VAL A 1 371 ? -3.707 -22.531 -25.859 1 94.56 371 VAL A O 1
ATOM 2902 N N . GLY A 1 372 ? -5.191 -20.781 -25.797 1 94.5 372 GLY A N 1
ATOM 2903 C CA . GLY A 1 372 ? -5.727 -21.094 -27.125 1 94.5 372 GLY A CA 1
ATOM 2904 C C . GLY A 1 372 ? -4.676 -21.047 -28.219 1 94.5 372 GLY A C 1
ATOM 2905 O O . GLY A 1 372 ? -4.684 -21.891 -29.125 1 94.5 372 GLY A O 1
ATOM 2906 N N . GLY A 1 373 ? -3.811 -20.125 -28.156 1 93.31 373 GLY A N 1
ATOM 2907 C CA . GLY A 1 373 ? -2.746 -20.016 -29.141 1 93.31 373 GLY A CA 1
ATOM 2908 C C . GLY A 1 373 ? -1.746 -21.156 -29.078 1 93.31 373 GLY A C 1
ATOM 2909 O O . GLY A 1 373 ? -1.369 -21.719 -30.109 1 93.31 373 GLY A O 1
ATOM 2910 N N . LEU A 1 374 ? -1.382 -21.531 -27.938 1 93.56 374 LEU A N 1
ATOM 2911 C CA . LEU A 1 374 ? -0.379 -22.578 -27.766 1 93.56 374 LEU A CA 1
ATOM 2912 C C . LEU A 1 374 ? -0.937 -23.938 -28.156 1 93.56 374 LEU A C 1
ATOM 2914 O O . LEU A 1 374 ? -0.228 -24.766 -28.734 1 93.56 374 LEU A O 1
ATOM 2918 N N . PHE A 1 375 ? -2.146 -24.172 -27.781 1 96 375 PHE A N 1
ATOM 2919 C CA . PHE A 1 375 ? -2.754 -25.484 -28 1 96 375 PHE A CA 1
ATOM 2920 C C . PHE A 1 375 ? -3.691 -25.453 -29.203 1 96 375 PHE A C 1
ATOM 2922 O O . PHE A 1 375 ? -4.723 -26.125 -29.203 1 96 375 PHE A O 1
ATOM 2929 N N . TRP A 1 376 ? -3.314 -24.656 -30.141 1 93.94 376 TRP A N 1
ATOM 2930 C CA . TRP A 1 376 ? -4.145 -24.469 -31.328 1 93.94 376 TRP A CA 1
ATOM 2931 C C . TRP A 1 376 ? -4.457 -25.797 -32 1 93.94 376 TRP A C 1
ATOM 2933 O O . TRP A 1 376 ? -3.549 -26.531 -32.375 1 93.94 376 TRP A O 1
ATOM 2943 N N . GLU A 1 377 ? -5.738 -26.25 -32.094 1 94.56 377 GLU A N 1
ATOM 2944 C CA . GLU A 1 377 ? -6.285 -27.406 -32.781 1 94.56 377 GLU A CA 1
ATOM 2945 C C . GLU A 1 377 ? -5.738 -28.703 -32.188 1 94.56 377 GLU A C 1
ATOM 2947 O O . GLU A 1 377 ? -5.465 -29.656 -32.906 1 94.56 377 GLU A O 1
ATOM 2952 N N . LEU A 1 378 ? -5.512 -28.656 -30.938 1 93.38 378 LEU A N 1
ATOM 2953 C CA . LEU A 1 378 ? -5.043 -29.844 -30.219 1 93.38 378 LEU A CA 1
ATOM 2954 C C . LEU A 1 378 ? -6.051 -30.984 -30.328 1 93.38 378 LEU A C 1
ATOM 2956 O O . LEU A 1 378 ? -5.668 -32.156 -30.422 1 93.38 378 LEU A O 1
ATOM 2960 N N . GLY A 1 379 ? -7.312 -30.672 -30.359 1 91.44 379 GLY A N 1
ATOM 2961 C CA . GLY A 1 379 ? -8.375 -31.672 -30.375 1 91.44 379 GLY A CA 1
ATOM 2962 C C . GLY A 1 379 ? -8.344 -32.562 -31.594 1 91.44 379 GLY A C 1
ATOM 2963 O O . GLY A 1 379 ? -8.875 -33.656 -31.578 1 91.44 379 GLY A O 1
ATOM 2964 N N . ASP A 1 380 ? -7.645 -32.156 -32.594 1 91.62 380 ASP A N 1
ATOM 2965 C CA . ASP A 1 380 ? -7.617 -32.906 -33.844 1 91.62 380 ASP A CA 1
ATOM 2966 C C . ASP A 1 380 ? -6.434 -33.875 -33.875 1 91.62 380 ASP A C 1
ATOM 2968 O O . ASP A 1 380 ? -6.379 -34.781 -34.75 1 91.62 380 ASP A O 1
ATOM 2972 N N . ARG A 1 381 ? -5.613 -33.781 -32.938 1 91.44 381 ARG A N 1
ATOM 2973 C CA . ARG A 1 381 ? -4.418 -34.625 -32.938 1 91.44 381 ARG A CA 1
ATOM 2974 C C . ARG A 1 381 ? -4.66 -35.906 -32.156 1 91.44 381 ARG A C 1
ATOM 2976 O O . ARG A 1 381 ? -5.441 -35.906 -31.188 1 91.44 381 ARG A O 1
ATOM 2983 N N . THR A 1 382 ? -3.965 -37 -32.594 1 90.69 382 THR A N 1
ATOM 2984 C CA . THR A 1 382 ? -4.199 -38.281 -31.922 1 90.69 382 THR A CA 1
ATOM 2985 C C . THR A 1 382 ? -2.879 -38.969 -31.594 1 90.69 382 THR A C 1
ATOM 2987 O O . THR A 1 382 ? -2.855 -40.156 -31.312 1 90.69 382 THR A O 1
ATOM 2990 N N . ASP A 1 383 ? -1.798 -38.219 -31.625 1 90.56 383 ASP A N 1
ATOM 2991 C CA . ASP A 1 383 ? -0.497 -38.781 -31.281 1 90.56 383 ASP A CA 1
ATOM 2992 C C . ASP A 1 383 ? -0.302 -38.812 -29.781 1 90.56 383 ASP A C 1
ATOM 2994 O O . ASP A 1 383 ? -1.112 -38.281 -29.016 1 90.56 383 ASP A O 1
ATOM 2998 N N . TYR A 1 384 ? 0.68 -39.531 -29.375 1 89.25 384 TYR A N 1
ATOM 2999 C CA . TYR A 1 384 ? 0.93 -39.719 -27.953 1 89.25 384 TYR A CA 1
ATOM 3000 C C . TYR A 1 384 ? 1.16 -38.406 -27.25 1 89.25 384 TYR A C 1
ATOM 3002 O O . TYR A 1 384 ? 0.656 -38.188 -26.141 1 89.25 384 TYR A O 1
ATOM 3010 N N . GLU A 1 385 ? 1.902 -37.5 -27.875 1 88.94 385 GLU A N 1
ATOM 3011 C CA . GLU A 1 385 ? 2.174 -36.188 -27.297 1 88.94 385 GLU A CA 1
ATOM 3012 C C . GLU A 1 385 ? 0.88 -35.406 -27.031 1 88.94 385 GLU A C 1
ATOM 3014 O O . GLU A 1 385 ? 0.769 -34.688 -26.031 1 88.94 385 GLU A O 1
ATOM 3019 N N . SER A 1 386 ? -0.063 -35.594 -27.938 1 91.88 386 SER A N 1
ATOM 3020 C CA . SER A 1 386 ? -1.321 -34.844 -27.812 1 91.88 386 SER A CA 1
ATOM 3021 C C . SER A 1 386 ? -2.141 -35.344 -26.625 1 91.88 386 SER A C 1
ATOM 3023 O O . SER A 1 386 ? -2.93 -34.594 -26.062 1 91.88 386 SER A O 1
ATOM 3025 N N . ILE A 1 387 ? -1.987 -36.688 -26.266 1 92.25 387 ILE A N 1
ATOM 3026 C CA . ILE A 1 387 ? -2.689 -37.219 -25.109 1 92.25 387 ILE A CA 1
ATOM 3027 C C . ILE A 1 387 ? -2.199 -36.531 -23.844 1 92.25 387 ILE A C 1
ATOM 3029 O O . ILE A 1 387 ? -3.004 -36.094 -23.016 1 92.25 387 ILE A O 1
ATOM 3033 N N . ILE A 1 388 ? -0.924 -36.375 -23.734 1 90.19 388 ILE A N 1
ATOM 3034 C CA . ILE A 1 388 ? -0.309 -35.719 -22.578 1 90.19 388 ILE A CA 1
ATOM 3035 C C . ILE A 1 388 ? -0.66 -34.25 -22.547 1 90.19 388 ILE A C 1
ATOM 3037 O O . ILE A 1 388 ? -1.006 -33.688 -21.5 1 90.19 388 ILE A O 1
ATOM 3041 N N . SER A 1 389 ? -0.638 -33.625 -23.719 1 93.38 389 SER A N 1
ATOM 3042 C CA . SER A 1 389 ? -0.938 -32.188 -23.828 1 93.38 389 SER A CA 1
ATOM 3043 C C . SER A 1 389 ? -2.395 -31.906 -23.469 1 93.38 389 SER A C 1
ATOM 3045 O O . SER A 1 389 ? -2.699 -30.875 -22.859 1 93.38 389 SER A O 1
ATOM 3047 N N . ARG A 1 390 ? -3.27 -32.812 -23.812 1 94.88 390 ARG A N 1
ATOM 3048 C CA . ARG A 1 390 ? -4.688 -32.656 -23.5 1 94.88 390 ARG A CA 1
ATOM 3049 C C . ARG A 1 390 ? -4.922 -32.688 -22 1 94.88 390 ARG A C 1
ATOM 3051 O O . ARG A 1 390 ? -5.648 -31.844 -21.469 1 94.88 390 ARG A O 1
ATOM 3058 N N . SER A 1 391 ? -4.348 -33.625 -21.344 1 94.88 391 SER A N 1
ATOM 3059 C CA . SER A 1 391 ? -4.488 -33.719 -19.891 1 94.88 391 SER A CA 1
ATOM 3060 C C . SER A 1 391 ? -3.889 -32.5 -19.203 1 94.88 391 SER A C 1
ATOM 3062 O O . SER A 1 391 ? -4.449 -31.984 -18.219 1 94.88 391 SER A O 1
ATOM 3064 N N . ALA A 1 392 ? -2.779 -32.031 -19.766 1 94.19 392 ALA A N 1
ATOM 3065 C CA . ALA A 1 392 ? -2.062 -30.906 -19.172 1 94.19 392 ALA A CA 1
ATOM 3066 C C . ALA A 1 392 ? -2.857 -29.609 -19.328 1 94.19 392 ALA A C 1
ATOM 3068 O O . ALA A 1 392 ? -2.91 -28.797 -18.406 1 94.19 392 ALA A O 1
ATOM 3069 N N . VAL A 1 393 ? -3.439 -29.375 -20.469 1 95.44 393 VAL A N 1
ATOM 3070 C CA . VAL A 1 393 ? -4.16 -28.125 -20.703 1 95.44 393 VAL A CA 1
ATOM 3071 C C . VAL A 1 393 ? -5.434 -28.094 -19.859 1 95.44 393 VAL A C 1
ATOM 3073 O O . VAL A 1 393 ? -5.844 -27.031 -19.375 1 95.44 393 VAL A O 1
ATOM 3076 N N . LEU A 1 394 ? -6.09 -29.25 -19.688 1 96.25 394 LEU A N 1
ATOM 3077 C CA . LEU A 1 394 ? -7.289 -29.312 -18.859 1 96.25 394 LEU A CA 1
ATOM 3078 C C . LEU A 1 394 ? -6.949 -29.016 -17.406 1 96.25 394 LEU A C 1
ATOM 3080 O O . LEU A 1 394 ? -7.707 -28.344 -16.703 1 96.25 394 LEU A O 1
ATOM 3084 N N . PHE A 1 395 ? -5.816 -29.531 -16.938 1 95.62 395 PHE A N 1
ATOM 3085 C CA . PHE A 1 395 ? -5.324 -29.172 -15.609 1 95.62 395 PHE A CA 1
ATOM 3086 C C . PHE A 1 395 ? -5.094 -27.672 -15.508 1 95.62 395 PHE A C 1
ATOM 3088 O O . PHE A 1 395 ? -5.512 -27.047 -14.531 1 95.62 395 PHE A O 1
ATOM 3095 N N . TYR A 1 396 ? -4.418 -27.156 -16.516 1 93.94 396 TYR A N 1
ATOM 3096 C CA . TYR A 1 396 ? -4.059 -25.75 -16.516 1 93.94 396 TYR A CA 1
ATOM 3097 C C . TYR A 1 396 ? -5.301 -24.875 -16.453 1 93.94 396 TYR A C 1
ATOM 3099 O O . TYR A 1 396 ? -5.34 -23.875 -15.719 1 93.94 396 TYR A O 1
ATOM 3107 N N . CYS A 1 397 ? -6.27 -25.188 -17.219 1 93.94 397 CYS A N 1
ATOM 3108 C CA . CYS A 1 397 ? -7.496 -24.406 -17.266 1 93.94 397 CYS A CA 1
ATOM 3109 C C . CYS A 1 397 ? -8.18 -24.391 -15.906 1 93.94 397 CYS A C 1
ATOM 3111 O O . CYS A 1 397 ? -8.57 -23.328 -15.414 1 93.94 397 CYS A O 1
ATOM 3113 N N . VAL A 1 398 ? -8.297 -25.531 -15.281 1 95.44 398 VAL A N 1
ATOM 3114 C CA . VAL A 1 398 ? -8.953 -25.594 -13.977 1 95.44 398 VAL A CA 1
ATOM 3115 C C . VAL A 1 398 ? -8.109 -24.844 -12.938 1 95.44 398 VAL A C 1
ATOM 3117 O O . VAL A 1 398 ? -8.633 -24.047 -12.172 1 95.44 398 VAL A O 1
ATOM 3120 N N . ALA A 1 399 ? -6.848 -25.094 -12.945 1 93.5 399 ALA A N 1
ATOM 3121 C CA . ALA A 1 399 ? -5.941 -24.578 -11.922 1 93.5 399 ALA A CA 1
ATOM 3122 C C . ALA A 1 399 ? -5.812 -23.062 -12.016 1 93.5 399 ALA A C 1
ATOM 3124 O O . ALA A 1 399 ? -5.949 -22.359 -11.016 1 93.5 399 ALA A O 1
ATOM 3125 N N . PHE A 1 400 ? -5.691 -22.547 -13.242 1 91.44 400 PHE A N 1
ATOM 3126 C CA . PHE A 1 400 ? -5.25 -21.156 -13.336 1 91.44 400 PHE A CA 1
ATOM 3127 C C . PHE A 1 400 ? -6.438 -20.234 -13.531 1 91.44 400 PHE A C 1
ATOM 3129 O O . PHE A 1 400 ? -6.41 -19.078 -13.094 1 91.44 400 PHE A O 1
ATOM 3136 N N . PHE A 1 401 ? -7.473 -20.641 -14.242 1 93.44 401 PHE A N 1
ATOM 3137 C CA . PHE A 1 401 ? -8.648 -19.797 -14.305 1 93.44 401 PHE A CA 1
ATOM 3138 C C . PHE A 1 401 ? -9.273 -19.625 -12.922 1 93.44 401 PHE A C 1
ATOM 3140 O O . PHE A 1 401 ? -9.742 -18.547 -12.57 1 93.44 401 PHE A O 1
ATOM 3147 N N . ILE A 1 402 ? -9.305 -20.734 -12.172 1 93.31 402 ILE A N 1
ATOM 3148 C CA . ILE A 1 402 ? -9.805 -20.656 -10.805 1 93.31 402 ILE A CA 1
ATOM 3149 C C . ILE A 1 402 ? -8.891 -19.766 -9.969 1 93.31 402 ILE A C 1
ATOM 3151 O O . ILE A 1 402 ? -9.375 -18.938 -9.188 1 93.31 402 ILE A O 1
ATOM 3155 N N . PHE A 1 403 ? -7.629 -19.875 -10.18 1 89.31 403 PHE A N 1
ATOM 3156 C CA . PHE A 1 403 ? -6.648 -19.109 -9.414 1 89.31 403 PHE A CA 1
ATOM 3157 C C . PHE A 1 403 ? -6.836 -17.609 -9.625 1 89.31 403 PHE A C 1
ATOM 3159 O O . PHE A 1 403 ? -6.648 -16.828 -8.703 1 89.31 403 PHE A O 1
ATOM 3166 N N . MET A 1 404 ? -7.203 -17.234 -10.766 1 87.62 404 MET A N 1
ATOM 3167 C CA . MET A 1 404 ? -7.363 -15.828 -11.125 1 87.62 404 MET A CA 1
ATOM 3168 C C . MET A 1 404 ? -8.508 -15.195 -10.344 1 87.62 404 MET A C 1
ATOM 3170 O O . MET A 1 404 ? -8.578 -13.969 -10.219 1 87.62 404 MET A O 1
ATOM 3174 N N . SER A 1 405 ? -9.32 -15.984 -9.766 1 87.12 405 SER A N 1
ATOM 3175 C CA . SER A 1 405 ? -10.445 -15.461 -9 1 87.12 405 SER A CA 1
ATOM 3176 C C . SER A 1 405 ? -9.969 -14.766 -7.723 1 87.12 405 SER A C 1
ATOM 3178 O O . SER A 1 405 ? -10.734 -14.047 -7.082 1 87.12 405 SER A O 1
ATOM 3180 N N . VAL A 1 406 ? -8.672 -14.906 -7.398 1 84.69 406 VAL A N 1
ATOM 3181 C CA . VAL A 1 406 ? -8.102 -14.266 -6.227 1 84.69 406 VAL A CA 1
ATOM 3182 C C . VAL A 1 406 ? -8.234 -12.75 -6.352 1 84.69 406 VAL A C 1
ATOM 3184 O O . VAL A 1 406 ? -8.328 -12.039 -5.344 1 84.69 406 VAL A O 1
ATOM 3187 N N . ALA A 1 407 ? -8.438 -12.242 -7.551 1 78.81 407 ALA A N 1
ATOM 3188 C CA . ALA A 1 407 ? -8.453 -10.812 -7.855 1 78.81 407 ALA A CA 1
ATOM 3189 C C . ALA A 1 407 ? -9.703 -10.141 -7.297 1 78.81 407 ALA A C 1
ATOM 3191 O O . ALA A 1 407 ? -9.758 -8.914 -7.18 1 78.81 407 ALA A O 1
ATOM 3192 N N . VAL A 1 408 ? -10.656 -10.922 -6.891 1 79.44 408 VAL A N 1
ATOM 3193 C CA . VAL A 1 408 ? -11.906 -10.359 -6.395 1 79.44 408 VAL A CA 1
ATOM 3194 C C . VAL A 1 408 ? -11.742 -9.945 -4.934 1 79.44 408 VAL A C 1
ATOM 3196 O O . VAL A 1 408 ? -12.445 -9.055 -4.453 1 79.44 408 VAL A O 1
ATOM 3199 N N . LEU A 1 409 ? -10.789 -10.484 -4.234 1 86.75 409 LEU A N 1
ATOM 3200 C CA . LEU A 1 409 ? -10.672 -10.383 -2.783 1 86.75 409 LEU A CA 1
ATOM 3201 C C . LEU A 1 409 ? -10.367 -8.953 -2.355 1 86.75 409 LEU A C 1
ATOM 3203 O O . LEU A 1 409 ? -11 -8.43 -1.435 1 86.75 409 LEU A O 1
ATOM 3207 N N . PRO A 1 410 ? -9.469 -8.227 -3.049 1 82.5 410 PRO A N 1
ATOM 3208 C CA . PRO A 1 410 ? -9.18 -6.855 -2.613 1 82.5 410 PRO A CA 1
ATOM 3209 C C . PRO A 1 410 ? -10.406 -5.945 -2.67 1 82.5 410 PRO A C 1
ATOM 3211 O O . PRO A 1 410 ? -10.586 -5.094 -1.799 1 82.5 410 PRO A O 1
ATOM 3214 N N . PHE A 1 411 ? -11.188 -6.086 -3.551 1 78.69 411 PHE A N 1
ATOM 3215 C CA . PHE A 1 411 ? -12.352 -5.223 -3.729 1 78.69 411 PHE A CA 1
ATOM 3216 C C . PHE A 1 411 ? -13.375 -5.465 -2.627 1 78.69 411 PHE A C 1
ATOM 3218 O O . PHE A 1 411 ? -14.062 -4.531 -2.193 1 78.69 411 PHE A O 1
ATOM 3225 N N . THR A 1 412 ? -13.492 -6.742 -2.227 1 84.06 412 THR A N 1
ATOM 3226 C CA . THR A 1 412 ? -14.414 -7.059 -1.136 1 84.06 412 THR A CA 1
ATOM 3227 C C . THR A 1 412 ? -13.898 -6.488 0.184 1 84.06 412 THR A C 1
ATOM 3229 O O . THR A 1 412 ? -14.68 -6.004 1.001 1 84.06 412 THR A O 1
ATOM 3232 N N . VAL A 1 413 ? -12.617 -6.52 0.325 1 86.31 413 VAL A N 1
ATOM 3233 C CA . VAL A 1 413 ? -12.023 -6.027 1.562 1 86.31 413 VAL A CA 1
ATOM 3234 C C . VAL A 1 413 ? -12.109 -4.504 1.605 1 86.31 413 VAL A C 1
ATOM 3236 O O . VAL A 1 413 ? -12.328 -3.918 2.668 1 86.31 413 VAL A O 1
ATOM 3239 N N . MET A 1 414 ? -11.969 -3.895 0.522 1 81.88 414 MET A N 1
ATOM 3240 C CA . MET A 1 414 ? -12.016 -2.438 0.443 1 81.88 414 MET A CA 1
ATOM 3241 C C . MET A 1 414 ? -13.414 -1.919 0.772 1 81.88 414 MET A C 1
ATOM 3243 O O . MET A 1 414 ? -13.57 -0.806 1.277 1 81.88 414 MET A O 1
ATOM 3247 N N . GLU A 1 415 ? -14.398 -2.701 0.538 1 87.69 415 GLU A N 1
ATOM 3248 C CA . GLU A 1 415 ? -15.781 -2.295 0.777 1 87.69 415 GLU A CA 1
ATOM 3249 C C . GLU A 1 415 ? -16.188 -2.541 2.229 1 87.69 415 GLU A C 1
ATOM 3251 O O . GLU A 1 415 ? -17.234 -2.062 2.676 1 87.69 415 GLU A O 1
ATOM 3256 N N . ARG A 1 416 ? -15.359 -3.146 2.941 1 88.69 416 ARG A N 1
ATOM 3257 C CA . ARG A 1 416 ? -15.68 -3.559 4.305 1 88.69 416 ARG A CA 1
ATOM 3258 C C . ARG A 1 416 ? -16.031 -2.355 5.172 1 88.69 416 ARG A C 1
ATOM 3260 O O . ARG A 1 416 ? -16.969 -2.418 5.977 1 88.69 416 ARG A O 1
ATOM 3267 N N . GLY A 1 417 ? -15.344 -1.269 5.02 1 89.12 417 GLY A N 1
ATOM 3268 C CA . GLY A 1 417 ? -15.633 -0.076 5.801 1 89.12 417 GLY A CA 1
ATOM 3269 C C . GLY A 1 417 ? -17.047 0.451 5.586 1 89.12 417 GLY A C 1
ATOM 3270 O O . GLY A 1 417 ? -17.703 0.855 6.535 1 89.12 417 GLY A O 1
ATOM 3271 N N . ILE A 1 418 ? -17.484 0.413 4.395 1 93 418 ILE A N 1
ATOM 3272 C CA . ILE A 1 418 ? -18.812 0.888 4.047 1 93 418 ILE A CA 1
ATOM 3273 C C . ILE A 1 418 ? -19.859 -0.04 4.656 1 93 418 ILE A C 1
ATOM 3275 O O . ILE A 1 418 ? -20.859 0.423 5.223 1 93 418 ILE A O 1
ATOM 3279 N N . VAL A 1 419 ? -19.609 -1.326 4.562 1 91.94 419 VAL A N 1
ATOM 3280 C CA . VAL A 1 419 ? -20.547 -2.326 5.07 1 91.94 419 VAL A CA 1
ATOM 3281 C C . VAL A 1 419 ? -20.641 -2.23 6.59 1 91.94 419 VAL A C 1
ATOM 3283 O O . VAL A 1 419 ? -21.734 -2.289 7.16 1 91.94 419 VAL A O 1
ATOM 3286 N N . ASP A 1 420 ? -19.547 -2.072 7.215 1 89.88 420 ASP A N 1
ATOM 3287 C CA . ASP A 1 420 ? -19.516 -1.935 8.672 1 89.88 420 ASP A CA 1
ATOM 3288 C C . ASP A 1 420 ? -20.359 -0.743 9.125 1 89.88 420 ASP A C 1
ATOM 3290 O O . ASP A 1 420 ? -21.141 -0.851 10.078 1 89.88 420 ASP A O 1
ATOM 3294 N N . LYS A 1 421 ? -20.141 0.333 8.461 1 91.62 421 LYS A N 1
ATOM 3295 C CA . LYS A 1 421 ? -20.891 1.542 8.781 1 91.62 421 LYS A CA 1
ATOM 3296 C C . LYS A 1 421 ? -22.391 1.333 8.562 1 91.62 421 LYS A C 1
ATOM 3298 O O . LYS A 1 421 ? -23.203 1.7 9.414 1 91.62 421 LYS A O 1
ATOM 3303 N N . GLU A 1 422 ? -22.734 0.726 7.48 1 92.5 422 GLU A N 1
ATOM 3304 C CA . GLU A 1 422 ? -24.141 0.567 7.129 1 92.5 422 GLU A CA 1
ATOM 3305 C C . GLU A 1 422 ? -24.828 -0.438 8.047 1 92.5 422 GLU A C 1
ATOM 3307 O O . GLU A 1 422 ? -26 -0.271 8.391 1 92.5 422 GLU A O 1
ATOM 3312 N N . VAL A 1 423 ? -24.125 -1.427 8.43 1 89.06 423 VAL A N 1
ATOM 3313 C CA . VAL A 1 423 ? -24.672 -2.416 9.359 1 89.06 423 VAL A CA 1
ATOM 3314 C C . VAL A 1 423 ? -24.812 -1.801 10.75 1 89.06 423 VAL A C 1
ATOM 3316 O O . VAL A 1 423 ? -25.828 -1.999 11.422 1 89.06 423 VAL A O 1
ATOM 3319 N N . LEU A 1 424 ? -23.875 -1.093 11.117 1 87.12 424 LEU A N 1
ATOM 3320 C CA . LEU A 1 424 ? -23.906 -0.417 12.414 1 87.12 424 LEU A CA 1
ATOM 3321 C C . LEU A 1 424 ? -25.078 0.558 12.484 1 87.12 424 LEU A C 1
ATOM 3323 O O . LEU A 1 424 ? -25.719 0.682 13.531 1 87.12 424 LEU A O 1
ATOM 3327 N N . ASN A 1 425 ? -25.25 1.249 11.383 1 91.44 425 ASN A N 1
ATOM 3328 C CA . ASN A 1 425 ? -26.312 2.25 11.344 1 91.44 425 ASN A CA 1
ATOM 3329 C C . ASN A 1 425 ? -27.672 1.608 11.117 1 91.44 425 ASN A C 1
ATOM 3331 O O . ASN A 1 425 ? -28.688 2.309 11.016 1 91.44 425 ASN A O 1
ATOM 3335 N N . GLY A 1 426 ? -27.703 0.288 10.93 1 87.88 426 GLY A N 1
ATOM 3336 C CA . GLY A 1 426 ? -28.953 -0.447 10.898 1 87.88 426 GLY A CA 1
ATOM 3337 C C . GLY A 1 426 ? -29.625 -0.428 9.539 1 87.88 426 GLY A C 1
ATOM 3338 O O . GLY A 1 426 ? -30.844 -0.588 9.445 1 87.88 426 GLY A O 1
ATOM 3339 N N . TYR A 1 427 ? -28.922 -0.194 8.508 1 90.12 427 TYR A N 1
ATOM 3340 C CA . TYR A 1 427 ? -29.531 -0.167 7.18 1 90.12 427 TYR A CA 1
ATOM 3341 C C . TYR A 1 427 ? -29.969 -1.56 6.758 1 90.12 427 TYR A C 1
ATOM 3343 O O . TYR A 1 427 ? -31 -1.711 6.094 1 90.12 427 TYR A O 1
ATOM 3351 N N . TYR A 1 428 ? -29.203 -2.508 7.051 1 89.81 428 TYR A N 1
ATOM 3352 C CA . TYR A 1 428 ? -29.531 -3.889 6.715 1 89.81 428 TYR A CA 1
ATOM 3353 C C . TYR A 1 428 ? -28.828 -4.863 7.652 1 89.81 428 TYR A C 1
ATOM 3355 O O . TYR A 1 428 ? -27.891 -4.488 8.352 1 89.81 428 TYR A O 1
ATOM 3363 N N . HIS A 1 429 ? -29.438 -6.09 7.582 1 88.31 429 HIS A N 1
ATOM 3364 C CA . HIS A 1 429 ? -28.812 -7.188 8.312 1 88.31 429 HIS A CA 1
ATOM 3365 C C . HIS A 1 429 ? -27.625 -7.758 7.543 1 88.31 429 HIS A C 1
ATOM 3367 O O . HIS A 1 429 ? -27.641 -7.824 6.312 1 88.31 429 HIS A O 1
ATOM 3373 N N . PRO A 1 430 ? -26.609 -8.211 8.273 1 87.5 430 PRO A N 1
ATOM 3374 C CA . PRO A 1 430 ? -25.438 -8.773 7.602 1 87.5 430 PRO A CA 1
ATOM 3375 C C . PRO A 1 430 ? -25.797 -9.906 6.641 1 87.5 430 PRO A C 1
ATOM 3377 O O . PRO A 1 430 ? -25.109 -10.102 5.633 1 87.5 430 PRO A O 1
ATOM 3380 N N . ILE A 1 431 ? -26.844 -10.586 6.918 1 87.31 431 ILE A N 1
ATOM 3381 C CA . ILE A 1 431 ? -27.266 -11.688 6.062 1 87.31 431 ILE A CA 1
ATOM 3382 C C . ILE A 1 431 ? -27.688 -11.156 4.695 1 87.31 431 ILE A C 1
ATOM 3384 O O . ILE A 1 431 ? -27.453 -11.789 3.668 1 87.31 431 ILE A O 1
ATOM 3388 N N . ALA A 1 432 ? -28.344 -10 4.734 1 90.88 432 ALA A N 1
ATOM 3389 C CA . ALA A 1 432 ? -28.75 -9.398 3.473 1 90.88 432 ALA A CA 1
ATOM 3390 C C . ALA A 1 432 ? -27.547 -9.023 2.625 1 90.88 432 ALA A C 1
ATOM 3392 O O . ALA A 1 432 ? -27.578 -9.133 1.396 1 90.88 432 ALA A O 1
ATOM 3393 N N . TYR A 1 433 ? -26.562 -8.641 3.281 1 91.94 433 TYR A N 1
ATOM 3394 C CA . TYR A 1 433 ? -25.312 -8.312 2.594 1 91.94 433 TYR A CA 1
ATOM 3395 C C . TYR A 1 433 ? -24.719 -9.539 1.919 1 91.94 433 TYR A C 1
ATOM 3397 O O . TYR A 1 433 ? -24.359 -9.492 0.74 1 91.94 433 TYR A O 1
ATOM 3405 N N . GLN A 1 434 ? -24.641 -10.609 2.639 1 92.19 434 GLN A N 1
ATOM 3406 C CA . GLN A 1 434 ? -24.031 -11.828 2.102 1 92.19 434 GLN A CA 1
ATOM 3407 C C . GLN A 1 434 ? -24.844 -12.375 0.932 1 92.19 434 GLN A C 1
ATOM 3409 O O . GLN A 1 434 ? -24.281 -12.859 -0.05 1 92.19 434 GLN A O 1
ATOM 3414 N N . VAL A 1 435 ? -26.125 -12.359 1.085 1 93.25 435 VAL A N 1
ATOM 3415 C CA . VAL A 1 435 ? -26.984 -12.852 0.019 1 93.25 435 VAL A CA 1
ATOM 3416 C C . VAL A 1 435 ? -26.797 -12.016 -1.239 1 93.25 435 VAL A C 1
ATOM 3418 O O . VAL A 1 435 ? -26.641 -12.555 -2.338 1 93.25 435 VAL A O 1
ATOM 3421 N N . ALA A 1 436 ? -26.781 -10.703 -1.047 1 93.19 436 ALA A N 1
ATOM 3422 C CA . ALA A 1 436 ? -26.594 -9.805 -2.186 1 93.19 436 ALA A CA 1
ATOM 3423 C C . ALA A 1 436 ? -25.219 -9.984 -2.814 1 93.19 436 ALA A C 1
ATOM 3425 O O . ALA A 1 436 ? -25.094 -10 -4.043 1 93.19 436 ALA A O 1
ATOM 3426 N N . GLN A 1 437 ? -24.281 -10.117 -2.01 1 90.75 437 GLN A N 1
ATOM 3427 C CA . GLN A 1 437 ? -22.922 -10.305 -2.502 1 90.75 437 GLN A CA 1
ATOM 3428 C C . GLN A 1 437 ? -22.781 -11.633 -3.244 1 90.75 437 GLN A C 1
ATOM 3430 O O . GLN A 1 437 ? -22.156 -11.695 -4.297 1 90.75 437 GLN A O 1
ATOM 3435 N N . GLY A 1 438 ? -23.312 -12.664 -2.684 1 91.5 438 GLY A N 1
ATOM 3436 C CA . GLY A 1 438 ? -23.266 -13.969 -3.318 1 91.5 438 GLY A CA 1
ATOM 3437 C C . GLY A 1 438 ? -23.969 -14.008 -4.66 1 91.5 438 GLY A C 1
ATOM 3438 O O . GLY A 1 438 ? -23.422 -14.539 -5.633 1 91.5 438 GLY A O 1
ATOM 3439 N N . LEU A 1 439 ? -25.094 -13.43 -4.73 1 92.81 439 LEU A N 1
ATOM 3440 C CA . LEU A 1 439 ? -25.891 -13.461 -5.953 1 92.81 439 LEU A CA 1
ATOM 3441 C C . LEU A 1 439 ? -25.281 -12.562 -7.023 1 92.81 439 LEU A C 1
ATOM 3443 O O . LEU A 1 439 ? -25.375 -12.859 -8.219 1 92.81 439 LEU A O 1
ATOM 3447 N N . SER A 1 440 ? -24.719 -11.516 -6.617 1 90.44 440 SER A N 1
ATOM 3448 C CA . SER A 1 440 ? -24.188 -10.547 -7.562 1 90.44 440 SER A CA 1
ATOM 3449 C C . SER A 1 440 ? -23 -11.117 -8.32 1 90.44 440 SER A C 1
ATOM 3451 O O . SER A 1 440 ? -22.672 -10.648 -9.414 1 90.44 440 SER A O 1
ATOM 3453 N N . THR A 1 441 ? -22.344 -12.094 -7.801 1 88.12 441 THR A N 1
ATOM 3454 C CA . THR A 1 441 ? -21.156 -12.641 -8.43 1 88.12 441 THR A CA 1
ATOM 3455 C C . THR A 1 441 ? -21.516 -13.672 -9.5 1 88.12 441 THR A C 1
ATOM 3457 O O . THR A 1 441 ? -20.703 -14.008 -10.359 1 88.12 441 THR A O 1
ATOM 3460 N N . ILE A 1 442 ? -22.703 -14.141 -9.484 1 93.5 442 ILE A N 1
ATOM 3461 C CA . ILE A 1 442 ? -23.125 -15.227 -10.367 1 93.5 442 ILE A CA 1
ATOM 3462 C C . ILE A 1 442 ? -23.062 -14.766 -11.82 1 93.5 442 ILE A C 1
ATOM 3464 O O . ILE A 1 442 ? -22.484 -15.438 -12.672 1 93.5 442 ILE A O 1
ATOM 3468 N N . PRO A 1 443 ? -23.578 -13.57 -12.156 1 91.81 443 PRO A N 1
ATOM 3469 C CA . PRO A 1 443 ? -23.484 -13.133 -13.547 1 91.81 443 PRO A CA 1
ATOM 3470 C C . PRO A 1 443 ? -22.047 -12.898 -14.008 1 91.81 443 PRO A C 1
ATOM 3472 O O . PRO A 1 443 ? -21.688 -13.219 -15.148 1 91.81 443 PRO A O 1
ATOM 3475 N N . ALA A 1 444 ? -21.281 -12.352 -13.164 1 90.94 444 ALA A N 1
ATOM 3476 C CA . ALA A 1 444 ? -19.875 -12.141 -13.516 1 90.94 444 ALA A CA 1
ATOM 3477 C C . ALA A 1 444 ? -19.172 -13.461 -13.766 1 90.94 444 ALA A C 1
ATOM 3479 O O . ALA A 1 444 ? -18.391 -13.586 -14.719 1 90.94 444 ALA A O 1
ATOM 3480 N N . ALA A 1 445 ? -19.406 -14.414 -12.906 1 94.19 445 ALA A N 1
ATOM 3481 C CA . ALA A 1 445 ? -18.844 -15.742 -13.109 1 94.19 445 ALA A CA 1
ATOM 3482 C C . ALA A 1 445 ? -19.312 -16.344 -14.422 1 94.19 445 ALA A C 1
ATOM 3484 O O . ALA A 1 445 ? -18.547 -17.016 -15.117 1 94.19 445 ALA A O 1
ATOM 3485 N N . GLY A 1 446 ? -20.594 -16.125 -14.758 1 96.12 446 GLY A N 1
ATOM 3486 C CA . GLY A 1 446 ? -21.141 -16.609 -16.016 1 96.12 446 GLY A CA 1
ATOM 3487 C C . GLY A 1 446 ? -20.469 -15.992 -17.234 1 96.12 446 GLY A C 1
ATOM 3488 O O . GLY A 1 446 ? -20.156 -16.688 -18.203 1 96.12 446 GLY A O 1
ATOM 3489 N N . ILE A 1 447 ? -20.234 -14.766 -17.188 1 95.06 447 ILE A N 1
ATOM 3490 C CA . ILE A 1 447 ? -19.578 -14.055 -18.281 1 95.06 447 ILE A CA 1
ATOM 3491 C C . ILE A 1 447 ? -18.156 -14.547 -18.453 1 95.06 447 ILE A C 1
ATOM 3493 O O . ILE A 1 447 ? -17.703 -14.828 -19.562 1 95.06 447 ILE A O 1
ATOM 3497 N N . LEU A 1 448 ? -17.453 -14.68 -17.391 1 95.06 448 LEU A N 1
ATOM 3498 C CA . LEU A 1 448 ? -16.062 -15.125 -17.453 1 95.06 448 LEU A CA 1
ATOM 3499 C C . LEU A 1 448 ? -15.984 -16.578 -17.922 1 95.06 448 LEU A C 1
ATOM 3501 O O . LEU A 1 448 ? -15.117 -16.922 -18.734 1 95.06 448 LEU A O 1
ATOM 3505 N N . ALA A 1 449 ? -16.859 -17.391 -17.344 1 97.19 449 ALA A N 1
ATOM 3506 C CA . ALA A 1 449 ? -16.906 -18.781 -17.781 1 97.19 449 ALA A CA 1
ATOM 3507 C C . ALA A 1 449 ? -17.25 -18.875 -19.266 1 97.19 449 ALA A C 1
ATOM 3509 O O . ALA A 1 449 ? -16.703 -19.703 -20 1 97.19 449 ALA A O 1
ATOM 3510 N N . GLY A 1 450 ? -18.25 -18.047 -19.672 1 97.19 450 GLY A N 1
ATOM 3511 C CA . GLY A 1 450 ? -18.609 -18.031 -21.078 1 97.19 450 GLY A CA 1
ATOM 3512 C C . GLY A 1 450 ? -17.484 -17.562 -21.984 1 97.19 450 GLY A C 1
ATOM 3513 O O . GLY A 1 450 ? -17.219 -18.188 -23.016 1 97.19 450 GLY A O 1
ATOM 3514 N N . LEU A 1 451 ? -16.844 -16.578 -21.609 1 96.56 451 LEU A N 1
ATOM 3515 C CA . LEU A 1 451 ? -15.734 -16.031 -22.375 1 96.56 451 LEU A CA 1
ATOM 3516 C C . LEU A 1 451 ? -14.602 -17.047 -22.516 1 96.56 451 LEU A C 1
A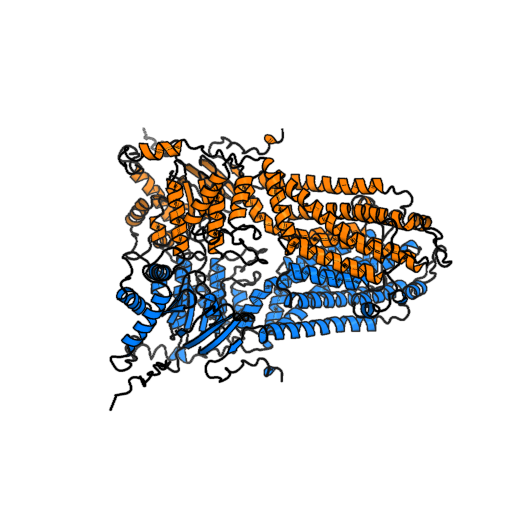TOM 3518 O O . LEU A 1 451 ? -14.125 -17.297 -23.625 1 96.56 451 LEU A O 1
ATOM 3522 N N . THR A 1 452 ? -14.195 -17.656 -21.484 1 96 452 THR A N 1
ATOM 3523 C CA . THR A 1 452 ? -13.094 -18.609 -21.531 1 96 452 THR A CA 1
ATOM 3524 C C . THR A 1 452 ? -13.5 -19.859 -22.297 1 96 452 THR A C 1
ATOM 3526 O O . THR A 1 452 ? -12.688 -20.438 -23.031 1 96 452 THR A O 1
ATOM 3529 N N . SER A 1 453 ? -14.75 -20.281 -22.094 1 96.38 453 SER A N 1
ATOM 3530 C CA . SER A 1 453 ? -15.234 -21.469 -22.797 1 96.38 453 SER A CA 1
ATOM 3531 C C . SER A 1 453 ? -15.219 -21.266 -24.312 1 96.38 453 SER A C 1
ATOM 3533 O O . SER A 1 453 ? -14.797 -22.156 -25.047 1 96.38 453 SER A O 1
ATOM 3535 N N . VAL A 1 454 ? -15.648 -20.125 -24.75 1 96.75 454 VAL A N 1
ATOM 3536 C CA . VAL A 1 454 ? -15.711 -19.859 -26.172 1 96.75 454 VAL A CA 1
ATOM 3537 C C . VAL A 1 454 ? -14.297 -19.859 -26.766 1 96.75 454 VAL A C 1
ATOM 3539 O O . VAL A 1 454 ? -14.055 -20.484 -27.797 1 96.75 454 VAL A O 1
ATOM 3542 N N . ILE A 1 455 ? -13.391 -19.281 -26.125 1 97.12 455 ILE A N 1
ATOM 3543 C CA . ILE A 1 455 ? -12.031 -19.172 -26.625 1 97.12 455 ILE A CA 1
ATOM 3544 C C . ILE A 1 455 ? -11.344 -20.531 -26.594 1 97.12 455 ILE A C 1
ATOM 3546 O O . ILE A 1 455 ? -10.805 -21 -27.594 1 97.12 455 ILE A O 1
ATOM 3550 N N . ILE A 1 456 ? -11.43 -21.219 -25.484 1 96.69 456 ILE A N 1
ATOM 3551 C CA . ILE A 1 456 ? -10.703 -22.453 -25.266 1 96.69 456 ILE A CA 1
ATOM 3552 C C . ILE A 1 456 ? -11.289 -23.562 -26.141 1 96.69 456 ILE A C 1
ATOM 3554 O O . ILE A 1 456 ? -10.555 -24.281 -26.828 1 96.69 456 ILE A O 1
ATOM 3558 N N . VAL A 1 457 ? -12.633 -23.719 -26.141 1 96 457 VAL A N 1
ATOM 3559 C CA . VAL A 1 457 ? -13.266 -24.812 -26.875 1 96 457 VAL A CA 1
ATOM 3560 C C . VAL A 1 457 ? -13.094 -24.594 -28.375 1 96 457 VAL A C 1
ATOM 3562 O O . VAL A 1 457 ? -12.812 -25.531 -29.125 1 96 457 VAL A O 1
ATOM 3565 N N . PHE A 1 458 ? -13.203 -23.406 -28.781 1 95.81 458 PHE A N 1
ATOM 3566 C CA . PHE A 1 458 ? -13.117 -23.094 -30.203 1 95.81 458 PHE A CA 1
ATOM 3567 C C . PHE A 1 458 ? -11.672 -23.219 -30.688 1 95.81 458 PHE A C 1
ATOM 3569 O O . PHE A 1 458 ? -11.422 -23.828 -31.734 1 95.81 458 PHE A O 1
ATOM 3576 N N . MET A 1 459 ? -10.75 -22.719 -30 1 96.19 459 MET A N 1
ATOM 3577 C CA . MET A 1 459 ? -9.367 -22.688 -30.469 1 96.19 459 MET A CA 1
ATOM 3578 C C . MET A 1 459 ? -8.719 -24.062 -30.328 1 96.19 459 MET A C 1
ATOM 3580 O O . MET A 1 459 ? -7.91 -24.469 -31.172 1 96.19 459 MET A O 1
ATOM 3584 N N . LEU A 1 460 ? -9.031 -24.797 -29.281 1 96.62 460 LEU A N 1
ATOM 3585 C CA . LEU A 1 460 ? -8.43 -26.109 -29.047 1 96.62 460 LEU A CA 1
ATOM 3586 C C . LEU A 1 460 ? -9.219 -27.203 -29.75 1 96.62 460 LEU A C 1
ATOM 3588 O O . LEU A 1 460 ? -8.711 -28.297 -29.969 1 96.62 460 LEU A O 1
ATOM 3592 N N . LYS A 1 461 ? -10.445 -26.938 -30.109 1 96 461 LYS A N 1
ATOM 3593 C CA . LYS A 1 461 ? -11.359 -27.906 -30.688 1 96 461 LYS A CA 1
ATOM 3594 C C . LYS A 1 461 ? -11.641 -29.047 -29.719 1 96 461 LYS A C 1
ATOM 3596 O O . LYS A 1 461 ? -11.516 -30.219 -30.078 1 96 461 LYS A O 1
ATOM 3601 N N . LEU A 1 462 ? -11.953 -28.594 -28.5 1 94 462 LEU A N 1
ATOM 3602 C CA . LEU A 1 462 ? -12.297 -29.578 -27.484 1 94 462 LEU A CA 1
ATOM 3603 C C . LEU A 1 462 ? -13.695 -30.141 -27.719 1 94 462 LEU A C 1
ATOM 3605 O O . LEU A 1 462 ? -14.5 -29.547 -28.438 1 94 462 LEU A O 1
ATOM 3609 N N . ASN A 1 463 ? -13.859 -31.25 -27.094 1 92.06 463 ASN A N 1
ATOM 3610 C CA . ASN A 1 463 ? -15.164 -31.891 -27.234 1 92.06 463 ASN A CA 1
ATOM 3611 C C . ASN A 1 463 ? -16.188 -31.312 -26.25 1 92.06 463 ASN A C 1
ATOM 3613 O O . ASN A 1 463 ? -15.82 -30.922 -25.141 1 92.06 463 ASN A O 1
ATOM 3617 N N . ASP A 1 464 ? -17.438 -31.109 -26.594 1 90.31 464 ASP A N 1
ATOM 3618 C CA . ASP A 1 464 ? -18.609 -30.766 -25.781 1 90.31 464 ASP A CA 1
ATOM 3619 C C . ASP A 1 464 ? -18.406 -29.406 -25.094 1 90.31 464 ASP A C 1
ATOM 3621 O O . ASP A 1 464 ? -18.234 -29.359 -23.875 1 90.31 464 ASP A O 1
ATOM 3625 N N . GLY A 1 465 ? -18.594 -28.391 -25.734 1 92.44 465 GLY A N 1
ATOM 3626 C CA . GLY A 1 465 ? -18.406 -27.016 -25.266 1 92.44 465 GLY A CA 1
ATOM 3627 C C . GLY A 1 465 ? -19.359 -26.641 -24.141 1 92.44 465 GLY A C 1
ATOM 3628 O O . GLY A 1 465 ? -18.984 -25.875 -23.25 1 92.44 465 GLY A O 1
ATOM 3629 N N . TRP A 1 466 ? -20.531 -27.188 -24.062 1 94.56 466 TRP A N 1
ATOM 3630 C CA . TRP A 1 466 ? -21.516 -26.859 -23.047 1 94.56 466 TRP A CA 1
ATOM 3631 C C . TRP A 1 466 ? -21.062 -27.359 -21.672 1 94.56 466 TRP A C 1
ATOM 3633 O O . TRP A 1 466 ? -21.234 -26.688 -20.672 1 94.56 466 TRP A O 1
ATOM 3643 N N . TRP A 1 467 ? -20.5 -28.578 -21.641 1 94.38 467 TRP A N 1
ATOM 3644 C CA . TRP A 1 467 ? -20.016 -29.125 -20.375 1 94.38 467 TRP A CA 1
ATOM 3645 C C . TRP A 1 467 ? -18.828 -28.328 -19.859 1 94.38 467 TRP A C 1
ATOM 3647 O O . TRP A 1 467 ? -18.672 -28.156 -18.641 1 94.38 467 TRP A O 1
ATOM 3657 N N . TYR A 1 468 ? -18.047 -27.875 -20.844 1 95.12 468 TYR A N 1
ATOM 3658 C CA . TYR A 1 468 ? -16.938 -27.031 -20.422 1 95.12 468 TYR A CA 1
ATOM 3659 C C . TYR A 1 468 ? -17.422 -25.766 -19.75 1 95.12 468 TYR A C 1
ATOM 3661 O O . TYR A 1 468 ? -16.906 -25.359 -18.719 1 95.12 468 TYR A O 1
ATOM 3669 N N . PHE A 1 469 ? -18.422 -25.125 -20.297 1 96.94 469 PHE A N 1
ATOM 3670 C CA . PHE A 1 469 ? -19 -23.891 -19.781 1 96.94 469 PHE A CA 1
ATOM 3671 C C . PHE A 1 469 ? -19.594 -24.125 -18.391 1 96.94 469 PHE A C 1
ATOM 3673 O O . PHE A 1 469 ? -19.281 -23.375 -17.453 1 96.94 469 PHE A O 1
ATOM 3680 N N . LEU A 1 470 ? -20.438 -25.125 -18.266 1 97.69 470 LEU A N 1
ATOM 3681 C CA . LEU A 1 470 ? -21.125 -25.375 -17.016 1 97.69 470 LEU A CA 1
ATOM 3682 C C . LEU A 1 470 ? -20.125 -25.672 -15.898 1 97.69 470 LEU A C 1
ATOM 3684 O O . LEU A 1 470 ? -20.266 -25.188 -14.773 1 97.69 470 LEU A O 1
ATOM 3688 N N . ASN A 1 471 ? -19.141 -26.5 -16.234 1 97.62 471 ASN A N 1
ATOM 3689 C CA . ASN A 1 471 ? -18.094 -26.859 -15.266 1 97.62 471 ASN A CA 1
ATOM 3690 C C . ASN A 1 471 ? -17.312 -25.625 -14.812 1 97.62 471 ASN A C 1
ATOM 3692 O O . ASN A 1 471 ? -17.141 -25.406 -13.617 1 97.62 471 ASN A O 1
ATOM 3696 N N . MET A 1 472 ? -16.875 -24.859 -15.781 1 97.5 472 MET A N 1
ATOM 3697 C CA . MET A 1 472 ? -16.109 -23.656 -15.469 1 97.5 472 MET A CA 1
ATOM 3698 C C . MET A 1 472 ? -16.953 -22.656 -14.68 1 97.5 472 MET A C 1
ATOM 3700 O O . MET A 1 472 ? -16.438 -21.984 -13.781 1 97.5 472 MET A O 1
ATOM 3704 N N . PHE A 1 473 ? -18.219 -22.531 -15.039 1 97.75 473 PHE A N 1
ATOM 3705 C CA . PHE A 1 473 ? -19.141 -21.625 -14.359 1 97.75 473 PHE A CA 1
ATOM 3706 C C . PHE A 1 473 ? -19.281 -22 -12.891 1 97.75 473 PHE A C 1
ATOM 3708 O O . PHE A 1 473 ? -19.125 -21.141 -12.008 1 97.75 473 PHE A O 1
ATOM 3715 N N . LEU A 1 474 ? -19.484 -23.266 -12.602 1 98.31 474 LEU A N 1
ATOM 3716 C CA . LEU A 1 474 ? -19.688 -23.719 -11.227 1 98.31 474 LEU A CA 1
ATOM 3717 C C . LEU A 1 474 ? -18.375 -23.641 -10.445 1 98.31 474 LEU A C 1
ATOM 3719 O O . LEU A 1 474 ? -18.391 -23.312 -9.258 1 98.31 474 LEU A O 1
ATOM 3723 N N . ALA A 1 475 ? -17.328 -23.969 -11.109 1 97.94 475 ALA A N 1
ATOM 3724 C CA . ALA A 1 475 ? -16.016 -23.891 -10.453 1 97.94 475 ALA A CA 1
ATOM 3725 C C . ALA A 1 475 ? -15.688 -22.453 -10.062 1 97.94 475 ALA A C 1
ATOM 3727 O O . ALA A 1 475 ? -15.164 -22.203 -8.969 1 97.94 475 ALA A O 1
ATOM 3728 N N . LEU A 1 476 ? -15.977 -21.547 -10.938 1 97 476 LEU A N 1
ATOM 3729 C CA . LEU A 1 476 ? -15.703 -20.141 -10.648 1 97 476 LEU A CA 1
ATOM 3730 C C . LEU A 1 476 ? -16.625 -19.625 -9.555 1 97 476 LEU A C 1
ATOM 3732 O O . LEU A 1 476 ? -16.203 -18.797 -8.727 1 97 476 LEU A O 1
ATOM 3736 N N . CYS A 1 477 ? -17.859 -20.062 -9.547 1 97.19 477 CYS A N 1
ATOM 3737 C CA . CYS A 1 477 ? -18.766 -19.688 -8.461 1 97.19 477 CYS A CA 1
ATOM 3738 C C . CYS A 1 477 ? -18.219 -20.156 -7.117 1 97.19 477 CYS A C 1
ATOM 3740 O O . CYS A 1 477 ? -18.297 -19.422 -6.129 1 97.19 477 CYS A O 1
ATOM 3742 N N . THR A 1 478 ? -17.703 -21.328 -7.121 1 97.25 478 THR A N 1
ATOM 3743 C CA . THR A 1 478 ? -17.141 -21.875 -5.895 1 97.25 478 THR A CA 1
ATOM 3744 C C . THR A 1 478 ? -15.906 -21.094 -5.469 1 97.25 478 THR A C 1
ATOM 3746 O O . THR A 1 478 ? -15.742 -20.766 -4.293 1 97.25 478 THR A O 1
ATOM 3749 N N . ALA A 1 479 ? -15.07 -20.828 -6.426 1 96.25 479 ALA A N 1
ATOM 3750 C CA . ALA A 1 479 ? -13.844 -20.078 -6.152 1 96.25 479 ALA A CA 1
ATOM 3751 C C . ALA A 1 479 ? -14.156 -18.688 -5.605 1 96.25 479 ALA A C 1
ATOM 3753 O O . ALA A 1 479 ? -13.5 -18.219 -4.668 1 96.25 479 ALA A O 1
ATOM 3754 N N . GLU A 1 480 ? -15.125 -18.047 -6.141 1 93.5 480 GLU A N 1
ATOM 3755 C CA . GLU A 1 480 ? -15.508 -16.703 -5.703 1 93.5 480 GLU A CA 1
ATOM 3756 C C . GLU A 1 480 ? -16.156 -16.734 -4.32 1 93.5 480 GLU A C 1
ATOM 3758 O O . GLU A 1 480 ? -15.984 -15.812 -3.525 1 93.5 480 GLU A O 1
ATOM 3763 N N . ALA A 1 481 ? -16.922 -17.797 -4.121 1 95.62 481 ALA A N 1
ATOM 3764 C CA . ALA A 1 481 ? -17.5 -17.969 -2.787 1 95.62 481 ALA A CA 1
ATOM 3765 C C . ALA A 1 481 ? -16.391 -18.094 -1.733 1 95.62 481 ALA A C 1
ATOM 3767 O O . ALA A 1 481 ? -16.5 -17.516 -0.648 1 95.62 481 ALA A O 1
ATOM 3768 N N . LEU A 1 482 ? -15.414 -18.828 -2.084 1 95.38 482 LEU A N 1
ATOM 3769 C CA . LEU A 1 482 ? -14.305 -19.016 -1.159 1 95.38 482 LEU A CA 1
ATOM 3770 C C . LEU A 1 482 ? -13.555 -17.703 -0.935 1 95.38 482 LEU A C 1
ATOM 3772 O O . LEU A 1 482 ? -13.164 -17.391 0.192 1 95.38 482 LEU A O 1
ATOM 3776 N N . ALA A 1 483 ? -13.32 -17 -1.981 1 92.31 483 ALA A N 1
ATOM 3777 C CA . ALA A 1 483 ? -12.648 -15.711 -1.873 1 92.31 483 ALA A CA 1
ATOM 3778 C C . ALA A 1 483 ? -13.445 -14.758 -0.981 1 92.31 483 ALA A C 1
ATOM 3780 O O . ALA A 1 483 ? -12.859 -14.008 -0.19 1 92.31 483 ALA A O 1
ATOM 3781 N N . GLN A 1 484 ? -14.758 -14.781 -1.115 1 91.56 484 GLN A N 1
ATOM 3782 C CA . GLN A 1 484 ? -15.617 -13.961 -0.272 1 91.56 484 GLN A CA 1
ATOM 3783 C C . GLN A 1 484 ? -15.516 -14.375 1.191 1 91.56 484 GLN A C 1
ATOM 3785 O O . GLN A 1 484 ? -15.43 -13.523 2.08 1 91.56 484 GLN A O 1
ATOM 3790 N N . MET A 1 485 ? -15.539 -15.625 1.408 1 94.38 485 MET A N 1
ATOM 3791 C CA . MET A 1 485 ? -15.461 -16.141 2.771 1 94.38 485 MET A CA 1
ATOM 3792 C C . MET A 1 485 ? -14.156 -15.719 3.438 1 94.38 485 MET A C 1
ATOM 3794 O O . MET A 1 485 ? -14.164 -15.227 4.566 1 94.38 485 MET A O 1
ATOM 3798 N N . VAL A 1 486 ? -13.086 -15.852 2.74 1 93.12 486 VAL A N 1
ATOM 3799 C CA . VAL A 1 486 ? -11.773 -15.5 3.271 1 93.12 486 VAL A CA 1
ATOM 3800 C C . VAL A 1 486 ? -11.695 -13.992 3.506 1 93.12 486 VAL A C 1
ATOM 3802 O O . VAL A 1 486 ? -11.07 -13.539 4.465 1 93.12 486 VAL A O 1
ATOM 3805 N N . SER A 1 487 ? -12.273 -13.211 2.691 1 91.06 487 SER A N 1
ATOM 3806 C CA . SER A 1 487 ? -12.258 -11.758 2.803 1 91.06 487 SER A CA 1
ATOM 3807 C C . SER A 1 487 ? -12.914 -11.297 4.098 1 91.06 487 SER A C 1
ATOM 3809 O O . SER A 1 487 ? -12.555 -10.25 4.645 1 91.06 487 SER A O 1
ATOM 3811 N N . HIS A 1 488 ? -13.922 -12.094 4.586 1 90.81 488 HIS A N 1
ATOM 3812 C CA . HIS A 1 488 ? -14.633 -11.719 5.805 1 90.81 488 HIS A CA 1
ATOM 3813 C C . HIS A 1 488 ? -13.773 -11.977 7.039 1 90.81 488 HIS A C 1
ATOM 3815 O O . HIS A 1 488 ? -14.023 -11.391 8.102 1 90.81 488 HIS A O 1
ATOM 3821 N N . VAL A 1 489 ? -12.75 -12.773 6.895 1 89.56 489 VAL A N 1
ATOM 3822 C CA . VAL A 1 489 ? -12.016 -13.219 8.07 1 89.56 489 VAL A CA 1
ATOM 3823 C C . VAL A 1 489 ? -10.68 -12.484 8.148 1 89.56 489 VAL A C 1
ATOM 3825 O O . VAL A 1 489 ? -10.188 -12.188 9.242 1 89.56 489 VAL A O 1
ATOM 3828 N N . VAL A 1 490 ? -10.117 -12.117 7.07 1 86.44 490 VAL A N 1
ATOM 3829 C CA . VAL A 1 490 ? -8.75 -11.594 7.055 1 86.44 490 VAL A CA 1
ATOM 3830 C C . VAL A 1 490 ? -8.773 -10.086 7.293 1 86.44 490 VAL A C 1
ATOM 3832 O O . VAL A 1 490 ? -9.695 -9.398 6.855 1 86.44 490 VAL A O 1
ATOM 3835 N N . PRO A 1 491 ? -7.75 -9.539 7.965 1 80.75 491 PRO A N 1
ATOM 3836 C CA . PRO A 1 491 ? -7.699 -8.102 8.25 1 80.75 491 PRO A CA 1
ATOM 3837 C C . PRO A 1 491 ? -7.219 -7.285 7.051 1 80.75 491 PRO A C 1
ATOM 3839 O O . PRO A 1 491 ? -7.602 -6.121 6.902 1 80.75 491 PRO A O 1
ATOM 3842 N N . HIS A 1 492 ? -6.367 -7.879 6.281 1 78.25 492 HIS A N 1
ATOM 3843 C CA . HIS A 1 492 ? -5.785 -7.18 5.141 1 78.25 492 HIS A CA 1
ATOM 3844 C C . HIS A 1 492 ? -5.848 -8.039 3.879 1 78.25 492 HIS A C 1
ATOM 3846 O O . HIS A 1 492 ? -5.758 -9.266 3.953 1 78.25 492 HIS A O 1
ATOM 3852 N N . PHE A 1 493 ? -5.957 -7.352 2.732 1 79.06 493 PHE A N 1
ATOM 3853 C CA . PHE A 1 493 ? -6.176 -8.07 1.485 1 79.06 493 PHE A CA 1
ATOM 3854 C C . PHE A 1 493 ? -4.934 -8.867 1.096 1 79.06 493 PHE A C 1
ATOM 3856 O O . PHE A 1 493 ? -5.035 -9.914 0.459 1 79.06 493 PHE A O 1
ATOM 3863 N N . VAL A 1 494 ? -3.758 -8.422 1.521 1 73.06 494 VAL A N 1
ATOM 3864 C CA . VAL A 1 494 ? -2.527 -9.125 1.161 1 73.06 494 VAL A CA 1
ATOM 3865 C C . VAL A 1 494 ? -2.506 -10.5 1.815 1 73.06 494 VAL A C 1
ATOM 3867 O O . VAL A 1 494 ? -2.174 -11.5 1.169 1 73.06 494 VAL A O 1
ATOM 3870 N N . ILE A 1 495 ? -2.844 -10.547 3.049 1 75.31 495 ILE A N 1
ATOM 3871 C CA . ILE A 1 495 ? -2.891 -11.812 3.773 1 75.31 495 ILE A CA 1
ATOM 3872 C C . ILE A 1 495 ? -3.986 -12.703 3.188 1 75.31 495 ILE A C 1
ATOM 3874 O O . ILE A 1 495 ? -3.822 -13.922 3.094 1 75.31 495 ILE A O 1
ATOM 3878 N N . GLY A 1 496 ? -5.086 -12.078 2.857 1 83.56 496 GLY A N 1
ATOM 3879 C CA . GLY A 1 496 ? -6.168 -12.836 2.258 1 83.56 496 GLY A CA 1
ATOM 3880 C C . GLY A 1 496 ? -5.801 -13.453 0.921 1 83.56 496 GLY A C 1
ATOM 3881 O O . GLY A 1 496 ? -6.113 -14.617 0.658 1 83.56 496 GLY A O 1
ATOM 3882 N N . MET A 1 497 ? -5.168 -12.695 0.095 1 84.31 497 MET A N 1
ATOM 3883 C CA . MET A 1 497 ? -4.762 -13.188 -1.218 1 84.31 497 MET A CA 1
ATOM 3884 C C . MET A 1 497 ? -3.758 -14.328 -1.085 1 84.31 497 MET A C 1
ATOM 3886 O O . MET A 1 497 ? -3.836 -15.32 -1.813 1 84.31 497 MET A O 1
ATOM 3890 N N . ALA A 1 498 ? -2.867 -14.18 -0.13 1 76.62 498 ALA A N 1
ATOM 3891 C CA . ALA A 1 498 ? -1.898 -15.242 0.12 1 76.62 498 ALA A CA 1
ATOM 3892 C C . ALA A 1 498 ? -2.592 -16.516 0.619 1 76.62 498 ALA A C 1
ATOM 3894 O O . ALA A 1 498 ? -2.229 -17.625 0.225 1 76.62 498 ALA A O 1
ATOM 3895 N N . GLY A 1 499 ? -3.518 -16.297 1.521 1 81.25 499 GLY A N 1
ATOM 3896 C CA . GLY A 1 499 ? -4.258 -17.438 2.059 1 81.25 499 GLY A CA 1
ATOM 3897 C C . GLY A 1 499 ? -5.039 -18.188 1.002 1 81.25 499 GLY A C 1
ATOM 3898 O O . GLY A 1 499 ? -4.977 -19.422 0.938 1 81.25 499 GLY A O 1
ATOM 3899 N N . ILE A 1 500 ? -5.738 -17.5 0.177 1 87.75 500 ILE A N 1
ATOM 3900 C CA . ILE A 1 500 ? -6.555 -18.141 -0.841 1 87.75 500 ILE A CA 1
ATOM 3901 C C . ILE A 1 500 ? -5.656 -18.766 -1.908 1 87.75 500 ILE A C 1
ATOM 3903 O O . ILE A 1 500 ? -5.969 -19.828 -2.459 1 87.75 500 ILE A O 1
ATOM 3907 N N . ALA A 1 501 ? -4.602 -18.062 -2.262 1 83.5 501 ALA A N 1
ATOM 3908 C CA . ALA A 1 501 ? -3.639 -18.625 -3.203 1 83.5 501 ALA A CA 1
ATOM 3909 C C . ALA A 1 501 ? -3.068 -19.938 -2.684 1 83.5 501 ALA A C 1
ATOM 3911 O O . ALA A 1 501 ? -2.891 -20.891 -3.447 1 83.5 501 ALA A O 1
ATOM 3912 N N . GLY A 1 502 ? -2.754 -19.938 -1.389 1 83.75 502 GLY A N 1
ATOM 3913 C CA . GLY A 1 502 ? -2.289 -21.172 -0.77 1 83.75 502 GLY A CA 1
ATOM 3914 C C . GLY A 1 502 ? -3.307 -22.297 -0.834 1 83.75 502 GLY A C 1
ATOM 3915 O O . GLY A 1 502 ? -2.953 -23.438 -1.088 1 83.75 502 GLY A O 1
ATOM 3916 N N . LEU A 1 503 ? -4.496 -21.969 -0.601 1 89.38 503 LEU A N 1
ATOM 3917 C CA . LEU A 1 503 ? -5.559 -22.969 -0.653 1 89.38 503 LEU A CA 1
ATOM 3918 C C . LEU A 1 503 ? -5.738 -23.5 -2.072 1 89.38 503 LEU A C 1
ATOM 3920 O O . LEU A 1 503 ? -5.902 -24.703 -2.273 1 89.38 503 LEU A O 1
ATOM 3924 N N . PHE A 1 504 ? -5.734 -22.578 -3.064 1 92.06 504 PHE A N 1
ATOM 3925 C CA . PHE A 1 504 ? -5.859 -23.016 -4.453 1 92.06 504 PHE A CA 1
ATOM 3926 C C . PHE A 1 504 ? -4.664 -23.859 -4.863 1 92.06 504 PHE A C 1
ATOM 3928 O O . PHE A 1 504 ? -4.816 -24.828 -5.613 1 92.06 504 PHE A O 1
ATOM 3935 N N . GLY A 1 505 ? -3.512 -23.422 -4.355 1 88.44 505 GLY A N 1
ATOM 3936 C CA . GLY A 1 505 ? -2.342 -24.25 -4.586 1 88.44 505 GLY A CA 1
ATOM 3937 C C . GLY A 1 505 ? -2.473 -25.641 -3.994 1 88.44 505 GLY A C 1
ATOM 3938 O O . GLY A 1 505 ? -2.049 -26.625 -4.605 1 88.44 505 GLY A O 1
ATOM 3939 N N . PHE A 1 506 ? -3.057 -25.75 -2.885 1 88.94 506 PHE A N 1
ATOM 3940 C CA . PHE A 1 506 ? -3.318 -27.016 -2.209 1 88.94 506 PHE A CA 1
ATOM 3941 C C . PHE A 1 506 ? -4.309 -27.859 -3.006 1 88.94 506 PHE A C 1
ATOM 3943 O O . PHE A 1 506 ? -4.066 -29.031 -3.252 1 88.94 506 PHE A O 1
ATOM 3950 N N . PHE A 1 507 ? -5.367 -27.25 -3.459 1 94.31 507 PHE A N 1
ATOM 3951 C CA . PHE A 1 507 ? -6.41 -27.984 -4.168 1 94.31 507 PHE A CA 1
ATOM 3952 C C . PHE A 1 507 ? -5.902 -28.484 -5.512 1 94.31 507 PHE A C 1
ATOM 3954 O O . PHE A 1 507 ? -6.223 -29.609 -5.926 1 94.31 507 PHE A O 1
ATOM 3961 N N . MET A 1 508 ? -5.137 -27.641 -6.176 1 93.5 508 MET A N 1
ATOM 3962 C CA . MET A 1 508 ? -4.672 -28.047 -7.496 1 93.5 508 MET A CA 1
ATOM 3963 C C . MET A 1 508 ? -3.664 -29.188 -7.391 1 93.5 508 MET A C 1
ATOM 3965 O O . MET A 1 508 ? -3.584 -30.031 -8.281 1 93.5 508 MET A O 1
ATOM 3969 N N . LEU A 1 509 ? -2.994 -29.266 -6.273 1 91.94 509 LEU A N 1
ATOM 3970 C CA . LEU A 1 509 ? -1.998 -30.297 -6.055 1 91.94 509 LEU A CA 1
ATOM 3971 C C . LEU A 1 509 ? -2.666 -31.656 -5.852 1 91.94 509 LEU A C 1
ATOM 3973 O O . LEU A 1 509 ? -2.158 -32.688 -6.32 1 91.94 509 LEU A O 1
ATOM 3977 N N . PHE A 1 510 ? -3.742 -31.719 -5.301 1 93.56 510 PHE A N 1
ATOM 3978 C CA . PHE A 1 510 ? -4.352 -32.969 -4.859 1 93.56 510 PHE A CA 1
ATOM 3979 C C . PHE A 1 510 ? -5.531 -33.344 -5.746 1 93.56 510 PHE A C 1
ATOM 3981 O O . PHE A 1 510 ? -6.367 -34.156 -5.363 1 93.56 510 PHE A O 1
ATOM 3988 N N . MET A 1 511 ? -5.566 -32.688 -6.91 1 95.06 511 MET A N 1
ATOM 3989 C CA . MET A 1 511 ? -6.742 -32.938 -7.738 1 95.06 511 MET A CA 1
ATOM 3990 C C . MET A 1 511 ? -6.574 -34.219 -8.547 1 95.06 511 MET A C 1
ATOM 3992 O O . MET A 1 511 ? -7.492 -34.625 -9.258 1 95.06 511 MET A O 1
ATOM 3996 N N . GLY A 1 512 ? -5.426 -34.906 -8.484 1 93.62 512 GLY A N 1
ATOM 3997 C CA . GLY A 1 512 ? -5.254 -36.219 -9.086 1 93.62 512 GLY A CA 1
ATOM 3998 C C . GLY A 1 512 ? -4.504 -36.156 -10.406 1 93.62 512 GLY A C 1
ATOM 3999 O O . GLY A 1 512 ? -4.25 -37.219 -11.016 1 93.62 512 GLY A O 1
ATOM 4000 N N . PHE A 1 513 ? -4.141 -35 -10.93 1 93.88 513 PHE A N 1
ATOM 4001 C CA . PHE A 1 513 ? -3.416 -34.875 -12.188 1 93.88 513 PHE A CA 1
ATOM 4002 C C . PHE A 1 513 ? -1.947 -35.25 -12.008 1 93.88 513 PHE A C 1
ATOM 4004 O O . PHE A 1 513 ? -1.38 -36 -12.812 1 93.88 513 PHE A O 1
ATOM 4011 N N . MET A 1 514 ? -1.344 -34.75 -10.938 1 91.81 514 MET A N 1
ATOM 4012 C CA . MET A 1 514 ? 0.092 -34.938 -10.742 1 91.81 514 MET A CA 1
ATOM 4013 C C . MET A 1 514 ? 0.393 -36.312 -10.133 1 91.81 514 MET A C 1
ATOM 4015 O O . MET A 1 514 ? 1.412 -36.906 -10.453 1 91.81 514 MET A O 1
ATOM 4019 N N . VAL A 1 515 ? -0.463 -36.688 -9.273 1 92.94 515 VAL A N 1
ATOM 4020 C CA . VAL A 1 515 ? -0.392 -38 -8.641 1 92.94 515 VAL A CA 1
ATOM 4021 C C . VAL A 1 515 ? -1.776 -38.656 -8.625 1 92.94 515 VAL A C 1
ATOM 4023 O O . VAL A 1 515 ? -2.754 -38.031 -8.203 1 92.94 515 VAL A O 1
ATOM 4026 N N . ILE A 1 516 ? -1.794 -39.844 -9.117 1 92.94 516 ILE A N 1
ATOM 4027 C CA . ILE A 1 516 ? -3.074 -40.562 -9.133 1 92.94 516 ILE A CA 1
ATOM 4028 C C . ILE A 1 516 ? -3.484 -40.906 -7.703 1 92.94 516 ILE A C 1
ATOM 4030 O O . ILE A 1 516 ? -2.629 -41.125 -6.84 1 92.94 516 ILE A O 1
ATOM 4034 N N . PRO A 1 517 ? -4.727 -40.938 -7.41 1 92.81 517 PRO A N 1
ATOM 4035 C CA . PRO A 1 517 ? -5.246 -41.094 -6.047 1 92.81 517 PRO A CA 1
ATOM 4036 C C . PRO A 1 517 ? -4.688 -42.344 -5.348 1 92.81 517 PRO A C 1
ATOM 4038 O O . PRO A 1 517 ? -4.387 -42.312 -4.152 1 92.81 517 PRO A O 1
ATOM 4041 N N . SER A 1 518 ? -4.473 -43.469 -6.059 1 91.94 518 SER A N 1
ATOM 4042 C CA . SER A 1 518 ? -3.994 -44.688 -5.441 1 91.94 518 SER A CA 1
ATOM 4043 C C . SER A 1 518 ? -2.559 -44.562 -4.953 1 91.94 518 SER A C 1
ATOM 4045 O O . SER A 1 518 ? -2.107 -45.312 -4.098 1 91.94 518 SER A O 1
ATOM 4047 N N . ASP A 1 519 ? -1.843 -43.562 -5.445 1 91 519 ASP A N 1
ATOM 4048 C CA . ASP A 1 519 ? -0.445 -43.344 -5.082 1 91 519 ASP A CA 1
ATOM 4049 C C . ASP A 1 519 ? -0.312 -42.281 -3.994 1 91 519 ASP A C 1
ATOM 4051 O O . ASP A 1 519 ? 0.799 -41.938 -3.588 1 91 519 ASP A O 1
ATOM 4055 N N . PHE A 1 520 ? -1.434 -41.812 -3.547 1 91.62 520 PHE A N 1
ATOM 4056 C CA . PHE A 1 520 ? -1.373 -40.875 -2.436 1 91.62 520 PHE A CA 1
ATOM 4057 C C . PHE A 1 520 ? -0.818 -41.531 -1.186 1 91.62 520 PHE A C 1
ATOM 4059 O O . PHE A 1 520 ? -1.138 -42.688 -0.9 1 91.62 520 PHE A O 1
ATOM 4066 N N . PRO A 1 521 ? 0.082 -40.781 -0.426 1 90.44 521 PRO A N 1
ATOM 4067 C CA . PRO A 1 521 ? 0.558 -41.344 0.843 1 90.44 521 PRO A CA 1
ATOM 4068 C C . PRO A 1 521 ? -0.575 -41.625 1.831 1 90.44 521 PRO A C 1
ATOM 4070 O O . PRO A 1 521 ? -1.626 -40.969 1.761 1 90.44 521 PRO A O 1
ATOM 4073 N N . TYR A 1 522 ? -0.162 -42.5 2.789 1 87 522 TYR A N 1
ATOM 4074 C CA . TYR A 1 522 ? -1.152 -42.906 3.779 1 87 522 TYR A CA 1
ATOM 4075 C C . TYR A 1 522 ? -1.615 -41.719 4.609 1 87 522 TYR A C 1
ATOM 4077 O O . TYR A 1 522 ? -0.795 -40.938 5.082 1 87 522 TYR A O 1
ATOM 4085 N N . GLY A 1 523 ? -2.9 -41.438 4.645 1 88.06 523 GLY A N 1
ATOM 4086 C CA . GLY A 1 523 ? -3.479 -40.406 5.484 1 88.06 523 GLY A CA 1
ATOM 4087 C C . GLY A 1 523 ? -3.863 -39.156 4.715 1 88.06 523 GLY A C 1
ATOM 4088 O O . GLY A 1 523 ? -4.535 -38.281 5.25 1 88.06 523 GLY A O 1
ATOM 4089 N N . LEU A 1 524 ? -3.494 -39.062 3.393 1 91.25 524 LEU A N 1
ATOM 4090 C CA . LEU A 1 524 ? -3.783 -37.844 2.645 1 91.25 524 LEU A CA 1
ATOM 4091 C C . LEU A 1 524 ? -4.887 -38.094 1.619 1 91.25 524 LEU A C 1
ATOM 4093 O O . LEU A 1 524 ? -5.148 -37.25 0.771 1 91.25 524 LEU A O 1
ATOM 4097 N N . GLY A 1 525 ? -5.508 -39.219 1.665 1 91.12 525 GLY A N 1
ATOM 4098 C CA . GLY A 1 525 ? -6.566 -39.562 0.73 1 91.12 525 GLY A CA 1
ATOM 4099 C C . GLY A 1 525 ? -7.746 -38.625 0.792 1 91.12 525 GLY A C 1
ATOM 4100 O O . GLY A 1 525 ? -8.352 -38.312 -0.235 1 91.12 525 GLY A O 1
ATOM 4101 N N . TRP A 1 526 ? -7.98 -38.094 1.969 1 92.31 526 TRP A N 1
ATOM 4102 C CA . TRP A 1 526 ? -9.125 -37.219 2.184 1 92.31 526 TRP A CA 1
ATOM 4103 C C . TRP A 1 526 ? -8.945 -35.906 1.442 1 92.31 526 TRP A C 1
ATOM 4105 O O . TRP A 1 526 ? -9.93 -35.219 1.117 1 92.31 526 TRP A O 1
ATOM 4115 N N . THR A 1 527 ? -7.781 -35.5 1.076 1 93.38 527 THR A N 1
ATOM 4116 C CA . THR A 1 527 ? -7.5 -34.219 0.423 1 93.38 527 THR A CA 1
ATOM 4117 C C . THR A 1 527 ? -8.062 -34.219 -0.996 1 93.38 527 THR A C 1
ATOM 4119 O O . THR A 1 527 ? -8.469 -33.156 -1.495 1 93.38 527 THR A O 1
ATOM 4122 N N . TYR A 1 528 ? -8.086 -35.375 -1.639 1 94.75 528 TYR A N 1
ATOM 4123 C CA . TYR A 1 528 ? -8.656 -35.531 -2.973 1 94.75 528 TYR A CA 1
ATOM 4124 C C . TYR A 1 528 ? -10.141 -35.156 -2.965 1 94.75 528 TYR A C 1
ATOM 4126 O O . TYR A 1 528 ? -10.633 -34.531 -3.895 1 94.75 528 TYR A O 1
ATOM 4134 N N . ASP A 1 529 ? -10.805 -35.469 -1.841 1 93.75 529 ASP A N 1
ATOM 4135 C CA . ASP A 1 529 ? -12.242 -35.281 -1.741 1 93.75 529 ASP A CA 1
ATOM 4136 C C . ASP A 1 529 ? -12.562 -33.844 -1.336 1 93.75 529 ASP A C 1
ATOM 4138 O O . ASP A 1 529 ? -13.602 -33.281 -1.714 1 93.75 529 ASP A O 1
ATOM 4142 N N . VAL A 1 530 ? -11.68 -33.281 -0.705 1 94.69 530 VAL A N 1
ATOM 4143 C CA . VAL A 1 530 ? -11.945 -31.938 -0.18 1 94.69 530 VAL A CA 1
ATOM 4144 C C . VAL A 1 530 ? -11.609 -30.891 -1.241 1 94.69 530 VAL A C 1
ATOM 4146 O O . VAL A 1 530 ? -12.188 -29.797 -1.248 1 94.69 530 VAL A O 1
ATOM 4149 N N . ALA A 1 531 ? -10.766 -31.219 -2.133 1 96.12 531 ALA A N 1
ATOM 4150 C CA . ALA A 1 531 ? -10.391 -30.281 -3.189 1 96.12 531 ALA A CA 1
ATOM 4151 C C . ALA A 1 531 ? -11.484 -30.172 -4.25 1 96.12 531 ALA A C 1
ATOM 4153 O O . ALA A 1 531 ? -11.742 -31.141 -4.977 1 96.12 531 ALA A O 1
ATOM 4154 N N . PHE A 1 532 ? -12.094 -29.016 -4.371 1 97.06 532 PHE A N 1
ATOM 4155 C CA . PHE A 1 532 ? -13.164 -28.922 -5.355 1 97.06 532 PHE A CA 1
ATOM 4156 C C . PHE A 1 532 ? -12.602 -28.922 -6.77 1 97.06 532 PHE A C 1
ATOM 4158 O O . PHE A 1 532 ? -13.32 -29.203 -7.73 1 97.06 532 PHE A O 1
ATOM 4165 N N . HIS A 1 533 ? -11.305 -28.656 -6.949 1 97.81 533 HIS A N 1
ATOM 4166 C CA . HIS A 1 533 ? -10.609 -28.797 -8.227 1 97.81 533 HIS A CA 1
ATOM 4167 C C . HIS A 1 533 ? -10.766 -30.203 -8.789 1 97.81 533 HIS A C 1
ATOM 4169 O O . HIS A 1 533 ? -10.789 -30.391 -10.008 1 97.81 533 HIS A O 1
ATOM 4175 N N . THR A 1 534 ? -10.789 -31.219 -7.871 1 97.75 534 THR A N 1
ATOM 4176 C CA . THR A 1 534 ? -10.898 -32.625 -8.266 1 97.75 534 THR A CA 1
ATOM 4177 C C . THR A 1 534 ? -12.125 -32.844 -9.141 1 97.75 534 THR A C 1
ATOM 4179 O O . THR A 1 534 ? -12.031 -33.438 -10.211 1 97.75 534 THR A O 1
ATOM 4182 N N . TYR A 1 535 ? -13.234 -32.281 -8.766 1 98 535 TYR A N 1
ATOM 4183 C CA . TYR A 1 535 ? -14.508 -32.531 -9.445 1 98 535 TYR A CA 1
ATOM 4184 C C . TYR A 1 535 ? -14.555 -31.781 -10.773 1 98 535 TYR A C 1
ATOM 4186 O O . TYR A 1 535 ? -15.156 -32.25 -11.742 1 98 535 TYR A O 1
ATOM 4194 N N . SER A 1 536 ? -13.898 -30.625 -10.812 1 97.75 536 SER A N 1
ATOM 4195 C CA . SER A 1 536 ? -13.82 -29.875 -12.062 1 97.75 536 SER A CA 1
ATOM 4196 C C . SER A 1 536 ? -12.891 -30.562 -13.062 1 97.75 536 SER A C 1
ATOM 4198 O O . SER A 1 536 ? -13.273 -30.797 -14.211 1 97.75 536 SER A O 1
ATOM 4200 N N . TRP A 1 537 ? -11.773 -31 -12.656 1 97.69 537 TRP A N 1
ATOM 4201 C CA . TRP A 1 537 ? -10.773 -31.578 -13.555 1 97.69 537 TRP A CA 1
ATOM 4202 C C . TRP A 1 537 ? -11.219 -32.938 -14.078 1 97.69 537 TRP A C 1
ATOM 4204 O O . TRP A 1 537 ? -11.117 -33.219 -15.273 1 97.69 537 TRP A O 1
ATOM 4214 N N . ARG A 1 538 ? -11.609 -33.844 -13.195 1 97.19 538 ARG A N 1
ATOM 4215 C CA . ARG A 1 538 ? -11.977 -35.188 -13.633 1 97.19 538 ARG A CA 1
ATOM 4216 C C . ARG A 1 538 ? -13.164 -35.156 -14.586 1 97.19 538 ARG A C 1
ATOM 4218 O O . ARG A 1 538 ? -13.227 -35.938 -15.539 1 97.19 538 ARG A O 1
ATOM 4225 N N . SER A 1 539 ? -14.094 -34.156 -14.352 1 96.69 539 SER A N 1
ATOM 4226 C CA . SER A 1 539 ? -15.211 -34 -15.281 1 96.69 539 SER A CA 1
ATOM 4227 C C . SER A 1 539 ? -14.727 -33.531 -16.641 1 96.69 539 SER A C 1
ATOM 4229 O O . SER A 1 539 ? -15.281 -33.906 -17.672 1 96.69 539 SER A O 1
ATOM 4231 N N . PHE A 1 540 ? -13.758 -32.656 -16.734 1 96 540 PHE A N 1
ATOM 4232 C CA . PHE A 1 540 ? -13.164 -32.188 -17.984 1 96 540 PHE A CA 1
ATOM 4233 C C . PHE A 1 540 ? -12.492 -33.344 -18.719 1 96 540 PHE A C 1
ATOM 4235 O O . PHE A 1 540 ? -12.609 -33.438 -19.938 1 96 540 PHE A O 1
ATOM 4242 N N . MET A 1 541 ? -11.844 -34.156 -17.953 1 97 541 MET A N 1
ATOM 4243 C CA . MET A 1 541 ? -11.133 -35.281 -18.531 1 97 541 MET A CA 1
ATOM 4244 C C . MET A 1 541 ? -12.102 -36.281 -19.188 1 97 541 MET A C 1
ATOM 4246 O O . MET A 1 541 ? -11.891 -36.719 -20.312 1 97 541 MET A O 1
ATOM 4250 N N . VAL A 1 542 ? -13.125 -36.594 -18.453 1 96.62 542 VAL A N 1
ATOM 4251 C CA . VAL A 1 542 ? -14.109 -37.531 -18.969 1 96.62 542 VAL A CA 1
ATOM 4252 C C . VAL A 1 542 ? -14.773 -36.938 -20.219 1 96.62 542 VAL A C 1
ATOM 4254 O O . VAL A 1 542 ? -14.977 -37.656 -21.203 1 96.62 542 VAL A O 1
ATOM 4257 N N . THR A 1 543 ? -15.102 -35.688 -20.172 1 94.56 543 THR A N 1
ATOM 4258 C CA . THR A 1 543 ? -15.75 -35.031 -21.297 1 94.56 543 THR A CA 1
ATOM 4259 C C . THR A 1 543 ? -14.844 -35.062 -22.531 1 94.56 543 THR A C 1
ATOM 4261 O O . THR A 1 543 ? -15.312 -35.25 -23.656 1 94.56 543 THR A O 1
ATOM 4264 N N . GLU A 1 544 ? -13.586 -34.938 -22.328 1 95 544 GLU A N 1
ATOM 4265 C CA . GLU A 1 544 ? -12.648 -34.781 -23.438 1 95 544 GLU A CA 1
ATOM 4266 C C . GLU A 1 544 ? -12.25 -36.156 -24 1 95 544 GLU A C 1
ATOM 4268 O O . GLU A 1 544 ? -12.195 -36.344 -25.203 1 95 544 GLU A O 1
ATOM 4273 N N . PHE A 1 545 ? -12.039 -37.188 -23.156 1 95.56 545 PHE A N 1
ATOM 4274 C CA . PHE A 1 545 ? -11.328 -38.375 -23.578 1 95.56 545 PHE A CA 1
ATOM 4275 C C . PHE A 1 545 ? -12.312 -39.5 -23.859 1 95.56 545 PHE A C 1
ATOM 4277 O O . PHE A 1 545 ? -11.977 -40.469 -24.547 1 95.56 545 PHE A O 1
ATOM 4284 N N . GLN A 1 546 ? -13.469 -39.531 -23.344 1 91.69 546 GLN A N 1
ATOM 4285 C CA . GLN A 1 546 ? -14.375 -40.688 -23.312 1 91.69 546 GLN A CA 1
ATOM 4286 C C . GLN A 1 546 ? -14.57 -41.281 -24.703 1 91.69 546 GLN A C 1
ATOM 4288 O O . GLN A 1 546 ? -14.664 -42.5 -24.875 1 91.69 546 GLN A O 1
ATOM 4293 N N . ASN A 1 547 ? -14.602 -40.5 -25.781 1 89.12 547 ASN A N 1
ATOM 4294 C CA . ASN A 1 547 ? -14.938 -41.031 -27.094 1 89.12 547 ASN A CA 1
ATOM 4295 C C . ASN A 1 547 ? -13.766 -40.938 -28.062 1 89.12 547 ASN A C 1
ATOM 4297 O O . ASN A 1 547 ? -13.945 -40.938 -29.281 1 89.12 547 ASN A O 1
ATOM 4301 N N . LEU A 1 548 ? -12.531 -41 -27.531 1 93.31 548 LEU A N 1
ATOM 4302 C CA . LEU A 1 548 ? -11.375 -40.812 -28.391 1 93.31 548 LEU A CA 1
ATOM 4303 C C . LEU A 1 548 ? -10.641 -42.125 -28.609 1 93.31 548 LEU A C 1
ATOM 4305 O O . LEU A 1 548 ? -10.695 -43.031 -27.75 1 93.31 548 LEU A O 1
ATOM 4309 N N . THR A 1 549 ? -10.086 -42.25 -29.766 1 93.75 549 THR A N 1
ATOM 4310 C CA . THR A 1 549 ? -9.188 -43.344 -30.109 1 93.75 549 THR A CA 1
ATOM 4311 C C . THR A 1 549 ? -7.848 -42.812 -30.609 1 93.75 549 THR A C 1
ATOM 4313 O O . THR A 1 549 ? -7.797 -41.781 -31.266 1 93.75 549 THR A O 1
ATOM 4316 N N . PHE A 1 550 ? -6.855 -43.531 -30.188 1 91.81 550 PHE A N 1
ATOM 4317 C CA . PHE A 1 550 ? -5.516 -43.094 -30.547 1 91.81 550 PHE A CA 1
ATOM 4318 C C . PHE A 1 550 ? -4.812 -44.125 -31.438 1 91.81 550 PHE A C 1
ATOM 4320 O O . PHE A 1 550 ? -4.91 -45.312 -31.203 1 91.81 550 PHE A O 1
ATOM 4327 N N . ASP A 1 551 ? -4.121 -43.656 -32.469 1 85.81 551 ASP A N 1
ATOM 4328 C CA . ASP A 1 551 ? -3.506 -44.531 -33.469 1 85.81 551 ASP A CA 1
ATOM 4329 C C . ASP A 1 551 ? -1.983 -44.531 -33.312 1 85.81 551 ASP A C 1
ATOM 4331 O O . ASP A 1 551 ? -1.281 -45.125 -34.156 1 85.81 551 ASP A O 1
ATOM 4335 N N . ASP A 1 552 ? -1.454 -44.094 -32.312 1 87.12 552 ASP A N 1
ATOM 4336 C CA . ASP A 1 552 ? -0.006 -44.062 -32.156 1 87.12 552 ASP A CA 1
ATOM 4337 C C . ASP A 1 552 ? 0.496 -45.312 -31.438 1 87.12 552 ASP A C 1
ATOM 4339 O O . ASP A 1 552 ? 0.165 -45.531 -30.266 1 87.12 552 ASP A O 1
ATOM 4343 N N . PRO A 1 553 ? 1.382 -46.062 -32.062 1 82.5 553 PRO A N 1
ATOM 4344 C CA . PRO A 1 553 ? 1.877 -47.281 -31.438 1 82.5 553 PRO A CA 1
ATOM 4345 C C . PRO A 1 553 ? 2.777 -47.031 -30.234 1 82.5 553 PRO A C 1
ATOM 4347 O O . PRO A 1 553 ? 2.992 -47.906 -29.406 1 82.5 553 PRO A O 1
ATOM 4350 N N . ARG A 1 554 ? 3.268 -45.906 -30.156 1 79.88 554 ARG A N 1
ATOM 4351 C CA . ARG A 1 554 ? 4.141 -45.531 -29.047 1 79.88 554 ARG A CA 1
ATOM 4352 C C . ARG A 1 554 ? 3.34 -45.344 -27.75 1 79.88 554 ARG A C 1
ATOM 4354 O O . ARG A 1 554 ? 3.891 -45.438 -26.656 1 79.88 554 ARG A O 1
ATOM 4361 N N . SER A 1 555 ? 2.068 -45.312 -27.969 1 84.81 555 SER A N 1
ATOM 4362 C CA . SER A 1 555 ? 1.221 -44.938 -26.844 1 84.81 555 SER A CA 1
ATOM 4363 C C . SER A 1 555 ? 0.763 -46.188 -26.062 1 84.81 555 SER A C 1
ATOM 4365 O O . SER A 1 555 ? 0.349 -47.188 -26.672 1 84.81 555 SER A O 1
ATOM 4367 N N . PRO A 1 556 ? 0.948 -46 -24.781 1 85.44 556 PRO A N 1
ATOM 4368 C CA . PRO A 1 556 ? 0.384 -47.062 -23.984 1 85.44 556 PRO A CA 1
ATOM 4369 C C . PRO A 1 556 ? -1.143 -47.031 -23.938 1 85.44 556 PRO A C 1
ATOM 4371 O O . PRO A 1 556 ? -1.767 -47.969 -23.391 1 85.44 556 PRO A O 1
ATOM 4374 N N . PHE A 1 557 ? -1.692 -46.094 -24.469 1 91.25 557 PHE A N 1
ATOM 4375 C CA . PHE A 1 557 ? -3.141 -45.906 -24.469 1 91.25 557 PHE A CA 1
ATOM 4376 C C . PHE A 1 557 ? -3.711 -46.094 -25.875 1 91.25 557 PHE A C 1
ATOM 4378 O O . PHE A 1 557 ? -3.291 -45.406 -26.812 1 91.25 557 PHE A O 1
ATOM 4385 N N . ALA A 1 558 ? -4.695 -46.969 -26 1 91.31 558 ALA A N 1
ATOM 4386 C CA . ALA A 1 558 ? -5.348 -47.188 -27.281 1 91.31 558 ALA A CA 1
ATOM 4387 C C . ALA A 1 558 ? -6.625 -46.344 -27.391 1 91.31 558 ALA A C 1
ATOM 4389 O O . ALA A 1 558 ? -6.992 -45.906 -28.484 1 91.31 558 ALA A O 1
ATOM 4390 N N . THR A 1 559 ? -7.277 -46.156 -26.281 1 94.5 559 THR A N 1
ATOM 4391 C CA . THR A 1 559 ? -8.531 -45.406 -26.266 1 94.5 559 THR A CA 1
ATOM 4392 C C . THR A 1 559 ? -8.539 -44.375 -25.156 1 94.5 559 THR A C 1
ATOM 4394 O O . THR A 1 559 ? -7.691 -44.406 -24.266 1 94.5 559 THR A O 1
ATOM 4397 N N . GLY A 1 560 ? -9.484 -43.438 -25.344 1 95.19 560 GLY A N 1
ATOM 4398 C CA . GLY A 1 560 ? -9.672 -42.469 -24.281 1 95.19 560 GLY A CA 1
ATOM 4399 C C . GLY A 1 560 ? -10.016 -43.094 -22.953 1 95.19 560 GLY A C 1
ATOM 4400 O O . GLY A 1 560 ? -9.633 -42.594 -21.891 1 95.19 560 GLY A O 1
ATOM 4401 N N . HIS A 1 561 ? -10.688 -44.219 -22.969 1 95.31 561 HIS A N 1
ATOM 4402 C CA . HIS A 1 561 ? -11.031 -44.969 -21.75 1 95.31 561 HIS A CA 1
ATOM 4403 C C . HIS A 1 561 ? -9.781 -45.438 -21.016 1 95.31 561 HIS A C 1
ATOM 4405 O O . HIS A 1 561 ? -9.742 -45.469 -19.797 1 95.31 561 HIS A O 1
ATOM 4411 N N . ASP A 1 562 ? -8.75 -45.844 -21.75 1 94.69 562 ASP A N 1
ATOM 4412 C CA . ASP A 1 562 ? -7.488 -46.25 -21.156 1 94.69 562 ASP A CA 1
ATOM 4413 C C . ASP A 1 562 ? -6.828 -45.125 -20.391 1 94.69 562 ASP A C 1
ATOM 4415 O O . ASP A 1 562 ? -6.223 -45.344 -19.344 1 94.69 562 ASP A O 1
ATOM 4419 N N . VAL A 1 563 ? -6.965 -43.938 -20.953 1 94.81 563 VAL A N 1
ATOM 4420 C CA . VAL A 1 563 ? -6.398 -42.781 -20.297 1 94.81 563 VAL A CA 1
ATOM 4421 C C . VAL A 1 563 ? -7.152 -42.5 -19 1 94.81 563 VAL A C 1
ATOM 4423 O O . VAL A 1 563 ? -6.539 -42.219 -17.969 1 94.81 563 VAL A O 1
ATOM 4426 N N . LEU A 1 564 ? -8.492 -42.562 -19.062 1 97.06 564 LEU A N 1
ATOM 4427 C CA . LEU A 1 564 ? -9.32 -42.312 -17.891 1 97.06 564 LEU A CA 1
ATOM 4428 C C . LEU A 1 564 ? -9.055 -43.375 -16.812 1 97.06 564 LEU A C 1
ATOM 4430 O O . LEU A 1 564 ? -9.07 -43.062 -15.625 1 97.06 564 LEU A O 1
ATOM 4434 N N . LYS A 1 565 ? -8.766 -44.594 -17.188 1 95.25 565 LYS A N 1
ATOM 4435 C CA . LYS A 1 565 ? -8.43 -45.656 -16.25 1 95.25 565 LYS A CA 1
ATOM 4436 C C . LYS A 1 565 ? -7.078 -45.406 -15.594 1 95.25 565 LYS A C 1
ATOM 4438 O O . LYS A 1 565 ? -6.891 -45.719 -14.414 1 95.25 565 LYS A O 1
ATOM 4443 N N . PHE A 1 566 ? -6.188 -44.906 -16.391 1 92.19 566 PHE A N 1
ATOM 4444 C CA . PHE A 1 566 ? -4.871 -44.562 -15.859 1 92.19 566 PHE A CA 1
ATOM 4445 C C . PHE A 1 566 ? -4.988 -43.562 -14.719 1 92.19 566 PHE A C 1
ATOM 4447 O O . PHE A 1 566 ? -4.32 -43.719 -13.695 1 92.19 566 PHE A O 1
ATOM 4454 N N . TYR A 1 567 ? -5.867 -42.594 -14.852 1 95.38 567 TYR A N 1
ATOM 4455 C CA . TYR A 1 567 ? -6.039 -41.531 -13.836 1 95.38 567 TYR A CA 1
ATOM 4456 C C . TYR A 1 567 ? -7.078 -41.969 -12.805 1 95.38 567 TYR A C 1
ATOM 4458 O O . TYR A 1 567 ? -7.402 -41.188 -11.891 1 95.38 567 TYR A O 1
ATOM 4466 N N . GLU A 1 568 ? -7.672 -43.125 -12.922 1 95.88 568 GLU A N 1
ATOM 4467 C CA . GLU A 1 568 ? -8.633 -43.719 -11.992 1 95.88 568 GLU A CA 1
ATOM 4468 C C . GLU A 1 568 ? -9.922 -42.906 -11.938 1 95.88 568 GLU A C 1
ATOM 4470 O O . GLU A 1 568 ? -10.43 -42.625 -10.852 1 95.88 568 GLU A O 1
ATOM 4475 N N . ILE A 1 569 ? -10.344 -42.5 -13.172 1 96.38 569 ILE A N 1
ATOM 4476 C CA . ILE A 1 569 ? -11.562 -41.688 -13.227 1 96.38 569 ILE A CA 1
ATOM 4477 C C . ILE A 1 569 ? -12.492 -42.25 -14.305 1 96.38 569 ILE A C 1
ATOM 4479 O O . ILE A 1 569 ? -13.25 -41.5 -14.922 1 96.38 569 ILE A O 1
ATOM 4483 N N . GLU A 1 570 ? -12.438 -43.5 -14.578 1 92.44 570 GLU A N 1
ATOM 4484 C CA . GLU A 1 570 ? -13.211 -44.125 -15.641 1 92.44 570 GLU A CA 1
ATOM 4485 C C . GLU A 1 570 ? -14.688 -44.219 -15.273 1 92.44 570 GLU A C 1
ATOM 4487 O O . GLU A 1 570 ? -15.555 -44.188 -16.156 1 92.44 570 GLU A O 1
ATOM 4492 N N . ASP A 1 571 ? -15 -44.25 -14.031 1 91.19 571 ASP A N 1
ATOM 4493 C CA . ASP A 1 571 ? -16.375 -44.438 -13.602 1 91.19 571 ASP A CA 1
ATOM 4494 C C . ASP A 1 571 ? -16.984 -43.156 -13.07 1 91.19 571 ASP A C 1
ATOM 4496 O O . ASP A 1 571 ? -18 -43.156 -12.383 1 91.19 571 ASP A O 1
ATOM 4500 N N . VAL A 1 572 ? -16.469 -42.094 -13.438 1 93.19 572 VAL A N 1
ATOM 4501 C CA . VAL A 1 572 ? -16.922 -40.812 -12.906 1 93.19 572 VAL A CA 1
ATOM 4502 C C . VAL A 1 572 ? -18.188 -40.344 -13.633 1 93.19 572 VAL A C 1
ATOM 4504 O O . VAL A 1 572 ? -18.281 -40.5 -14.852 1 93.19 572 VAL A O 1
ATOM 4507 N N . ASN A 1 573 ? -19.188 -39.938 -12.797 1 95.06 573 ASN A N 1
ATOM 4508 C CA . ASN A 1 573 ? -20.391 -39.312 -13.312 1 95.06 573 ASN A CA 1
ATOM 4509 C C . ASN A 1 573 ? -20.297 -37.781 -13.305 1 95.06 573 ASN A C 1
ATOM 4511 O O . ASN A 1 573 ? -20.25 -37.188 -12.234 1 95.06 573 ASN A O 1
ATOM 4515 N N . ARG A 1 574 ? -20.375 -37.188 -14.516 1 95 574 ARG A N 1
ATOM 4516 C CA . ARG A 1 574 ? -20.172 -35.75 -14.664 1 95 574 ARG A CA 1
ATOM 4517 C C . ARG A 1 574 ? -21.25 -34.969 -13.945 1 95 574 ARG A C 1
ATOM 4519 O O . ARG A 1 574 ? -20.969 -33.906 -13.352 1 95 574 ARG A O 1
ATOM 4526 N N . TRP A 1 575 ? -22.469 -35.438 -13.898 1 96.38 575 TRP A N 1
ATOM 4527 C CA . TRP A 1 575 ? -23.562 -34.719 -13.234 1 96.38 575 TRP A CA 1
ATOM 4528 C C . TRP A 1 575 ? -23.359 -34.688 -11.727 1 96.38 575 TRP A C 1
ATOM 4530 O O . TRP A 1 575 ? -23.641 -33.688 -11.078 1 96.38 575 TRP A O 1
ATOM 4540 N N . ASN A 1 576 ? -22.891 -35.781 -11.227 1 97.12 576 ASN A N 1
ATOM 4541 C CA . ASN A 1 576 ? -22.609 -35.812 -9.797 1 97.12 576 ASN A CA 1
ATOM 4542 C C . ASN A 1 576 ? -21.531 -34.812 -9.422 1 97.12 576 ASN A C 1
ATOM 4544 O O . ASN A 1 576 ? -21.625 -34.156 -8.383 1 97.12 576 ASN A O 1
ATOM 4548 N N . ASP A 1 577 ? -20.531 -34.719 -10.234 1 97.75 577 ASP A N 1
ATOM 4549 C CA . ASP A 1 577 ? -19.453 -33.781 -9.969 1 97.75 577 ASP A CA 1
ATOM 4550 C C . ASP A 1 577 ? -19.969 -32.344 -10.031 1 97.75 577 ASP A C 1
ATOM 4552 O O . ASP A 1 577 ? -19.547 -31.484 -9.242 1 97.75 577 ASP A O 1
ATOM 4556 N N . MET A 1 578 ? -20.875 -31.984 -10.992 1 97.75 578 MET A N 1
ATOM 4557 C CA . MET A 1 578 ? -21.469 -30.656 -11.086 1 97.75 578 MET A CA 1
ATOM 4558 C C . MET A 1 578 ? -22.297 -30.328 -9.844 1 97.75 578 MET A C 1
ATOM 4560 O O . MET A 1 578 ? -22.266 -29.203 -9.352 1 97.75 578 MET A O 1
ATOM 4564 N N . ILE A 1 579 ? -23 -31.312 -9.352 1 97.94 579 ILE A N 1
ATOM 4565 C CA . ILE A 1 579 ? -23.812 -31.125 -8.156 1 97.94 579 ILE A CA 1
ATOM 4566 C C . ILE A 1 579 ? -22.922 -30.875 -6.949 1 97.94 579 ILE A C 1
ATOM 4568 O O . ILE A 1 579 ? -23.219 -30.031 -6.102 1 97.94 579 ILE A O 1
ATOM 4572 N N . VAL A 1 580 ? -21.828 -31.609 -6.898 1 97.88 580 VAL A N 1
ATOM 4573 C CA . VAL A 1 580 ? -20.891 -31.406 -5.797 1 97.88 580 VAL A CA 1
ATOM 4574 C C . VAL A 1 580 ? -20.328 -29.984 -5.836 1 97.88 580 VAL A C 1
ATOM 4576 O O . VAL A 1 580 ? -20.203 -29.328 -4.801 1 97.88 580 VAL A O 1
ATOM 4579 N N . LEU A 1 581 ? -19.953 -29.516 -7.02 1 98 581 LEU A N 1
ATOM 4580 C CA . LEU A 1 581 ? -19.438 -28.172 -7.156 1 98 581 LEU A CA 1
ATOM 4581 C C . LEU A 1 581 ? -20.469 -27.141 -6.723 1 98 581 LEU A C 1
ATOM 4583 O O . LEU A 1 581 ? -20.141 -26.172 -6.035 1 98 581 LEU A O 1
ATOM 4587 N N . ALA A 1 582 ? -21.719 -27.344 -7.113 1 97.69 582 ALA A N 1
ATOM 4588 C CA . ALA A 1 582 ? -22.797 -26.438 -6.707 1 97.69 582 ALA A CA 1
ATOM 4589 C C . ALA A 1 582 ? -22.984 -26.453 -5.191 1 97.69 582 ALA A C 1
ATOM 4591 O O . ALA A 1 582 ? -23.172 -25.406 -4.57 1 97.69 582 ALA A O 1
ATOM 4592 N N . CYS A 1 583 ? -22.906 -27.641 -4.617 1 97.81 583 CYS A N 1
ATOM 4593 C CA . CYS A 1 583 ? -23.047 -27.781 -3.172 1 97.81 583 CYS A CA 1
ATOM 4594 C C . CYS A 1 583 ? -21.891 -27.109 -2.438 1 97.81 583 CYS A C 1
ATOM 4596 O O . CYS A 1 583 ? -22.094 -26.5 -1.385 1 97.81 583 CYS A O 1
ATOM 4598 N N . TYR A 1 584 ? -20.719 -27.266 -2.994 1 97.69 584 TYR A N 1
ATOM 4599 C CA . TYR A 1 584 ? -19.562 -26.578 -2.42 1 97.69 584 TYR A CA 1
ATOM 4600 C C . TYR A 1 584 ? -19.812 -25.078 -2.312 1 97.69 584 TYR A C 1
ATOM 4602 O O . TYR A 1 584 ? -19.578 -24.484 -1.262 1 97.69 584 TYR A O 1
ATOM 4610 N N . ALA A 1 585 ? -20.266 -24.469 -3.383 1 97.12 585 ALA A N 1
ATOM 4611 C CA . ALA A 1 585 ? -20.531 -23.031 -3.41 1 97.12 585 ALA A CA 1
ATOM 4612 C C . ALA A 1 585 ? -21.547 -22.641 -2.35 1 97.12 585 ALA A C 1
ATOM 4614 O O . ALA A 1 585 ? -21.359 -21.656 -1.623 1 97.12 585 ALA A O 1
ATOM 4615 N N . ILE A 1 586 ? -22.609 -23.422 -2.213 1 96.5 586 ILE A N 1
ATOM 4616 C CA . ILE A 1 586 ? -23.688 -23.125 -1.274 1 96.5 586 ILE A CA 1
ATOM 4617 C C . ILE A 1 586 ? -23.172 -23.25 0.157 1 96.5 586 ILE A C 1
ATOM 4619 O O . ILE A 1 586 ? -23.438 -22.391 0.997 1 96.5 586 ILE A O 1
ATOM 4623 N N . VAL A 1 587 ? -22.422 -24.297 0.397 1 97.38 587 VAL A N 1
ATOM 4624 C CA . VAL A 1 587 ? -21.906 -24.547 1.74 1 97.38 587 VAL A CA 1
ATOM 4625 C C . VAL A 1 587 ? -20.953 -23.406 2.137 1 97.38 587 VAL A C 1
ATOM 4627 O O . VAL A 1 587 ? -20.984 -22.938 3.275 1 97.38 587 VAL A O 1
ATOM 4630 N N . ILE A 1 588 ? -20.109 -22.984 1.242 1 97.12 588 ILE A N 1
ATOM 4631 C CA . ILE A 1 588 ? -19.156 -21.938 1.538 1 97.12 588 ILE A CA 1
ATOM 4632 C C . ILE A 1 588 ? -19.891 -20.625 1.806 1 97.12 588 ILE A C 1
ATOM 4634 O O . ILE A 1 588 ? -19.5 -19.859 2.691 1 97.12 588 ILE A O 1
ATOM 4638 N N . HIS A 1 589 ? -20.953 -20.344 1.057 1 96.38 589 HIS A N 1
ATOM 4639 C CA . HIS A 1 589 ? -21.75 -19.156 1.317 1 96.38 589 HIS A CA 1
ATOM 4640 C C . HIS A 1 589 ? -22.422 -19.219 2.688 1 96.38 589 HIS A C 1
ATOM 4642 O O . HIS A 1 589 ? -22.547 -18.203 3.371 1 96.38 589 HIS A O 1
ATOM 4648 N N . LEU A 1 590 ? -22.812 -20.453 3.086 1 95.75 590 LEU A N 1
ATOM 4649 C CA . LEU A 1 590 ? -23.406 -20.625 4.406 1 95.75 590 LEU A CA 1
ATOM 4650 C C . LEU A 1 590 ? -22.375 -20.375 5.504 1 95.75 590 LEU A C 1
ATOM 4652 O O . LEU A 1 590 ? -22.688 -19.781 6.539 1 95.75 590 LEU A O 1
ATOM 4656 N N . ILE A 1 591 ? -21.188 -20.828 5.211 1 96.31 591 ILE A N 1
ATOM 4657 C CA . ILE A 1 591 ? -20.109 -20.562 6.164 1 96.31 591 ILE A CA 1
ATOM 4658 C C . ILE A 1 591 ? -19.859 -19.062 6.25 1 96.31 591 ILE A C 1
ATOM 4660 O O . ILE A 1 591 ? -19.641 -18.516 7.34 1 96.31 591 ILE A O 1
ATOM 4664 N N . SER A 1 592 ? -19.859 -18.406 5.129 1 95.06 592 SER A N 1
ATOM 4665 C CA . SER A 1 592 ? -19.703 -16.969 5.098 1 95.06 592 SER A CA 1
ATOM 4666 C C . SER A 1 592 ? -20.781 -16.266 5.93 1 95.06 592 SER A C 1
ATOM 4668 O O . SER A 1 592 ? -20.516 -15.289 6.617 1 95.06 592 SER A O 1
ATOM 4670 N N . PHE A 1 593 ? -21.953 -16.844 5.867 1 91.75 593 PHE A N 1
ATOM 4671 C CA . PHE A 1 593 ? -23.062 -16.344 6.672 1 91.75 593 PHE A CA 1
ATOM 4672 C C . PHE A 1 593 ? -22.75 -16.453 8.156 1 91.75 593 PHE A C 1
ATOM 4674 O O . PHE A 1 593 ? -22.969 -15.516 8.922 1 91.75 593 PHE A O 1
ATOM 4681 N N . MET A 1 594 ? -22.266 -17.516 8.492 1 92.75 594 MET A N 1
ATOM 4682 C CA . MET A 1 594 ? -21.953 -17.766 9.898 1 92.75 594 MET A CA 1
ATOM 4683 C C . MET A 1 594 ? -20.828 -16.844 10.367 1 92.75 594 MET A C 1
ATOM 4685 O O . MET A 1 594 ? -20.875 -16.312 11.477 1 92.75 594 MET A O 1
ATOM 4689 N N . VAL A 1 595 ? -19.875 -16.688 9.555 1 92.81 595 VAL A N 1
ATOM 4690 C CA . VAL A 1 595 ? -18.734 -15.844 9.891 1 92.81 595 VAL A CA 1
ATOM 4691 C C . VAL A 1 595 ? -19.203 -14.398 10.078 1 92.81 595 VAL A C 1
ATOM 4693 O O . VAL A 1 595 ? -18.766 -13.719 11.016 1 92.81 595 VAL A O 1
ATOM 4696 N N . LEU A 1 596 ? -20.031 -13.906 9.266 1 90.56 596 LEU A N 1
ATOM 4697 C CA . LEU A 1 596 ? -20.531 -12.531 9.336 1 90.56 596 LEU A CA 1
ATOM 4698 C C . LEU A 1 596 ? -21.375 -12.328 10.586 1 90.56 596 LEU A C 1
ATOM 4700 O O . LEU A 1 596 ? -21.281 -11.289 11.242 1 90.56 596 LEU A O 1
ATOM 4704 N N . VAL A 1 597 ? -22.172 -13.352 10.922 1 86.31 597 VAL A N 1
ATOM 4705 C CA . VAL A 1 597 ? -23 -13.266 12.109 1 86.31 597 VAL A CA 1
ATOM 4706 C C . VAL A 1 597 ? -22.125 -13.227 13.359 1 86.31 597 VAL A C 1
ATOM 4708 O O . VAL A 1 597 ? -22.375 -12.453 14.281 1 86.31 597 VAL A O 1
ATOM 4711 N N . ILE A 1 598 ? -21.125 -14 13.305 1 87.06 598 ILE A N 1
ATOM 4712 C CA . ILE A 1 598 ? -20.219 -14.039 14.438 1 87.06 598 ILE A CA 1
ATOM 4713 C C . ILE A 1 598 ? -19.469 -12.703 14.547 1 87.06 598 ILE A C 1
ATOM 4715 O O . ILE A 1 598 ? -19.297 -12.172 15.641 1 87.06 598 ILE A O 1
ATOM 4719 N N . ARG A 1 599 ? -19.109 -12.195 13.484 1 85 599 ARG A N 1
ATOM 4720 C CA . ARG A 1 599 ? -18.344 -10.953 13.438 1 85 599 ARG A CA 1
ATOM 4721 C C . ARG A 1 599 ? -19.172 -9.781 13.961 1 85 599 ARG A C 1
ATOM 4723 O O . ARG A 1 599 ? -18.656 -8.945 14.719 1 85 599 ARG A O 1
ATOM 4730 N N . TYR A 1 600 ? -20.359 -9.633 13.586 1 83.44 600 TYR A N 1
ATOM 4731 C CA . TYR A 1 600 ? -21.172 -8.469 13.906 1 83.44 600 TYR A CA 1
ATOM 4732 C C . TYR A 1 600 ? -21.938 -8.68 15.211 1 83.44 600 TYR A C 1
ATOM 4734 O O . TYR A 1 600 ? -22.438 -7.723 15.805 1 83.44 600 TYR A O 1
ATOM 4742 N N . SER A 1 601 ? -22.016 -9.906 15.68 1 75.75 601 SER A N 1
ATOM 4743 C CA . SER A 1 601 ? -22.75 -10.148 16.906 1 75.75 601 SER A CA 1
ATOM 4744 C C . SER A 1 601 ? -21.828 -10.469 18.062 1 75.75 601 SER A C 1
ATOM 4746 O O . SER A 1 601 ? -22.016 -9.984 19.188 1 75.75 601 SER A O 1
ATOM 4748 N N . TYR A 1 602 ? -20.781 -11.273 17.734 1 65.81 602 TYR A N 1
ATOM 4749 C CA . TYR A 1 602 ? -20 -11.812 18.844 1 65.81 602 TYR A CA 1
ATOM 4750 C C . TYR A 1 602 ? -18.672 -11.078 19 1 65.81 602 TYR A C 1
ATOM 4752 O O . TYR A 1 602 ? -18.125 -11 20.094 1 65.81 602 TYR A O 1
ATOM 4760 N N . PHE A 1 603 ? -18.172 -10.57 18.031 1 63.5 603 PHE A N 1
ATOM 4761 C CA . PHE A 1 603 ? -16.828 -9.984 18.125 1 63.5 603 PHE A CA 1
ATOM 4762 C C . PHE A 1 603 ? -16.922 -8.492 18.406 1 63.5 603 PHE A C 1
ATOM 4764 O O . PHE A 1 603 ? -15.906 -7.789 18.359 1 63.5 603 PHE A O 1
ATOM 4771 N N . LYS A 1 604 ? -17.969 -8.062 18.812 1 68.69 604 LYS A N 1
ATOM 4772 C CA . LYS A 1 604 ? -18.109 -6.688 19.297 1 68.69 604 LYS A CA 1
ATOM 4773 C C . LYS A 1 604 ? -17.828 -6.594 20.797 1 68.69 604 LYS A C 1
ATOM 4775 O O . LYS A 1 604 ? -18.031 -7.566 21.531 1 68.69 604 LYS A O 1
ATOM 4780 N N . GLY A 1 605 ? -17.141 -5.441 21.125 1 70.81 605 GLY A N 1
ATOM 4781 C CA . GLY A 1 605 ? -16.938 -5.219 22.547 1 70.81 605 GLY A CA 1
ATOM 4782 C C . GLY A 1 605 ? -18.219 -5.285 23.359 1 70.81 605 GLY A C 1
ATOM 4783 O O . GLY A 1 605 ? -19.281 -4.953 22.859 1 70.81 605 GLY A O 1
ATOM 4784 N N . LYS A 1 606 ? -18.016 -5.801 24.547 1 73.88 606 LYS A N 1
ATOM 4785 C CA . LYS A 1 606 ? -19.188 -5.992 25.391 1 73.88 606 LYS A CA 1
ATOM 4786 C C . LYS A 1 606 ? -19.406 -4.793 26.312 1 73.88 606 LYS A C 1
ATOM 4788 O O . LYS A 1 606 ? -18.453 -4.258 26.875 1 73.88 606 LYS A O 1
ATOM 4793 N N . ILE A 1 607 ? -20.547 -4.25 26.281 1 79.81 607 ILE A N 1
ATOM 4794 C CA . ILE A 1 607 ? -20.953 -3.213 27.219 1 79.81 607 ILE A CA 1
ATOM 4795 C C . ILE A 1 607 ? -21.891 -3.812 28.281 1 79.81 607 ILE A C 1
ATOM 4797 O O . ILE A 1 607 ? -22.969 -4.289 27.953 1 79.81 607 ILE A O 1
ATOM 4801 N N . THR A 1 608 ? -21.328 -3.885 29.469 1 81.38 608 THR A N 1
ATOM 4802 C CA . THR A 1 608 ? -22.109 -4.402 30.594 1 81.38 608 THR A CA 1
ATOM 4803 C C . THR A 1 608 ? -22.828 -3.27 31.328 1 81.38 608 THR A C 1
ATOM 4805 O O . THR A 1 608 ? -22.219 -2.244 31.641 1 81.38 608 THR A O 1
ATOM 4808 N N . PRO A 1 609 ? -24.125 -3.439 31.547 1 81.75 609 PRO A N 1
ATOM 4809 C CA . PRO A 1 609 ? -24.844 -2.395 32.281 1 81.75 609 PRO A CA 1
ATOM 4810 C C . PRO A 1 609 ? -24.391 -2.256 33.719 1 81.75 609 PRO A C 1
ATOM 4812 O O . PRO A 1 609 ? -23.859 -3.209 34.312 1 81.75 609 PRO A O 1
ATOM 4815 N N . LEU A 1 610 ? -24.5 -1.039 34.281 1 77.25 610 LEU A N 1
ATOM 4816 C CA . LEU A 1 610 ? -24.078 -0.748 35.656 1 77.25 610 LEU A CA 1
ATOM 4817 C C . LEU A 1 610 ? -24.875 -1.576 36.656 1 77.25 610 LEU A C 1
ATOM 4819 O O . LEU A 1 610 ? -24.328 -2.07 37.625 1 77.25 610 LEU A O 1
ATOM 4823 N N . ASN A 1 611 ? -26.312 -1.507 36.781 1 63 611 ASN A N 1
ATOM 4824 C CA . ASN A 1 611 ? -27.141 -2.24 37.75 1 63 611 ASN A CA 1
ATOM 4825 C C . ASN A 1 611 ? -27.516 -3.625 37.219 1 63 611 ASN A C 1
ATOM 4827 O O . ASN A 1 611 ? -28.609 -4.109 37.469 1 63 611 ASN A O 1
ATOM 4831 N N . GLY A 1 612 ? -26.688 -4.422 36.969 1 49.44 612 GLY A N 1
ATOM 4832 C CA . GLY A 1 612 ? -26.922 -5.812 36.625 1 49.44 612 GLY A CA 1
ATOM 4833 C C . GLY A 1 612 ? -28.031 -5.988 35.594 1 49.44 612 GLY A C 1
ATOM 4834 O O . GLY A 1 612 ? -28.469 -7.113 35.344 1 49.44 612 GLY A O 1
ATOM 4835 N N . LYS A 1 613 ? -28.953 -5.016 35.406 1 40.25 613 LYS A N 1
ATOM 4836 C CA . LYS A 1 613 ? -30.047 -5.262 34.469 1 40.25 613 LYS A CA 1
ATOM 4837 C C . LYS A 1 613 ? -29.547 -5.297 33.031 1 40.25 613 LYS A C 1
ATOM 4839 O O . LYS A 1 613 ? -28.75 -4.438 32.625 1 40.25 613 LYS A O 1
ATOM 4844 N N . LYS A 1 614 ? -29.594 -6.34 32.438 1 39.28 614 LYS A N 1
ATOM 4845 C CA . LYS A 1 614 ? -29.156 -6.641 31.078 1 39.28 614 LYS A CA 1
ATOM 4846 C C . LYS A 1 614 ? -29.766 -5.656 30.078 1 39.28 614 LYS A C 1
ATOM 4848 O O . LYS A 1 614 ? -30.969 -5.422 30.094 1 39.28 614 LYS A O 1
ATOM 4853 N N . GLN A 1 615 ? -29.031 -4.668 29.625 1 42.66 615 GLN A N 1
ATOM 4854 C CA . GLN A 1 615 ? -29.531 -3.916 28.484 1 42.66 615 GLN A CA 1
ATOM 4855 C C . GLN A 1 615 ? -30.141 -4.848 27.438 1 42.66 615 GLN A C 1
ATOM 4857 O O . GLN A 1 615 ? -29.641 -5.953 27.219 1 42.66 615 GLN A O 1
ATOM 4862 N N . PRO A 1 616 ? -31.422 -4.664 27 1 33.91 616 PRO A N 1
ATOM 4863 C CA . PRO A 1 616 ? -32.031 -5.531 25.969 1 33.91 616 PRO A CA 1
ATOM 4864 C C . PRO A 1 616 ? -31.062 -5.805 24.812 1 33.91 616 PRO A C 1
ATOM 4866 O O . PRO A 1 616 ? -30.406 -4.887 24.328 1 33.91 616 PRO A O 1
ATOM 4869 N N . ASP A 1 617 ? -30.484 -6.914 24.812 1 36.12 617 ASP A N 1
ATOM 4870 C CA . ASP A 1 617 ? -29.734 -7.41 23.656 1 36.12 617 ASP A CA 1
ATOM 4871 C C . ASP A 1 617 ? -30.422 -7.035 22.359 1 36.12 617 ASP A C 1
ATOM 4873 O O . ASP A 1 617 ? -31.609 -7.305 22.172 1 36.12 617 ASP A O 1
ATOM 4877 N N . GLN A 1 618 ? -30.203 -6.023 21.859 1 35.53 618 GLN A N 1
ATOM 4878 C CA . GLN A 1 618 ? -30.688 -6.016 20.484 1 35.53 618 GLN A CA 1
ATOM 4879 C C . GLN A 1 618 ? -30.484 -7.375 19.812 1 35.53 618 GLN A C 1
ATOM 4881 O O . GLN A 1 618 ? -29.359 -7.73 19.438 1 35.53 618 GLN A O 1
ATOM 4886 N N . ASP A 1 619 ? -31.156 -8.414 20.25 1 33.12 619 ASP A N 1
ATOM 4887 C CA . ASP A 1 619 ? -31.188 -9.797 19.766 1 33.12 619 ASP A CA 1
ATOM 4888 C C . ASP A 1 619 ? -31.438 -9.844 18.266 1 33.12 619 ASP A C 1
ATOM 4890 O O . ASP A 1 619 ? -32.531 -9.555 17.797 1 33.12 619 ASP A O 1
ATOM 4894 N N . PHE A 1 620 ? -30.453 -9.664 17.594 1 33.97 620 PHE A N 1
ATOM 4895 C CA . PHE A 1 620 ? -30.562 -10.07 16.203 1 33.97 620 PHE A CA 1
ATOM 4896 C C . PHE A 1 620 ? -31.031 -11.523 16.094 1 33.97 620 PHE A C 1
ATOM 4898 O O . PHE A 1 620 ? -31.219 -12.039 14.992 1 33.97 620 PHE A O 1
ATOM 4905 N N . SER A 1 621 ? -31.109 -12.297 17.172 1 30.84 621 SER A N 1
ATOM 4906 C CA . SER A 1 621 ? -31.469 -13.703 17.109 1 30.84 621 SER A CA 1
ATOM 4907 C C . SER A 1 621 ? -32.969 -13.875 16.812 1 30.84 621 SER A C 1
ATOM 4909 O O . SER A 1 621 ? -33.375 -14.93 16.328 1 30.84 621 SER A O 1
ATOM 4911 N N . GLU A 1 622 ? -33.875 -13.133 17.422 1 29.44 622 GLU A N 1
ATOM 4912 C CA . GLU A 1 622 ? -35.281 -13.539 17.344 1 29.44 622 GLU A CA 1
ATOM 4913 C C . GLU A 1 622 ? -35.781 -13.492 15.914 1 29.44 622 GLU A C 1
ATOM 4915 O O . GLU A 1 622 ? -36.844 -14.039 15.609 1 29.44 622 GLU A O 1
ATOM 4920 N N . ALA A 1 623 ? -35.281 -12.641 15.094 1 26.36 623 ALA A N 1
ATOM 4921 C CA . ALA A 1 623 ? -35.875 -12.703 13.766 1 26.36 623 ALA A CA 1
ATOM 4922 C C . ALA A 1 623 ? -35.5 -13.992 13.039 1 26.36 623 ALA A C 1
ATOM 4924 O O . ALA A 1 623 ? -35.938 -14.227 11.914 1 26.36 623 ALA A O 1
ATOM 4925 N N . ALA A 1 624 ? -34.531 -14.758 13.586 1 25 624 ALA A N 1
ATOM 4926 C CA . ALA A 1 624 ? -34.312 -16 12.859 1 25 624 ALA A CA 1
ATOM 4927 C C . ALA A 1 624 ? -35.375 -17.047 13.234 1 25 624 ALA A C 1
ATOM 4929 O O . ALA A 1 624 ? -35.375 -18.156 12.703 1 25 624 ALA A O 1
ATOM 4930 N N . ALA A 1 625 ? -36.188 -16.922 14.352 1 21.02 625 ALA A N 1
ATOM 4931 C CA . ALA A 1 625 ? -37.219 -17.969 14.461 1 21.02 625 ALA A CA 1
ATOM 4932 C C . ALA A 1 625 ? -38.406 -17.688 13.531 1 21.02 625 ALA A C 1
ATOM 4934 O O . ALA A 1 625 ? -38.812 -16.531 13.398 1 21.02 625 ALA A O 1
ATOM 4935 N N . MET B 1 1 ? -4.07 70.5 -39.062 1 23.17 1 MET B N 1
ATOM 4936 C CA . MET B 1 1 ? -3.057 69.5 -38.719 1 23.17 1 MET B CA 1
ATOM 4937 C C . MET B 1 1 ? -3.455 68.688 -37.5 1 23.17 1 MET B C 1
ATOM 4939 O O . MET B 1 1 ? -3.615 69.25 -36.406 1 23.17 1 MET B O 1
ATOM 4943 N N . SER B 1 2 ? -4.203 67.625 -37.531 1 27.25 2 SER B N 1
ATOM 4944 C CA . SER B 1 2 ? -4.98 66.688 -36.688 1 27.25 2 SER B CA 1
ATOM 4945 C C . SER B 1 2 ? -4.078 65.875 -35.812 1 27.25 2 SER B C 1
ATOM 4947 O O . SER B 1 2 ? -3.18 65.188 -36.312 1 27.25 2 SER B O 1
ATOM 4949 N N . VAL B 1 3 ? -3.662 66.312 -34.562 1 31.73 3 VAL B N 1
ATOM 4950 C CA . VAL B 1 3 ? -2.758 65.75 -33.594 1 31.73 3 VAL B CA 1
ATOM 4951 C C . VAL B 1 3 ? -3.178 64.312 -33.281 1 31.73 3 VAL B C 1
ATOM 4953 O O . VAL B 1 3 ? -4.328 64.062 -32.906 1 31.73 3 VAL B O 1
ATOM 4956 N N . ASP B 1 4 ? -2.611 63.312 -33.906 1 29.27 4 ASP B N 1
ATOM 4957 C CA . ASP B 1 4 ? -2.877 61.875 -33.938 1 29.27 4 ASP B CA 1
ATOM 4958 C C . ASP B 1 4 ? -2.664 61.281 -32.531 1 29.27 4 ASP B C 1
ATOM 4960 O O . ASP B 1 4 ? -1.568 61.375 -31.984 1 29.27 4 ASP B O 1
ATOM 4964 N N . PRO B 1 5 ? -3.576 61.188 -31.578 1 30.44 5 PRO B N 1
ATOM 4965 C CA . PRO B 1 5 ? -3.615 60.844 -30.156 1 30.44 5 PRO B CA 1
ATOM 4966 C C . PRO B 1 5 ? -3.049 59.469 -29.844 1 30.44 5 PRO B C 1
ATOM 4968 O O . PRO B 1 5 ? -3.141 59 -28.703 1 30.44 5 PRO B O 1
ATOM 4971 N N . THR B 1 6 ? -2.605 58.656 -30.75 1 28.64 6 THR B N 1
ATOM 4972 C CA . THR B 1 6 ? -2.438 57.219 -30.656 1 28.64 6 THR B CA 1
ATOM 4973 C C . THR B 1 6 ? -1.283 56.844 -29.719 1 28.64 6 THR B C 1
ATOM 4975 O O . THR B 1 6 ? -1.172 55.719 -29.266 1 28.64 6 THR B O 1
ATOM 4978 N N . GLU B 1 7 ? -0.162 57.469 -29.703 1 26.84 7 GLU B N 1
ATOM 4979 C CA . GLU B 1 7 ? 1.062 56.875 -29.188 1 26.84 7 GLU B CA 1
ATOM 4980 C C . GLU B 1 7 ? 1.039 56.812 -27.656 1 26.84 7 GLU B C 1
ATOM 4982 O O . GLU B 1 7 ? 1.547 57.719 -27 1 26.84 7 GLU B O 1
ATOM 4987 N N . ALA B 1 8 ? -0.04 56.625 -27.047 1 27.27 8 ALA B N 1
ATOM 4988 C CA . ALA B 1 8 ? 0.023 56.531 -25.594 1 27.27 8 ALA B CA 1
ATOM 4989 C C . ALA B 1 8 ? 1.079 55.531 -25.141 1 27.27 8 ALA B C 1
ATOM 4991 O O . ALA B 1 8 ? 1.086 54.375 -25.594 1 27.27 8 ALA B O 1
ATOM 4992 N N . ASN B 1 9 ? 2.287 55.938 -24.844 1 26.62 9 ASN B N 1
ATOM 4993 C CA . ASN B 1 9 ? 3.461 55.25 -24.297 1 26.62 9 ASN B CA 1
ATOM 4994 C C . ASN B 1 9 ? 3.08 54.25 -23.219 1 26.62 9 ASN B C 1
ATOM 4996 O O . ASN B 1 9 ? 2.51 54.625 -22.188 1 26.62 9 ASN B O 1
ATOM 5000 N N . LEU B 1 10 ? 2.697 53.062 -23.578 1 25.92 10 LEU B N 1
ATOM 5001 C CA . LEU B 1 10 ? 2.555 51.875 -22.719 1 25.92 10 LEU B CA 1
ATOM 5002 C C . LEU B 1 10 ? 3.697 51.781 -21.719 1 25.92 10 LEU B C 1
ATOM 5004 O O . LEU B 1 10 ? 4.852 51.594 -22.094 1 25.92 10 LEU B O 1
ATOM 5008 N N . VAL B 1 11 ? 3.775 52.719 -20.812 1 27.08 11 VAL B N 1
ATOM 5009 C CA . VAL B 1 11 ? 4.707 52.562 -19.688 1 27.08 11 VAL B CA 1
ATOM 5010 C C . VAL B 1 11 ? 4.738 51.094 -19.25 1 27.08 11 VAL B C 1
ATOM 5012 O O . VAL B 1 11 ? 3.707 50.5 -18.891 1 27.08 11 VAL B O 1
ATOM 5015 N N . ASP B 1 12 ? 5.539 50.25 -19.953 1 27.09 12 ASP B N 1
ATOM 5016 C CA . ASP B 1 12 ? 5.953 48.906 -19.562 1 27.09 12 ASP B CA 1
ATOM 5017 C C . ASP B 1 12 ? 6.219 48.812 -18.062 1 27.09 12 ASP B C 1
ATOM 5019 O O . ASP B 1 12 ? 7.234 49.312 -17.578 1 27.09 12 ASP B O 1
ATOM 5023 N N . VAL B 1 13 ? 5.418 49.156 -17.219 1 28.47 13 VAL B N 1
ATOM 5024 C CA . VAL B 1 13 ? 5.426 48.969 -15.773 1 28.47 13 VAL B CA 1
ATOM 5025 C C . VAL B 1 13 ? 5.902 47.562 -15.438 1 28.47 13 VAL B C 1
ATOM 5027 O O . VAL B 1 13 ? 5.094 46.625 -15.305 1 28.47 13 VAL B O 1
ATOM 5030 N N . SER B 1 14 ? 6.723 46.844 -16.281 1 29.47 14 SER B N 1
ATOM 5031 C CA . SER B 1 14 ? 7.355 45.688 -15.703 1 29.47 14 SER B CA 1
ATOM 5032 C C . SER B 1 14 ? 7.992 46 -14.352 1 29.47 14 SER B C 1
ATOM 5034 O O . SER B 1 14 ? 9.023 46.656 -14.281 1 29.47 14 SER B O 1
ATOM 5036 N N . ALA B 1 15 ? 7.375 46.469 -13.383 1 31.53 15 ALA B N 1
ATOM 5037 C CA . ALA B 1 15 ? 7.789 46.656 -11.992 1 31.53 15 ALA B CA 1
ATOM 5038 C C . ALA B 1 15 ? 8.859 45.625 -11.609 1 31.53 15 ALA B C 1
ATOM 5040 O O . ALA B 1 15 ? 8.625 44.406 -11.625 1 31.53 15 ALA B O 1
ATOM 5041 N N . THR B 1 16 ? 10.102 45.812 -11.82 1 32.19 16 THR B N 1
ATOM 5042 C CA . THR B 1 16 ? 11.352 45.094 -11.586 1 32.19 16 THR B CA 1
ATOM 5043 C C . THR B 1 16 ? 11.414 44.562 -10.156 1 32.19 16 THR B C 1
ATOM 5045 O O . THR B 1 16 ? 11.398 45.344 -9.195 1 32.19 16 THR B O 1
ATOM 5048 N N . PHE B 1 17 ? 10.672 43.594 -9.75 1 35.78 17 PHE B N 1
ATOM 5049 C CA . PHE B 1 17 ? 10.977 42.719 -8.617 1 35.78 17 PHE B CA 1
ATOM 5050 C C . PHE B 1 17 ? 12.484 42.594 -8.422 1 35.78 17 PHE B C 1
ATOM 5052 O O . PHE B 1 17 ? 13.172 42.031 -9.281 1 35.78 17 PHE B O 1
ATOM 5059 N N . HIS B 1 18 ? 13.141 43.656 -7.836 1 35.12 18 HIS B N 1
ATOM 5060 C CA . HIS B 1 18 ? 14.57 43.5 -7.582 1 35.12 18 HIS B CA 1
ATOM 5061 C C . HIS B 1 18 ? 14.82 42.719 -6.297 1 35.12 18 HIS B C 1
ATOM 5063 O O . HIS B 1 18 ? 14.812 43.312 -5.203 1 35.12 18 HIS B O 1
ATOM 5069 N N . PRO B 1 19 ? 14.562 41.469 -6.289 1 44.38 19 PRO B N 1
ATOM 5070 C CA . PRO B 1 19 ? 14.922 40.688 -5.102 1 44.38 19 PRO B CA 1
ATOM 5071 C C . PRO B 1 19 ? 16.359 40.938 -4.633 1 44.38 19 PRO B C 1
ATOM 5073 O O . PRO B 1 19 ? 17.219 41.312 -5.445 1 44.38 19 PRO B O 1
ATOM 5076 N N . THR B 1 20 ? 16.484 41.531 -3.559 1 47.03 20 THR B N 1
ATOM 5077 C CA . THR B 1 20 ? 17.859 41.5 -3.068 1 47.03 20 THR B CA 1
ATOM 5078 C C . THR B 1 20 ? 18.484 40.125 -3.232 1 47.03 20 THR B C 1
ATOM 5080 O O . THR B 1 20 ? 17.766 39.125 -3.301 1 47.03 20 THR B O 1
ATOM 5083 N N . GLU B 1 21 ? 19.703 40.062 -3.637 1 50.5 21 GLU B N 1
ATOM 5084 C CA . GLU B 1 21 ? 20.5 38.875 -3.949 1 50.5 21 GLU B CA 1
ATOM 5085 C C . GLU B 1 21 ? 20.188 37.75 -2.973 1 50.5 21 GLU B C 1
ATOM 5087 O O . GLU B 1 21 ? 20.203 36.562 -3.354 1 50.5 21 GLU B O 1
ATOM 5092 N N . ASP B 1 22 ? 19.734 38.031 -1.7 1 61.81 22 ASP B N 1
ATOM 5093 C CA . ASP B 1 22 ? 19.656 36.969 -0.698 1 61.81 22 ASP B CA 1
ATOM 5094 C C . ASP B 1 22 ? 18.203 36.5 -0.5 1 61.81 22 ASP B C 1
ATOM 5096 O O . ASP B 1 22 ? 17.953 35.469 0.12 1 61.81 22 ASP B O 1
ATOM 5100 N N . ASP B 1 23 ? 17.219 37.219 -1.128 1 75.5 23 ASP B N 1
ATOM 5101 C CA . ASP B 1 23 ? 15.844 36.812 -0.906 1 75.5 23 ASP B CA 1
ATOM 5102 C C . ASP B 1 23 ? 15.391 35.781 -1.944 1 75.5 23 ASP B C 1
ATOM 5104 O O . ASP B 1 23 ? 15.805 35.844 -3.104 1 75.5 23 ASP B O 1
ATOM 5108 N N . GLY B 1 24 ? 14.711 34.781 -1.404 1 87.31 24 GLY B N 1
ATOM 5109 C CA . GLY B 1 24 ? 14.086 33.844 -2.318 1 87.31 24 GLY B CA 1
ATOM 5110 C C . GLY B 1 24 ? 12.852 34.406 -3.002 1 87.31 24 GLY B C 1
ATOM 5111 O O . GLY B 1 24 ? 12.156 35.25 -2.445 1 87.31 24 GLY B O 1
ATOM 5112 N N . TYR B 1 25 ? 12.688 34.094 -4.293 1 89.5 25 TYR B N 1
ATOM 5113 C CA . TYR B 1 25 ? 11.492 34.562 -5.008 1 89.5 25 TYR B CA 1
ATOM 5114 C C . TYR B 1 25 ? 11.07 33.531 -6.059 1 89.5 25 TYR B C 1
ATOM 5116 O O . TYR B 1 25 ? 11.82 32.594 -6.371 1 89.5 25 TYR B O 1
ATOM 5124 N N . ALA B 1 26 ? 9.875 33.625 -6.441 1 90.5 26 ALA B N 1
ATOM 5125 C CA . ALA B 1 26 ? 9.328 32.812 -7.523 1 90.5 26 ALA B CA 1
ATOM 5126 C C . ALA B 1 26 ? 8.453 33.656 -8.453 1 90.5 26 ALA B C 1
ATOM 5128 O O . ALA B 1 26 ? 7.531 34.344 -7.996 1 90.5 26 ALA B O 1
ATOM 5129 N N . LEU B 1 27 ? 8.875 33.656 -9.734 1 90.94 27 LEU B N 1
ATOM 5130 C CA . LEU B 1 27 ? 8.086 34.312 -10.781 1 90.94 27 LEU B CA 1
ATOM 5131 C C . LEU B 1 27 ? 7.34 33.281 -11.609 1 90.94 27 LEU B C 1
ATOM 5133 O O . LEU B 1 27 ? 7.949 32.562 -12.398 1 90.94 27 LEU B O 1
ATOM 5137 N N . ILE B 1 28 ? 6.043 33.219 -11.406 1 91.75 28 ILE B N 1
ATOM 5138 C CA . ILE B 1 28 ? 5.238 32.188 -12.094 1 91.75 28 ILE B CA 1
ATOM 5139 C C . ILE B 1 28 ? 4.371 32.875 -13.156 1 91.75 28 ILE B C 1
ATOM 5141 O O . ILE B 1 28 ? 3.621 33.812 -12.859 1 91.75 28 ILE B O 1
ATOM 5145 N N . ASP B 1 29 ? 4.48 32.5 -14.352 1 90.06 29 ASP B N 1
ATOM 5146 C CA . ASP B 1 29 ? 3.633 33 -15.43 1 90.06 29 ASP B CA 1
ATOM 5147 C C . ASP B 1 29 ? 2.326 32.219 -15.5 1 90.06 29 ASP B C 1
ATOM 5149 O O . ASP B 1 29 ? 1.244 32.812 -15.57 1 90.06 29 ASP B O 1
ATOM 5153 N N . ASN B 1 30 ? 2.523 30.984 -15.602 1 89.19 30 ASN B N 1
ATOM 5154 C CA . ASN B 1 30 ? 1.344 30.125 -15.594 1 89.19 30 ASN B CA 1
ATOM 5155 C C . ASN B 1 30 ? 1.712 28.656 -15.336 1 89.19 30 ASN B C 1
ATOM 5157 O O . ASN B 1 30 ? 2.844 28.25 -15.594 1 89.19 30 ASN B O 1
ATOM 5161 N N . VAL B 1 31 ? 0.805 28 -14.734 1 89.25 31 VAL B N 1
ATOM 5162 C CA . VAL B 1 31 ? 0.866 26.547 -14.602 1 89.25 31 VAL B CA 1
ATOM 5163 C C . VAL B 1 31 ? -0.389 25.922 -15.195 1 89.25 31 VAL B C 1
ATOM 5165 O O . VAL B 1 31 ? -1.509 26.281 -14.828 1 89.25 31 VAL B O 1
ATOM 5168 N N . SER B 1 32 ? -0.221 25.109 -16.172 1 87.5 32 SER B N 1
ATOM 5169 C CA . SER B 1 32 ? -1.364 24.516 -16.859 1 87.5 32 SER B CA 1
ATOM 5170 C C . SER B 1 32 ? -1.183 23 -17.016 1 87.5 32 SER B C 1
ATOM 5172 O O . SER B 1 32 ? -0.075 22.484 -16.859 1 87.5 32 SER B O 1
ATOM 5174 N N . THR B 1 33 ? -2.377 22.328 -17.219 1 80.94 33 THR B N 1
ATOM 5175 C CA . THR B 1 33 ? -2.309 20.906 -17.562 1 80.94 33 THR B CA 1
ATOM 5176 C C . THR B 1 33 ? -1.714 20.719 -18.953 1 80.94 33 THR B C 1
ATOM 5178 O O . THR B 1 33 ? -1.739 21.625 -19.781 1 80.94 33 THR B O 1
ATOM 5181 N N . THR B 1 34 ? -1.117 19.562 -19.141 1 74.44 34 THR B N 1
ATOM 5182 C CA . THR B 1 34 ? -0.459 19.281 -20.406 1 74.44 34 THR B CA 1
ATOM 5183 C C . THR B 1 34 ? -1.463 19.328 -21.562 1 74.44 34 THR B C 1
ATOM 5185 O O . THR B 1 34 ? -1.101 19.656 -22.703 1 74.44 34 THR B O 1
ATOM 5188 N N . THR B 1 35 ? -2.686 18.969 -21.219 1 70.5 35 THR B N 1
ATOM 5189 C CA . THR B 1 35 ? -3.697 19.062 -22.266 1 70.5 35 THR B CA 1
ATOM 5190 C C . THR B 1 35 ? -4.074 20.516 -22.547 1 70.5 35 THR B C 1
ATOM 5192 O O . THR B 1 35 ? -4.77 20.812 -23.516 1 70.5 35 THR B O 1
ATOM 5195 N N . GLY B 1 36 ? -3.498 21.422 -21.797 1 65 36 GLY B N 1
ATOM 5196 C CA . GLY B 1 36 ? -3.723 22.844 -21.969 1 65 36 GLY B CA 1
ATOM 5197 C C . GLY B 1 36 ? -5.137 23.281 -21.625 1 65 36 GLY B C 1
ATOM 5198 O O . GLY B 1 36 ? -5.477 24.453 -21.719 1 65 36 GLY B O 1
ATOM 5199 N N . LYS B 1 37 ? -5.91 22.469 -21.234 1 65.5 37 LYS B N 1
ATOM 5200 C CA . LYS B 1 37 ? -7.336 22.75 -21.094 1 65.5 37 LYS B CA 1
ATOM 5201 C C . LYS B 1 37 ? -7.629 23.469 -19.781 1 65.5 37 LYS B C 1
ATOM 5203 O O . LYS B 1 37 ? -8.516 24.328 -19.734 1 65.5 37 LYS B O 1
ATOM 5208 N N . LYS B 1 38 ? -6.781 23.266 -18.828 1 79.69 38 LYS B N 1
ATOM 5209 C CA . LYS B 1 38 ? -7.105 23.891 -17.531 1 79.69 38 LYS B CA 1
ATOM 5210 C C . LYS B 1 38 ? -5.887 24.578 -16.938 1 79.69 38 LYS B C 1
ATOM 5212 O O . LYS B 1 38 ? -4.805 23.984 -16.859 1 79.69 38 LYS B O 1
ATOM 5217 N N . LYS B 1 39 ? -6.07 25.891 -16.734 1 85.62 39 LYS B N 1
ATOM 5218 C CA . LYS B 1 39 ? -5.027 26.641 -16.031 1 85.62 39 LYS B CA 1
ATOM 5219 C C . LYS B 1 39 ? -5.145 26.453 -14.523 1 85.62 39 LYS B C 1
ATOM 5221 O O . LYS B 1 39 ? -6.156 26.812 -13.922 1 85.62 39 LYS B O 1
ATOM 5226 N N . LEU B 1 40 ? -4.113 25.922 -13.922 1 87.44 40 LEU B N 1
ATOM 5227 C CA . LEU B 1 40 ? -4.109 25.625 -12.492 1 87.44 40 LEU B CA 1
ATOM 5228 C C . LEU B 1 40 ? -3.674 26.844 -11.688 1 87.44 40 LEU B C 1
ATOM 5230 O O . LEU B 1 40 ? -4.234 27.125 -10.625 1 87.44 40 LEU B O 1
ATOM 5234 N N . LEU B 1 41 ? -2.639 27.531 -12.102 1 92.19 41 LEU B N 1
ATOM 5235 C CA . LEU B 1 41 ? -2.152 28.766 -11.492 1 92.19 41 LEU B CA 1
ATOM 5236 C C . LEU B 1 41 ? -1.984 29.859 -12.547 1 92.19 41 LEU B C 1
ATOM 5238 O O . LEU B 1 41 ? -1.544 29.594 -13.664 1 92.19 41 LEU B O 1
ATOM 5242 N N . LYS B 1 42 ? -2.408 31.031 -12.18 1 92.94 42 LYS B N 1
ATOM 5243 C CA . LYS B 1 42 ? -2.236 32.188 -13.039 1 92.94 42 LYS B CA 1
ATOM 5244 C C . LYS B 1 42 ? -0.991 33 -12.648 1 92.94 42 LYS B C 1
ATOM 5246 O O . LYS B 1 42 ? -0.215 32.562 -11.797 1 92.94 42 LYS B O 1
ATOM 5251 N N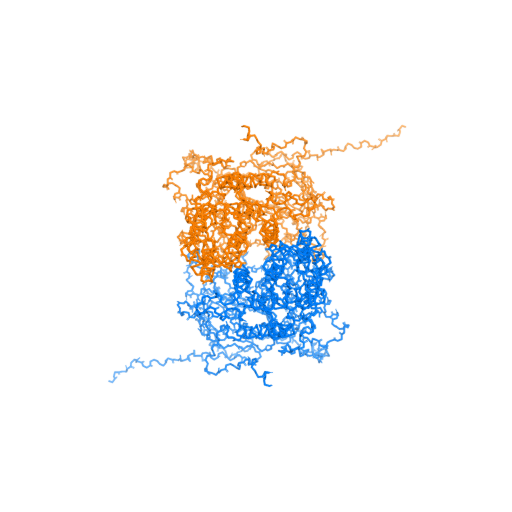 . GLU B 1 43 ? -0.769 34.062 -13.375 1 90.69 43 GLU B N 1
ATOM 5252 C CA . GLU B 1 43 ? 0.45 34.844 -13.172 1 90.69 43 GLU B CA 1
ATOM 5253 C C . GLU B 1 43 ? 0.552 35.344 -11.734 1 90.69 43 GLU B C 1
ATOM 5255 O O . GLU B 1 43 ? -0.418 35.844 -11.188 1 90.69 43 GLU B O 1
ATOM 5260 N N . MET B 1 44 ? 1.768 35 -11.109 1 91.88 44 MET B N 1
ATOM 5261 C CA . MET B 1 44 ? 1.968 35.5 -9.75 1 91.88 44 MET B CA 1
ATOM 5262 C C . MET B 1 44 ? 3.453 35.656 -9.438 1 91.88 44 MET B C 1
ATOM 5264 O O . MET B 1 44 ? 4.273 34.844 -9.891 1 91.88 44 MET B O 1
ATOM 5268 N N . ASN B 1 45 ? 3.74 36.719 -8.781 1 90.44 45 ASN B N 1
ATOM 5269 C CA . ASN B 1 45 ? 5.074 37 -8.25 1 90.44 45 ASN B CA 1
ATOM 5270 C C . ASN B 1 45 ? 5.117 36.844 -6.734 1 90.44 45 ASN B C 1
ATOM 5272 O O . ASN B 1 45 ? 4.371 37.5 -6.016 1 90.44 45 ASN B O 1
ATOM 5276 N N . LEU B 1 46 ? 5.996 35.906 -6.293 1 93.44 46 LEU B N 1
ATOM 5277 C CA . LEU B 1 46 ? 6.035 35.594 -4.871 1 93.44 46 LEU B CA 1
ATOM 5278 C C . LEU B 1 46 ? 7.422 35.844 -4.289 1 93.44 46 LEU B C 1
ATOM 5280 O O . LEU B 1 46 ? 8.438 35.625 -4.949 1 93.44 46 LEU B O 1
ATOM 5284 N N . LEU B 1 47 ? 7.398 36.438 -3.102 1 91.06 47 LEU B N 1
ATOM 5285 C CA . LEU B 1 47 ? 8.633 36.656 -2.359 1 91.06 47 LEU B CA 1
ATOM 5286 C C . LEU B 1 47 ? 8.695 35.75 -1.122 1 91.06 47 LEU B C 1
ATOM 5288 O O . LEU B 1 47 ? 7.684 35.594 -0.435 1 91.06 47 LEU B O 1
ATOM 5292 N N . PHE B 1 48 ? 9.867 35.281 -0.866 1 94 48 PHE B N 1
ATOM 5293 C CA . PHE B 1 48 ? 10.125 34.438 0.311 1 94 48 PHE B CA 1
ATOM 5294 C C . PHE B 1 48 ? 11.32 35 1.093 1 94 48 PHE B C 1
ATOM 5296 O O . PHE B 1 48 ? 12.453 34.531 0.888 1 94 48 PHE B O 1
ATOM 5303 N N . PRO B 1 49 ? 11.039 35.812 2.062 1 90.69 49 PRO B N 1
ATOM 5304 C CA . PRO B 1 49 ? 12.133 36.438 2.816 1 90.69 49 PRO B CA 1
ATOM 5305 C C . PRO B 1 49 ? 12.883 35.438 3.691 1 90.69 49 PRO B C 1
ATOM 5307 O O . PRO B 1 49 ? 12.281 34.5 4.207 1 90.69 49 PRO B O 1
ATOM 5310 N N . GLU B 1 50 ? 14.102 35.719 3.889 1 89.81 50 GLU B N 1
ATOM 5311 C CA . GLU B 1 50 ? 14.922 34.875 4.766 1 89.81 50 GLU B CA 1
ATOM 5312 C C . GLU B 1 50 ? 14.492 35.031 6.223 1 89.81 50 GLU B C 1
ATOM 5314 O O . GLU B 1 50 ? 14.008 36.094 6.629 1 89.81 50 GLU B O 1
ATOM 5319 N N . GLY B 1 51 ? 14.641 33.969 6.98 1 91.56 51 GLY B N 1
ATOM 5320 C CA . GLY B 1 51 ? 14.336 34 8.398 1 91.56 51 GLY B CA 1
ATOM 5321 C C . GLY B 1 51 ? 12.859 34.125 8.688 1 91.56 51 GLY B C 1
ATOM 5322 O O . GLY B 1 51 ? 12.469 34.594 9.766 1 91.56 51 GLY B O 1
ATOM 5323 N N . SER B 1 52 ? 12.117 33.812 7.672 1 93.44 52 SER B N 1
ATOM 5324 C CA . SER B 1 52 ? 10.688 34.031 7.824 1 93.44 52 SER B CA 1
ATOM 5325 C C . SER B 1 52 ? 9.906 32.719 7.574 1 93.44 52 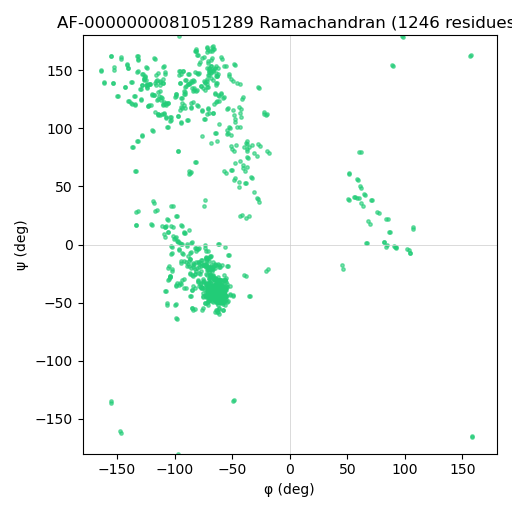SER B C 1
ATOM 5327 O O . SER B 1 52 ? 10.398 31.812 6.902 1 93.44 52 SER B O 1
ATOM 5329 N N . VAL B 1 53 ? 8.812 32.656 8.195 1 96.69 53 VAL B N 1
ATOM 5330 C CA . VAL B 1 53 ? 7.828 31.625 7.934 1 96.69 53 VAL B CA 1
ATOM 5331 C C . VAL B 1 53 ? 6.758 32.156 6.977 1 96.69 53 VAL B C 1
ATOM 5333 O O . VAL B 1 53 ? 6.004 33.062 7.32 1 96.69 53 VAL B O 1
ATOM 5336 N N . SER B 1 54 ? 6.777 31.609 5.754 1 96.81 54 SER B N 1
ATOM 5337 C CA . SER B 1 54 ? 5.781 31.984 4.75 1 96.81 54 SER B CA 1
ATOM 5338 C C . SER B 1 54 ? 4.668 30.938 4.672 1 96.81 54 SER B C 1
ATOM 5340 O O . SER B 1 54 ? 4.934 29.75 4.477 1 96.81 54 SER B O 1
ATOM 5342 N N . ALA B 1 55 ? 3.422 31.344 4.797 1 96.69 55 ALA B N 1
ATOM 5343 C CA . ALA B 1 55 ? 2.275 30.453 4.77 1 96.69 55 ALA B CA 1
ATOM 5344 C C . ALA B 1 55 ? 1.43 30.672 3.52 1 96.69 55 ALA B C 1
ATOM 5346 O O . ALA B 1 55 ? 1.125 31.812 3.166 1 96.69 55 ALA B O 1
ATOM 5347 N N . ILE B 1 56 ? 1.194 29.656 2.834 1 95.75 56 ILE B N 1
ATOM 5348 C CA . ILE B 1 56 ? 0.272 29.672 1.703 1 95.75 56 ILE B CA 1
ATOM 5349 C C . ILE B 1 56 ? -1.133 29.312 2.178 1 95.75 56 ILE B C 1
ATOM 5351 O O . ILE B 1 56 ? -1.36 28.203 2.674 1 95.75 56 ILE B O 1
ATOM 5355 N N . LEU B 1 57 ? -2.055 30.234 2.039 1 92.25 57 LEU B N 1
ATOM 5356 C CA . LEU B 1 57 ? -3.434 30.078 2.49 1 92.25 57 LEU B CA 1
ATOM 5357 C C . LEU B 1 57 ? -4.398 30.125 1.312 1 92.25 57 LEU B C 1
ATOM 5359 O O . LEU B 1 57 ? -4.047 30.609 0.235 1 92.25 57 LEU B O 1
ATOM 5363 N N . GLY B 1 58 ? -5.586 29.594 1.53 1 88.06 58 GLY B N 1
ATOM 5364 C CA . GLY B 1 58 ? -6.637 29.609 0.526 1 88.06 58 GLY B CA 1
ATOM 5365 C C . GLY B 1 58 ? -7.672 28.516 0.729 1 88.06 58 GLY B C 1
ATOM 5366 O O . GLY B 1 58 ? -7.43 27.547 1.458 1 88.06 58 GLY B O 1
ATOM 5367 N N . PRO B 1 59 ? -8.742 28.75 0.093 1 81.25 59 PRO B N 1
ATOM 5368 C CA . PRO B 1 59 ? -9.773 27.719 0.151 1 81.25 59 PRO B CA 1
ATOM 5369 C C . PRO B 1 59 ? -9.352 26.422 -0.557 1 81.25 59 PRO B C 1
ATOM 5371 O O . PRO B 1 59 ? -8.289 26.375 -1.189 1 81.25 59 PRO B O 1
ATOM 5374 N N . SER B 1 60 ? -10.195 25.359 -0.359 1 75.31 60 SER B N 1
ATOM 5375 C CA . SER B 1 60 ? -9.914 24.094 -1.027 1 75.31 60 SER B CA 1
ATOM 5376 C C . SER B 1 60 ? -9.906 24.25 -2.543 1 75.31 60 SER B C 1
ATOM 5378 O O . SER B 1 60 ? -10.797 24.906 -3.105 1 75.31 60 SER B O 1
ATOM 5380 N N . GLY B 1 61 ? -8.93 23.797 -3.215 1 76.69 61 GLY B N 1
ATOM 5381 C CA . GLY B 1 61 ? -8.828 23.859 -4.664 1 76.69 61 GLY B CA 1
ATOM 5382 C C . GLY B 1 61 ? -8.219 25.156 -5.156 1 76.69 61 GLY B C 1
ATOM 5383 O O . GLY B 1 61 ? -8.219 25.438 -6.359 1 76.69 61 GLY B O 1
ATOM 5384 N N . ALA B 1 62 ? -7.668 25.938 -4.242 1 84.94 62 ALA B N 1
ATOM 5385 C CA . ALA B 1 62 ? -7.125 27.25 -4.602 1 84.94 62 ALA B CA 1
ATOM 5386 C C . ALA B 1 62 ? -5.816 27.109 -5.375 1 84.94 62 ALA B C 1
ATOM 5388 O O . ALA B 1 62 ? -5.371 28.047 -6.031 1 84.94 62 ALA B O 1
ATOM 5389 N N . GLY B 1 63 ? -5.168 25.938 -5.309 1 87.75 63 GLY B N 1
ATOM 5390 C CA . GLY B 1 63 ? -3.9 25.734 -5.992 1 87.75 63 GLY B CA 1
ATOM 5391 C C . GLY B 1 63 ? -2.713 25.688 -5.047 1 87.75 63 GLY B C 1
ATOM 5392 O O . GLY B 1 63 ? -1.564 25.797 -5.484 1 87.75 63 GLY B O 1
ATOM 5393 N N . LYS B 1 64 ? -2.928 25.562 -3.74 1 90.44 64 LYS B N 1
ATOM 5394 C CA . LYS B 1 64 ? -1.864 25.578 -2.74 1 90.44 64 LYS B CA 1
ATOM 5395 C C . LYS B 1 64 ? -0.835 24.484 -3.006 1 90.44 64 LYS B C 1
ATOM 5397 O O . LYS B 1 64 ? 0.367 24.75 -3.049 1 90.44 64 LYS B O 1
ATOM 5402 N N . SER B 1 65 ? -1.308 23.297 -3.209 1 86.94 65 SER B N 1
ATOM 5403 C CA . SER B 1 65 ? -0.417 22.156 -3.441 1 86.94 65 SER B CA 1
ATOM 5404 C C . SER B 1 65 ? 0.29 22.281 -4.789 1 86.94 65 SER B C 1
ATOM 5406 O O . SER B 1 65 ? 1.438 21.859 -4.93 1 86.94 65 SER B O 1
ATOM 5408 N N . THR B 1 66 ? -0.417 22.781 -5.816 1 87.81 66 THR B N 1
ATOM 5409 C CA . THR B 1 66 ? 0.198 23.016 -7.121 1 87.81 66 THR B CA 1
ATOM 5410 C C . THR B 1 66 ? 1.359 24 -7.008 1 87.81 66 THR B C 1
ATOM 5412 O O . THR B 1 66 ? 2.416 23.781 -7.609 1 87.81 66 THR B O 1
ATOM 5415 N N . LEU B 1 67 ? 1.104 25.062 -6.262 1 93.31 67 LEU B N 1
ATOM 5416 C CA . LEU B 1 67 ? 2.152 26.047 -6.055 1 93.31 67 LEU B CA 1
ATOM 5417 C C . LEU B 1 67 ? 3.352 25.438 -5.344 1 93.31 67 LEU B C 1
ATOM 5419 O O . LEU B 1 67 ? 4.496 25.656 -5.742 1 93.31 67 LEU B O 1
ATOM 5423 N N . LEU B 1 68 ? 3.066 24.703 -4.293 1 92.25 68 LEU B N 1
ATOM 5424 C CA . LEU B 1 68 ? 4.137 24.047 -3.555 1 92.25 68 LEU B CA 1
ATOM 5425 C C . LEU B 1 68 ? 4.914 23.094 -4.457 1 92.25 68 LEU B C 1
ATOM 5427 O O . LEU B 1 68 ? 6.137 23 -4.352 1 92.25 68 LEU B O 1
ATOM 5431 N N . ASN B 1 69 ? 4.254 22.438 -5.352 1 89.38 69 ASN B N 1
ATOM 5432 C CA . ASN B 1 69 ? 4.898 21.516 -6.277 1 89.38 69 ASN B CA 1
ATOM 5433 C C . ASN B 1 69 ? 5.777 22.25 -7.285 1 89.38 69 ASN B C 1
ATOM 5435 O O . ASN B 1 69 ? 6.812 21.734 -7.711 1 89.38 69 ASN B O 1
ATOM 5439 N N . VAL B 1 70 ? 5.328 23.375 -7.66 1 90.25 70 VAL B N 1
ATOM 5440 C CA . VAL B 1 70 ? 6.125 24.188 -8.562 1 90.25 70 VAL B CA 1
ATOM 5441 C C . VAL B 1 70 ? 7.398 24.641 -7.859 1 90.25 70 VAL B C 1
ATOM 5443 O O . VAL B 1 70 ? 8.492 24.594 -8.438 1 90.25 70 VAL B O 1
ATOM 5446 N N . LEU B 1 71 ? 7.234 25.016 -6.637 1 92.44 71 LEU B N 1
ATOM 5447 C CA . LEU B 1 71 ? 8.359 25.531 -5.867 1 92.44 71 LEU B CA 1
ATOM 5448 C C . LEU B 1 71 ? 9.367 24.422 -5.566 1 92.44 71 LEU B C 1
ATOM 5450 O O . LEU B 1 71 ? 10.57 24.688 -5.465 1 92.44 71 LEU B O 1
ATOM 5454 N N . THR B 1 72 ? 8.906 23.25 -5.387 1 89.44 72 THR B N 1
ATOM 5455 C CA . THR B 1 72 ? 9.773 22.125 -5.031 1 89.44 72 THR B CA 1
ATOM 5456 C C . THR B 1 72 ? 10.188 21.344 -6.277 1 89.44 72 THR B C 1
ATOM 5458 O O . THR B 1 72 ? 10.836 20.312 -6.176 1 89.44 72 THR B O 1
ATOM 5461 N N . ASP B 1 73 ? 9.781 21.75 -7.418 1 83.19 73 ASP B N 1
ATOM 5462 C CA . ASP B 1 73 ? 10.086 21.094 -8.688 1 83.19 73 ASP B CA 1
ATOM 5463 C C . ASP B 1 73 ? 9.562 19.672 -8.711 1 83.19 73 ASP B C 1
ATOM 5465 O O . ASP B 1 73 ? 10.289 18.734 -9.086 1 83.19 73 ASP B O 1
ATOM 5469 N N . SER B 1 74 ? 8.414 19.5 -8.172 1 83.88 74 SER B N 1
ATOM 5470 C CA . SER B 1 74 ? 7.777 18.188 -8.141 1 83.88 74 SER B CA 1
ATOM 5471 C C . SER B 1 74 ? 6.449 18.203 -8.891 1 83.88 74 SER B C 1
ATOM 5473 O O . SER B 1 74 ? 5.488 17.547 -8.477 1 83.88 74 SER B O 1
ATOM 5475 N N . LEU B 1 75 ? 6.473 18.906 -9.891 1 82.38 75 LEU B N 1
ATOM 5476 C CA . LEU B 1 75 ? 5.258 19 -10.695 1 82.38 75 LEU B CA 1
ATOM 5477 C C . LEU B 1 75 ? 4.953 17.672 -11.383 1 82.38 75 LEU B C 1
ATOM 5479 O O . LEU B 1 75 ? 5.867 17 -11.859 1 82.38 75 LEU B O 1
ATOM 5483 N N . SER B 1 76 ? 3.654 17.422 -11.438 1 78.75 76 SER B N 1
ATOM 5484 C CA . SER B 1 76 ? 3.225 16.188 -12.078 1 78.75 76 SER B CA 1
ATOM 5485 C C . SER B 1 76 ? 3.486 16.219 -13.586 1 78.75 76 SER B C 1
ATOM 5487 O O . SER B 1 76 ? 3.578 17.297 -14.18 1 78.75 76 SER B O 1
ATOM 5489 N N . SER B 1 77 ? 3.553 15.047 -14.211 1 75.5 77 SER B N 1
ATOM 5490 C CA . SER B 1 77 ? 3.865 14.906 -15.633 1 75.5 77 SER B CA 1
ATOM 5491 C C . SER B 1 77 ? 2.754 15.484 -16.5 1 75.5 77 SER B C 1
ATOM 5493 O O . SER B 1 77 ? 2.992 15.867 -17.641 1 75.5 77 SER B O 1
ATOM 5495 N N . ASN B 1 78 ? 1.668 15.594 -15.891 1 77.19 78 ASN B N 1
ATOM 5496 C CA . ASN B 1 78 ? 0.542 16.094 -16.672 1 77.19 78 ASN B CA 1
ATOM 5497 C C . ASN B 1 78 ? 0.411 17.609 -16.578 1 77.19 78 ASN B C 1
ATOM 5499 O O . ASN B 1 78 ? -0.599 18.172 -17 1 77.19 78 ASN B O 1
ATOM 5503 N N . SER B 1 79 ? 1.419 18.203 -16.016 1 83.12 79 SER B N 1
ATOM 5504 C CA . SER B 1 79 ? 1.374 19.656 -15.844 1 83.12 79 SER B CA 1
ATOM 5505 C C . SER B 1 79 ? 2.625 20.328 -16.406 1 83.12 79 SER B C 1
ATOM 5507 O O . SER B 1 79 ? 3.684 19.688 -16.5 1 83.12 79 SER B O 1
ATOM 5509 N N . LYS B 1 80 ? 2.406 21.516 -16.922 1 85.81 80 LYS B N 1
ATOM 5510 C CA . LYS B 1 80 ? 3.496 22.375 -17.391 1 85.81 80 LYS B CA 1
ATOM 5511 C C . LYS B 1 80 ? 3.467 23.734 -16.719 1 85.81 80 LYS B C 1
ATOM 5513 O O . LYS B 1 80 ? 2.393 24.297 -16.469 1 85.81 80 LYS B O 1
ATOM 5518 N N . ALA B 1 81 ? 4.645 24.109 -16.312 1 88.94 81 ALA B N 1
ATOM 5519 C CA . ALA B 1 81 ? 4.746 25.406 -15.656 1 88.94 81 ALA B CA 1
ATOM 5520 C C . ALA B 1 81 ? 5.762 26.312 -16.359 1 88.94 81 ALA B C 1
ATOM 5522 O O . ALA B 1 81 ? 6.777 25.828 -16.859 1 88.94 81 ALA B O 1
ATOM 5523 N N . VAL B 1 82 ? 5.434 27.547 -16.531 1 89.88 82 VAL B N 1
ATOM 5524 C CA . VAL B 1 82 ? 6.367 28.594 -16.938 1 89.88 82 VAL B CA 1
ATOM 5525 C C . VAL B 1 82 ? 6.676 29.484 -15.734 1 89.88 82 VAL B C 1
ATOM 5527 O O . VAL B 1 82 ? 5.828 30.281 -15.312 1 89.88 82 VAL B O 1
ATOM 5530 N N . ALA B 1 83 ? 7.844 29.219 -15.148 1 89.69 83 ALA B N 1
ATOM 5531 C CA . ALA B 1 83 ? 8.156 29.922 -13.914 1 89.69 83 ALA B CA 1
ATOM 5532 C C . ALA B 1 83 ? 9.664 30.062 -13.719 1 89.69 83 ALA B C 1
ATOM 5534 O O . ALA B 1 83 ? 10.438 29.297 -14.297 1 89.69 83 ALA B O 1
ATOM 5535 N N . ASP B 1 84 ? 10.055 31.094 -13.07 1 88.56 84 ASP B N 1
ATOM 5536 C CA . ASP B 1 84 ? 11.422 31.281 -12.578 1 88.56 84 ASP B CA 1
ATOM 5537 C C . ASP B 1 84 ? 11.469 31.219 -11.055 1 88.56 84 ASP B C 1
ATOM 5539 O O . ASP B 1 84 ? 10.922 32.062 -10.375 1 88.56 84 ASP B O 1
ATOM 5543 N N . ILE B 1 85 ? 12.109 30.156 -10.562 1 90 85 ILE B N 1
ATOM 5544 C CA . ILE B 1 85 ? 12.18 29.938 -9.117 1 90 85 ILE B CA 1
ATOM 5545 C C . ILE B 1 85 ? 13.609 30.156 -8.633 1 90 85 ILE B C 1
ATOM 5547 O O . ILE B 1 85 ? 14.547 29.547 -9.148 1 90 85 ILE B O 1
ATOM 5551 N N . HIS B 1 86 ? 13.727 31.094 -7.762 1 88.5 86 HIS B N 1
ATOM 5552 C CA . HIS B 1 86 ? 15.023 31.359 -7.152 1 88.5 86 HIS B CA 1
ATOM 5553 C C . HIS B 1 86 ? 14.969 31.156 -5.641 1 88.5 86 HIS B C 1
ATOM 5555 O O . HIS B 1 86 ? 14.602 32.062 -4.898 1 88.5 86 HIS B O 1
ATOM 5561 N N . LEU B 1 87 ? 15.367 30.078 -5.145 1 90.12 87 LEU B N 1
ATOM 5562 C CA . LEU B 1 87 ? 15.453 29.703 -3.738 1 90.12 87 LEU B CA 1
ATOM 5563 C C . LEU B 1 87 ? 16.812 29.094 -3.424 1 90.12 87 LEU B C 1
ATOM 5565 O O . LEU B 1 87 ? 16.984 27.875 -3.473 1 90.12 87 LEU B O 1
ATOM 5569 N N . PRO B 1 88 ? 17.719 29.953 -3.078 1 87.25 88 PRO B N 1
ATOM 5570 C CA . PRO B 1 88 ? 19.094 29.484 -2.875 1 87.25 88 PRO B CA 1
ATOM 5571 C C . PRO B 1 88 ? 19.203 28.484 -1.722 1 87.25 88 PRO B C 1
ATOM 5573 O O . PRO B 1 88 ? 18.516 28.641 -0.703 1 87.25 88 PRO B O 1
ATOM 5576 N N . GLY B 1 89 ? 20.062 27.547 -1.877 1 86.25 89 GLY B N 1
ATOM 5577 C CA . GLY B 1 89 ? 20.344 26.578 -0.839 1 86.25 89 GLY B CA 1
ATOM 5578 C C . GLY B 1 89 ? 19.594 25.266 -1.043 1 86.25 89 GLY B C 1
ATOM 5579 O O . GLY B 1 89 ? 18.812 25.125 -1.99 1 86.25 89 GLY B O 1
ATOM 5580 N N . HIS B 1 90 ? 19.875 24.406 -0.127 1 88.56 90 HIS B N 1
ATOM 5581 C CA . HIS B 1 90 ? 19.25 23.094 -0.2 1 88.56 90 HIS B CA 1
ATOM 5582 C C . HIS B 1 90 ? 17.797 23.141 0.26 1 88.56 90 HIS B C 1
ATOM 5584 O O . HIS B 1 90 ? 17.469 23.812 1.241 1 88.56 90 HIS B O 1
ATOM 5590 N N . SER B 1 91 ? 16.984 22.453 -0.533 1 92.12 91 SER B N 1
ATOM 5591 C CA . SER B 1 91 ? 15.555 22.422 -0.22 1 92.12 91 SER B CA 1
ATOM 5592 C C . SER B 1 91 ? 15.133 21.047 0.26 1 92.12 91 SER B C 1
ATOM 5594 O O . SER B 1 91 ? 15.656 20.031 -0.206 1 92.12 91 SER B O 1
ATOM 5596 N N . SER B 1 92 ? 14.336 21 1.219 1 94.5 92 SER B N 1
ATOM 5597 C CA . SER B 1 92 ? 13.695 19.781 1.694 1 94.5 92 SER B CA 1
ATOM 5598 C C . SER B 1 92 ? 12.18 19.938 1.762 1 94.5 92 SER B C 1
ATOM 5600 O O . SER B 1 92 ? 11.68 21 2.096 1 94.5 92 SER B O 1
ATOM 5602 N N . PHE B 1 93 ? 11.578 18.844 1.387 1 93.94 93 PHE B N 1
ATOM 5603 C CA . PHE B 1 93 ? 10.117 18.844 1.329 1 93.94 93 PHE B CA 1
ATOM 5604 C C . PHE B 1 93 ? 9.547 17.797 2.279 1 93.94 93 PHE B C 1
ATOM 5606 O O . PHE B 1 93 ? 10.008 16.656 2.305 1 93.94 93 PHE B O 1
ATOM 5613 N N . VAL B 1 94 ? 8.586 18.219 3.133 1 94.5 94 VAL B N 1
ATOM 5614 C CA . VAL B 1 94 ? 7.816 17.344 4.004 1 94.5 94 VAL B CA 1
ATOM 5615 C C . VAL B 1 94 ? 6.387 17.219 3.488 1 94.5 94 VAL B C 1
ATOM 5617 O O . VAL B 1 94 ? 5.594 18.156 3.613 1 94.5 94 VAL B O 1
ATOM 5620 N N . PRO B 1 95 ? 6.027 16.047 2.941 1 91.5 95 PRO B N 1
ATOM 5621 C CA . PRO B 1 95 ? 4.676 15.875 2.404 1 91.5 95 PRO B CA 1
ATOM 5622 C C . PRO B 1 95 ? 3.611 15.797 3.496 1 91.5 95 PRO B C 1
ATOM 5624 O O . PRO B 1 95 ? 3.945 15.711 4.684 1 91.5 95 PRO B O 1
ATOM 5627 N N . GLN B 1 96 ? 2.395 15.852 3.014 1 85.62 96 GLN B N 1
ATOM 5628 C CA . GLN B 1 96 ? 1.256 15.836 3.926 1 85.62 96 GLN B CA 1
ATOM 5629 C C . GLN B 1 96 ? 1.139 14.492 4.637 1 85.62 96 GLN B C 1
ATOM 5631 O O . GLN B 1 96 ? 0.872 14.445 5.84 1 85.62 96 GLN B O 1
ATOM 5636 N N . ASP B 1 97 ? 1.334 13.43 3.889 1 83.69 97 ASP B N 1
ATOM 5637 C CA . ASP B 1 97 ? 1.274 12.094 4.473 1 83.69 97 ASP B CA 1
ATOM 5638 C C . ASP B 1 97 ? 2.641 11.664 5.008 1 83.69 97 ASP B C 1
ATOM 5640 O O . ASP B 1 97 ? 3.666 11.914 4.367 1 83.69 97 ASP B O 1
ATOM 5644 N N . ASP B 1 98 ? 2.523 11.055 6.172 1 80.25 98 ASP B N 1
ATOM 5645 C CA . ASP B 1 98 ? 3.773 10.609 6.781 1 80.25 98 ASP B CA 1
ATOM 5646 C C . ASP B 1 98 ? 4.328 9.383 6.066 1 80.25 98 ASP B C 1
ATOM 5648 O O . ASP B 1 98 ? 3.678 8.336 6.027 1 80.25 98 ASP B O 1
ATOM 5652 N N . GLN B 1 99 ? 5.312 9.586 5.402 1 83.69 99 GLN B N 1
ATOM 5653 C CA . GLN B 1 99 ? 6.012 8.516 4.695 1 83.69 99 GLN B CA 1
ATOM 5654 C C . GLN B 1 99 ? 7.207 8.016 5.5 1 83.69 99 GLN B C 1
ATOM 5656 O O . GLN B 1 99 ? 8.344 8.414 5.254 1 83.69 99 GLN B O 1
ATOM 5661 N N . LEU B 1 100 ? 6.973 7.137 6.512 1 91.5 100 LEU B N 1
ATOM 5662 C CA . LEU B 1 100 ? 8.016 6.68 7.418 1 91.5 100 LEU B CA 1
ATOM 5663 C C . LEU B 1 100 ? 8.078 5.156 7.457 1 91.5 100 LEU B C 1
ATOM 5665 O O . LEU B 1 100 ? 7.059 4.488 7.285 1 91.5 100 LEU B O 1
ATOM 5669 N N . HIS B 1 101 ? 9.297 4.719 7.59 1 90.94 101 HIS B N 1
ATOM 5670 C CA . HIS B 1 101 ? 9.453 3.293 7.852 1 90.94 101 HIS B CA 1
ATOM 5671 C C . HIS B 1 101 ? 9.094 2.957 9.297 1 90.94 101 HIS B C 1
ATOM 5673 O O . HIS B 1 101 ? 9.641 3.553 10.227 1 90.94 101 HIS B O 1
ATOM 5679 N N . GLY B 1 102 ? 8.344 1.93 9.508 1 89.5 102 GLY B N 1
ATOM 5680 C CA . GLY B 1 102 ? 7.797 1.622 10.82 1 89.5 102 GLY B CA 1
ATOM 5681 C C . GLY B 1 102 ? 8.758 0.844 11.703 1 89.5 102 GLY B C 1
ATOM 5682 O O . GLY B 1 102 ? 8.625 0.851 12.93 1 89.5 102 GLY B O 1
ATOM 5683 N N . PHE B 1 103 ? 9.781 0.215 11.18 1 88.88 103 PHE B N 1
ATOM 5684 C CA . PHE B 1 103 ? 10.594 -0.725 11.938 1 88.88 103 PHE B CA 1
ATOM 5685 C C . PHE B 1 103 ? 11.703 0.003 12.688 1 88.88 103 PHE B C 1
ATOM 5687 O O . PHE B 1 103 ? 12.305 -0.554 13.602 1 88.88 103 PHE B O 1
ATOM 5694 N N . PHE B 1 104 ? 11.938 1.253 12.383 1 93.06 104 PHE B N 1
ATOM 5695 C CA . PHE B 1 104 ? 12.969 2.033 13.062 1 93.06 104 PHE B CA 1
ATOM 5696 C C . PHE B 1 104 ? 12.445 2.576 14.383 1 93.06 104 PHE B C 1
ATOM 5698 O O . PHE B 1 104 ? 11.25 2.869 14.516 1 93.06 104 PHE B O 1
ATOM 5705 N N . THR B 1 105 ? 13.383 2.662 15.25 1 94.88 105 THR B N 1
ATOM 5706 C CA . THR B 1 105 ? 13.109 3.559 16.375 1 94.88 105 THR B CA 1
ATOM 5707 C C . THR B 1 105 ? 13.367 5.012 15.977 1 94.88 105 THR B C 1
ATOM 5709 O O . THR B 1 105 ? 14.039 5.277 14.977 1 94.88 105 THR B O 1
ATOM 5712 N N . VAL B 1 106 ? 12.852 5.879 16.75 1 96.88 106 VAL B N 1
ATOM 5713 C CA . VAL B 1 106 ? 13.016 7.297 16.453 1 96.88 106 VAL B CA 1
ATOM 5714 C C . VAL B 1 106 ? 14.5 7.633 16.344 1 96.88 106 VAL B C 1
ATOM 5716 O O . VAL B 1 106 ? 14.938 8.219 15.344 1 96.88 106 VAL B O 1
ATOM 5719 N N . LYS B 1 107 ? 15.258 7.242 17.25 1 96.88 107 LYS B N 1
ATOM 5720 C CA . LYS B 1 107 ? 16.688 7.547 17.297 1 96.88 107 LYS B CA 1
ATOM 5721 C C . LYS B 1 107 ? 17.422 6.867 16.141 1 96.88 107 LYS B C 1
ATOM 5723 O O . LYS B 1 107 ? 18.25 7.488 15.469 1 96.88 107 LYS B O 1
ATOM 5728 N N . SER B 1 108 ? 17.188 5.602 15.969 1 95.31 108 SER B N 1
ATOM 5729 C CA . SER B 1 108 ? 17.859 4.875 14.898 1 95.31 108 SER B CA 1
ATOM 5730 C C . SER B 1 108 ? 17.5 5.449 13.531 1 95.31 108 SER B C 1
ATOM 5732 O O . SER B 1 108 ? 18.328 5.445 12.617 1 95.31 108 SER B O 1
ATOM 5734 N N . TYR B 1 109 ? 16.219 5.914 13.406 1 96.12 109 TYR B N 1
ATOM 5735 C CA . TYR B 1 109 ? 15.789 6.516 12.156 1 96.12 109 TYR B CA 1
ATOM 5736 C C . TYR B 1 109 ? 16.547 7.805 11.867 1 96.12 109 TYR B C 1
ATOM 5738 O O . TYR B 1 109 ? 16.969 8.047 10.734 1 96.12 109 TYR B O 1
ATOM 5746 N N . MET B 1 110 ? 16.75 8.562 12.898 1 97.19 110 MET B N 1
ATOM 5747 C CA . MET B 1 110 ? 17.516 9.805 12.766 1 97.19 110 MET B CA 1
ATOM 5748 C C . MET B 1 110 ? 18.953 9.516 12.375 1 97.19 110 MET B C 1
ATOM 5750 O O . MET B 1 110 ? 19.516 10.203 11.516 1 97.19 110 MET B O 1
ATOM 5754 N N . ASN B 1 111 ? 19.531 8.547 12.984 1 95.69 111 ASN B N 1
ATOM 5755 C CA . ASN B 1 111 ? 20.891 8.148 12.641 1 95.69 111 ASN B CA 1
ATOM 5756 C C . ASN B 1 111 ? 20.984 7.68 11.195 1 95.69 111 ASN B C 1
ATOM 5758 O O . ASN B 1 111 ? 21.969 7.961 10.508 1 95.69 111 ASN B O 1
ATOM 5762 N N . HIS B 1 112 ? 20.016 6.961 10.789 1 94.88 112 HIS B N 1
ATOM 5763 C CA . HIS B 1 112 ? 19.984 6.473 9.414 1 94.88 112 HIS B CA 1
ATOM 5764 C C . HIS B 1 112 ? 19.953 7.629 8.422 1 94.88 112 HIS B C 1
ATOM 5766 O O . HIS B 1 112 ? 20.672 7.621 7.43 1 94.88 112 HIS B O 1
ATOM 5772 N N . TYR B 1 113 ? 19.078 8.617 8.688 1 94.69 113 TYR B N 1
ATOM 5773 C CA . TYR B 1 113 ? 18.984 9.781 7.82 1 94.69 113 TYR B CA 1
ATOM 5774 C C . TYR B 1 113 ? 20.297 10.555 7.797 1 94.69 113 TYR B C 1
ATOM 5776 O O . TYR B 1 113 ? 20.688 11.086 6.758 1 94.69 113 TYR B O 1
ATOM 5784 N N . ALA B 1 114 ? 20.938 10.609 8.953 1 93.88 114 ALA B N 1
ATOM 5785 C CA . ALA B 1 114 ? 22.25 11.273 9.023 1 93.88 114 ALA B CA 1
ATOM 5786 C C . ALA B 1 114 ? 23.266 10.57 8.125 1 93.88 114 ALA B C 1
ATOM 5788 O O . ALA B 1 114 ? 24.062 11.234 7.449 1 93.88 114 ALA B O 1
ATOM 5789 N N . LYS B 1 115 ? 23.219 9.297 8.148 1 91.69 115 LYS B N 1
ATOM 5790 C CA . LYS B 1 115 ? 24.125 8.516 7.316 1 91.69 115 LYS B CA 1
ATOM 5791 C C . LYS B 1 115 ? 23.812 8.695 5.836 1 91.69 115 LYS B C 1
ATOM 5793 O O . LYS B 1 115 ? 24.719 8.812 5.008 1 91.69 115 LYS B O 1
ATOM 5798 N N . MET B 1 116 ? 22.547 8.695 5.504 1 91.31 116 MET B N 1
ATOM 5799 C CA . MET B 1 116 ? 22.141 8.867 4.117 1 91.31 116 MET B CA 1
ATOM 5800 C C . MET B 1 116 ? 22.547 10.234 3.592 1 91.31 116 MET B C 1
ATOM 5802 O O . MET B 1 116 ? 22.906 10.383 2.422 1 91.31 116 MET B O 1
ATOM 5806 N N . ALA B 1 117 ? 22.453 11.234 4.531 1 88.81 117 ALA B N 1
ATOM 5807 C CA . ALA B 1 117 ? 22.812 12.602 4.156 1 88.81 117 ALA B CA 1
ATOM 5808 C C . ALA B 1 117 ? 24.328 12.812 4.215 1 88.81 117 ALA B C 1
ATOM 5810 O O . ALA B 1 117 ? 24.828 13.875 3.84 1 88.81 117 ALA B O 1
ATOM 5811 N N . ASN B 1 118 ? 25.062 11.812 4.641 1 86.38 118 ASN B N 1
ATOM 5812 C CA . ASN B 1 118 ? 26.516 11.867 4.773 1 86.38 118 ASN B CA 1
ATOM 5813 C C . ASN B 1 118 ? 26.953 13.023 5.672 1 86.38 118 ASN B C 1
ATOM 5815 O O . ASN B 1 118 ? 27.859 13.781 5.324 1 86.38 118 ASN B O 1
ATOM 5819 N N . LEU B 1 119 ? 26.156 13.156 6.762 1 86.44 119 LEU B N 1
ATOM 5820 C CA . LEU B 1 119 ? 26.547 14.148 7.746 1 86.44 119 LEU B CA 1
ATOM 5821 C C . LEU B 1 119 ? 27.859 13.75 8.43 1 86.44 119 LEU B C 1
ATOM 5823 O O . LEU B 1 119 ? 27.953 12.664 9.016 1 86.44 119 LEU B O 1
ATOM 5827 N N . LYS B 1 120 ? 28.859 14.492 8.203 1 84.69 120 LYS B N 1
ATOM 5828 C CA . LYS B 1 120 ? 30.172 14.195 8.75 1 84.69 120 LYS B CA 1
ATOM 5829 C C . LYS B 1 120 ? 30.344 14.797 10.141 1 84.69 120 LYS B C 1
ATOM 5831 O O . LYS B 1 120 ? 31.188 15.664 10.352 1 84.69 120 LYS B O 1
ATOM 5836 N N . LEU B 1 121 ? 29.578 14.344 10.984 1 88.81 121 LEU B N 1
ATOM 5837 C CA . LEU B 1 121 ? 29.672 14.773 12.383 1 88.81 121 LEU B CA 1
ATOM 5838 C C . LEU B 1 121 ? 30.125 13.617 13.273 1 88.81 121 LEU B C 1
ATOM 5840 O O . LEU B 1 121 ? 29.719 12.477 13.062 1 88.81 121 LEU B O 1
ATOM 5844 N N . PRO B 1 122 ? 31 14.047 14.195 1 92.06 122 PRO B N 1
ATOM 5845 C CA . PRO B 1 122 ? 31.312 13.016 15.188 1 92.06 122 PRO B CA 1
ATOM 5846 C C . PRO B 1 122 ? 30.078 12.484 15.906 1 92.06 122 PRO B C 1
ATOM 5848 O O . PRO B 1 122 ? 29.094 13.211 16.062 1 92.06 122 PRO B O 1
ATOM 5851 N N . ARG B 1 123 ? 30.172 11.312 16.344 1 92.25 123 ARG B N 1
ATOM 5852 C CA . ARG B 1 123 ? 29.031 10.617 16.938 1 92.25 123 ARG B CA 1
ATOM 5853 C C . ARG B 1 123 ? 28.453 11.414 18.094 1 92.25 123 ARG B C 1
ATOM 5855 O O . ARG B 1 123 ? 27.234 11.539 18.219 1 92.25 123 ARG B O 1
ATOM 5862 N N . LYS B 1 124 ? 29.281 11.938 18.875 1 94 124 LYS B N 1
ATOM 5863 C CA . LYS B 1 124 ? 28.828 12.68 20.047 1 94 124 LYS B CA 1
ATOM 5864 C C . LYS B 1 124 ? 28.062 13.938 19.641 1 94 124 LYS B C 1
ATOM 5866 O O . LYS B 1 124 ? 27.047 14.281 20.234 1 94 124 LYS B O 1
ATOM 5871 N N . GLU B 1 125 ? 28.578 14.57 18.641 1 93.75 125 GLU B N 1
ATOM 5872 C CA . GLU B 1 125 ? 27.938 15.781 18.156 1 93.75 125 GLU B CA 1
ATOM 5873 C C . GLU B 1 125 ? 26.609 15.461 17.469 1 93.75 125 GLU B C 1
ATOM 5875 O O . GLU B 1 125 ? 25.641 16.219 17.594 1 93.75 125 GLU B O 1
ATOM 5880 N N . LEU B 1 126 ? 26.656 14.438 16.75 1 95.19 126 LEU B N 1
ATOM 5881 C CA . LEU B 1 126 ? 25.422 14.016 16.094 1 95.19 126 LEU B CA 1
ATOM 5882 C C . LEU B 1 126 ? 24.359 13.672 17.125 1 95.19 126 LEU B C 1
ATOM 5884 O O . LEU B 1 126 ? 23.188 14.055 16.969 1 95.19 126 LEU B O 1
ATOM 5888 N N . ASP B 1 127 ? 24.766 12.953 18.156 1 95.94 127 ASP B N 1
ATOM 5889 C CA . ASP B 1 127 ? 23.812 12.586 19.203 1 95.94 127 ASP B CA 1
ATOM 5890 C C . ASP B 1 127 ? 23.25 13.828 19.891 1 95.94 127 ASP B C 1
ATOM 5892 O O . ASP B 1 127 ? 22.062 13.875 20.219 1 95.94 127 ASP B O 1
ATOM 5896 N N . ALA B 1 128 ? 24.078 14.711 20.078 1 95.75 128 ALA B N 1
ATOM 5897 C CA . ALA B 1 128 ? 23.641 15.961 20.703 1 95.75 128 ALA B CA 1
ATOM 5898 C C . ALA B 1 128 ? 22.656 16.703 19.812 1 95.75 128 ALA B C 1
ATOM 5900 O O . ALA B 1 128 ? 21.672 17.266 20.297 1 95.75 128 ALA B O 1
ATOM 5901 N N . LYS B 1 129 ? 22.969 16.766 18.547 1 94.56 129 LYS B N 1
ATOM 5902 C CA . LYS B 1 129 ? 22.094 17.422 17.594 1 94.56 129 LYS B CA 1
ATOM 5903 C C . LYS B 1 129 ? 20.719 16.734 17.547 1 94.56 129 LYS B C 1
ATOM 5905 O O . LYS B 1 129 ? 19.688 17.406 17.531 1 94.56 129 LYS B O 1
ATOM 5910 N N . ILE B 1 130 ? 20.75 15.445 17.547 1 96.88 130 ILE B N 1
ATOM 5911 C CA . ILE B 1 130 ? 19.516 14.664 17.516 1 96.88 130 ILE B CA 1
ATOM 5912 C C . ILE B 1 130 ? 18.703 14.914 18.781 1 96.88 130 ILE B C 1
ATOM 5914 O O . ILE B 1 130 ? 17.5 15.148 18.734 1 96.88 130 ILE B O 1
ATOM 5918 N N . ASP B 1 131 ? 19.359 14.906 19.875 1 96.25 131 ASP B N 1
ATOM 5919 C CA . ASP B 1 131 ? 18.688 15.109 21.156 1 96.25 131 ASP B CA 1
ATOM 5920 C C . ASP B 1 131 ? 18.062 16.5 21.234 1 96.25 131 ASP B C 1
ATOM 5922 O O . ASP B 1 131 ? 16.969 16.672 21.766 1 96.25 131 ASP B O 1
ATOM 5926 N N . THR B 1 132 ? 18.75 17.422 20.719 1 94.19 132 THR B N 1
ATOM 5927 C CA . THR B 1 132 ? 18.25 18.797 20.719 1 94.19 132 THR B CA 1
ATOM 5928 C C . THR B 1 132 ? 17 18.906 19.859 1 94.19 132 THR B C 1
ATOM 5930 O O . THR B 1 132 ? 16 19.5 20.266 1 94.19 132 THR B O 1
ATOM 5933 N N . LEU B 1 133 ? 17.062 18.359 18.672 1 94.88 133 LEU B N 1
ATOM 5934 C CA . LEU B 1 133 ? 15.938 18.391 17.75 1 94.88 133 LEU B CA 1
ATOM 5935 C C . LEU B 1 133 ? 14.727 17.688 18.344 1 94.88 133 LEU B C 1
ATOM 5937 O O . LEU B 1 133 ? 13.602 18.172 18.234 1 94.88 133 LEU B O 1
ATOM 5941 N N . LEU B 1 134 ? 14.977 16.531 18.984 1 94.69 134 LEU B N 1
ATOM 5942 C CA . LEU B 1 134 ? 13.891 15.758 19.562 1 94.69 134 LEU B CA 1
ATOM 5943 C C . LEU B 1 134 ? 13.273 16.5 20.75 1 94.69 134 LEU B C 1
ATOM 5945 O O . LEU B 1 134 ? 12.062 16.453 20.969 1 94.69 134 LEU B O 1
ATOM 5949 N N . LYS B 1 135 ? 14.062 17.109 21.484 1 90.75 135 LYS B N 1
ATOM 5950 C CA . LYS B 1 135 ? 13.57 17.906 22.609 1 90.75 135 LYS B CA 1
ATOM 5951 C C . LYS B 1 135 ? 12.688 19.047 22.125 1 90.75 135 LYS B C 1
ATOM 5953 O O . LYS B 1 135 ? 11.609 19.297 22.672 1 90.75 135 LYS B O 1
ATOM 5958 N N . GLN B 1 136 ? 13.133 19.719 21.078 1 89 136 GLN B N 1
ATOM 5959 C CA . GLN B 1 136 ? 12.398 20.859 20.531 1 89 136 GLN B CA 1
ATOM 5960 C C . GLN B 1 136 ? 11.062 20.422 19.953 1 89 136 GLN B C 1
ATOM 5962 O O . GLN B 1 136 ? 10.094 21.188 19.969 1 89 136 GLN B O 1
ATOM 5967 N N . LEU B 1 137 ? 11.039 19.234 19.469 1 91.56 137 LEU B N 1
ATOM 5968 C CA . LEU B 1 137 ? 9.82 18.75 18.828 1 91.56 137 LEU B CA 1
ATOM 5969 C C . LEU B 1 137 ? 9.016 17.859 19.766 1 91.56 137 LEU B C 1
ATOM 5971 O O . LEU B 1 137 ? 8.039 17.234 19.359 1 91.56 137 LEU B O 1
ATOM 5975 N N . GLY B 1 138 ? 9.406 17.703 21.031 1 84.69 138 GLY B N 1
ATOM 5976 C CA . GLY B 1 138 ? 8.664 16.969 22.047 1 84.69 138 GLY B CA 1
ATOM 5977 C C . GLY B 1 138 ? 8.672 15.469 21.828 1 84.69 138 GLY B C 1
ATOM 5978 O O . GLY B 1 138 ? 7.648 14.805 22.016 1 84.69 138 GLY B O 1
ATOM 5979 N N . LEU B 1 139 ? 9.805 14.93 21.375 1 90.31 139 LEU B N 1
ATOM 5980 C CA . LEU B 1 139 ? 9.891 13.5 21.078 1 90.31 139 LEU B CA 1
ATOM 5981 C C . LEU B 1 139 ? 10.969 12.844 21.938 1 90.31 139 LEU B C 1
ATOM 5983 O O . LEU B 1 139 ? 11.406 11.727 21.656 1 90.31 139 LEU B O 1
ATOM 5987 N N . THR B 1 140 ? 11.367 13.508 22.984 1 90.88 140 THR B N 1
ATOM 5988 C CA . THR B 1 140 ? 12.453 13.016 23.812 1 90.88 140 THR B CA 1
ATOM 5989 C C . THR B 1 140 ? 12.086 11.672 24.453 1 90.88 140 THR B C 1
ATOM 5991 O O . THR B 1 140 ? 12.906 10.758 24.484 1 90.88 140 THR B O 1
ATOM 5994 N N . GLU B 1 141 ? 10.914 11.516 24.859 1 86.75 141 GLU B N 1
ATOM 5995 C CA . GLU B 1 141 ? 10.477 10.297 25.547 1 86.75 141 GLU B CA 1
ATOM 5996 C C . GLU B 1 141 ? 10.305 9.148 24.547 1 86.75 141 GLU B C 1
ATOM 5998 O O . GLU B 1 141 ? 10.32 7.98 24.938 1 86.75 141 GLU B O 1
ATOM 6003 N N . GLN B 1 142 ? 10.219 9.516 23.344 1 90.88 142 GLN B N 1
ATOM 6004 C CA . GLN B 1 142 ? 9.938 8.5 22.328 1 90.88 142 GLN B CA 1
ATOM 6005 C C . GLN B 1 142 ? 11.211 8.109 21.578 1 90.88 142 GLN B C 1
ATOM 6007 O O . GLN B 1 142 ? 11.141 7.441 20.547 1 90.88 142 GLN B O 1
ATOM 6012 N N . LYS B 1 143 ? 12.25 8.453 22.109 1 93.81 143 LYS B N 1
ATOM 6013 C CA . LYS B 1 143 ? 13.531 8.211 21.469 1 93.81 143 LYS B CA 1
ATOM 6014 C C . LYS B 1 143 ? 13.719 6.727 21.156 1 93.81 143 LYS B C 1
ATOM 6016 O O . LYS B 1 143 ? 14.25 6.371 20.094 1 93.81 143 LYS B O 1
ATOM 6021 N N . GLY B 1 144 ? 13.297 5.891 22 1 94.06 144 GLY B N 1
ATOM 6022 C CA . GLY B 1 144 ? 13.469 4.457 21.828 1 94.06 144 GLY B CA 1
ATOM 6023 C C . GLY B 1 144 ? 12.219 3.764 21.328 1 94.06 144 GLY B C 1
ATOM 6024 O O . GLY B 1 144 ? 12.195 2.539 21.188 1 94.06 144 GLY B O 1
ATOM 6025 N N . THR B 1 145 ? 11.297 4.527 21.016 1 92.81 145 THR B N 1
ATOM 6026 C CA . THR B 1 145 ? 10.031 3.971 20.547 1 92.81 145 THR B CA 1
ATOM 6027 C C . THR B 1 145 ? 10.062 3.729 19.047 1 92.81 145 THR B C 1
ATOM 6029 O O . THR B 1 145 ? 10.617 4.531 18.297 1 92.81 145 THR B O 1
ATOM 6032 N N . ARG B 1 146 ? 9.516 2.639 18.641 1 92.81 146 ARG B N 1
ATOM 6033 C CA . ARG B 1 146 ? 9.422 2.35 17.219 1 92.81 146 ARG B CA 1
ATOM 6034 C C . ARG B 1 146 ? 8.398 3.256 16.531 1 92.81 146 ARG B C 1
ATOM 6036 O O . ARG B 1 146 ? 7.395 3.635 17.141 1 92.81 146 ARG B O 1
ATOM 6043 N N . VAL B 1 147 ? 8.641 3.631 15.289 1 93.25 147 VAL B N 1
ATOM 6044 C CA . VAL B 1 147 ? 7.73 4.469 14.516 1 93.25 147 VAL B CA 1
ATOM 6045 C C . VAL B 1 147 ? 6.395 3.75 14.344 1 93.25 147 VAL B C 1
ATOM 6047 O O . VAL B 1 147 ? 5.332 4.332 14.586 1 93.25 147 VAL B O 1
ATOM 6050 N N . GLY B 1 148 ? 6.477 2.498 13.992 1 86.62 148 GLY B N 1
ATOM 6051 C CA . GLY B 1 148 ? 5.266 1.698 13.875 1 86.62 148 GLY B CA 1
ATOM 6052 C C . GLY B 1 148 ? 4.645 1.749 12.492 1 86.62 148 GLY B C 1
ATOM 6053 O O . GLY B 1 148 ? 4.891 2.688 11.734 1 86.62 148 GLY B O 1
ATOM 6054 N N . ASP B 1 149 ? 3.902 0.679 12.117 1 79.25 149 ASP B N 1
ATOM 6055 C CA . ASP B 1 149 ? 3.141 0.549 10.875 1 79.25 149 ASP B CA 1
ATOM 6056 C C . ASP B 1 149 ? 1.873 -0.274 11.094 1 79.25 149 ASP B C 1
ATOM 6058 O O . ASP B 1 149 ? 1.33 -0.305 12.203 1 79.25 149 ASP B O 1
ATOM 6062 N N . ILE B 1 150 ? 1.308 -0.747 10.148 1 66.69 150 ILE B N 1
ATOM 6063 C CA . ILE B 1 150 ? 0.044 -1.472 10.227 1 66.69 150 ILE B CA 1
ATOM 6064 C C . ILE B 1 150 ? 0.238 -2.762 11.023 1 66.69 150 ILE B C 1
ATOM 6066 O O . ILE B 1 150 ? -0.711 -3.285 11.609 1 66.69 150 ILE B O 1
ATOM 6070 N N . PHE B 1 151 ? 1.477 -3.205 11.117 1 67.5 151 PHE B N 1
ATOM 6071 C CA . PHE B 1 151 ? 1.753 -4.477 11.781 1 67.5 151 PHE B CA 1
ATOM 6072 C C . PHE B 1 151 ? 2.33 -4.246 13.172 1 67.5 151 PHE B C 1
ATOM 6074 O O . PHE B 1 151 ? 2.26 -5.129 14.031 1 67.5 151 PHE B O 1
ATOM 6081 N N . LEU B 1 152 ? 2.986 -3.084 13.289 1 73.56 152 LEU B N 1
ATOM 6082 C CA . LEU B 1 152 ? 3.691 -2.777 14.531 1 73.56 152 LEU B CA 1
ATOM 6083 C C . LEU B 1 152 ? 3.105 -1.535 15.195 1 73.56 152 LEU B C 1
ATOM 6085 O O . LEU B 1 152 ? 2.971 -0.489 14.555 1 73.56 152 LEU B O 1
ATOM 6089 N N . LYS B 1 153 ? 2.791 -1.657 16.453 1 77 153 LYS B N 1
ATOM 6090 C CA . LYS B 1 153 ? 2.346 -0.485 17.203 1 77 153 LYS B CA 1
ATOM 6091 C C . LYS B 1 153 ? 3.502 0.474 17.469 1 77 153 LYS B C 1
ATOM 6093 O O . LYS B 1 153 ? 4.633 0.042 17.703 1 77 153 LYS B O 1
ATOM 6098 N N . GLY B 1 154 ? 3.287 1.711 17.281 1 85.75 154 GLY B N 1
ATOM 6099 C CA . GLY B 1 154 ? 4.344 2.68 17.5 1 85.75 154 GLY B CA 1
ATOM 6100 C C . GLY B 1 154 ? 3.824 4.074 17.812 1 85.75 154 GLY B C 1
ATOM 6101 O O . GLY B 1 154 ? 2.902 4.234 18.609 1 85.75 154 GLY B O 1
ATOM 6102 N N . LEU B 1 155 ? 4.434 5.016 17.203 1 86.88 155 LEU B N 1
ATOM 6103 C CA . LEU B 1 155 ? 4.16 6.434 17.422 1 86.88 155 LEU B CA 1
ATOM 6104 C C . LEU B 1 155 ? 2.729 6.777 17.031 1 86.88 155 LEU B C 1
ATOM 6106 O O . LEU B 1 155 ? 2.141 6.121 16.172 1 86.88 155 LEU B O 1
ATOM 6110 N N . SER B 1 156 ? 2.201 7.707 17.766 1 76.44 156 SER B N 1
ATOM 6111 C CA . SER B 1 156 ? 0.918 8.281 17.359 1 76.44 156 SER B CA 1
ATOM 6112 C C . SER B 1 156 ? 1.05 9.086 16.078 1 76.44 156 SER B C 1
ATOM 6114 O O . SER B 1 156 ? 2.162 9.383 15.633 1 76.44 156 SER B O 1
ATOM 6116 N N . GLY B 1 157 ? -0.061 9.438 15.422 1 78.69 157 GLY B N 1
ATOM 6117 C CA . GLY B 1 157 ? -0.058 10.242 14.211 1 78.69 157 GLY B CA 1
ATOM 6118 C C . GLY B 1 157 ? 0.654 11.57 14.367 1 78.69 157 GLY B C 1
ATOM 6119 O O . GLY B 1 157 ? 1.434 11.969 13.5 1 78.69 157 GLY B O 1
ATOM 6120 N N . GLY B 1 158 ? 0.358 12.203 15.484 1 81 158 GLY B N 1
ATOM 6121 C CA . GLY B 1 158 ? 1.013 13.477 15.75 1 81 158 GLY B CA 1
ATOM 6122 C C . GLY B 1 158 ? 2.51 13.344 15.961 1 81 158 GLY B C 1
ATOM 6123 O O . GLY B 1 158 ? 3.281 14.195 15.523 1 81 158 GLY B O 1
ATOM 6124 N N . GLN B 1 159 ? 2.883 12.32 16.656 1 84.5 159 GLN B N 1
ATOM 6125 C CA . GLN B 1 159 ? 4.301 12.062 16.875 1 84.5 159 GLN B CA 1
ATOM 6126 C C . GLN B 1 159 ? 5.016 11.75 15.562 1 84.5 159 GLN B C 1
ATOM 6128 O O . GLN B 1 159 ? 6.16 12.156 15.359 1 84.5 159 GLN B O 1
ATOM 6133 N N . LYS B 1 160 ? 4.344 11.039 14.711 1 91.5 160 LYS B N 1
ATOM 6134 C CA . LYS B 1 160 ? 4.914 10.719 13.406 1 91.5 160 LYS B CA 1
ATOM 6135 C C . LYS B 1 160 ? 5.133 11.992 12.586 1 91.5 160 LYS B C 1
ATOM 6137 O O . LYS B 1 160 ? 6.145 12.117 11.891 1 91.5 160 LYS B O 1
ATOM 6142 N N . ARG B 1 161 ? 4.207 12.836 12.695 1 90 161 ARG B N 1
ATOM 6143 C CA . ARG B 1 161 ? 4.309 14.102 11.977 1 90 161 ARG B CA 1
ATOM 6144 C C . ARG B 1 161 ? 5.523 14.898 12.445 1 90 161 ARG B C 1
ATOM 6146 O O . ARG B 1 161 ? 6.273 15.43 11.625 1 90 161 ARG B O 1
ATOM 6153 N N . ARG B 1 162 ? 5.68 14.984 13.688 1 91 162 ARG B N 1
ATOM 6154 C CA . ARG B 1 162 ? 6.805 15.727 14.25 1 91 162 ARG B CA 1
ATOM 6155 C C . ARG B 1 162 ? 8.133 15.047 13.914 1 91 162 ARG B C 1
ATOM 6157 O O . ARG B 1 162 ? 9.133 15.719 13.672 1 91 162 ARG B O 1
ATOM 6164 N N . LEU B 1 163 ? 8.07 13.766 13.898 1 95.06 163 LEU B N 1
ATOM 6165 C CA . LEU B 1 163 ? 9.266 13.031 13.508 1 95.06 163 LEU B CA 1
ATOM 6166 C C . LEU B 1 163 ? 9.609 13.297 12.039 1 95.06 163 LEU B C 1
ATOM 6168 O O . LEU B 1 163 ? 10.781 13.43 11.688 1 95.06 163 LEU B O 1
ATOM 6172 N N . SER B 1 164 ? 8.625 13.328 11.172 1 95.75 164 SER B N 1
ATOM 6173 C CA . SER B 1 164 ? 8.844 13.609 9.758 1 95.75 164 SER B CA 1
ATOM 6174 C C . SER B 1 164 ? 9.562 14.945 9.57 1 95.75 164 SER B C 1
ATOM 6176 O O . SER B 1 164 ? 10.438 15.062 8.711 1 95.75 164 SER B O 1
ATOM 6178 N N . VAL B 1 165 ? 9.227 15.891 10.352 1 95.56 165 VAL B N 1
ATOM 6179 C CA . VAL B 1 165 ? 9.852 17.203 10.289 1 95.56 165 VAL B CA 1
ATOM 6180 C C . VAL B 1 165 ? 11.281 17.125 10.836 1 95.56 165 VAL B C 1
ATOM 6182 O O . VAL B 1 165 ? 12.203 17.703 10.258 1 95.56 165 VAL B O 1
ATOM 6185 N N . ALA B 1 166 ? 11.43 16.406 11.938 1 96.19 166 ALA B N 1
ATOM 6186 C CA . ALA B 1 166 ? 12.742 16.266 12.562 1 96.19 166 ALA B CA 1
ATOM 6187 C C . ALA B 1 166 ? 13.742 15.633 11.594 1 96.19 166 ALA B C 1
ATOM 6189 O O . ALA B 1 166 ? 14.898 16.047 11.531 1 96.19 166 ALA B O 1
ATOM 6190 N N . LEU B 1 167 ? 13.32 14.641 10.875 1 96.81 167 LEU B N 1
ATOM 6191 C CA . LEU B 1 167 ? 14.188 13.938 9.938 1 96.81 167 LEU B CA 1
ATOM 6192 C C . LEU B 1 167 ? 14.711 14.883 8.859 1 96.81 167 LEU B C 1
ATOM 6194 O O . LEU B 1 167 ? 15.891 14.836 8.508 1 96.81 167 LEU B O 1
ATOM 6198 N N . GLU B 1 168 ? 13.875 15.734 8.367 1 95.25 168 GLU B N 1
ATOM 6199 C CA . GLU B 1 168 ? 14.273 16.656 7.305 1 95.25 168 GLU B CA 1
ATOM 6200 C C . GLU B 1 168 ? 15.102 17.812 7.855 1 95.25 168 GLU B C 1
ATOM 6202 O O . GLU B 1 168 ? 15.992 18.328 7.176 1 95.25 168 GLU B O 1
ATOM 6207 N N . ALA B 1 169 ? 14.797 18.203 9.07 1 95.25 169 ALA B N 1
ATOM 6208 C CA . ALA B 1 169 ? 15.508 19.312 9.695 1 95.25 169 ALA B CA 1
ATOM 6209 C C . ALA B 1 169 ? 16.938 18.906 10.07 1 95.25 169 ALA B C 1
ATOM 6211 O O . ALA B 1 169 ? 17.797 19.766 10.266 1 95.25 169 ALA B O 1
ATOM 6212 N N . LEU B 1 170 ? 17.094 17.688 10.188 1 94.5 170 LEU B N 1
ATOM 6213 C CA . LEU B 1 170 ? 18.391 17.156 10.633 1 94.5 170 LEU B CA 1
ATOM 6214 C C . LEU B 1 170 ? 19.516 17.625 9.734 1 94.5 170 LEU B C 1
ATOM 6216 O O . LEU B 1 170 ? 20.641 17.844 10.195 1 94.5 170 LEU B O 1
ATOM 6220 N N . THR B 1 171 ? 19.234 17.859 8.453 1 91.25 171 THR B N 1
ATOM 6221 C CA . THR B 1 171 ? 20.266 18.234 7.492 1 91.25 171 THR B CA 1
ATOM 6222 C C . THR B 1 171 ? 20.359 19.75 7.359 1 91.25 171 THR B C 1
ATOM 6224 O O . THR B 1 171 ? 21.125 20.266 6.535 1 91.25 171 THR B O 1
ATOM 6227 N N . ASP B 1 172 ? 19.609 20.438 8.047 1 91.88 172 ASP B N 1
ATOM 6228 C CA . ASP B 1 172 ? 19.625 21.906 8.102 1 91.88 172 ASP B CA 1
ATOM 6229 C C . ASP B 1 172 ? 19.406 22.5 6.719 1 91.88 172 ASP B C 1
ATOM 6231 O O . ASP B 1 172 ? 20.203 23.328 6.262 1 91.88 172 ASP B O 1
ATOM 6235 N N . PRO B 1 173 ? 18.359 22.141 6.117 1 93.75 173 PRO B N 1
ATOM 6236 C CA . PRO B 1 173 ? 18.094 22.766 4.812 1 93.75 173 PRO B CA 1
ATOM 6237 C C . PRO B 1 173 ? 17.797 24.25 4.918 1 93.75 173 PRO B C 1
ATOM 6239 O O . PRO B 1 173 ? 17.25 24.719 5.926 1 93.75 173 PRO B O 1
ATOM 6242 N N . MET B 1 174 ? 18.156 25 3.859 1 93.94 174 MET B N 1
ATOM 6243 C CA . MET B 1 174 ? 17.891 26.438 3.822 1 93.94 174 MET B CA 1
ATOM 6244 C C . MET B 1 174 ? 16.422 26.703 3.514 1 93.94 174 MET B C 1
ATOM 6246 O O . MET B 1 174 ? 15.852 27.672 4.023 1 93.94 174 MET B O 1
ATOM 6250 N N . ASN B 1 175 ? 15.891 25.875 2.648 1 94.81 175 ASN B N 1
ATOM 6251 C CA . ASN B 1 175 ? 14.469 25.969 2.305 1 94.81 175 ASN B CA 1
ATOM 6252 C C . ASN B 1 175 ? 13.703 24.734 2.764 1 94.81 175 ASN B C 1
ATOM 6254 O O . ASN B 1 175 ? 13.93 23.641 2.26 1 94.81 175 ASN B O 1
ATOM 6258 N N . LEU B 1 176 ? 12.859 24.906 3.711 1 96.5 176 LEU B N 1
ATOM 6259 C CA . LEU B 1 176 ? 12.039 23.812 4.211 1 96.5 176 LEU B CA 1
ATOM 6260 C C . LEU B 1 176 ? 10.586 23.984 3.803 1 96.5 176 LEU B C 1
ATOM 6262 O O . LEU B 1 176 ? 9.945 24.984 4.172 1 96.5 176 LEU B O 1
ATOM 6266 N N . PHE B 1 177 ? 10.125 23.078 2.926 1 96.88 177 PHE B N 1
ATOM 6267 C CA . PHE B 1 177 ? 8.75 23.094 2.447 1 96.88 177 PHE B CA 1
ATOM 6268 C C . PHE B 1 177 ? 7.902 22.078 3.221 1 96.88 177 PHE B C 1
ATOM 6270 O O . PHE B 1 177 ? 8.305 20.938 3.4 1 96.88 177 PHE B O 1
ATOM 6277 N N . LEU B 1 178 ? 6.75 22.516 3.736 1 96.56 178 LEU B N 1
ATOM 6278 C CA . LEU B 1 178 ? 5.859 21.625 4.473 1 96.56 178 LEU B CA 1
ATOM 6279 C C . LEU B 1 178 ? 4.434 21.703 3.936 1 96.56 178 LEU B C 1
ATOM 6281 O O . LEU B 1 178 ? 3.879 22.812 3.812 1 96.56 178 LEU B O 1
ATOM 6285 N N . ASP B 1 179 ? 3.928 20.578 3.566 1 93.25 179 ASP B N 1
ATOM 6286 C CA . ASP B 1 179 ? 2.543 20.547 3.105 1 93.25 179 ASP B CA 1
ATOM 6287 C C . ASP B 1 179 ? 1.595 20.188 4.246 1 93.25 179 ASP B C 1
ATOM 6289 O O . ASP B 1 179 ? 1.521 19.031 4.664 1 93.25 179 ASP B O 1
ATOM 6293 N N . GLU B 1 180 ? 0.898 21.094 4.75 1 89.19 180 GLU B N 1
ATOM 6294 C CA . GLU B 1 180 ? -0.091 20.984 5.82 1 89.19 180 GLU B CA 1
ATOM 6295 C C . GLU B 1 180 ? 0.488 20.266 7.031 1 89.19 180 GLU B C 1
ATOM 6297 O O . GLU B 1 180 ? -0.074 19.266 7.5 1 89.19 180 GLU B O 1
ATOM 6302 N N . PRO B 1 181 ? 1.493 20.828 7.598 1 91.44 181 PRO B N 1
ATOM 6303 C CA . PRO B 1 181 ? 2.182 20.141 8.695 1 91.44 181 PRO B CA 1
ATOM 6304 C C . PRO B 1 181 ? 1.338 20.078 9.969 1 91.44 181 PRO B C 1
ATOM 6306 O O . PRO B 1 181 ? 1.617 19.266 10.852 1 91.44 181 PRO B O 1
ATOM 6309 N N . THR B 1 182 ? 0.329 20.922 10.117 1 86.81 182 THR B N 1
ATOM 6310 C CA . THR B 1 182 ? -0.445 20.984 11.352 1 86.81 182 THR B CA 1
ATOM 6311 C C . THR B 1 182 ? -1.716 20.141 11.234 1 86.81 182 THR B C 1
ATOM 6313 O O . THR B 1 182 ? -2.461 20 12.203 1 86.81 182 THR B O 1
ATOM 6316 N N . SER B 1 183 ? -1.924 19.625 10.086 1 77.56 183 SER B N 1
ATOM 6317 C CA . SER B 1 183 ? -3.133 18.828 9.883 1 77.56 183 SER B CA 1
ATOM 6318 C C . SER B 1 183 ? -3.121 17.562 10.742 1 77.56 183 SER B C 1
ATOM 6320 O O . SER B 1 183 ? -2.111 16.875 10.812 1 77.56 183 SER B O 1
ATOM 6322 N N . GLY B 1 184 ? -4.195 17.344 11.453 1 69.56 184 GLY B N 1
ATOM 6323 C CA . GLY B 1 184 ? -4.316 16.141 12.258 1 69.56 184 GLY B CA 1
ATOM 6324 C C . GLY B 1 184 ? -3.658 16.266 13.625 1 69.56 184 GLY B C 1
ATOM 6325 O O . GLY B 1 184 ? -3.633 15.297 14.398 1 69.56 184 GLY B O 1
ATOM 6326 N N . LEU B 1 185 ? -3.084 17.422 13.852 1 76.75 185 LEU B N 1
ATOM 6327 C CA . LEU B 1 185 ? -2.445 17.641 15.141 1 76.75 185 LEU B CA 1
ATOM 6328 C C . LEU B 1 185 ? -3.387 18.359 16.094 1 76.75 185 LEU B C 1
ATOM 6330 O O . LEU B 1 185 ? -4.254 19.125 15.656 1 76.75 185 LEU B O 1
ATOM 6334 N N . ASP B 1 186 ? -3.203 18.062 17.375 1 74.06 186 ASP B N 1
ATOM 6335 C CA . ASP B 1 186 ? -3.912 18.875 18.375 1 74.06 186 ASP B CA 1
ATOM 6336 C C . ASP B 1 186 ? -3.316 20.266 18.469 1 74.06 186 ASP B C 1
ATOM 6338 O O . ASP B 1 186 ? -2.234 20.531 17.938 1 74.06 186 ASP B O 1
ATOM 6342 N N . ALA B 1 187 ? -3.961 21.141 19.062 1 72.94 187 ALA B N 1
ATOM 6343 C CA . ALA B 1 187 ? -3.611 22.562 19.109 1 72.94 187 ALA B CA 1
ATOM 6344 C C . ALA B 1 187 ? -2.221 22.766 19.703 1 72.94 187 ALA B C 1
ATOM 6346 O O . ALA B 1 187 ? -1.431 23.562 19.188 1 72.94 187 ALA B O 1
ATOM 6347 N N . GLU B 1 188 ? -1.952 22.047 20.766 1 75.81 188 GLU B N 1
ATOM 6348 C CA . GLU B 1 188 ? -0.665 22.234 21.422 1 75.81 188 GLU B CA 1
ATOM 6349 C C . GLU B 1 188 ? 0.481 21.719 20.562 1 75.81 188 GLU B C 1
ATOM 6351 O O . GLU B 1 188 ? 1.525 22.375 20.453 1 75.81 188 GLU B O 1
ATOM 6356 N N . SER B 1 189 ? 0.307 20.562 20.047 1 80.69 189 SER B N 1
ATOM 6357 C CA . SER B 1 189 ? 1.328 20 19.172 1 80.69 189 SER B CA 1
ATOM 6358 C C . SER B 1 189 ? 1.552 20.875 17.938 1 80.69 189 SER B C 1
ATOM 6360 O O . SER B 1 189 ? 2.689 21.047 17.5 1 80.69 189 SER B O 1
ATOM 6362 N N . ALA B 1 190 ? 0.476 21.328 17.406 1 85.12 190 ALA B N 1
ATOM 6363 C CA . ALA B 1 190 ? 0.571 22.219 16.25 1 85.12 190 ALA B CA 1
ATOM 6364 C C . ALA B 1 190 ? 1.338 23.484 16.594 1 85.12 190 ALA B C 1
ATOM 6366 O O . ALA B 1 190 ? 2.158 23.953 15.797 1 85.12 190 ALA B O 1
ATOM 6367 N N . LEU B 1 191 ? 1.017 24.047 17.734 1 84.62 191 LEU B N 1
ATOM 6368 C CA . LEU B 1 191 ? 1.69 25.266 18.172 1 84.62 191 LEU B CA 1
ATOM 6369 C C . LEU B 1 191 ? 3.18 25.016 18.391 1 84.62 191 LEU B C 1
ATOM 6371 O O . LEU B 1 191 ? 4.016 25.828 17.984 1 84.62 191 LEU B O 1
ATOM 6375 N N . GLN B 1 192 ? 3.455 23.953 19.016 1 85.25 192 GLN B N 1
ATOM 6376 C CA . GLN B 1 192 ? 4.852 23.609 19.266 1 85.25 192 GLN B CA 1
ATOM 6377 C C . GLN B 1 192 ? 5.613 23.422 17.953 1 85.25 192 GLN B C 1
ATOM 6379 O O . GLN B 1 192 ? 6.77 23.828 17.844 1 85.25 192 GLN B O 1
ATOM 6384 N N . LEU B 1 193 ? 5.055 22.75 17.109 1 92.19 193 LEU B N 1
ATOM 6385 C CA . LEU B 1 193 ? 5.676 22.531 15.812 1 92.19 193 LEU B CA 1
ATOM 6386 C C . LEU B 1 193 ? 5.949 23.875 15.117 1 92.19 193 LEU B C 1
ATOM 6388 O O . LEU B 1 193 ? 7.039 24.078 14.578 1 92.19 193 LEU B O 1
ATOM 6392 N N . MET B 1 194 ? 5.004 24.781 15.148 1 93.88 194 MET B N 1
ATOM 6393 C CA . MET B 1 194 ? 5.156 26.078 14.492 1 93.88 194 MET B CA 1
ATOM 6394 C C . MET B 1 194 ? 6.219 26.922 15.195 1 93.88 194 MET B C 1
ATOM 6396 O O . MET B 1 194 ? 6.945 27.672 14.547 1 93.88 194 MET B O 1
ATOM 6400 N N . GLU B 1 195 ? 6.23 26.797 16.484 1 92.5 195 GLU B N 1
ATOM 6401 C CA . GLU B 1 195 ? 7.277 27.5 17.234 1 92.5 195 GLU B CA 1
ATOM 6402 C C . GLU B 1 195 ? 8.664 26.984 16.844 1 92.5 195 GLU B C 1
ATOM 6404 O O . GLU B 1 195 ? 9.609 27.766 16.719 1 92.5 195 GLU B O 1
ATOM 6409 N N . PHE B 1 196 ? 8.703 25.75 16.734 1 93.56 196 PHE B N 1
ATOM 6410 C CA . PHE B 1 196 ? 9.953 25.156 16.281 1 93.56 196 PHE B CA 1
ATOM 6411 C C . PHE B 1 196 ? 10.328 25.688 14.906 1 93.56 196 PHE B C 1
ATOM 6413 O O . PHE B 1 196 ? 11.477 26.078 14.68 1 93.56 196 PHE B O 1
ATOM 6420 N N . LEU B 1 197 ? 9.445 25.672 13.992 1 96.56 197 LEU B N 1
ATOM 6421 C CA . LEU B 1 197 ? 9.719 26.125 12.633 1 96.56 197 LEU B CA 1
ATOM 6422 C C . LEU B 1 197 ? 10.172 27.578 12.625 1 96.56 197 LEU B C 1
ATOM 6424 O O . LEU B 1 197 ? 11.07 27.953 11.859 1 96.56 197 LEU B O 1
ATOM 6428 N N . LYS B 1 198 ? 9.523 28.391 13.422 1 95.56 198 LYS B N 1
ATOM 6429 C CA . LYS B 1 198 ? 9.914 29.781 13.531 1 95.56 198 LYS B CA 1
ATOM 6430 C C . LYS B 1 198 ? 11.336 29.922 14.062 1 95.56 198 LYS B C 1
ATOM 6432 O O . LYS B 1 198 ? 12.133 30.688 13.523 1 95.56 198 LYS B O 1
ATOM 6437 N N . SER B 1 199 ? 11.539 29.172 15.086 1 94.38 199 SER B N 1
ATOM 6438 C CA . SER B 1 199 ? 12.883 29.188 15.656 1 94.38 199 SER B CA 1
ATOM 6439 C C . SER B 1 199 ? 13.914 28.656 14.664 1 94.38 199 SER B C 1
ATOM 6441 O O . SER B 1 199 ? 15.031 29.172 14.594 1 94.38 199 SER B O 1
ATOM 6443 N N . TYR B 1 200 ? 13.562 27.688 14.008 1 94.88 200 TYR B N 1
ATOM 6444 C CA . TYR B 1 200 ? 14.438 27.094 12.992 1 94.88 200 TYR B CA 1
ATOM 6445 C C . TYR B 1 200 ? 14.781 28.109 11.914 1 94.88 200 TYR B C 1
ATOM 6447 O O . TYR B 1 200 ? 15.945 28.234 11.516 1 94.88 200 TYR B O 1
ATOM 6455 N N . ALA B 1 201 ? 13.859 28.812 11.406 1 94.62 201 ALA B N 1
ATOM 6456 C CA . ALA B 1 201 ? 14.055 29.812 10.359 1 94.62 201 ALA B CA 1
ATOM 6457 C C . ALA B 1 201 ? 15 30.922 10.828 1 94.62 201 ALA B C 1
ATOM 6459 O O . ALA B 1 201 ? 15.781 31.453 10.039 1 94.62 201 ALA B O 1
ATOM 6460 N N . ARG B 1 202 ? 15.008 31.203 12.094 1 93.06 202 ARG B N 1
ATOM 6461 C CA . ARG B 1 202 ? 15.758 32.312 12.633 1 93.06 202 ARG B CA 1
ATOM 6462 C C . ARG B 1 202 ? 17.125 31.891 13.117 1 93.06 202 ARG B C 1
ATOM 6464 O O . ARG B 1 202 ? 18.016 32.719 13.328 1 93.06 202 ARG B O 1
ATOM 6471 N N . ALA B 1 203 ? 17.234 30.672 13.258 1 90.56 203 ALA B N 1
ATOM 6472 C CA . ALA B 1 203 ? 18.453 30.141 13.875 1 90.56 203 ALA B CA 1
ATOM 6473 C C . ALA B 1 203 ? 19.656 30.391 12.992 1 90.56 203 ALA B C 1
ATOM 6475 O O . ALA B 1 203 ? 20.781 30.516 13.484 1 90.56 203 ALA B O 1
ATOM 6476 N N . ALA B 1 204 ? 19.469 30.422 11.695 1 88.06 204 ALA B N 1
ATOM 6477 C CA . ALA B 1 204 ? 20.562 30.641 10.766 1 88.06 204 ALA B CA 1
ATOM 6478 C C . ALA B 1 204 ? 20.141 31.531 9.602 1 88.06 204 ALA B C 1
ATOM 6480 O O . ALA B 1 204 ? 18.969 31.547 9.227 1 88.06 204 ALA B O 1
ATOM 6481 N N . SER B 1 205 ? 21.156 32.156 9.062 1 86.25 205 SER B N 1
ATOM 6482 C CA . SER B 1 205 ? 20.891 33.031 7.922 1 86.25 205 SER B CA 1
ATOM 6483 C C . SER B 1 205 ? 20.547 32.219 6.676 1 86.25 205 SER B C 1
ATOM 6485 O O . SER B 1 205 ? 21.062 31.125 6.477 1 86.25 205 SER B O 1
ATOM 6487 N N . GLY B 1 206 ? 19.609 32.719 5.945 1 87.94 206 GLY B N 1
ATOM 6488 C CA . GLY B 1 206 ? 19.297 32.125 4.66 1 87.94 206 GLY B CA 1
ATOM 6489 C C . GLY B 1 206 ? 18.188 31.078 4.738 1 87.94 206 GLY B C 1
ATOM 6490 O O . GLY B 1 206 ? 17.734 30.578 3.715 1 87.94 206 GLY B O 1
ATOM 6491 N N . ARG B 1 207 ? 17.734 30.844 5.926 1 93.25 207 ARG B N 1
ATOM 6492 C CA . ARG B 1 207 ? 16.719 29.812 6.086 1 93.25 207 ARG B CA 1
ATOM 6493 C C . ARG B 1 207 ? 15.32 30.375 5.828 1 93.25 207 ARG B C 1
ATOM 6495 O O . ARG B 1 207 ? 15.039 31.531 6.168 1 93.25 207 ARG B O 1
ATOM 6502 N N . ARG B 1 208 ? 14.586 29.578 5.176 1 94.62 208 ARG B N 1
ATOM 6503 C CA . ARG B 1 208 ? 13.203 29.922 4.875 1 94.62 208 ARG B CA 1
ATOM 6504 C C . ARG B 1 208 ? 12.281 28.734 5.086 1 94.62 208 ARG B C 1
ATOM 6506 O O . ARG B 1 208 ? 12.648 27.594 4.793 1 94.62 208 ARG B O 1
ATOM 6513 N N . ILE B 1 209 ? 11.141 29.062 5.633 1 97.38 209 ILE B N 1
ATOM 6514 C CA . ILE B 1 209 ? 10.094 28.047 5.789 1 97.38 209 ILE B CA 1
ATOM 6515 C C . ILE B 1 209 ? 8.891 28.422 4.922 1 97.38 209 ILE B C 1
ATOM 6517 O O . ILE B 1 209 ? 8.414 29.562 4.961 1 97.38 209 ILE B O 1
ATOM 6521 N N . ILE B 1 210 ? 8.492 27.562 4.078 1 97.25 210 ILE B N 1
ATOM 6522 C CA . ILE B 1 210 ? 7.293 27.734 3.264 1 97.25 210 ILE B CA 1
ATOM 6523 C C . ILE B 1 210 ? 6.316 26.594 3.537 1 97.25 210 ILE B C 1
ATOM 6525 O O . ILE B 1 210 ? 6.66 25.422 3.369 1 97.25 210 ILE B O 1
ATOM 6529 N N . LEU B 1 211 ? 5.125 26.891 3.996 1 96.88 211 LEU B N 1
ATOM 6530 C CA . LEU B 1 211 ? 4.195 25.812 4.336 1 96.88 211 LEU B CA 1
ATOM 6531 C C . LEU B 1 211 ? 2.777 26.172 3.902 1 96.88 211 LEU B C 1
ATOM 6533 O O . LEU B 1 211 ? 2.459 27.344 3.701 1 96.88 211 LEU B O 1
ATOM 6537 N N . THR B 1 212 ? 2.012 25.188 3.623 1 94.25 212 THR B N 1
ATOM 6538 C CA . THR B 1 212 ? 0.578 25.344 3.412 1 94.25 212 THR B CA 1
ATOM 6539 C C . THR B 1 212 ? -0.193 25.062 4.699 1 94.25 212 THR B C 1
ATOM 6541 O O . THR B 1 212 ? 0.189 24.203 5.484 1 94.25 212 THR B O 1
ATOM 6544 N N . ILE B 1 213 ? -1.2 25.828 4.992 1 88.38 213 ILE B N 1
ATOM 6545 C CA . ILE B 1 213 ? -2.018 25.641 6.184 1 88.38 213 ILE B CA 1
ATOM 6546 C C . ILE B 1 213 ? -3.479 25.953 5.863 1 88.38 213 ILE B C 1
ATOM 6548 O O . ILE B 1 213 ? -3.775 26.938 5.18 1 88.38 213 ILE B O 1
ATOM 6552 N N . HIS B 1 214 ? -4.305 25.188 6.273 1 77.25 214 HIS B N 1
ATOM 6553 C CA . HIS B 1 214 ? -5.723 25.391 5.996 1 77.25 214 HIS B CA 1
ATOM 6554 C C . HIS B 1 214 ? -6.355 26.344 7 1 77.25 214 HIS B C 1
ATOM 6556 O O . HIS B 1 214 ? -7.031 27.297 6.609 1 77.25 214 HIS B O 1
ATOM 6562 N N . GLN B 1 215 ? -6.188 25.984 8.273 1 76.62 215 GLN B N 1
ATOM 6563 C CA . GLN B 1 215 ? -6.836 26.75 9.328 1 76.62 215 GLN B CA 1
ATOM 6564 C C . GLN B 1 215 ? -5.887 26.984 10.5 1 76.62 215 GLN B C 1
ATOM 6566 O O . GLN B 1 215 ? -6.023 26.344 11.555 1 76.62 215 GLN B O 1
ATOM 6571 N N . PRO B 1 216 ? -5.121 28.016 10.305 1 79.19 216 PRO B N 1
ATOM 6572 C CA . PRO B 1 216 ? -4.262 28.281 11.461 1 79.19 216 PRO B CA 1
ATOM 6573 C C . PRO B 1 216 ? -5.023 28.875 12.641 1 79.19 216 PRO B C 1
ATOM 6575 O O . PRO B 1 216 ? -5.926 29.703 12.453 1 79.19 216 PRO B O 1
ATOM 6578 N N . SER B 1 217 ? -4.688 28.406 13.844 1 77.56 217 SER B N 1
ATOM 6579 C CA . SER B 1 217 ? -5.219 29.047 15.047 1 77.56 217 SER B CA 1
ATOM 6580 C C . SER B 1 217 ? -4.68 30.453 15.203 1 77.56 217 SER B C 1
ATOM 6582 O O . SER B 1 217 ? -3.748 30.859 14.5 1 77.56 217 SER B O 1
ATOM 6584 N N . THR B 1 218 ? -5.203 31.219 16.062 1 76 218 THR B N 1
ATOM 6585 C CA . THR B 1 218 ? -4.77 32.594 16.312 1 76 218 THR B CA 1
ATOM 6586 C C . THR B 1 218 ? -3.309 32.625 16.734 1 76 218 THR B C 1
ATOM 6588 O O . THR B 1 218 ? -2.564 33.531 16.344 1 76 218 THR B O 1
ATOM 6591 N N . PHE B 1 219 ? -2.922 31.609 17.516 1 77.69 219 PHE B N 1
ATOM 6592 C CA . PHE B 1 219 ? -1.541 31.547 17.984 1 77.69 219 PHE B CA 1
ATOM 6593 C C . PHE B 1 219 ? -0.597 31.234 16.828 1 77.69 219 PHE B C 1
ATOM 6595 O O . PHE B 1 219 ? 0.475 31.828 16.703 1 77.69 219 PHE B O 1
ATOM 6602 N N . ILE B 1 220 ? -1.038 30.375 16.062 1 87.75 220 ILE B N 1
ATOM 6603 C CA . ILE B 1 220 ? -0.223 30 14.922 1 87.75 220 ILE B CA 1
ATOM 6604 C C . ILE B 1 220 ? -0.146 31.156 13.922 1 87.75 220 ILE B C 1
ATOM 6606 O O . ILE B 1 220 ? 0.899 31.391 13.312 1 87.75 220 ILE B O 1
ATOM 6610 N N . TRP B 1 221 ? -1.258 31.859 13.812 1 88.38 221 TRP B N 1
ATOM 6611 C CA . TRP B 1 221 ? -1.311 33.031 12.93 1 88.38 221 TRP B CA 1
ATOM 6612 C C . TRP B 1 221 ? -0.239 34.031 13.312 1 88.38 221 TRP B C 1
ATOM 6614 O O . TRP B 1 221 ? 0.389 34.656 12.438 1 88.38 221 TRP B O 1
ATOM 6624 N N . GLN B 1 222 ? -0.015 34.188 14.562 1 87.19 222 GLN B N 1
ATOM 6625 C CA . GLN B 1 222 ? 0.94 35.188 15.055 1 87.19 222 GLN B CA 1
ATOM 6626 C C . GLN B 1 222 ? 2.375 34.75 14.766 1 87.19 222 GLN B C 1
ATOM 6628 O O . GLN B 1 222 ? 3.291 35.562 14.781 1 87.19 222 GLN B O 1
ATOM 6633 N N . LEU B 1 223 ? 2.529 33.5 14.523 1 92.56 223 LEU B N 1
ATOM 6634 C CA . LEU B 1 223 ? 3.867 32.969 14.273 1 92.56 223 LEU B CA 1
ATOM 6635 C C . LEU B 1 223 ? 4.223 33.094 12.789 1 92.56 223 LEU B C 1
ATOM 6637 O O . LEU B 1 223 ? 5.383 32.938 12.414 1 92.56 223 LEU B O 1
ATOM 6641 N N . ILE B 1 224 ? 3.295 33.375 11.969 1 94.69 224 ILE B N 1
ATOM 6642 C CA . ILE B 1 224 ? 3.506 33.5 10.531 1 94.69 224 ILE B CA 1
ATOM 6643 C C . ILE B 1 224 ? 4.016 34.906 10.203 1 94.69 224 ILE B C 1
ATOM 6645 O O . ILE B 1 224 ? 3.49 35.906 10.703 1 94.69 224 ILE B O 1
ATOM 6649 N N . ASP B 1 225 ? 4.988 35 9.398 1 94.5 225 ASP B N 1
ATOM 6650 C CA . ASP B 1 225 ? 5.586 36.281 9.031 1 94.5 225 ASP B CA 1
ATOM 6651 C C . ASP B 1 225 ? 5.051 36.781 7.691 1 94.5 225 ASP B C 1
ATOM 6653 O O . ASP B 1 225 ? 4.703 37.938 7.547 1 94.5 225 ASP B O 1
ATOM 6657 N N . ASN B 1 226 ? 5.109 35.906 6.734 1 94.81 226 ASN B N 1
ATOM 6658 C CA . ASN B 1 226 ? 4.715 36.188 5.355 1 94.81 226 ASN B CA 1
ATOM 6659 C C . ASN B 1 226 ? 3.525 35.344 4.93 1 94.81 226 ASN B C 1
ATOM 6661 O O . ASN B 1 226 ? 3.455 34.156 5.27 1 94.81 226 ASN B O 1
ATOM 6665 N N . VAL B 1 227 ? 2.617 35.969 4.168 1 95.88 227 VAL B N 1
ATOM 6666 C CA . VAL B 1 227 ? 1.397 35.25 3.818 1 95.88 227 VAL B CA 1
ATOM 6667 C C . VAL B 1 227 ? 1.165 35.312 2.311 1 95.88 227 VAL B C 1
ATOM 6669 O O . VAL B 1 227 ? 1.364 36.375 1.696 1 95.88 227 VAL B O 1
ATOM 6672 N N . ILE B 1 228 ? 0.868 34.25 1.738 1 95.94 228 ILE B N 1
ATOM 6673 C CA . ILE B 1 228 ? 0.422 34.094 0.355 1 95.94 228 ILE B CA 1
ATOM 6674 C C . ILE B 1 228 ? -1.013 33.594 0.322 1 95.94 228 ILE B C 1
ATOM 6676 O O . ILE B 1 228 ? -1.283 32.469 0.759 1 95.94 228 ILE B O 1
ATOM 6680 N N . LEU B 1 229 ? -1.908 34.406 -0.118 1 95.25 229 LEU B N 1
ATOM 6681 C CA . LEU B 1 229 ? -3.314 34 -0.188 1 95.25 229 LEU B CA 1
ATOM 6682 C C . LEU B 1 229 ? -3.729 33.719 -1.627 1 95.25 229 LEU B C 1
ATOM 6684 O O . LEU B 1 229 ? -3.592 34.594 -2.5 1 95.25 229 LEU B O 1
ATOM 6688 N N . LEU B 1 230 ? -4.191 32.5 -1.834 1 93.94 230 LEU B N 1
ATOM 6689 C CA . LEU B 1 230 ? -4.586 32.062 -3.164 1 93.94 230 LEU B CA 1
ATOM 6690 C C . LEU B 1 230 ? -6.082 31.781 -3.219 1 93.94 230 LEU B C 1
ATOM 6692 O O . LEU B 1 230 ? -6.684 31.391 -2.211 1 93.94 230 LEU B O 1
ATOM 6696 N N . ALA B 1 231 ? -6.637 32.031 -4.348 1 90.25 231 ALA B N 1
ATOM 6697 C CA . ALA B 1 231 ? -8 31.609 -4.648 1 90.25 231 ALA B CA 1
ATOM 6698 C C . ALA B 1 231 ? -8.172 31.344 -6.141 1 90.25 231 ALA B C 1
ATOM 6700 O O . ALA B 1 231 ? -7.809 32.156 -6.977 1 90.25 231 ALA B O 1
ATOM 6701 N N . LYS B 1 232 ? -8.68 30.203 -6.488 1 88.44 232 LYS B N 1
ATOM 6702 C CA . LYS B 1 232 ? -8.938 29.781 -7.863 1 88.44 232 LYS B CA 1
ATOM 6703 C C . LYS B 1 232 ? -7.703 29.969 -8.734 1 88.44 232 LYS B C 1
ATOM 6705 O O . LYS B 1 232 ? -7.801 30.5 -9.844 1 88.44 232 LYS B O 1
ATOM 6710 N N . GLY B 1 233 ? -6.578 29.703 -8.164 1 90.56 233 GLY B N 1
ATOM 6711 C CA . GLY B 1 233 ? -5.336 29.75 -8.922 1 90.56 233 GLY B CA 1
ATOM 6712 C C . GLY B 1 233 ? -4.777 31.156 -9.062 1 90.56 233 GLY B C 1
ATOM 6713 O O . GLY B 1 233 ? -3.779 31.375 -9.758 1 90.56 233 GLY B O 1
ATOM 6714 N N . LYS B 1 234 ? -5.398 32.156 -8.477 1 92.75 234 LYS B N 1
ATOM 6715 C CA . LYS B 1 234 ? -4.969 33.531 -8.555 1 92.75 234 LYS B CA 1
ATOM 6716 C C . LYS B 1 234 ? -4.43 34.031 -7.215 1 92.75 234 LYS B C 1
ATOM 6718 O O . LYS B 1 234 ? -4.805 33.5 -6.16 1 92.75 234 LYS B O 1
ATOM 6723 N N . LEU B 1 235 ? -3.568 34.969 -7.332 1 94 235 LEU B N 1
ATOM 6724 C CA . LEU B 1 235 ? -2.988 35.562 -6.133 1 94 235 LEU B CA 1
ATOM 6725 C C . LEU B 1 235 ? -3.895 36.656 -5.582 1 94 235 LEU B C 1
ATOM 6727 O O . LEU B 1 235 ? -4.199 37.625 -6.281 1 94 235 LEU B O 1
ATOM 6731 N N . MET B 1 236 ? -4.289 36.531 -4.406 1 94.12 236 MET B N 1
ATOM 6732 C CA . MET B 1 236 ? -5.148 37.531 -3.75 1 94.12 236 MET B CA 1
ATOM 6733 C C . MET B 1 236 ? -4.324 38.469 -2.895 1 94.12 236 MET B C 1
ATOM 6735 O O . MET B 1 236 ? -4.762 39.594 -2.611 1 94.12 236 MET B O 1
ATOM 6739 N N . TYR B 1 237 ? -3.328 37.938 -2.361 1 94 237 TYR B N 1
ATOM 6740 C CA . TYR B 1 237 ? -2.459 38.719 -1.506 1 94 237 TYR B CA 1
ATOM 6741 C C . TYR B 1 237 ? -1.104 38.062 -1.323 1 94 237 TYR B C 1
ATOM 6743 O O . TYR B 1 237 ? -1.019 36.812 -1.254 1 94 237 TYR B O 1
ATOM 6751 N N . GLU B 1 238 ? -0.095 38.75 -1.34 1 94.25 238 GLU B N 1
ATOM 6752 C CA . GLU B 1 238 ? 1.252 38.344 -0.971 1 94.25 238 GLU B CA 1
ATOM 6753 C C . GLU B 1 238 ? 1.978 39.438 -0.185 1 94.25 238 GLU B C 1
ATOM 6755 O O . GLU B 1 238 ? 2.061 40.562 -0.632 1 94.25 238 GLU B O 1
ATOM 6760 N N . GLY B 1 239 ? 2.436 39.125 0.982 1 92.19 239 GLY B N 1
ATOM 6761 C CA . GLY B 1 239 ? 3.146 40.094 1.791 1 92.19 239 GLY B CA 1
ATOM 6762 C C . GLY B 1 239 ? 3.154 39.75 3.27 1 92.19 239 GLY B C 1
ATOM 6763 O O . GLY B 1 239 ? 2.885 38.625 3.648 1 92.19 239 GLY B O 1
ATOM 6764 N N . SER B 1 240 ? 3.484 40.656 4.051 1 92.69 240 SER B N 1
ATOM 6765 C CA . SER B 1 240 ? 3.549 40.438 5.492 1 92.69 240 SER B CA 1
ATOM 6766 C C . SER B 1 240 ? 2.156 40.312 6.094 1 92.69 240 SER B C 1
ATOM 6768 O O . SER B 1 240 ? 1.186 40.844 5.566 1 92.69 240 SER B O 1
ATOM 6770 N N . ARG B 1 241 ? 2.096 39.594 7.16 1 90.75 241 ARG B N 1
ATOM 6771 C CA . ARG B 1 241 ? 0.838 39.375 7.871 1 90.75 241 ARG B CA 1
ATOM 6772 C C . ARG B 1 241 ? 0.229 40.719 8.297 1 90.75 241 ARG B C 1
ATOM 6774 O O . ARG B 1 241 ? -0.984 40.906 8.188 1 90.75 241 ARG B O 1
ATOM 6781 N N . LYS B 1 242 ? 1.027 41.656 8.75 1 85.69 242 LYS B N 1
ATOM 6782 C CA . LYS B 1 242 ? 0.563 42.938 9.219 1 85.69 242 LYS B CA 1
ATOM 6783 C C . LYS B 1 242 ? -0.059 43.75 8.086 1 85.69 242 LYS B C 1
ATOM 6785 O O . LYS B 1 242 ? -1.104 44.375 8.258 1 85.69 242 LYS B O 1
ATOM 6790 N N . SER B 1 243 ? 0.618 43.688 7.008 1 90 243 SER B N 1
ATOM 6791 C CA . SER B 1 243 ? 0.145 44.469 5.852 1 90 243 SER B CA 1
ATOM 6792 C C . SER B 1 243 ? -1.146 43.875 5.293 1 90 243 SER B C 1
ATOM 6794 O O . SER B 1 243 ? -1.912 44.562 4.621 1 90 243 SER B O 1
ATOM 6796 N N . MET B 1 244 ? -1.308 42.656 5.566 1 91.19 244 MET B N 1
ATOM 6797 C CA . MET B 1 244 ? -2.518 42 5.082 1 91.19 244 MET B CA 1
ATOM 6798 C C . MET B 1 244 ? -3.76 42.562 5.742 1 91.19 244 MET B C 1
ATOM 6800 O O . MET B 1 244 ? -4.789 42.75 5.086 1 91.19 244 MET B O 1
ATOM 6804 N N . GLU B 1 245 ? -3.697 42.781 7 1 87.81 245 GLU B N 1
ATOM 6805 C CA . GLU B 1 245 ? -4.805 43.406 7.723 1 87.81 245 GLU B CA 1
ATOM 6806 C C . GLU B 1 245 ? -5.148 44.75 7.141 1 87.81 245 GLU B C 1
ATOM 6808 O O . GLU B 1 245 ? -6.32 45.125 7.016 1 87.81 245 GLU B O 1
ATOM 6813 N N . GLU B 1 246 ? -4.102 45.5 6.809 1 88.19 246 GLU B N 1
ATOM 6814 C CA . GLU B 1 246 ? -4.289 46.844 6.203 1 88.19 246 GLU B CA 1
ATOM 6815 C C . GLU B 1 246 ? -4.957 46.719 4.84 1 88.19 246 GLU B C 1
ATOM 6817 O O . GLU B 1 246 ? -5.82 47.531 4.492 1 88.19 246 GLU B O 1
ATOM 6822 N N . PHE B 1 247 ? -4.531 45.812 4.102 1 91.12 247 PHE B N 1
ATOM 6823 C CA . PHE B 1 247 ? -5.066 45.562 2.766 1 91.12 247 PHE B CA 1
ATOM 6824 C C . PHE B 1 247 ? -6.562 45.281 2.822 1 91.12 247 PHE B C 1
ATOM 6826 O O . PHE B 1 247 ? -7.352 45.938 2.131 1 91.12 247 PHE B O 1
ATOM 6833 N N . PHE B 1 248 ? -6.961 44.375 3.656 1 91.12 248 PHE B N 1
ATOM 6834 C CA . PHE B 1 248 ? -8.367 44 3.725 1 91.12 248 PHE B CA 1
ATOM 6835 C C . PHE B 1 248 ? -9.195 45.094 4.367 1 91.12 248 PHE B C 1
ATOM 6837 O O . PHE B 1 248 ? -10.359 45.281 4.012 1 91.12 248 PHE B O 1
ATOM 6844 N N . ALA B 1 249 ? -8.617 45.781 5.297 1 88.5 249 ALA B N 1
ATOM 6845 C CA . ALA B 1 249 ? -9.312 46.938 5.891 1 88.5 249 ALA B CA 1
ATOM 6846 C C . ALA B 1 249 ? -9.562 48.031 4.852 1 88.5 249 ALA B C 1
ATOM 6848 O O . ALA B 1 249 ? -10.625 48.656 4.852 1 88.5 249 ALA B O 1
ATOM 6849 N N . LYS B 1 250 ? -8.602 48.25 4.059 1 87.88 250 LYS B N 1
ATOM 6850 C CA . LYS B 1 250 ? -8.711 49.281 3.014 1 87.88 250 LYS B CA 1
ATOM 6851 C C . LYS B 1 250 ? -9.867 48.969 2.066 1 87.88 250 LYS B C 1
ATOM 6853 O O . LYS B 1 250 ? -10.531 49.906 1.576 1 87.88 250 LYS B O 1
ATOM 6858 N N . TYR B 1 251 ? -10.055 47.812 1.828 1 88.44 251 TYR B N 1
ATOM 6859 C CA . TYR B 1 251 ? -11.117 47.406 0.903 1 88.44 251 TYR B CA 1
ATOM 6860 C C . TYR B 1 251 ? -12.375 47 1.655 1 88.44 251 TYR B C 1
ATOM 6862 O O . TYR B 1 251 ? -13.094 46.094 1.242 1 88.44 251 TYR B O 1
ATOM 6870 N N . GLU B 1 252 ? -12.547 47.5 2.863 1 85.94 252 GLU B N 1
ATOM 6871 C CA . GLU B 1 252 ? -13.789 47.531 3.635 1 85.94 252 GLU B CA 1
ATOM 6872 C C . GLU B 1 252 ? -14.117 46.156 4.223 1 85.94 252 GLU B C 1
ATOM 6874 O O . GLU B 1 252 ? -15.289 45.812 4.371 1 85.94 252 GLU B O 1
ATOM 6879 N N . HIS B 1 253 ? -13.117 45.438 4.445 1 87.56 253 HIS B N 1
ATOM 6880 C CA . HIS B 1 253 ? -13.344 44.125 5.07 1 87.56 253 HIS B CA 1
ATOM 6881 C C . HIS B 1 253 ? -12.352 43.875 6.199 1 87.56 253 HIS B C 1
ATOM 6883 O O . HIS B 1 253 ? -11.602 42.906 6.164 1 87.56 253 HIS B O 1
ATOM 6889 N N . PRO B 1 254 ? -12.469 44.688 7.16 1 87 254 PRO B N 1
ATOM 6890 C CA . PRO B 1 254 ? -11.578 44.469 8.297 1 87 254 PRO B CA 1
ATOM 6891 C C . PRO B 1 254 ? -11.961 43.219 9.094 1 87 254 PRO B C 1
ATOM 6893 O O . PRO B 1 254 ? -13.094 42.75 8.992 1 87 254 PRO B O 1
ATOM 6896 N N . THR B 1 255 ? -10.984 42.656 9.812 1 85.19 255 THR B N 1
ATOM 6897 C CA . THR B 1 255 ? -11.25 41.5 10.633 1 85.19 255 THR B CA 1
ATOM 6898 C C . THR B 1 255 ? -12.227 41.844 11.758 1 85.19 255 THR B C 1
ATOM 6900 O O . THR B 1 255 ? -11.977 42.75 12.555 1 85.19 255 THR B O 1
ATOM 6903 N N . PRO B 1 256 ? -13.289 41.125 11.758 1 76.88 256 PRO B N 1
ATOM 6904 C CA . PRO B 1 256 ? -14.234 41.375 12.859 1 76.88 256 PRO B CA 1
ATOM 6905 C C . PRO B 1 256 ? -13.648 41.031 14.227 1 76.88 256 PRO B C 1
ATOM 6907 O O . PRO B 1 256 ? -12.773 40.156 14.32 1 76.88 256 PRO B O 1
ATOM 6910 N N . HIS B 1 257 ? -14.148 41.688 15.25 1 70.69 257 HIS B N 1
ATOM 6911 C CA . HIS B 1 257 ? -13.672 41.438 16.609 1 70.69 257 HIS B CA 1
ATOM 6912 C C . HIS B 1 257 ? -13.945 40 17.047 1 70.69 257 HIS B C 1
ATOM 6914 O O . HIS B 1 257 ? -15.047 39.5 16.828 1 70.69 257 HIS B O 1
ATOM 6920 N N . GLY B 1 258 ? -12.883 39.344 17.531 1 63.56 258 GLY B N 1
ATOM 6921 C CA . GLY B 1 258 ? -13.031 38 18.047 1 63.56 258 GLY B CA 1
ATOM 6922 C C . GLY B 1 258 ? -12.805 36.938 16.984 1 63.56 258 GLY B C 1
ATOM 6923 O O . GLY B 1 258 ? -12.812 35.75 17.297 1 63.56 258 GLY B O 1
ATOM 6924 N N . TRP B 1 259 ? -12.562 37.469 15.742 1 69.94 259 TRP B N 1
ATOM 6925 C CA . TRP B 1 259 ? -12.352 36.5 14.672 1 69.94 259 TRP B CA 1
ATOM 6926 C C . TRP B 1 259 ? -10.867 36.219 14.461 1 69.94 259 TRP B C 1
ATOM 6928 O O . TRP B 1 259 ? -10.031 37.094 14.68 1 69.94 259 TRP B O 1
ATOM 6938 N N . ASN B 1 260 ? -10.672 35.031 14.109 1 78 260 ASN B N 1
ATOM 6939 C CA . ASN B 1 260 ? -9.336 34.719 13.609 1 78 260 ASN B CA 1
ATOM 6940 C C . ASN B 1 260 ? -9.094 35.344 12.242 1 78 260 ASN B C 1
ATOM 6942 O O . ASN B 1 260 ? -9.844 35.062 11.297 1 78 260 ASN B O 1
ATOM 6946 N N . PRO B 1 261 ? -8.156 36.219 12.156 1 81.88 261 PRO B N 1
ATOM 6947 C CA . PRO B 1 261 ? -7.91 36.906 10.891 1 81.88 261 PRO B CA 1
ATOM 6948 C C . PRO B 1 261 ? -7.738 35.969 9.719 1 81.88 261 PRO B C 1
ATOM 6950 O O . PRO B 1 261 ? -8.258 36.219 8.625 1 81.88 261 PRO B O 1
ATOM 6953 N N . ALA B 1 262 ? -7.016 34.906 9.914 1 84.75 262 ALA B N 1
ATOM 6954 C CA . ALA B 1 262 ? -6.781 33.969 8.836 1 84.75 262 ALA B CA 1
ATOM 6955 C C . ALA B 1 262 ? -8.094 33.406 8.297 1 84.75 262 ALA B C 1
ATOM 6957 O O . ALA B 1 262 ? -8.273 33.281 7.086 1 84.75 262 ALA B O 1
ATOM 6958 N N . ASP B 1 263 ? -8.961 33.094 9.172 1 78.94 263 ASP B N 1
ATOM 6959 C CA . ASP B 1 263 ? -10.273 32.562 8.781 1 78.94 263 ASP B CA 1
ATOM 6960 C C . ASP B 1 263 ? -11.07 33.594 8 1 78.94 263 ASP B C 1
ATOM 6962 O O . ASP B 1 263 ? -11.766 33.281 7.039 1 78.94 263 ASP B O 1
ATOM 6966 N N . HIS B 1 264 ? -11.008 34.75 8.508 1 81.12 264 HIS B N 1
ATOM 6967 C CA . HIS B 1 264 ? -11.727 35.844 7.867 1 81.12 264 HIS B CA 1
ATOM 6968 C C . HIS B 1 264 ? -11.258 36.031 6.43 1 81.12 264 HIS B C 1
ATOM 6970 O O . HIS B 1 264 ? -12.078 36.156 5.516 1 81.12 264 HIS B O 1
ATOM 6976 N N . TYR B 1 265 ? -9.977 36.094 6.238 1 86.31 265 TYR B N 1
ATOM 6977 C CA . TYR B 1 265 ? -9.422 36.406 4.918 1 86.31 265 TYR B CA 1
ATOM 6978 C C . TYR B 1 265 ? -9.727 35.281 3.941 1 86.31 265 TYR B C 1
ATOM 6980 O O . TYR B 1 265 ? -10.07 35.531 2.781 1 86.31 265 TYR B O 1
ATOM 6988 N N . VAL B 1 266 ? -9.57 34.031 4.348 1 84.81 266 VAL B N 1
ATOM 6989 C CA . VAL B 1 266 ? -9.852 32.875 3.492 1 84.81 266 VAL B CA 1
ATOM 6990 C C . VAL B 1 266 ? -11.336 32.875 3.125 1 84.81 266 VAL B C 1
ATOM 6992 O O . VAL B 1 266 ? -11.695 32.531 1.996 1 84.81 266 VAL B O 1
ATOM 6995 N N . THR B 1 267 ? -12.172 33.188 4.086 1 79 267 THR B N 1
ATOM 6996 C CA . THR B 1 267 ? -13.609 33.219 3.848 1 79 267 THR B CA 1
ATOM 6997 C C . THR B 1 267 ? -13.961 34.281 2.828 1 79 267 THR B C 1
ATOM 6999 O O . THR B 1 267 ? -14.852 34.094 1.999 1 79 267 THR B O 1
ATOM 7002 N N . MET B 1 268 ? -13.289 35.375 2.9 1 82.44 268 MET B N 1
ATOM 7003 C CA . MET B 1 268 ? -13.57 36.5 2.031 1 82.44 268 MET B CA 1
ATOM 7004 C C . MET B 1 268 ? -13.273 36.156 0.574 1 82.44 268 MET B C 1
ATOM 7006 O O . MET B 1 268 ? -13.906 36.688 -0.336 1 82.44 268 MET B O 1
ATOM 7010 N N . VAL B 1 269 ? -12.367 35.281 0.379 1 85.31 269 VAL B N 1
ATOM 7011 C CA . VAL B 1 269 ? -11.945 35.031 -0.992 1 85.31 269 VAL B CA 1
ATOM 7012 C C . VAL B 1 269 ? -12.578 33.719 -1.472 1 85.31 269 VAL B C 1
ATOM 7014 O O . VAL B 1 269 ? -12.305 33.25 -2.588 1 85.31 269 VAL B O 1
ATOM 7017 N N . ASN B 1 270 ? -13.336 33.031 -0.626 1 78.5 270 ASN B N 1
ATOM 7018 C CA . ASN B 1 270 ? -14 31.781 -0.977 1 78.5 270 ASN B CA 1
ATOM 7019 C C . ASN B 1 270 ? -15.352 32.031 -1.643 1 78.5 270 ASN B C 1
ATOM 7021 O O . ASN B 1 270 ? -16.266 32.594 -1.023 1 78.5 270 ASN B O 1
ATOM 7025 N N . ASP B 1 271 ? -15.562 31.641 -2.844 1 71 271 ASP B N 1
ATOM 7026 C CA . ASP B 1 271 ? -16.797 31.938 -3.561 1 71 271 ASP B CA 1
ATOM 7027 C C . ASP B 1 271 ? -17.688 30.703 -3.666 1 71 271 ASP B C 1
ATOM 7029 O O . ASP B 1 271 ? -18.609 30.656 -4.48 1 71 271 ASP B O 1
ATOM 7033 N N . GLU B 1 272 ? -17.375 29.672 -2.973 1 65.06 272 GLU B N 1
ATOM 7034 C CA . GLU B 1 272 ? -18.125 28.438 -3.137 1 65.06 272 GLU B CA 1
ATOM 7035 C C . GLU B 1 272 ? -19.484 28.516 -2.436 1 65.06 272 GLU B C 1
ATOM 7037 O O . GLU B 1 272 ? -20.453 27.891 -2.873 1 65.06 272 GLU B O 1
ATOM 7042 N N . PHE B 1 273 ? -19.594 29.125 -1.321 1 61.59 273 PHE B N 1
ATOM 7043 C CA . PHE B 1 273 ? -20.797 29.031 -0.501 1 61.59 273 PHE B CA 1
ATOM 7044 C C . PHE B 1 273 ? -21.594 30.344 -0.565 1 61.59 273 PHE B C 1
ATOM 7046 O O . PHE B 1 273 ? -22.828 30.328 -0.552 1 61.59 273 PHE B O 1
ATOM 7053 N N . ARG B 1 274 ? -20.922 31.469 -0.337 1 60.34 274 ARG B N 1
ATOM 7054 C CA . ARG B 1 274 ? -21.625 32.75 -0.201 1 60.34 274 ARG B CA 1
ATOM 7055 C C . ARG B 1 274 ? -21.266 33.688 -1.341 1 60.34 274 ARG B C 1
ATOM 7057 O O . ARG B 1 274 ? -20.172 33.625 -1.889 1 60.34 274 ARG B O 1
ATOM 7064 N N . ASP B 1 275 ? -22.266 34.125 -1.778 1 61.72 275 ASP B N 1
ATOM 7065 C CA . ASP B 1 275 ? -22.031 35.25 -2.666 1 61.72 275 ASP B CA 1
ATOM 7066 C C . ASP B 1 275 ? -21.422 36.438 -1.907 1 61.72 275 ASP B C 1
ATOM 7068 O O . ASP B 1 275 ? -22.094 37.062 -1.077 1 61.72 275 ASP B O 1
ATOM 7072 N N . HIS B 1 276 ? -20.234 36.5 -1.966 1 67.38 276 HIS B N 1
ATOM 7073 C CA . HIS B 1 276 ? -19.547 37.625 -1.314 1 67.38 276 HIS B CA 1
ATOM 7074 C C . HIS B 1 276 ? -19.656 38.875 -2.148 1 67.38 276 HIS B C 1
ATOM 7076 O O . HIS B 1 276 ? -20.031 38.844 -3.324 1 67.38 276 HIS B O 1
ATOM 7082 N N . ALA B 1 277 ? -19.516 39.938 -1.455 1 66.81 277 ALA B N 1
ATOM 7083 C CA . ALA B 1 277 ? -19.594 41.25 -2.086 1 66.81 277 ALA B CA 1
ATOM 7084 C C . ALA B 1 277 ? -18.594 41.406 -3.225 1 66.81 277 ALA B C 1
ATOM 7086 O O . ALA B 1 277 ? -18.859 42.062 -4.223 1 66.81 277 ALA B O 1
ATOM 7087 N N . ARG B 1 278 ? -17.453 40.719 -3.102 1 80.12 278 ARG B N 1
ATOM 7088 C CA . ARG B 1 278 ? -16.406 40.781 -4.121 1 80.12 278 ARG B CA 1
ATOM 7089 C C . ARG B 1 278 ? -16.062 39.375 -4.633 1 80.12 278 ARG B C 1
ATOM 7091 O O . ARG B 1 278 ? -16 38.406 -3.852 1 80.12 278 ARG B O 1
ATOM 7098 N N . SER B 1 279 ? -15.914 39.375 -5.91 1 82 279 SER B N 1
ATOM 7099 C CA . SER B 1 279 ? -15.539 38.125 -6.543 1 82 279 SER B CA 1
ATOM 7100 C C . SER B 1 279 ? -14.031 37.875 -6.43 1 82 279 SER B C 1
ATOM 7102 O O . SER B 1 279 ? -13.281 38.781 -6.074 1 82 279 SER B O 1
ATOM 7104 N N . VAL B 1 280 ? -13.609 36.719 -6.707 1 86.56 280 VAL B N 1
ATOM 7105 C CA . VAL B 1 280 ? -12.203 36.312 -6.684 1 86.56 280 VAL B CA 1
ATOM 7106 C C . VAL B 1 280 ? -11.414 37.188 -7.652 1 86.56 280 VAL B C 1
ATOM 7108 O O . VAL B 1 280 ? -10.305 37.656 -7.336 1 86.56 280 VAL B O 1
ATOM 7111 N N . ASP B 1 281 ? -12.016 37.469 -8.82 1 87.31 281 ASP B N 1
ATOM 7112 C CA . ASP B 1 281 ? -11.352 38.312 -9.828 1 87.31 281 ASP B CA 1
ATOM 7113 C C . ASP B 1 281 ? -11.195 39.75 -9.336 1 87.31 281 ASP B C 1
ATOM 7115 O O . ASP B 1 281 ? -10.188 40.406 -9.625 1 87.31 281 ASP B O 1
ATOM 7119 N N . GLU B 1 282 ? -12.203 40.156 -8.664 1 87.69 282 GLU B N 1
ATOM 7120 C CA . GLU B 1 282 ? -12.148 41.5 -8.125 1 87.69 282 GLU B CA 1
ATOM 7121 C C . GLU B 1 282 ? -11.078 41.625 -7.047 1 87.69 282 GLU B C 1
ATOM 7123 O O . GLU B 1 282 ? -10.391 42.656 -6.957 1 87.69 282 GLU B O 1
ATOM 7128 N N . TRP B 1 283 ? -10.969 40.656 -6.227 1 89.81 283 TRP B N 1
ATOM 7129 C CA . TRP B 1 283 ? -9.93 40.656 -5.195 1 89.81 283 TRP B CA 1
ATOM 7130 C C . TRP B 1 283 ? -8.539 40.656 -5.82 1 89.81 283 TRP B C 1
ATOM 7132 O O . TRP B 1 283 ? -7.648 41.375 -5.352 1 89.81 283 TRP B O 1
ATOM 7142 N N . ALA B 1 284 ? -8.352 39.875 -6.824 1 89.75 284 ALA B N 1
ATOM 7143 C CA . ALA B 1 284 ? -7.07 39.812 -7.52 1 89.75 284 ALA B CA 1
ATOM 7144 C C . ALA B 1 284 ? -6.699 41.188 -8.102 1 89.75 284 ALA B C 1
ATOM 7146 O O . ALA B 1 284 ? -5.543 41.594 -8.031 1 89.75 284 ALA B O 1
ATOM 7147 N N . GLN B 1 285 ? -7.664 41.812 -8.688 1 88.12 285 GLN B N 1
ATOM 7148 C CA . GLN B 1 285 ? -7.441 43.125 -9.266 1 88.12 285 GLN B CA 1
ATOM 7149 C C . GLN B 1 285 ? -7.141 44.156 -8.18 1 88.12 285 GLN B C 1
ATOM 7151 O O . GLN B 1 285 ? -6.301 45.062 -8.367 1 88.12 285 GLN B O 1
ATOM 7156 N N . SER B 1 286 ? -7.902 44.031 -7.137 1 89.19 286 SER B N 1
ATOM 7157 C CA . SER B 1 286 ? -7.684 44.969 -6.027 1 89.19 286 SER B CA 1
ATOM 7158 C C . SER B 1 286 ? -6.262 44.844 -5.488 1 89.19 286 SER B C 1
ATOM 7160 O O . SER B 1 286 ? -5.656 45.844 -5.105 1 89.19 286 SER B O 1
ATOM 7162 N N . TYR B 1 287 ? -5.793 43.719 -5.402 1 90.62 287 TYR B N 1
ATOM 7163 C CA . TYR B 1 287 ? -4.434 43.5 -4.914 1 90.62 287 TYR B CA 1
ATOM 7164 C C . TYR B 1 287 ? -3.416 44.125 -5.879 1 90.62 287 TYR B C 1
ATOM 7166 O O . TYR B 1 287 ? -2.43 44.719 -5.453 1 90.62 287 TYR B O 1
ATOM 7174 N N . GLN B 1 288 ? -3.598 43.906 -7.152 1 85.81 288 GLN B N 1
ATOM 7175 C CA . GLN B 1 288 ? -2.711 44.5 -8.148 1 85.81 288 GLN B CA 1
ATOM 7176 C C . GLN B 1 288 ? -2.68 46.031 -8.031 1 85.81 288 GLN B C 1
ATOM 7178 O O . GLN B 1 288 ? -1.616 46.625 -8.141 1 85.81 288 GLN B O 1
ATOM 7183 N N . ASP B 1 289 ? -3.82 46.594 -7.812 1 85.88 289 ASP B N 1
ATOM 7184 C CA . ASP B 1 289 ? -3.932 48.031 -7.648 1 85.88 289 ASP B CA 1
ATOM 7185 C C . ASP B 1 289 ? -3.238 48.5 -6.371 1 85.88 289 ASP B C 1
ATOM 7187 O O . ASP B 1 289 ? -2.615 49.562 -6.344 1 85.88 289 ASP B O 1
ATOM 7191 N N . TRP B 1 290 ? -3.424 47.719 -5.352 1 87.25 290 TRP B N 1
ATOM 7192 C CA . TRP B 1 290 ? -2.811 48.031 -4.062 1 87.25 290 TRP B CA 1
ATOM 7193 C C . TRP B 1 290 ? -1.289 48 -4.164 1 87.25 290 TRP B C 1
ATOM 7195 O O . TRP B 1 290 ? -0.603 48.844 -3.564 1 87.25 290 TRP B O 1
ATOM 7205 N N . GLN B 1 291 ? -0.788 47.094 -4.828 1 81.75 291 GLN B N 1
ATOM 7206 C CA . GLN B 1 291 ? 0.653 46.969 -5.016 1 81.75 291 GLN B CA 1
ATOM 7207 C C . GLN B 1 291 ? 1.226 48.156 -5.785 1 81.75 291 GLN B C 1
ATOM 7209 O O . GLN B 1 291 ? 2.336 48.625 -5.5 1 81.75 291 GLN B O 1
ATOM 7214 N N . LYS B 1 292 ? 0.524 48.625 -6.73 1 73 292 LYS B N 1
ATOM 7215 C CA . LYS B 1 292 ? 0.948 49.781 -7.531 1 73 292 LYS B CA 1
ATOM 7216 C C . LYS B 1 292 ? 1.015 51.062 -6.688 1 73 292 LYS B C 1
ATOM 7218 O O . LYS B 1 292 ? 1.917 51.875 -6.859 1 73 292 LYS B O 1
ATOM 7223 N N . ASN B 1 293 ? 0.069 51.344 -5.828 1 66 293 ASN B N 1
ATOM 7224 C CA . ASN B 1 293 ? -0.008 52.562 -5.016 1 66 293 ASN B CA 1
ATOM 7225 C C . ASN B 1 293 ? 1.026 52.531 -3.893 1 66 293 ASN B C 1
ATOM 7227 O O . ASN B 1 293 ? 1.546 53.594 -3.51 1 66 293 ASN B O 1
ATOM 7231 N N . HIS B 1 294 ? 1.151 51.656 -3.184 1 58.5 294 HIS B N 1
ATOM 7232 C CA . HIS B 1 294 ? 2.104 51.594 -2.082 1 58.5 294 HIS B CA 1
ATOM 7233 C C . HIS B 1 294 ? 3.535 51.469 -2.598 1 58.5 294 HIS B C 1
ATOM 7235 O O . HIS B 1 294 ? 4.484 51.75 -1.866 1 58.5 294 HIS B O 1
ATOM 7241 N N . HIS B 1 295 ? 3.873 51.188 -3.699 1 47.22 295 HIS B N 1
ATOM 7242 C CA . HIS B 1 295 ? 5.211 51.281 -4.277 1 47.22 295 HIS B CA 1
ATOM 7243 C C . HIS B 1 295 ? 5.477 52.688 -4.828 1 47.22 295 HIS B C 1
ATOM 7245 O O . HIS B 1 295 ? 6.605 53 -5.215 1 47.22 295 HIS B O 1
ATOM 7251 N N . LEU B 1 296 ? 4.629 53.688 -5.188 1 36.69 296 LEU B N 1
ATOM 7252 C CA . LEU B 1 296 ? 4.992 54.969 -5.754 1 36.69 296 LEU B CA 1
ATOM 7253 C C . LEU B 1 296 ? 5.582 55.906 -4.688 1 36.69 296 LEU B C 1
ATOM 7255 O O . LEU B 1 296 ? 6.09 56.969 -5 1 36.69 296 LEU B O 1
ATOM 7259 N N . GLY B 1 297 ? 5.141 56.375 -3.445 1 34.19 297 GLY B N 1
ATOM 7260 C CA . GLY B 1 297 ? 5.875 57.375 -2.678 1 34.19 297 GLY B CA 1
ATOM 7261 C C . GLY B 1 297 ? 7.352 57.062 -2.533 1 34.19 297 GLY B C 1
ATOM 7262 O O . GLY B 1 297 ? 8.133 57.25 -3.463 1 34.19 297 GLY B O 1
ATOM 7263 N N . GLY B 1 298 ? 8.062 57.219 -1.079 1 31.94 298 GLY B N 1
ATOM 7264 C CA . GLY B 1 298 ? 9.492 57.281 -0.838 1 31.94 298 GLY B CA 1
ATOM 7265 C C . GLY B 1 298 ? 10.273 56.219 -1.559 1 31.94 298 GLY B C 1
ATOM 7266 O O . GLY B 1 298 ? 9.688 55.25 -2.072 1 31.94 298 GLY B O 1
ATOM 7267 N N . PRO B 1 299 ? 11.633 56.562 -1.825 1 29.7 299 PRO B N 1
ATOM 7268 C CA . PRO B 1 299 ? 12.586 55.531 -2.191 1 29.7 299 PRO B CA 1
ATOM 7269 C C . PRO B 1 299 ? 12.203 54.156 -1.628 1 29.7 299 PRO B C 1
ATOM 7271 O O . PRO B 1 299 ? 11.516 54.062 -0.606 1 29.7 299 PRO B O 1
ATOM 7274 N N . LYS B 1 300 ? 12.258 53.188 -2.346 1 33.66 300 LYS B N 1
ATOM 7275 C CA . LYS B 1 300 ? 12.133 51.812 -1.877 1 33.66 300 LYS B CA 1
ATOM 7276 C C . LYS B 1 300 ? 12.672 51.656 -0.458 1 33.66 300 LYS B C 1
ATOM 7278 O O . LYS B 1 300 ? 13.883 51.531 -0.26 1 33.66 300 LYS B O 1
ATOM 7283 N N . SER B 1 301 ? 12.414 52.5 0.557 1 28.84 301 SER B N 1
ATOM 7284 C CA . SER B 1 301 ? 12.828 52.125 1.901 1 28.84 301 SER B CA 1
ATOM 7285 C C . SER B 1 301 ? 12.742 50.594 2.088 1 28.84 301 SER B C 1
ATOM 7287 O O . SER B 1 301 ? 11.664 50 1.955 1 28.84 301 SER B O 1
ATOM 7289 N N . SER B 1 302 ? 13.711 49.906 1.734 1 30.22 302 SER B N 1
ATOM 7290 C CA . SER B 1 302 ? 14.211 48.625 2.256 1 30.22 302 SER B CA 1
ATOM 7291 C C . SER B 1 302 ? 13.703 48.375 3.67 1 30.22 302 SER B C 1
ATOM 7293 O O . SER B 1 302 ? 14.109 47.406 4.316 1 30.22 302 SER B O 1
ATOM 7295 N N . ALA B 1 303 ? 13.312 49.406 4.461 1 29.36 303 ALA B N 1
ATOM 7296 C CA . ALA B 1 303 ? 12.938 49.438 5.871 1 29.36 303 ALA B CA 1
ATOM 7297 C C . ALA B 1 303 ? 11.703 48.594 6.141 1 29.36 303 ALA B C 1
ATOM 7299 O O . ALA B 1 303 ? 11.312 48.406 7.297 1 29.36 303 ALA B O 1
ATOM 7300 N N . PHE B 1 304 ? 10.812 48.562 5.297 1 31.5 304 PHE B N 1
ATOM 7301 C CA . PHE B 1 304 ? 9.586 47.875 5.691 1 31.5 304 PHE B CA 1
ATOM 7302 C C . PHE B 1 304 ? 9.875 46.406 6.012 1 31.5 304 PHE B C 1
ATOM 7304 O O . PHE B 1 304 ? 9.039 45.719 6.605 1 31.5 304 PHE B O 1
ATOM 7311 N N . PHE B 1 305 ? 10.844 45.906 5.312 1 31.86 305 PHE B N 1
ATOM 7312 C CA . PHE B 1 305 ? 11.445 44.656 5.711 1 31.86 305 PHE B CA 1
ATOM 7313 C C . PHE B 1 305 ? 12.633 44.875 6.641 1 31.86 305 PHE B C 1
ATOM 7315 O O . PHE B 1 305 ? 13.711 44.312 6.422 1 31.86 305 PHE B O 1
ATOM 7322 N N . ALA B 1 306 ? 12.938 46.156 7.207 1 29.33 306 ALA B N 1
ATOM 7323 C CA . ALA B 1 306 ? 14.055 46.281 8.141 1 29.33 306 ALA B CA 1
ATOM 7324 C C . ALA B 1 306 ? 14.008 45.188 9.211 1 29.33 306 ALA B C 1
ATOM 7326 O O . ALA B 1 306 ? 12.992 45.031 9.898 1 29.33 306 ALA B O 1
ATOM 7327 N N . PRO B 1 307 ? 14.797 44.312 9.18 1 32.03 307 PRO B N 1
ATOM 7328 C CA . PRO B 1 307 ? 14.883 43.5 10.398 1 32.03 307 PRO B CA 1
ATOM 7329 C C . PRO B 1 307 ? 14.859 44.344 11.672 1 32.03 307 PRO B C 1
ATOM 7331 O O . PRO B 1 307 ? 15.289 45.5 11.656 1 32.03 307 PRO B O 1
ATOM 7334 N N . PRO B 1 308 ? 13.93 44.406 12.609 1 29.94 308 PRO B N 1
ATOM 7335 C CA . PRO B 1 308 ? 14.211 45.188 13.812 1 29.94 308 PRO B CA 1
ATOM 7336 C C . PRO B 1 308 ? 15.703 45.375 14.078 1 29.94 308 PRO B C 1
ATOM 7338 O O . PRO B 1 308 ? 16.469 44.406 13.922 1 29.94 308 PRO B O 1
ATOM 7341 N N . LYS B 1 309 ? 16.359 46.562 14.031 1 29.94 309 LYS B N 1
ATOM 7342 C CA . LYS B 1 309 ? 17.688 46.875 14.516 1 29.94 309 LYS B CA 1
ATOM 7343 C C . LYS B 1 309 ? 17.938 46.281 15.891 1 29.94 309 LYS B C 1
ATOM 7345 O O . LYS B 1 309 ? 17.594 46.844 16.906 1 29.94 309 LYS B O 1
ATOM 7350 N N . ARG B 1 310 ? 17.781 45 16.219 1 29.19 310 ARG B N 1
ATOM 7351 C CA . ARG B 1 310 ? 18.5 44.688 17.453 1 29.19 310 ARG B CA 1
ATOM 7352 C C . ARG B 1 310 ? 19.891 45.312 17.453 1 29.19 310 ARG B C 1
ATOM 7354 O O . ARG B 1 310 ? 20.516 45.438 16.391 1 29.19 310 ARG B O 1
ATOM 7361 N N . SER B 1 311 ? 20.281 46.25 18.391 1 27.22 311 SER B N 1
ATOM 7362 C CA . SER B 1 311 ? 21.625 46.688 18.781 1 27.22 311 SER B CA 1
ATOM 7363 C C . SER B 1 311 ? 22.672 45.656 18.438 1 27.22 311 SER B C 1
ATOM 7365 O O . SER B 1 311 ? 22.453 44.438 18.625 1 27.22 311 SER B O 1
ATOM 7367 N N . GLY B 1 312 ? 23.578 45.844 17.531 1 26.73 312 GLY B N 1
ATOM 7368 C CA . GLY B 1 312 ? 24.719 45.125 17 1 26.73 312 GLY B CA 1
ATOM 7369 C C . GLY B 1 312 ? 25.469 44.312 18.047 1 26.73 312 GLY B C 1
ATOM 7370 O O . GLY B 1 312 ? 26.438 43.625 17.734 1 26.73 312 GLY B O 1
ATOM 7371 N N . LYS B 1 313 ? 25.703 44.938 19.25 1 28.3 313 LYS B N 1
ATOM 7372 C CA . LYS B 1 313 ? 26.719 44.469 20.172 1 28.3 313 LYS B CA 1
ATOM 7373 C C . LYS B 1 313 ? 26.406 43.031 20.625 1 28.3 313 LYS B C 1
ATOM 7375 O O . LYS B 1 313 ? 27.312 42.25 20.875 1 28.3 313 LYS B O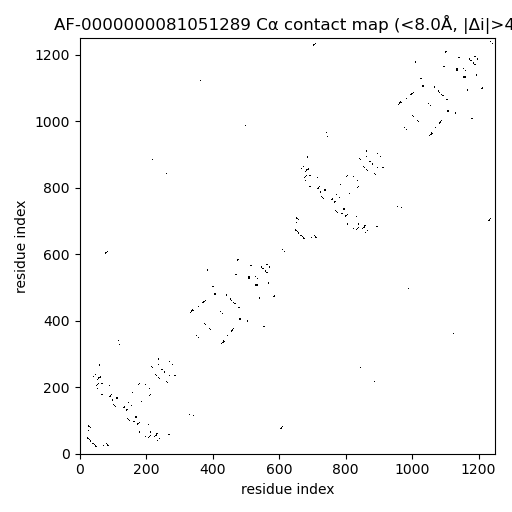 1
ATOM 7380 N N . GLU B 1 314 ? 25.188 42.844 21.156 1 26.84 314 GLU B N 1
ATOM 7381 C CA . GLU B 1 314 ? 25.141 41.594 21.891 1 26.84 314 GLU B CA 1
ATOM 7382 C C . GLU B 1 314 ? 25.031 40.406 20.938 1 26.84 314 GLU B C 1
ATOM 7384 O O . GLU B 1 314 ? 25.094 39.25 21.375 1 26.84 314 GLU B O 1
ATOM 7389 N N . ARG B 1 315 ? 24.547 40.625 19.734 1 27.98 315 ARG B N 1
ATOM 7390 C CA . ARG B 1 315 ? 24.438 39.375 18.969 1 27.98 315 ARG B CA 1
ATOM 7391 C C . ARG B 1 315 ? 25.797 38.938 18.406 1 27.98 315 ARG B C 1
ATOM 7393 O O . ARG B 1 315 ? 25.906 37.906 17.766 1 27.98 315 ARG B O 1
ATOM 7400 N N . THR B 1 316 ? 26.75 39.875 18.203 1 28.05 316 THR B N 1
ATOM 7401 C CA . THR B 1 316 ? 28 39.562 17.516 1 28.05 316 THR B CA 1
ATOM 7402 C C . THR B 1 316 ? 28.812 38.531 18.297 1 28.05 316 THR B C 1
ATOM 7404 O O . THR B 1 316 ? 29.469 37.656 17.703 1 28.05 316 THR B O 1
ATOM 7407 N N . THR B 1 317 ? 29.109 38.875 19.609 1 27.31 317 THR B N 1
ATOM 7408 C CA . THR B 1 317 ? 30.172 38.156 20.297 1 27.31 317 THR B CA 1
ATOM 7409 C C . THR B 1 317 ? 29.812 36.688 20.469 1 27.31 317 THR B C 1
ATOM 7411 O O . THR B 1 317 ? 30.656 35.812 20.344 1 27.31 317 THR B O 1
ATOM 7414 N N . SER B 1 318 ? 28.609 36.469 21.141 1 27.11 318 SER B N 1
ATOM 7415 C CA . SER B 1 318 ? 28.453 35.062 21.5 1 27.11 318 SER B CA 1
ATOM 7416 C C . SER B 1 318 ? 28.078 34.219 20.281 1 27.11 318 SER B C 1
ATOM 7418 O O . SER B 1 318 ? 28.234 33 20.281 1 27.11 318 SER B O 1
ATOM 7420 N N . MET B 1 319 ? 27.375 34.812 19.297 1 26.95 319 MET B N 1
ATOM 7421 C CA . MET B 1 319 ? 26.906 34.062 18.141 1 26.95 319 MET B CA 1
ATOM 7422 C C . MET B 1 319 ? 28.047 33.844 17.141 1 26.95 319 MET B C 1
ATOM 7424 O O . MET B 1 319 ? 27.859 33.156 16.141 1 26.95 319 MET B O 1
ATOM 7428 N N . ASN B 1 320 ? 29 34.75 16.906 1 28.34 320 ASN B N 1
ATOM 7429 C CA . ASN B 1 320 ? 30.188 34.562 16.078 1 28.34 320 ASN B CA 1
ATOM 7430 C C . ASN B 1 320 ? 30.922 33.281 16.438 1 28.34 320 ASN B C 1
ATOM 7432 O O . ASN B 1 320 ? 31.766 32.812 15.656 1 28.34 320 ASN B O 1
ATOM 7436 N N . ALA B 1 321 ? 31.062 33.062 17.688 1 29.05 321 ALA B N 1
ATOM 7437 C CA . ALA B 1 321 ? 31.844 31.859 18 1 29.05 321 ALA B CA 1
ATOM 7438 C C . ALA B 1 321 ? 31.172 30.609 17.438 1 29.05 321 ALA B C 1
ATOM 7440 O O . ALA B 1 321 ? 31.844 29.641 17.078 1 29.05 321 ALA B O 1
ATOM 7441 N N . ALA B 1 322 ? 29.812 30.453 17.578 1 28.31 322 ALA B N 1
ATOM 7442 C CA . ALA B 1 322 ? 29.219 29.234 17.062 1 28.31 322 ALA B CA 1
ATOM 7443 C C . ALA B 1 322 ? 29 29.312 15.555 1 28.31 322 ALA B C 1
ATOM 7445 O O . ALA B 1 322 ? 28.531 28.344 14.938 1 28.31 322 ALA B O 1
ATOM 7446 N N . THR B 1 323 ? 28.938 30.375 14.82 1 30.33 323 THR B N 1
ATOM 7447 C CA . THR B 1 323 ? 28.797 30.609 13.383 1 30.33 323 THR B CA 1
ATOM 7448 C C . THR B 1 323 ? 29.906 29.891 12.609 1 30.33 323 THR B C 1
ATOM 7450 O O . THR B 1 323 ? 29.766 29.656 11.406 1 30.33 323 THR B O 1
ATOM 7453 N N . ASN B 1 324 ? 31.125 30.078 12.961 1 29.42 324 ASN B N 1
ATOM 7454 C CA . ASN B 1 324 ? 32.188 29.375 12.227 1 29.42 324 ASN B CA 1
ATOM 7455 C C . ASN B 1 324 ? 31.938 27.875 12.203 1 29.42 324 ASN B C 1
ATOM 7457 O O . ASN B 1 324 ? 32.875 27.094 11.969 1 29.42 324 ASN B O 1
ATOM 7461 N N . LYS B 1 325 ? 31.094 27.438 13.109 1 30.33 325 LYS B N 1
ATOM 7462 C CA . LYS B 1 325 ? 31 26 12.938 1 30.33 325 LYS B CA 1
ATOM 7463 C C . LYS B 1 325 ? 30.422 25.641 11.57 1 30.33 325 LYS B C 1
ATOM 7465 O O . LYS B 1 325 ? 29.562 26.359 11.055 1 30.33 325 LYS B O 1
ATOM 7470 N N . GLY B 1 326 ? 30.938 24.562 10.797 1 30.67 326 GLY B N 1
ATOM 7471 C CA . GLY B 1 326 ? 30.906 23.969 9.477 1 30.67 326 GLY B CA 1
ATOM 7472 C C . GLY B 1 326 ? 29.5 23.828 8.906 1 30.67 326 GLY B C 1
ATOM 7473 O O . GLY B 1 326 ? 28.594 23.344 9.586 1 30.67 326 GLY B O 1
ATOM 7474 N N . THR B 1 327 ? 28.969 24.938 8.242 1 33.94 327 THR B N 1
ATOM 7475 C CA . THR B 1 327 ? 27.906 24.562 7.32 1 33.94 327 THR B CA 1
ATOM 7476 C C . THR B 1 327 ? 28 23.078 6.965 1 33.94 327 THR B C 1
ATOM 7478 O O . THR B 1 327 ? 29.031 22.625 6.449 1 33.94 327 THR B O 1
ATOM 7481 N N . VAL B 1 328 ? 27.547 22.281 7.766 1 35.75 328 VAL B N 1
ATOM 7482 C CA . VAL B 1 328 ? 27.5 20.891 7.34 1 35.75 328 VAL B CA 1
ATOM 7483 C C . VAL B 1 328 ? 27.172 20.812 5.852 1 35.75 328 VAL B C 1
ATOM 7485 O O . VAL B 1 328 ? 26.109 21.266 5.422 1 35.75 328 VAL B O 1
ATOM 7488 N N . ASP B 1 329 ? 28.125 21.125 4.945 1 39.5 329 ASP B N 1
ATOM 7489 C CA . ASP B 1 329 ? 28 20.828 3.525 1 39.5 329 ASP B CA 1
ATOM 7490 C C . ASP B 1 329 ? 27.219 19.531 3.311 1 39.5 329 ASP B C 1
ATOM 7492 O O . ASP B 1 329 ? 27.766 18.438 3.521 1 39.5 329 ASP B O 1
ATOM 7496 N N . THR B 1 330 ? 26.078 19.484 3.803 1 43.28 330 THR B N 1
ATOM 7497 C CA . THR B 1 330 ? 25.312 18.312 3.404 1 43.28 330 THR B CA 1
ATOM 7498 C C . THR B 1 330 ? 25.203 18.234 1.884 1 43.28 330 THR B C 1
ATOM 7500 O O . THR B 1 330 ? 24.531 19.047 1.261 1 43.28 330 THR B O 1
ATOM 7503 N N . LYS B 1 331 ? 26.297 18.094 1.226 1 42.69 331 LYS B N 1
ATOM 7504 C CA . LYS B 1 331 ? 26.125 17.75 -0.184 1 42.69 331 LYS B CA 1
ATOM 7505 C C . LYS B 1 331 ? 25.188 16.562 -0.348 1 42.69 331 LYS B C 1
ATOM 7507 O O . LYS B 1 331 ? 25.625 15.406 -0.325 1 42.69 331 LYS B O 1
ATOM 7512 N N . ARG B 1 332 ? 23.891 16.641 0.021 1 53.94 332 ARG B N 1
ATOM 7513 C CA . ARG B 1 332 ? 22.953 15.609 -0.388 1 53.94 332 ARG B CA 1
ATOM 7514 C C . ARG B 1 332 ? 23.234 15.133 -1.809 1 53.94 332 ARG B C 1
ATOM 7516 O O . ARG B 1 332 ? 22.5 15.453 -2.738 1 53.94 332 ARG B O 1
ATOM 7523 N N . SER B 1 333 ? 24.469 15.312 -2.283 1 49.94 333 SER B N 1
ATOM 7524 C CA . SER B 1 333 ? 24.734 14.984 -3.678 1 49.94 333 SER B CA 1
ATOM 7525 C C . SER B 1 333 ? 24.25 13.578 -4.016 1 49.94 333 SER B C 1
ATOM 7527 O O . SER B 1 333 ? 24.078 12.742 -3.121 1 49.94 333 SER B O 1
ATOM 7529 N N . ASN B 1 334 ? 23.719 13.336 -5.145 1 55.84 334 ASN B N 1
ATOM 7530 C CA . ASN B 1 334 ? 23.484 12.211 -6.035 1 55.84 334 ASN B CA 1
ATOM 7531 C C . ASN B 1 334 ? 24.547 11.125 -5.863 1 55.84 334 ASN B C 1
ATOM 7533 O O . ASN B 1 334 ? 25.391 10.93 -6.742 1 55.84 334 ASN B O 1
ATOM 7537 N N . SER B 1 335 ? 24.938 10.938 -4.438 1 63.12 335 SER B N 1
ATOM 7538 C CA . SER B 1 335 ? 26.094 10.086 -4.152 1 63.12 335 SER B CA 1
ATOM 7539 C C . SER B 1 335 ? 25.703 8.617 -4.133 1 63.12 335 SER B C 1
ATOM 7541 O O . SER B 1 335 ? 24.578 8.266 -3.768 1 63.12 335 SER B O 1
ATOM 7543 N N . PHE B 1 336 ? 26.438 7.82 -4.766 1 72.69 336 PHE B N 1
ATOM 7544 C CA . PHE B 1 336 ? 26.422 6.363 -4.688 1 72.69 336 PHE B CA 1
ATOM 7545 C C . PHE B 1 336 ? 26.766 5.891 -3.283 1 72.69 336 PHE B C 1
ATOM 7547 O O . PHE B 1 336 ? 26.609 4.711 -2.963 1 72.69 336 PHE B O 1
ATOM 7554 N N . MET B 1 337 ? 27 6.902 -2.414 1 78.19 337 MET B N 1
ATOM 7555 C CA . MET B 1 337 ? 27.422 6.555 -1.06 1 78.19 337 MET B CA 1
ATOM 7556 C C . MET B 1 337 ? 26.234 6.086 -0.222 1 78.19 337 MET B C 1
ATOM 7558 O O . MET B 1 337 ? 26.422 5.422 0.8 1 78.19 337 MET B O 1
ATOM 7562 N N . ALA B 1 338 ? 25.109 6.352 -0.772 1 87.94 338 ALA B N 1
ATOM 7563 C CA . ALA B 1 338 ? 23.938 6.031 0.028 1 87.94 338 ALA B CA 1
ATOM 7564 C C . ALA B 1 338 ? 23.531 4.57 -0.153 1 87.94 338 ALA B C 1
ATOM 7566 O O . ALA B 1 338 ? 22.625 4.078 0.528 1 87.94 338 ALA B O 1
ATOM 7567 N N . VAL B 1 339 ? 24.312 3.85 -0.971 1 91.06 339 VAL B N 1
ATOM 7568 C CA . VAL B 1 339 ? 23.969 2.453 -1.219 1 91.06 339 VAL B CA 1
ATOM 7569 C C . VAL B 1 339 ? 24.109 1.648 0.071 1 91.06 339 VAL B C 1
ATOM 7571 O O . VAL B 1 339 ? 23.266 0.794 0.374 1 91.06 339 VAL B O 1
ATOM 7574 N N . GLY B 1 340 ? 25.125 1.85 0.827 1 91.56 340 GLY B N 1
ATOM 7575 C CA . GLY B 1 340 ? 25.359 1.146 2.076 1 91.56 340 GLY B CA 1
ATOM 7576 C C . GLY B 1 340 ? 24.234 1.313 3.08 1 91.56 340 GLY B C 1
ATOM 7577 O O . GLY B 1 340 ? 23.609 0.331 3.5 1 91.56 340 GLY B O 1
ATOM 7578 N N . PRO B 1 341 ? 23.938 2.605 3.402 1 92.81 341 PRO B N 1
ATOM 7579 C CA . PRO B 1 341 ? 22.828 2.838 4.34 1 92.81 341 PRO B CA 1
ATOM 7580 C C . PRO B 1 341 ? 21.5 2.303 3.824 1 92.81 341 PRO B C 1
ATOM 7582 O O . PRO B 1 341 ? 20.688 1.809 4.605 1 92.81 341 PRO B O 1
ATOM 7585 N N . LEU B 1 342 ? 21.312 2.42 2.555 1 94.19 342 LEU B N 1
ATOM 7586 C CA . LEU B 1 342 ? 20.078 1.907 1.976 1 94.19 342 LEU B CA 1
ATOM 7587 C C . LEU B 1 342 ? 20.016 0.388 2.088 1 94.19 342 LEU B C 1
ATOM 7589 O O . LEU B 1 342 ? 18.953 -0.173 2.389 1 94.19 342 LEU B O 1
ATOM 7593 N N . LEU B 1 343 ? 21.156 -0.238 1.779 1 93.81 343 LEU B N 1
ATOM 7594 C CA . LEU B 1 343 ? 21.219 -1.688 1.914 1 93.81 343 LEU B CA 1
ATOM 7595 C C . LEU B 1 343 ? 20.938 -2.115 3.35 1 93.81 343 LEU B C 1
ATOM 7597 O O . LEU B 1 343 ? 20.219 -3.086 3.584 1 93.81 343 LEU B O 1
ATOM 7601 N N . TYR B 1 344 ? 21.5 -1.41 4.191 1 92.62 344 TYR B N 1
ATOM 7602 C CA . TYR B 1 344 ? 21.281 -1.692 5.609 1 92.62 344 TYR B CA 1
ATOM 7603 C C . TYR B 1 344 ? 19.812 -1.565 5.977 1 92.62 344 TYR B C 1
ATOM 7605 O O . TYR B 1 344 ? 19.266 -2.43 6.664 1 92.62 344 TYR B O 1
ATOM 7613 N N . ARG B 1 345 ? 19.203 -0.569 5.562 1 92.75 345 ARG B N 1
ATOM 7614 C CA . ARG B 1 345 ? 17.781 -0.327 5.824 1 92.75 345 ARG B CA 1
ATOM 7615 C C . ARG B 1 345 ? 16.922 -1.466 5.281 1 92.75 345 ARG B C 1
ATOM 7617 O O . ARG B 1 345 ? 16 -1.929 5.957 1 92.75 345 ARG B O 1
ATOM 7624 N N . TYR B 1 346 ? 17.25 -1.855 4.086 1 90.31 346 TYR B N 1
ATOM 7625 C CA . TYR B 1 346 ? 16.438 -2.895 3.453 1 90.31 346 TYR B CA 1
ATOM 7626 C C . TYR B 1 346 ? 16.672 -4.242 4.125 1 90.31 346 TYR B C 1
ATOM 7628 O O . TYR B 1 346 ? 15.742 -5.055 4.227 1 90.31 346 TYR B O 1
ATOM 7636 N N . PHE B 1 347 ? 17.844 -4.5 4.594 1 88.69 347 PHE B N 1
ATOM 7637 C CA . PHE B 1 347 ? 18.125 -5.719 5.344 1 88.69 347 PHE B CA 1
ATOM 7638 C C . PHE B 1 347 ? 17.344 -5.734 6.656 1 88.69 347 PHE B C 1
ATOM 7640 O O . PHE B 1 347 ? 16.797 -6.762 7.047 1 88.69 347 PHE B O 1
ATOM 7647 N N . LEU B 1 348 ? 17.328 -4.559 7.266 1 87.5 348 LEU B N 1
ATOM 7648 C CA . LEU B 1 348 ? 16.578 -4.453 8.508 1 87.5 348 LEU B CA 1
ATOM 7649 C C . LEU B 1 348 ? 15.078 -4.637 8.266 1 87.5 348 LEU B C 1
ATOM 7651 O O . LEU B 1 348 ? 14.391 -5.293 9.055 1 87.5 348 LEU B O 1
ATOM 7655 N N . ASN B 1 349 ? 14.648 -4.023 7.297 1 85.25 349 ASN B N 1
ATOM 7656 C CA . ASN B 1 349 ? 13.234 -4.129 6.949 1 85.25 349 ASN B CA 1
ATOM 7657 C C . ASN B 1 349 ? 12.836 -5.574 6.664 1 85.25 349 ASN B C 1
ATOM 7659 O O . ASN B 1 349 ? 11.742 -6.004 7.039 1 85.25 349 ASN B O 1
ATOM 7663 N N . LEU B 1 350 ? 13.68 -6.285 5.949 1 83.44 350 LEU B N 1
ATOM 7664 C CA . LEU B 1 350 ? 13.43 -7.68 5.609 1 83.44 350 LEU B CA 1
ATOM 7665 C C . LEU B 1 350 ? 13.375 -8.547 6.863 1 83.44 350 LEU B C 1
ATOM 7667 O O . LEU B 1 350 ? 12.539 -9.445 6.965 1 83.44 350 LEU B O 1
ATOM 7671 N N . TRP B 1 351 ? 14.07 -8.258 7.785 1 81.12 351 TRP B N 1
ATOM 7672 C CA . TRP B 1 351 ? 14.219 -9.125 8.953 1 81.12 351 TRP B CA 1
ATOM 7673 C C . TRP B 1 351 ? 13.234 -8.734 10.047 1 81.12 351 TRP B C 1
ATOM 7675 O O . TRP B 1 351 ? 12.805 -9.586 10.836 1 81.12 351 TRP B O 1
ATOM 7685 N N . PHE B 1 352 ? 12.883 -7.441 10.117 1 76.06 352 PHE B N 1
ATOM 7686 C CA . PHE B 1 352 ? 12.109 -6.996 11.281 1 76.06 352 PHE B CA 1
ATOM 7687 C C . PHE B 1 352 ? 10.648 -6.766 10.906 1 76.06 352 PHE B C 1
ATOM 7689 O O . PHE B 1 352 ? 9.781 -6.707 11.773 1 76.06 352 PHE B O 1
ATOM 7696 N N . ASN B 1 353 ? 10.469 -6.641 9.688 1 73.56 353 ASN B N 1
ATOM 7697 C CA . ASN B 1 353 ? 9.078 -6.555 9.258 1 73.56 353 ASN B CA 1
ATOM 7698 C C . ASN B 1 353 ? 8.492 -7.934 8.969 1 73.56 353 ASN B C 1
ATOM 7700 O O . ASN B 1 353 ? 8.805 -8.531 7.938 1 73.56 353 ASN B O 1
ATOM 7704 N N . PRO B 1 354 ? 7.641 -8.375 9.852 1 71.56 354 PRO B N 1
ATOM 7705 C CA . PRO B 1 354 ? 7.117 -9.734 9.688 1 71.56 354 PRO B CA 1
ATOM 7706 C C . PRO B 1 354 ? 6.281 -9.898 8.422 1 71.56 354 PRO B C 1
ATOM 7708 O O . PRO B 1 354 ? 6.125 -11.016 7.926 1 71.56 354 PRO B O 1
ATOM 7711 N N . GLY B 1 355 ? 5.879 -8.852 7.895 1 70 355 GLY B N 1
ATOM 7712 C CA . GLY B 1 355 ? 5.031 -8.93 6.715 1 70 355 GLY B CA 1
ATOM 7713 C C . GLY B 1 355 ? 5.805 -9.211 5.441 1 70 355 GLY B C 1
ATOM 7714 O O . GLY B 1 355 ? 5.246 -9.727 4.473 1 70 355 GLY B O 1
ATOM 7715 N N . ILE B 1 356 ? 7.09 -9.047 5.484 1 76.5 356 ILE B N 1
ATOM 7716 C CA . ILE B 1 356 ? 7.832 -9.141 4.234 1 76.5 356 ILE B CA 1
ATOM 7717 C C . ILE B 1 356 ? 8.445 -10.531 4.105 1 76.5 356 ILE B C 1
ATOM 7719 O O . ILE B 1 356 ? 7.984 -11.352 3.305 1 76.5 356 ILE B O 1
ATOM 7723 N N . LEU B 1 357 ? 9.344 -10.93 4.969 1 79.81 357 LEU B N 1
ATOM 7724 C CA . LEU B 1 357 ? 10.023 -12.227 4.859 1 79.81 357 LEU B CA 1
ATOM 7725 C C . LEU B 1 357 ? 9.266 -13.297 5.641 1 79.81 357 LEU B C 1
ATOM 7727 O O . LEU B 1 357 ? 9.203 -14.453 5.215 1 79.81 357 LEU B O 1
ATOM 7731 N N . GLY B 1 358 ? 8.734 -12.914 6.758 1 81.5 358 GLY B N 1
ATOM 7732 C CA . GLY B 1 358 ? 8.023 -13.883 7.578 1 81.5 358 GLY B CA 1
ATOM 7733 C C . GLY B 1 358 ? 6.844 -14.516 6.863 1 81.5 358 GLY B C 1
ATOM 7734 O O . GLY B 1 358 ? 6.684 -15.742 6.895 1 81.5 358 GLY B O 1
ATOM 7735 N N . THR B 1 359 ? 6.105 -13.734 6.297 1 78.12 359 THR B N 1
ATOM 7736 C CA . THR B 1 359 ? 4.957 -14.25 5.559 1 78.12 359 THR B CA 1
ATOM 7737 C C . THR B 1 359 ? 5.41 -15.141 4.402 1 78.12 359 THR B C 1
ATOM 7739 O O . THR B 1 359 ? 4.789 -16.156 4.117 1 78.12 359 THR B O 1
ATOM 7742 N N . ARG B 1 360 ? 6.457 -14.812 3.771 1 85.88 360 ARG B N 1
ATOM 7743 C CA . ARG B 1 360 ? 6.965 -15.594 2.648 1 85.88 360 ARG B CA 1
ATOM 7744 C C . ARG B 1 360 ? 7.531 -16.922 3.123 1 85.88 360 ARG B C 1
ATOM 7746 O O . ARG B 1 360 ? 7.348 -17.953 2.465 1 85.88 360 ARG B O 1
ATOM 7753 N N . ILE B 1 361 ? 8.234 -16.875 4.195 1 89.81 361 ILE B N 1
ATOM 7754 C CA . ILE B 1 361 ? 8.758 -18.125 4.754 1 89.81 361 ILE B CA 1
ATOM 7755 C C . ILE B 1 361 ? 7.598 -19.062 5.082 1 89.81 361 ILE B C 1
ATOM 7757 O O . ILE B 1 361 ? 7.668 -20.266 4.797 1 89.81 361 ILE B O 1
ATOM 7761 N N . ALA B 1 362 ? 6.605 -18.484 5.625 1 86.5 362 ALA B N 1
ATOM 7762 C CA . ALA B 1 362 ? 5.434 -19.297 5.961 1 86.5 362 ALA B CA 1
ATOM 7763 C C . ALA B 1 362 ? 4.781 -19.875 4.703 1 86.5 362 ALA B C 1
ATOM 7765 O O . ALA B 1 362 ? 4.441 -21.047 4.656 1 86.5 362 ALA B O 1
ATOM 7766 N N . MET B 1 363 ? 4.613 -19.094 3.738 1 86.06 363 MET B N 1
ATOM 7767 C CA . MET B 1 363 ? 3.961 -19.5 2.5 1 86.06 363 MET B CA 1
ATOM 7768 C C . MET B 1 363 ? 4.789 -20.562 1.772 1 86.06 363 MET B C 1
ATOM 7770 O O . MET B 1 363 ? 4.254 -21.578 1.328 1 86.06 363 MET B O 1
ATOM 7774 N N . TYR B 1 364 ? 6.078 -20.359 1.623 1 91.5 364 TYR B N 1
ATOM 7775 C CA . TYR B 1 364 ? 6.957 -21.297 0.924 1 91.5 364 TYR B CA 1
ATOM 7776 C C . TYR B 1 364 ? 7.066 -22.609 1.682 1 91.5 364 TYR B C 1
ATOM 7778 O O . TYR B 1 364 ? 7.098 -23.672 1.073 1 91.5 364 TYR B O 1
ATOM 7786 N N . SER B 1 365 ? 7.152 -22.469 3.014 1 93.5 365 SER B N 1
ATOM 7787 C CA . SER B 1 365 ? 7.215 -23.688 3.822 1 93.5 365 SER B CA 1
ATOM 7788 C C . SER B 1 365 ? 5.934 -24.516 3.689 1 93.5 365 SER B C 1
ATOM 7790 O O . SER B 1 365 ? 5.988 -25.734 3.531 1 93.5 365 SER B O 1
ATOM 7792 N N . MET B 1 366 ? 4.871 -23.828 3.793 1 90.06 366 MET B N 1
ATOM 7793 C CA . MET B 1 366 ? 3.584 -24.516 3.689 1 90.06 366 MET B CA 1
ATOM 7794 C C . MET B 1 366 ? 3.455 -25.219 2.352 1 90.06 366 MET B C 1
ATOM 7796 O O . MET B 1 366 ? 3.102 -26.406 2.305 1 90.06 366 MET B O 1
ATOM 7800 N N . LEU B 1 367 ? 3.764 -24.594 1.241 1 91.56 367 LEU B N 1
ATOM 7801 C CA . LEU B 1 367 ? 3.664 -25.203 -0.082 1 91.56 367 LEU B CA 1
ATOM 7802 C C . LEU B 1 367 ? 4.656 -26.344 -0.229 1 91.56 367 LEU B C 1
ATOM 7804 O O . LEU B 1 367 ? 4.32 -27.406 -0.777 1 91.56 367 LEU B O 1
ATOM 7808 N N . ALA B 1 368 ? 5.848 -26.094 0.264 1 95.5 368 ALA B N 1
ATOM 7809 C CA . ALA B 1 368 ? 6.879 -27.125 0.173 1 95.5 368 ALA B CA 1
ATOM 7810 C C . ALA B 1 368 ? 6.473 -28.375 0.95 1 95.5 368 ALA B C 1
ATOM 7812 O O . ALA B 1 368 ? 6.688 -29.5 0.485 1 95.5 368 ALA B O 1
ATOM 7813 N N . LEU B 1 369 ? 5.945 -28.188 2.07 1 94.19 369 LEU B N 1
ATOM 7814 C CA . LEU B 1 369 ? 5.52 -29.312 2.896 1 94.19 369 LEU B CA 1
ATOM 7815 C C . LEU B 1 369 ? 4.352 -30.047 2.252 1 94.19 369 LEU B C 1
ATOM 7817 O O . LEU B 1 369 ? 4.266 -31.281 2.334 1 94.19 369 LEU B O 1
ATOM 7821 N N . MET B 1 370 ? 3.506 -29.312 1.666 1 91.69 370 MET B N 1
ATOM 7822 C CA . MET B 1 370 ? 2.387 -29.938 0.968 1 91.69 370 MET B CA 1
ATOM 7823 C C . MET B 1 370 ? 2.877 -30.781 -0.203 1 91.69 370 MET B C 1
ATOM 7825 O O . MET B 1 370 ? 2.434 -31.922 -0.383 1 91.69 370 MET B O 1
ATOM 7829 N N . VAL B 1 371 ? 3.77 -30.234 -0.998 1 94.5 371 VAL B N 1
ATOM 7830 C CA . VAL B 1 371 ? 4.363 -30.969 -2.111 1 94.5 371 VAL B CA 1
ATOM 7831 C C . VAL B 1 371 ? 5.141 -32.188 -1.585 1 94.5 371 VAL B C 1
ATOM 7833 O O . VAL B 1 371 ? 5.008 -33.281 -2.105 1 94.5 371 VAL B O 1
ATOM 7836 N N . GLY B 1 372 ? 5.945 -31.891 -0.546 1 94.5 372 GLY B N 1
ATOM 7837 C CA . GLY B 1 372 ? 6.719 -32.969 0.057 1 94.5 372 GLY B CA 1
ATOM 7838 C C . GLY B 1 372 ? 5.855 -34.094 0.599 1 94.5 372 GLY B C 1
ATOM 7839 O O . GLY B 1 372 ? 6.203 -35.25 0.475 1 94.5 372 GLY B O 1
ATOM 7840 N N . GLY B 1 373 ? 4.785 -33.781 1.188 1 93.19 373 GLY B N 1
ATOM 7841 C CA . GLY B 1 373 ? 3.871 -34.781 1.718 1 93.19 373 GLY B CA 1
ATOM 7842 C C . GLY B 1 373 ? 3.209 -35.625 0.637 1 93.19 373 GLY B C 1
ATOM 7843 O O . GLY B 1 373 ? 3.129 -36.844 0.752 1 93.19 373 GLY B O 1
ATOM 7844 N N . LEU B 1 374 ? 2.811 -35 -0.407 1 93.38 374 LEU B N 1
ATOM 7845 C CA . LEU B 1 374 ? 2.102 -35.688 -1.481 1 93.38 374 LEU B CA 1
ATOM 7846 C C . LEU B 1 374 ? 3.047 -36.594 -2.26 1 93.38 374 LEU B C 1
ATOM 7848 O O . LEU B 1 374 ? 2.666 -37.719 -2.66 1 93.38 374 LEU B O 1
ATOM 7852 N N . PHE B 1 375 ? 4.211 -36.125 -2.475 1 95.94 375 PHE B N 1
ATOM 7853 C CA . PHE B 1 375 ? 5.164 -36.844 -3.303 1 95.94 375 PHE B CA 1
ATOM 7854 C C . PHE B 1 375 ? 6.215 -37.531 -2.439 1 95.94 375 PHE B C 1
ATOM 7856 O O . PHE B 1 375 ? 7.379 -37.625 -2.83 1 95.94 375 PHE B O 1
ATOM 7863 N N . TRP B 1 376 ? 5.785 -37.938 -1.309 1 93.88 376 TRP B N 1
ATOM 7864 C CA . TRP B 1 376 ? 6.688 -38.562 -0.34 1 93.88 376 TRP B CA 1
ATOM 7865 C C . TRP B 1 376 ? 7.434 -39.719 -0.959 1 93.88 376 TRP B C 1
ATOM 7867 O O . TRP B 1 376 ? 6.812 -40.688 -1.453 1 93.88 376 TRP B O 1
ATOM 7877 N N . GLU B 1 377 ? 8.781 -39.719 -1.088 1 94.56 377 GLU B N 1
ATOM 7878 C CA . GLU B 1 377 ? 9.703 -40.75 -1.532 1 94.56 377 GLU B CA 1
ATOM 7879 C C . GLU B 1 377 ? 9.438 -41.156 -2.986 1 94.56 377 GLU B C 1
ATOM 7881 O O . GLU B 1 377 ? 9.531 -42.312 -3.35 1 94.56 377 GLU B O 1
ATOM 7886 N N . LEU B 1 378 ? 9.078 -40.188 -3.721 1 93.25 378 LEU B N 1
ATOM 7887 C CA . LEU B 1 378 ? 8.844 -40.375 -5.145 1 93.25 378 LEU B CA 1
ATOM 7888 C C . LEU B 1 378 ? 10.117 -40.812 -5.848 1 93.25 378 LEU B C 1
ATOM 7890 O O . LEU B 1 378 ? 10.078 -41.625 -6.777 1 93.25 378 LEU B O 1
ATOM 7894 N N . GLY B 1 379 ? 11.219 -40.344 -5.438 1 91.38 379 GLY B N 1
ATOM 7895 C CA . GLY B 1 379 ? 12.5 -40.625 -6.066 1 91.38 379 GLY B CA 1
ATOM 7896 C C . GLY B 1 379 ? 12.875 -42.094 -6.055 1 91.38 379 GLY B C 1
ATOM 7897 O O . GLY B 1 379 ? 13.672 -42.531 -6.879 1 91.38 379 GLY B O 1
ATOM 7898 N N . ASP B 1 380 ? 12.258 -42.844 -5.23 1 91.56 380 ASP B N 1
ATOM 7899 C CA . ASP B 1 380 ? 12.594 -44.25 -5.086 1 91.56 380 ASP B CA 1
ATOM 7900 C C . ASP B 1 380 ? 11.727 -45.125 -5.992 1 91.56 380 ASP B C 1
ATOM 7902 O O . ASP B 1 380 ? 12.023 -46.312 -6.203 1 91.56 380 ASP B O 1
ATOM 7906 N N . ARG B 1 381 ? 10.781 -44.531 -6.578 1 91.44 381 ARG B N 1
ATOM 7907 C CA . ARG B 1 381 ? 9.859 -45.312 -7.414 1 91.44 381 ARG B CA 1
ATOM 7908 C C . ARG B 1 381 ? 10.32 -45.312 -8.867 1 91.44 381 ARG B C 1
ATOM 7910 O O . ARG B 1 381 ? 10.945 -44.375 -9.336 1 91.44 381 ARG B O 1
ATOM 7917 N N . THR B 1 382 ? 10 -46.438 -9.57 1 90.38 382 THR B N 1
ATOM 7918 C CA . THR B 1 382 ? 10.469 -46.531 -10.945 1 90.38 382 THR B CA 1
ATOM 7919 C C . THR B 1 382 ? 9.344 -47 -11.867 1 90.38 382 THR B C 1
ATOM 7921 O O . THR B 1 382 ? 9.602 -47.438 -13 1 90.38 382 THR B O 1
ATOM 7924 N N . ASP B 1 383 ? 8.117 -46.906 -11.383 1 90.62 383 ASP B N 1
ATOM 7925 C CA . ASP B 1 383 ? 6.98 -47.312 -12.211 1 90.62 383 ASP B CA 1
ATOM 7926 C C . ASP B 1 383 ? 6.598 -46.188 -13.172 1 90.62 383 ASP B C 1
ATOM 7928 O O . ASP B 1 383 ? 7.117 -45.062 -13.078 1 90.62 383 ASP B O 1
ATOM 7932 N N . TYR B 1 384 ? 5.785 -46.5 -14.094 1 89.38 384 TYR B N 1
ATOM 7933 C CA . TYR B 1 384 ? 5.402 -45.562 -15.125 1 89.38 384 TYR B CA 1
ATOM 7934 C C . TYR B 1 384 ? 4.734 -44.312 -14.523 1 89.38 384 TYR B C 1
ATOM 7936 O O . TYR B 1 384 ? 5.008 -43.188 -14.938 1 89.38 384 TYR B O 1
ATOM 7944 N N . GLU B 1 385 ? 3.883 -44.531 -13.523 1 89 385 GLU B N 1
ATOM 7945 C CA . GLU B 1 385 ? 3.199 -43.406 -12.859 1 89 385 GLU B CA 1
ATOM 7946 C C . GLU B 1 385 ? 4.195 -42.438 -12.234 1 89 385 GLU B C 1
ATOM 7948 O O . GLU B 1 385 ? 3.979 -41.219 -12.25 1 89 385 GLU B O 1
ATOM 7953 N N . SER B 1 386 ? 5.25 -43 -11.734 1 91.81 386 SER B N 1
ATOM 7954 C CA . SER B 1 386 ? 6.242 -42.188 -11.055 1 91.81 386 SER B CA 1
ATOM 7955 C C . SER B 1 386 ? 6.992 -41.312 -12.039 1 91.81 386 SER B C 1
ATOM 7957 O O . SER B 1 386 ? 7.469 -40.219 -11.672 1 91.81 386 SER B O 1
ATOM 7959 N N . ILE B 1 387 ? 7.141 -41.781 -13.312 1 92.19 387 ILE B N 1
ATOM 7960 C CA . ILE B 1 387 ? 7.797 -40.969 -14.336 1 92.19 387 ILE B CA 1
ATOM 7961 C C . ILE B 1 387 ? 6.973 -39.719 -14.609 1 92.19 387 ILE B C 1
ATOM 7963 O O . ILE B 1 387 ? 7.512 -38.594 -14.641 1 92.19 387 ILE B O 1
ATOM 7967 N N . ILE B 1 388 ? 5.711 -39.875 -14.703 1 90.12 388 ILE B N 1
ATOM 7968 C CA . ILE B 1 388 ? 4.797 -38.781 -14.969 1 90.12 388 ILE B CA 1
ATOM 7969 C C . ILE B 1 388 ? 4.738 -37.844 -13.758 1 90.12 388 ILE B C 1
ATOM 7971 O O . ILE B 1 388 ? 4.781 -36.625 -13.898 1 90.12 388 ILE B O 1
ATOM 7975 N N . SER B 1 389 ? 4.699 -38.438 -12.586 1 93.38 389 SER B N 1
ATOM 7976 C CA . SER B 1 389 ? 4.625 -37.656 -11.352 1 93.38 389 SER B CA 1
ATOM 7977 C C . SER B 1 389 ? 5.891 -36.812 -11.141 1 93.38 389 SER B C 1
ATOM 7979 O O . SER B 1 389 ? 5.824 -35.688 -10.633 1 93.38 389 SER B O 1
ATOM 7981 N N . ARG B 1 390 ? 7.016 -37.375 -11.531 1 94.81 390 ARG B N 1
ATOM 7982 C CA . ARG B 1 390 ? 8.281 -36.688 -11.398 1 94.81 390 ARG B CA 1
ATOM 7983 C C . ARG B 1 390 ? 8.305 -35.438 -12.281 1 94.81 390 ARG B C 1
ATOM 7985 O O . ARG B 1 390 ? 8.703 -34.344 -11.836 1 94.81 390 ARG B O 1
ATOM 7992 N N . SER B 1 391 ? 7.902 -35.562 -13.5 1 94.81 391 SER B N 1
ATOM 7993 C CA . SER B 1 391 ? 7.859 -34.438 -14.406 1 94.81 391 SER B CA 1
ATOM 7994 C C . SER B 1 391 ? 6.871 -33.375 -13.93 1 94.81 391 SER B C 1
ATOM 7996 O O . SER B 1 391 ? 7.129 -32.188 -14.039 1 94.81 391 SER B O 1
ATOM 7998 N N . ALA B 1 392 ? 5.801 -33.844 -13.367 1 94.19 392 ALA B N 1
ATOM 7999 C CA . ALA B 1 392 ? 4.742 -32.938 -12.914 1 94.19 392 ALA B CA 1
ATOM 8000 C C . ALA B 1 392 ? 5.18 -32.156 -11.695 1 94.19 392 ALA B C 1
ATOM 8002 O O . ALA B 1 392 ? 4.891 -30.953 -11.586 1 94.19 392 ALA B O 1
ATOM 8003 N N . VAL B 1 393 ? 5.789 -32.781 -10.766 1 95.5 393 VAL B N 1
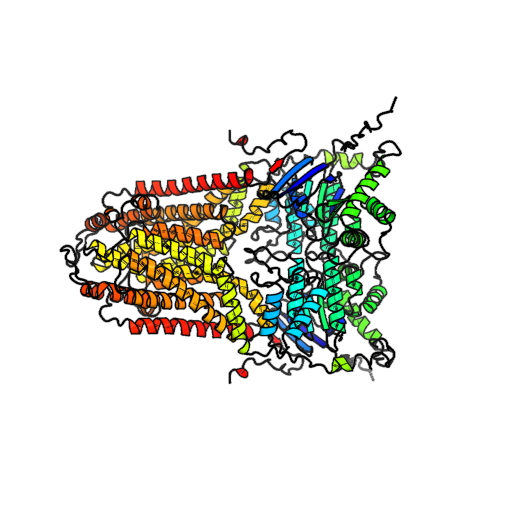ATOM 8004 C CA . VAL B 1 393 ? 6.18 -32.094 -9.539 1 95.5 393 VAL B CA 1
ATOM 8005 C C . VAL B 1 393 ? 7.273 -31.078 -9.844 1 95.5 393 VAL B C 1
ATOM 8007 O O . VAL B 1 393 ? 7.316 -30.016 -9.234 1 95.5 393 VAL B O 1
ATOM 8010 N N . LEU B 1 394 ? 8.203 -31.422 -10.766 1 96.25 394 LEU B N 1
ATOM 8011 C CA . LEU B 1 394 ? 9.25 -30.484 -11.148 1 96.25 394 LEU B CA 1
ATOM 8012 C C . LEU B 1 394 ? 8.648 -29.25 -11.82 1 96.25 394 LEU B C 1
ATOM 8014 O O . LEU B 1 394 ? 9.102 -28.125 -11.586 1 96.25 394 LEU B O 1
ATOM 8018 N N . PHE B 1 395 ? 7.609 -29.469 -12.633 1 95.44 395 PHE B N 1
ATOM 8019 C CA . PHE B 1 395 ? 6.863 -28.359 -13.203 1 95.44 395 PHE B CA 1
ATOM 8020 C C . PHE B 1 395 ? 6.223 -27.516 -12.109 1 95.44 395 PHE B C 1
ATOM 8022 O O . PHE B 1 395 ? 6.32 -26.281 -12.125 1 95.44 395 PHE B O 1
ATOM 8029 N N . TYR B 1 396 ? 5.617 -28.188 -11.195 1 93.94 396 TYR B N 1
ATOM 8030 C CA . TYR B 1 396 ? 4.898 -27.5 -10.125 1 93.94 396 TYR B CA 1
ATOM 8031 C C . TYR B 1 396 ? 5.848 -26.641 -9.289 1 93.94 396 TYR B C 1
ATOM 8033 O O . TYR B 1 396 ? 5.523 -25.5 -8.945 1 93.94 396 TYR B O 1
ATOM 8041 N N . CYS B 1 397 ? 6.926 -27.188 -8.977 1 94 397 CYS B N 1
ATOM 8042 C CA . CYS B 1 397 ? 7.898 -26.469 -8.156 1 94 397 CYS B CA 1
ATOM 8043 C C . CYS B 1 397 ? 8.359 -25.188 -8.859 1 94 397 CYS B C 1
ATOM 8045 O O . CYS B 1 397 ? 8.375 -24.109 -8.258 1 94 397 CYS B O 1
ATOM 8047 N N . VAL B 1 398 ? 8.703 -25.281 -10.102 1 95.44 398 VAL B N 1
ATOM 8048 C CA . VAL B 1 398 ? 9.164 -24.109 -10.844 1 95.44 398 VAL B CA 1
ATOM 8049 C C . VAL B 1 398 ? 8.023 -23.094 -10.984 1 95.44 398 VAL B C 1
ATOM 8051 O O . VAL B 1 398 ? 8.203 -21.906 -10.734 1 95.44 398 VAL B O 1
ATOM 8054 N N . ALA B 1 399 ? 6.875 -23.562 -11.336 1 93.44 399 ALA B N 1
ATOM 8055 C CA . ALA B 1 399 ? 5.738 -22.703 -11.648 1 93.44 399 ALA B CA 1
ATOM 8056 C C . ALA B 1 399 ? 5.223 -21.984 -10.406 1 93.44 399 ALA B C 1
ATOM 8058 O O . ALA B 1 399 ? 5.023 -20.766 -10.422 1 93.44 399 ALA B O 1
ATOM 8059 N N . PHE B 1 400 ? 5.152 -22.703 -9.297 1 91.38 400 PHE B N 1
ATOM 8060 C CA . PHE B 1 400 ? 4.379 -22.141 -8.195 1 91.38 400 PHE B CA 1
ATOM 8061 C C . PHE B 1 400 ? 5.293 -21.469 -7.18 1 91.38 400 PHE B C 1
ATOM 8063 O O . PHE B 1 400 ? 4.902 -20.5 -6.527 1 91.38 400 PHE B O 1
ATOM 8070 N N . PHE B 1 401 ? 6.473 -22.016 -6.957 1 93.5 401 PHE B N 1
ATOM 8071 C CA . PHE B 1 401 ? 7.383 -21.281 -6.078 1 93.5 401 PHE B CA 1
ATOM 8072 C C . PHE B 1 401 ? 7.746 -19.922 -6.68 1 93.5 401 PHE B C 1
ATOM 8074 O O . PHE B 1 401 ? 7.855 -18.938 -5.957 1 93.5 401 PHE B O 1
ATOM 8081 N N . ILE B 1 402 ? 7.953 -19.922 -8 1 93.25 402 ILE B N 1
ATOM 8082 C CA . ILE B 1 402 ? 8.219 -18.656 -8.68 1 93.25 402 ILE B CA 1
ATOM 8083 C C . ILE B 1 402 ? 7 -17.75 -8.578 1 93.25 402 ILE B C 1
ATOM 8085 O O . ILE B 1 402 ? 7.133 -16.547 -8.328 1 93.25 402 ILE B O 1
ATOM 8089 N N . PHE B 1 403 ? 5.875 -18.297 -8.719 1 89.31 403 PHE B N 1
ATOM 8090 C CA . PHE B 1 403 ? 4.637 -17.531 -8.695 1 89.31 403 PHE B CA 1
ATOM 8091 C C . PHE B 1 403 ? 4.453 -16.828 -7.352 1 89.31 403 PHE B C 1
ATOM 8093 O O . PHE B 1 403 ? 3.941 -15.719 -7.289 1 89.31 403 PHE B O 1
ATOM 8100 N N . MET B 1 404 ? 4.84 -17.438 -6.34 1 87.62 404 MET B N 1
ATOM 8101 C CA . MET B 1 404 ? 4.668 -16.922 -4.988 1 87.62 404 MET B CA 1
ATOM 8102 C C . MET B 1 404 ? 5.48 -15.648 -4.789 1 87.62 404 MET B C 1
ATOM 8104 O O . MET B 1 404 ? 5.199 -14.859 -3.885 1 87.62 404 MET B O 1
ATOM 8108 N N . SER B 1 405 ? 6.395 -15.406 -5.641 1 87.06 405 SER B N 1
ATOM 8109 C CA . SER B 1 405 ? 7.227 -14.211 -5.531 1 87.06 405 SER B CA 1
ATOM 8110 C C . SER B 1 405 ? 6.418 -12.945 -5.797 1 87.06 405 SER B C 1
ATOM 8112 O O . SER B 1 405 ? 6.875 -11.836 -5.516 1 87.06 405 SER B O 1
ATOM 8114 N N . VAL B 1 406 ? 5.168 -13.102 -6.285 1 84.75 406 VAL B N 1
ATOM 8115 C CA . VAL B 1 406 ? 4.285 -11.969 -6.539 1 84.75 406 VAL B CA 1
ATOM 8116 C C . VAL B 1 406 ? 4.035 -11.211 -5.238 1 84.75 406 VAL B C 1
ATOM 8118 O O . VAL B 1 406 ? 3.801 -10 -5.258 1 84.75 406 VAL B O 1
ATOM 8121 N N . ALA B 1 407 ? 4.27 -11.828 -4.109 1 78.62 407 ALA B N 1
ATOM 8122 C CA . ALA B 1 407 ? 3.943 -11.289 -2.791 1 78.62 407 ALA B CA 1
ATOM 8123 C C . ALA B 1 407 ? 4.887 -10.148 -2.422 1 78.62 407 ALA B C 1
ATOM 8125 O O . ALA B 1 407 ? 4.602 -9.367 -1.513 1 78.62 407 ALA B O 1
ATOM 8126 N N . VAL B 1 408 ? 5.941 -10.008 -3.15 1 79.44 408 VAL B N 1
ATOM 8127 C CA . VAL B 1 408 ? 6.922 -8.977 -2.83 1 79.44 408 VAL B CA 1
ATOM 8128 C C . VAL B 1 408 ? 6.449 -7.625 -3.375 1 79.44 408 VAL B C 1
ATOM 8130 O O . VAL B 1 408 ? 6.816 -6.574 -2.846 1 79.44 408 VAL B O 1
ATOM 8133 N N . LEU B 1 409 ? 5.598 -7.613 -4.359 1 86.62 409 LEU B N 1
ATOM 8134 C CA . LEU B 1 409 ? 5.246 -6.441 -5.156 1 86.62 409 LEU B CA 1
ATOM 8135 C C . LEU B 1 409 ? 4.52 -5.406 -4.305 1 86.62 409 LEU B C 1
ATOM 8137 O O . LEU B 1 409 ? 4.848 -4.219 -4.348 1 86.62 409 LEU B O 1
ATOM 8141 N N . PRO B 1 410 ? 3.57 -5.789 -3.4 1 82.19 410 PRO B N 1
ATOM 8142 C CA . PRO B 1 410 ? 2.881 -4.77 -2.602 1 82.19 410 PRO B CA 1
ATOM 8143 C C . PRO B 1 410 ? 3.826 -4.004 -1.678 1 82.19 410 PRO B C 1
ATOM 8145 O O . PRO B 1 410 ? 3.66 -2.799 -1.484 1 82.19 410 PRO B O 1
ATOM 8148 N N . PHE B 1 411 ? 4.727 -4.586 -1.201 1 78.5 411 PHE B N 1
ATOM 8149 C CA . PHE B 1 411 ? 5.633 -3.949 -0.249 1 78.5 411 PHE B CA 1
ATOM 8150 C C . PHE B 1 411 ? 6.527 -2.932 -0.946 1 78.5 411 PHE B C 1
ATOM 8152 O O . PHE B 1 411 ? 6.875 -1.901 -0.366 1 78.5 411 PHE B O 1
ATOM 8159 N N . THR B 1 412 ? 6.926 -3.277 -2.162 1 83.88 412 THR B N 1
ATOM 8160 C CA . THR B 1 412 ? 7.734 -2.338 -2.93 1 83.88 412 THR B CA 1
ATOM 8161 C C . THR B 1 412 ? 6.914 -1.112 -3.322 1 83.88 412 THR B C 1
ATOM 8163 O O . THR B 1 412 ? 7.422 0.01 -3.311 1 83.88 412 THR B O 1
ATOM 8166 N 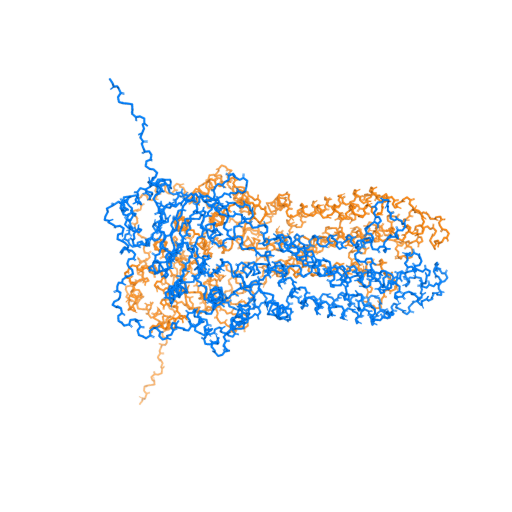N . VAL B 1 413 ? 5.676 -1.338 -3.625 1 86.25 413 VAL B N 1
ATOM 8167 C CA . VAL B 1 413 ? 4.809 -0.239 -4.035 1 86.25 413 VAL B CA 1
ATOM 8168 C C . VAL B 1 413 ? 4.492 0.647 -2.834 1 86.25 413 VAL B C 1
ATOM 8170 O O . VAL B 1 413 ? 4.406 1.871 -2.961 1 86.25 413 VAL B O 1
ATOM 8173 N N . MET B 1 414 ? 4.34 0.066 -1.693 1 81.5 414 MET B N 1
ATOM 8174 C CA . MET B 1 414 ? 4.02 0.814 -0.481 1 81.5 414 MET B CA 1
ATOM 8175 C C . MET B 1 414 ? 5.176 1.724 -0.08 1 81.5 414 MET B C 1
ATOM 8177 O O . MET B 1 414 ? 4.961 2.773 0.53 1 81.5 414 MET B O 1
ATOM 8181 N N . GLU B 1 415 ? 6.352 1.365 -0.467 1 87.62 415 GLU B N 1
ATOM 8182 C CA . GLU B 1 415 ? 7.531 2.141 -0.093 1 87.62 415 GLU B CA 1
ATOM 8183 C C . GLU B 1 415 ? 7.785 3.271 -1.086 1 87.62 415 GLU B C 1
ATOM 8185 O O . GLU B 1 415 ? 8.594 4.164 -0.823 1 87.62 415 GLU B O 1
ATOM 8190 N N . ARG B 1 416 ? 7.07 3.287 -2.098 1 88.62 416 ARG B N 1
ATOM 8191 C CA . ARG B 1 416 ? 7.301 4.23 -3.188 1 88.62 416 ARG B CA 1
ATOM 8192 C C . ARG B 1 416 ? 7.207 5.672 -2.693 1 88.62 416 ARG B C 1
ATOM 8194 O O . ARG B 1 416 ? 8.008 6.523 -3.092 1 88.62 416 ARG B O 1
ATOM 8201 N N . GLY B 1 417 ? 6.27 5.965 -1.82 1 88.94 417 GLY B N 1
ATOM 8202 C CA . GLY B 1 417 ? 6.129 7.312 -1.289 1 88.94 417 GLY B CA 1
ATOM 8203 C C . GLY B 1 417 ? 7.363 7.793 -0.547 1 88.94 417 GLY B C 1
ATOM 8204 O O . GLY B 1 417 ? 7.762 8.953 -0.684 1 88.94 417 GLY B O 1
ATOM 8205 N N . ILE B 1 418 ? 7.957 6.941 0.181 1 93 418 ILE B N 1
ATOM 8206 C CA . ILE B 1 418 ? 9.148 7.277 0.949 1 93 418 ILE B CA 1
ATOM 8207 C C . ILE B 1 418 ? 10.32 7.531 -0.001 1 93 418 ILE B C 1
ATOM 8209 O O . ILE B 1 418 ? 11.07 8.492 0.173 1 93 418 ILE B O 1
ATOM 8213 N N . VAL B 1 419 ? 10.438 6.68 -1.01 1 92 419 VAL B N 1
ATOM 8214 C CA . VAL B 1 419 ? 11.523 6.789 -1.974 1 92 419 VAL B CA 1
ATOM 8215 C C . VAL B 1 419 ? 11.383 8.078 -2.775 1 92 419 VAL B C 1
ATOM 8217 O O . VAL B 1 419 ? 12.367 8.781 -3.012 1 92 419 VAL B O 1
ATOM 8220 N N . ASP B 1 420 ? 10.195 8.391 -3.184 1 89.81 420 ASP B N 1
ATOM 8221 C CA . ASP B 1 420 ? 9.945 9.617 -3.934 1 89.81 420 ASP B CA 1
ATOM 8222 C C . ASP B 1 420 ? 10.367 10.844 -3.137 1 89.81 420 ASP B C 1
ATOM 8224 O O . ASP B 1 420 ? 11.008 11.75 -3.678 1 89.81 420 ASP B O 1
ATOM 8228 N N . LYS B 1 421 ? 9.992 10.836 -1.899 1 91.56 421 LYS B N 1
ATOM 8229 C CA . LYS B 1 421 ? 10.352 11.945 -1.024 1 91.56 421 LYS B CA 1
ATOM 8230 C C . LYS B 1 421 ? 11.867 12.055 -0.857 1 91.56 421 LYS B C 1
ATOM 8232 O O . LYS B 1 421 ? 12.43 13.148 -0.948 1 91.56 421 LYS B O 1
ATOM 8237 N N . GLU B 1 422 ? 12.492 10.945 -0.659 1 92.56 422 GLU B N 1
ATOM 8238 C CA . GLU B 1 422 ? 13.922 10.945 -0.385 1 92.56 422 GLU B CA 1
ATOM 8239 C C . GLU B 1 422 ? 14.719 11.312 -1.632 1 92.56 422 GLU B C 1
ATOM 8241 O O . GLU B 1 422 ? 15.758 11.977 -1.54 1 92.56 422 GLU B O 1
ATOM 8246 N N . VAL B 1 423 ? 14.273 10.906 -2.74 1 89.06 423 VAL B N 1
ATOM 8247 C CA . VAL B 1 423 ? 14.93 11.25 -3.998 1 89.06 423 VAL B CA 1
ATOM 8248 C C . VAL B 1 423 ? 14.719 12.727 -4.309 1 89.06 423 VAL B C 1
ATOM 8250 O O . VAL B 1 423 ? 15.648 13.422 -4.73 1 89.06 423 VAL B O 1
ATOM 8253 N N . LEU B 1 424 ? 13.57 13.164 -4.09 1 86.94 424 LEU B N 1
ATOM 8254 C CA . LEU B 1 424 ? 13.25 14.57 -4.309 1 86.94 424 LEU B CA 1
ATOM 8255 C C . LEU B 1 424 ? 14.102 15.469 -3.414 1 86.94 424 LEU B C 1
ATOM 8257 O O . LEU B 1 424 ? 14.539 16.547 -3.84 1 86.94 424 LEU B O 1
ATOM 8261 N N . ASN B 1 425 ? 14.242 15.008 -2.197 1 91.38 425 ASN B N 1
ATOM 8262 C CA . ASN B 1 425 ? 15 15.797 -1.233 1 91.38 425 ASN B CA 1
ATOM 8263 C C . ASN B 1 425 ? 16.5 15.633 -1.422 1 91.38 425 ASN B C 1
ATOM 8265 O O . ASN B 1 425 ? 17.297 16.203 -0.669 1 91.38 425 ASN B O 1
ATOM 8269 N N . GLY B 1 426 ? 16.906 14.773 -2.336 1 87.88 426 GLY B N 1
ATOM 8270 C CA . GLY B 1 426 ? 18.297 14.68 -2.732 1 87.88 426 GLY B CA 1
ATOM 8271 C C . GLY B 1 426 ? 19.125 13.781 -1.826 1 87.88 426 GLY B C 1
ATOM 8272 O O . GLY B 1 426 ? 20.344 13.938 -1.729 1 87.88 426 GLY B O 1
ATOM 8273 N N . TYR B 1 427 ? 18.516 12.898 -1.137 1 90.06 427 TYR B N 1
ATOM 8274 C CA . TYR B 1 427 ? 19.266 12.008 -0.249 1 90.06 427 TYR B CA 1
ATOM 8275 C C . TYR B 1 427 ? 20.125 11.031 -1.046 1 90.06 427 TYR B C 1
ATOM 8277 O O . TYR B 1 427 ? 21.219 10.68 -0.631 1 90.06 427 TYR B O 1
ATOM 8285 N N . TYR B 1 428 ? 19.609 10.531 -2.092 1 89.88 428 TYR B N 1
ATOM 8286 C CA . TYR B 1 428 ? 20.328 9.602 -2.947 1 89.88 428 TYR B CA 1
ATOM 8287 C C . TYR B 1 428 ? 19.781 9.633 -4.371 1 89.88 428 TYR B C 1
ATOM 8289 O O . TYR B 1 428 ? 18.688 10.141 -4.613 1 89.88 428 TYR B O 1
ATOM 8297 N N . HIS B 1 429 ? 20.672 9.094 -5.219 1 88.25 429 HIS B N 1
ATOM 8298 C CA . HIS B 1 429 ? 20.266 8.906 -6.609 1 88.25 429 HIS B CA 1
ATOM 8299 C C . HIS B 1 429 ? 19.391 7.68 -6.77 1 88.25 429 HIS B C 1
ATOM 8301 O O . HIS B 1 429 ? 19.594 6.668 -6.094 1 88.25 429 HIS B O 1
ATOM 8307 N N . PRO B 1 430 ? 18.453 7.738 -7.727 1 87.38 430 PRO B N 1
ATOM 8308 C CA . PRO B 1 430 ? 17.562 6.59 -7.934 1 87.38 430 PRO B CA 1
ATOM 8309 C C . PRO B 1 430 ? 18.328 5.301 -8.227 1 87.38 430 PRO B C 1
ATOM 8311 O O . PRO B 1 430 ? 17.859 4.211 -7.875 1 87.38 430 PRO B O 1
ATOM 8314 N N . ILE B 1 431 ? 19.469 5.441 -8.75 1 87.25 431 ILE B N 1
ATOM 8315 C CA . ILE B 1 431 ? 20.281 4.273 -9.062 1 87.25 431 ILE B CA 1
ATOM 8316 C C . ILE B 1 431 ? 20.734 3.586 -7.777 1 87.25 431 ILE B C 1
ATOM 8318 O O . ILE B 1 431 ? 20.812 2.357 -7.715 1 87.25 431 ILE B O 1
ATOM 8322 N N . ALA B 1 432 ? 21.047 4.402 -6.832 1 90.88 432 ALA B N 1
ATOM 8323 C CA . ALA B 1 432 ? 21.453 3.836 -5.547 1 90.88 432 ALA B CA 1
ATOM 8324 C C . ALA B 1 432 ? 20.312 3.049 -4.91 1 90.88 432 ALA B C 1
ATOM 8326 O O . ALA B 1 432 ? 20.531 2.025 -4.262 1 90.88 432 ALA B O 1
ATOM 8327 N N . TYR B 1 433 ? 19.172 3.52 -5.094 1 92.06 433 TYR B N 1
ATOM 8328 C CA . TYR B 1 433 ? 17.984 2.83 -4.594 1 92.06 433 TYR B CA 1
ATOM 8329 C C . TYR B 1 433 ? 17.828 1.466 -5.254 1 92.06 433 TYR B C 1
ATOM 8331 O O . TYR B 1 433 ? 17.625 0.459 -4.57 1 92.06 433 TYR B O 1
ATOM 8339 N N . GLN B 1 434 ? 17.953 1.418 -6.605 1 92.19 434 GLN B N 1
ATOM 8340 C CA . GLN B 1 434 ? 17.766 0.171 -7.336 1 92.19 434 GLN B CA 1
ATOM 8341 C C . GLN B 1 434 ? 18.844 -0.846 -6.977 1 92.19 434 GLN B C 1
ATOM 8343 O O . GLN B 1 434 ? 18.562 -2.043 -6.867 1 92.19 434 GLN B O 1
ATOM 8348 N N . VAL B 1 435 ? 20.031 -0.367 -6.816 1 93.38 435 VAL B N 1
ATOM 8349 C CA . VAL B 1 435 ? 21.141 -1.26 -6.465 1 93.38 435 VAL B CA 1
ATOM 8350 C C . VAL B 1 435 ? 20.891 -1.854 -5.078 1 93.38 435 VAL B C 1
ATOM 8352 O O . VAL B 1 435 ? 21.047 -3.062 -4.883 1 93.38 435 VAL B O 1
ATOM 8355 N N . ALA B 1 436 ? 20.5 -0.998 -4.195 1 93.19 436 ALA B N 1
ATOM 8356 C CA . ALA B 1 436 ? 20.25 -1.463 -2.836 1 93.19 436 ALA B CA 1
ATOM 8357 C C . ALA B 1 436 ? 19.062 -2.426 -2.801 1 93.19 436 ALA B C 1
ATOM 8359 O O . ALA B 1 436 ? 19.094 -3.436 -2.094 1 93.19 436 ALA B O 1
ATOM 8360 N N . GLN B 1 437 ? 18.109 -2.092 -3.465 1 90.81 437 GLN B N 1
ATOM 8361 C CA . GLN B 1 437 ? 16.938 -2.941 -3.512 1 90.81 437 GLN B CA 1
ATOM 8362 C C . GLN B 1 437 ? 17.25 -4.293 -4.148 1 90.81 437 GLN B C 1
ATOM 8364 O O . GLN B 1 437 ? 16.797 -5.332 -3.668 1 90.81 437 GLN B O 1
ATOM 8369 N N . GLY B 1 438 ? 17.922 -4.293 -5.285 1 91.56 438 GLY B N 1
ATOM 8370 C CA . GLY B 1 438 ? 18.312 -5.52 -5.961 1 91.56 438 GLY B CA 1
ATOM 8371 C C . GLY B 1 438 ? 19.172 -6.426 -5.102 1 91.56 438 GLY B C 1
ATOM 8372 O O . GLY B 1 438 ? 18.938 -7.633 -5.039 1 91.56 438 GLY B O 1
ATOM 8373 N N . LEU B 1 439 ? 20.125 -5.832 -4.387 1 93.06 439 LEU B N 1
ATOM 8374 C CA . LEU B 1 439 ? 21.047 -6.617 -3.586 1 93.06 439 LEU B CA 1
ATOM 8375 C C . LEU B 1 439 ? 20.375 -7.137 -2.322 1 93.06 439 LEU B C 1
ATOM 8377 O O . LEU B 1 439 ? 20.703 -8.227 -1.845 1 93.06 439 LEU B O 1
ATOM 8381 N N . SER B 1 440 ? 19.484 -6.426 -1.847 1 90.44 440 SER B N 1
ATOM 8382 C CA . SER B 1 440 ? 18.844 -6.793 -0.589 1 90.44 440 SER B CA 1
ATOM 8383 C C . SER B 1 440 ? 17.953 -8.016 -0.76 1 90.44 440 SER B C 1
ATOM 8385 O O . SER B 1 440 ? 17.656 -8.719 0.211 1 90.44 440 SER B O 1
ATOM 8387 N N . THR B 1 441 ? 17.547 -8.289 -1.889 1 88.25 441 THR B N 1
ATOM 8388 C CA . THR B 1 441 ? 16.641 -9.398 -2.121 1 88.25 441 THR B CA 1
ATOM 8389 C C . THR B 1 441 ? 17.406 -10.711 -2.258 1 88.25 441 THR B C 1
ATOM 8391 O O . THR B 1 441 ? 16.828 -11.789 -2.131 1 88.25 441 THR B O 1
ATOM 8394 N N . ILE B 1 442 ? 18.641 -10.68 -2.539 1 93.5 442 ILE B N 1
ATOM 8395 C CA . ILE B 1 442 ? 19.453 -11.859 -2.82 1 93.5 442 ILE B CA 1
ATOM 8396 C C . ILE B 1 442 ? 19.469 -12.773 -1.601 1 93.5 442 ILE B C 1
ATOM 8398 O O . ILE B 1 442 ? 19.219 -13.977 -1.717 1 93.5 442 ILE B O 1
ATOM 8402 N N . PRO B 1 443 ? 19.688 -12.25 -0.37 1 91.94 443 PRO B N 1
ATOM 8403 C CA . PRO B 1 443 ? 19.672 -13.141 0.792 1 91.94 443 PRO B CA 1
ATOM 8404 C C . PRO B 1 443 ? 18.297 -13.758 1.047 1 91.94 443 PRO B C 1
ATOM 8406 O O . PRO B 1 443 ? 18.203 -14.93 1.426 1 91.94 443 PRO B O 1
ATOM 8409 N N . ALA B 1 444 ? 17.312 -12.984 0.902 1 91.12 444 ALA B N 1
ATOM 8410 C CA . ALA B 1 444 ? 15.969 -13.516 1.086 1 91.12 444 ALA B CA 1
ATOM 8411 C C . ALA B 1 444 ? 15.672 -14.633 0.084 1 91.12 444 ALA B C 1
ATOM 8413 O O . ALA B 1 444 ? 15.086 -15.648 0.438 1 91.12 444 ALA B O 1
ATOM 8414 N N . ALA B 1 445 ? 16.062 -14.398 -1.184 1 94.25 445 ALA B N 1
ATOM 8415 C CA . ALA B 1 445 ? 15.906 -15.43 -2.203 1 94.25 445 ALA B CA 1
ATOM 8416 C C . ALA B 1 445 ? 16.703 -16.688 -1.842 1 94.25 445 ALA B C 1
ATOM 8418 O O . ALA B 1 445 ? 16.25 -17.812 -2.084 1 94.25 445 ALA B O 1
ATOM 8419 N N . GLY B 1 446 ? 17.859 -16.5 -1.274 1 96.12 446 GLY B N 1
ATOM 8420 C CA . GLY B 1 446 ? 18.688 -17.625 -0.837 1 96.12 446 GLY B CA 1
ATOM 8421 C C . GLY B 1 446 ? 18.047 -18.422 0.279 1 96.12 446 GLY B C 1
ATOM 8422 O O . GLY B 1 446 ? 18.078 -19.656 0.258 1 96.12 446 GLY B O 1
ATOM 8423 N N . ILE B 1 447 ? 17.5 -17.781 1.198 1 95.12 447 ILE B N 1
ATOM 8424 C CA . ILE B 1 447 ? 16.844 -18.453 2.324 1 95.12 447 ILE B CA 1
ATOM 8425 C C . ILE B 1 447 ? 15.633 -19.219 1.832 1 95.12 447 ILE B C 1
ATOM 8427 O O . ILE B 1 447 ? 15.422 -20.375 2.215 1 95.12 447 ILE B O 1
ATOM 8431 N N . LEU B 1 448 ? 14.867 -18.625 1.002 1 95.06 448 LEU B N 1
ATOM 8432 C CA . LEU B 1 448 ? 13.672 -19.281 0.487 1 95.06 448 LEU B CA 1
ATOM 8433 C C . LEU B 1 448 ? 14.031 -20.469 -0.392 1 95.06 448 LEU B C 1
ATOM 8435 O O . LEU B 1 448 ? 13.398 -21.531 -0.307 1 95.06 448 LEU B O 1
ATOM 8439 N N . ALA B 1 449 ? 15.008 -20.234 -1.26 1 97.12 449 ALA B N 1
ATOM 8440 C CA . ALA B 1 449 ? 15.492 -21.328 -2.098 1 97.12 449 ALA B CA 1
ATOM 8441 C C . ALA B 1 449 ? 16.047 -22.469 -1.246 1 97.12 449 ALA B C 1
ATOM 8443 O O . ALA B 1 449 ? 15.844 -23.641 -1.558 1 97.12 449 ALA B O 1
ATOM 8444 N N . GLY B 1 450 ? 16.812 -22.078 -0.237 1 97.19 450 GLY B N 1
ATOM 8445 C CA . GLY B 1 450 ? 17.359 -23.078 0.66 1 97.19 450 GLY B CA 1
ATOM 8446 C C . GLY B 1 450 ? 16.281 -23.844 1.405 1 97.19 450 GLY B C 1
ATOM 8447 O O . GLY B 1 450 ? 16.344 -25.078 1.494 1 97.19 450 GLY B O 1
ATOM 8448 N N . LEU B 1 451 ? 15.359 -23.188 1.907 1 96.62 451 LEU B N 1
ATOM 8449 C CA . LEU B 1 451 ? 14.258 -23.797 2.652 1 96.62 451 LEU B CA 1
ATOM 8450 C C . LEU B 1 451 ? 13.469 -24.766 1.772 1 96.62 451 LEU B C 1
ATOM 8452 O O . LEU B 1 451 ? 13.227 -25.906 2.16 1 96.62 451 LEU B O 1
ATOM 8456 N N . THR B 1 452 ? 13.125 -24.359 0.598 1 96 452 THR B N 1
ATOM 8457 C CA . THR B 1 452 ? 12.328 -25.203 -0.293 1 96 452 THR B CA 1
ATOM 8458 C C . THR B 1 452 ? 13.148 -26.391 -0.783 1 96 452 THR B C 1
ATOM 8460 O O . THR B 1 452 ? 12.625 -27.5 -0.908 1 96 452 THR B O 1
ATOM 8463 N N . SER B 1 453 ? 14.398 -26.141 -1.026 1 96.31 453 SER B N 1
ATOM 8464 C CA . SER B 1 453 ? 15.266 -27.219 -1.499 1 96.31 453 SER B CA 1
ATOM 8465 C C . SER B 1 453 ? 15.414 -28.312 -0.449 1 96.31 453 SER B C 1
ATOM 8467 O O . SER B 1 453 ? 15.352 -29.5 -0.772 1 96.31 453 SER B O 1
ATOM 8469 N N . VAL B 1 454 ? 15.586 -27.938 0.744 1 96.75 454 VAL B N 1
ATOM 8470 C CA . VAL B 1 454 ? 15.766 -28.906 1.818 1 96.75 454 VAL B CA 1
ATOM 8471 C C . VAL B 1 454 ? 14.5 -29.75 1.966 1 96.75 454 VAL B C 1
ATOM 8473 O O . VAL B 1 454 ? 14.578 -30.984 2.057 1 96.75 454 VAL B O 1
ATOM 8476 N N . ILE B 1 455 ? 13.422 -29.156 1.935 1 97.06 455 ILE B N 1
ATOM 8477 C CA . ILE B 1 455 ? 12.164 -29.859 2.145 1 97.06 455 ILE B CA 1
ATOM 8478 C C . ILE B 1 455 ? 11.867 -30.75 0.942 1 97.06 455 ILE B C 1
ATOM 8480 O O . ILE B 1 455 ? 11.594 -31.953 1.099 1 97.06 455 ILE B O 1
ATOM 8484 N N . ILE B 1 456 ? 11.969 -30.234 -0.234 1 96.62 456 ILE B N 1
ATOM 8485 C CA . ILE B 1 456 ? 11.57 -30.922 -1.451 1 96.62 456 ILE B CA 1
ATOM 8486 C C . ILE B 1 456 ? 12.539 -32.062 -1.729 1 96.62 456 ILE B C 1
ATOM 8488 O O . ILE B 1 456 ? 12.125 -33.188 -1.993 1 96.62 456 ILE B O 1
ATOM 8492 N N . VAL B 1 457 ? 13.859 -31.797 -1.672 1 95.94 457 VAL B N 1
ATOM 8493 C CA . VAL B 1 457 ? 14.859 -32.812 -2.012 1 95.94 457 VAL B CA 1
ATOM 8494 C C . VAL B 1 457 ? 14.836 -33.938 -0.974 1 95.94 457 VAL B C 1
ATOM 8496 O O . VAL B 1 457 ? 14.93 -35.125 -1.321 1 95.94 457 VAL B O 1
ATOM 8499 N N . PHE B 1 458 ? 14.688 -33.562 0.235 1 95.75 458 PHE B N 1
ATOM 8500 C CA . PHE B 1 458 ? 14.719 -34.562 1.306 1 95.75 458 PHE B CA 1
ATOM 8501 C C . PHE B 1 458 ? 13.445 -35.406 1.299 1 95.75 458 PHE B C 1
ATOM 8503 O O . PHE B 1 458 ? 13.508 -36.625 1.398 1 95.75 458 PHE B O 1
ATOM 8510 N N . MET B 1 459 ? 12.336 -34.844 1.154 1 96.12 459 MET B N 1
ATOM 8511 C CA . MET B 1 459 ? 11.07 -35.562 1.262 1 96.12 459 MET B CA 1
ATOM 8512 C C . MET B 1 459 ? 10.789 -36.375 -0.003 1 96.12 459 MET B C 1
ATOM 8514 O O . MET B 1 459 ? 10.234 -37.469 0.064 1 96.12 459 MET B O 1
ATOM 8518 N N . LEU B 1 460 ? 11.172 -35.812 -1.155 1 96.62 460 LEU B N 1
ATOM 8519 C CA . LEU B 1 460 ? 10.914 -36.531 -2.414 1 96.62 460 LEU B CA 1
ATOM 8520 C C . LEU B 1 460 ? 12.055 -37.469 -2.76 1 96.62 460 LEU B C 1
ATOM 8522 O O . LEU B 1 460 ? 11.883 -38.375 -3.574 1 96.62 460 LEU B O 1
ATOM 8526 N N . LYS B 1 461 ? 13.156 -37.281 -2.166 1 96 461 LYS B N 1
ATOM 8527 C CA . LYS B 1 461 ? 14.375 -38.031 -2.475 1 96 461 LYS B CA 1
ATOM 8528 C C . LYS B 1 461 ? 14.805 -37.812 -3.92 1 96 461 LYS B C 1
ATOM 8530 O O . LYS B 1 461 ? 15.047 -38.781 -4.656 1 96 461 LYS B O 1
ATOM 8535 N N . LEU B 1 462 ? 14.852 -36.531 -4.25 1 93.88 462 LEU B N 1
ATOM 8536 C CA . LEU B 1 462 ? 15.305 -36.156 -5.59 1 93.88 462 LEU B CA 1
ATOM 8537 C C . LEU B 1 462 ? 16.812 -36.281 -5.711 1 93.88 462 LEU B C 1
ATOM 8539 O O . LEU B 1 462 ? 17.516 -36.312 -4.699 1 93.88 462 LEU B O 1
ATOM 8543 N N . ASN B 1 463 ? 17.156 -36.344 -6.926 1 91.94 463 ASN B N 1
ATOM 8544 C CA . ASN B 1 463 ? 18.578 -36.469 -7.176 1 91.94 463 ASN B CA 1
ATOM 8545 C C . ASN B 1 463 ? 19.266 -35.094 -7.164 1 91.94 463 ASN B C 1
ATOM 8547 O O . ASN B 1 463 ? 18.672 -34.094 -7.559 1 91.94 463 ASN B O 1
ATOM 8551 N N . ASP B 1 464 ? 20.484 -34.906 -6.641 1 90.12 464 ASP B N 1
ATOM 8552 C CA . ASP B 1 464 ? 21.375 -33.781 -6.684 1 90.12 464 ASP B CA 1
ATOM 8553 C C . ASP B 1 464 ? 20.734 -32.531 -6.047 1 90.12 464 ASP B C 1
ATOM 8555 O O . ASP B 1 464 ? 20.375 -31.594 -6.742 1 90.12 464 ASP B O 1
ATOM 8559 N N . GLY B 1 465 ? 20.719 -32.438 -4.809 1 92.19 465 GLY B N 1
ATOM 8560 C CA . GLY B 1 465 ? 20.109 -31.391 -4.023 1 92.19 465 GLY B CA 1
ATOM 8561 C C . GLY B 1 465 ? 20.75 -30.031 -4.258 1 92.19 465 GLY B C 1
ATOM 8562 O O . GLY B 1 465 ? 20.078 -29 -4.223 1 92.19 465 GLY B O 1
ATOM 8563 N N . TRP B 1 466 ? 22.016 -29.953 -4.574 1 94.44 466 TRP B N 1
ATOM 8564 C CA . TRP B 1 466 ? 22.734 -28.703 -4.793 1 94.44 466 TRP B CA 1
ATOM 8565 C C . TRP B 1 466 ? 22.25 -28.016 -6.062 1 94.44 466 TRP B C 1
ATOM 8567 O O . TRP B 1 466 ? 22.094 -26.781 -6.094 1 94.44 466 TRP B O 1
ATOM 8577 N N . TRP B 1 467 ? 22.016 -28.781 -7.086 1 94.31 467 TRP B N 1
ATOM 8578 C CA . TRP B 1 467 ? 21.531 -28.219 -8.344 1 94.31 467 TRP B CA 1
ATOM 8579 C C . TRP B 1 467 ? 20.109 -27.672 -8.172 1 94.31 467 TRP B C 1
ATOM 8581 O O . TRP B 1 467 ? 19.766 -26.656 -8.789 1 94.31 467 TRP B O 1
ATOM 8591 N N . TYR B 1 468 ? 19.406 -28.422 -7.383 1 95.12 468 TYR B N 1
ATOM 8592 C CA . TYR B 1 468 ? 18.047 -27.922 -7.109 1 95.12 468 TYR B CA 1
ATOM 8593 C C . TYR B 1 468 ? 18.094 -26.562 -6.426 1 95.12 468 TYR B C 1
ATOM 8595 O O . TYR B 1 468 ? 17.344 -25.656 -6.789 1 95.12 468 TYR B O 1
ATOM 8603 N N . PHE B 1 469 ? 18.938 -26.375 -5.453 1 97.12 469 PHE B N 1
ATOM 8604 C CA . PHE B 1 469 ? 19.078 -25.125 -4.703 1 97.12 469 PHE B CA 1
ATOM 8605 C C . PHE B 1 469 ? 19.531 -24 -5.621 1 97.12 469 PHE B C 1
ATOM 8607 O O . PHE B 1 469 ? 18.922 -22.922 -5.633 1 97.12 469 PHE B O 1
ATOM 8614 N N . LEU B 1 470 ? 20.562 -24.25 -6.363 1 97.69 470 LEU B N 1
ATOM 8615 C CA . LEU B 1 470 ? 21.125 -23.203 -7.215 1 97.69 470 LEU B CA 1
ATOM 8616 C C . LEU B 1 470 ? 20.094 -22.75 -8.25 1 97.69 470 LEU B C 1
ATOM 8618 O O . LEU B 1 470 ? 19.953 -21.547 -8.5 1 97.69 470 LEU B O 1
ATOM 8622 N N . ASN B 1 471 ? 19.453 -23.703 -8.867 1 97.56 471 ASN B N 1
ATOM 8623 C CA . ASN B 1 471 ? 18.422 -23.391 -9.859 1 97.56 471 ASN B CA 1
ATOM 8624 C C . ASN B 1 471 ? 17.281 -22.578 -9.25 1 97.56 471 ASN B C 1
ATOM 8626 O O . ASN B 1 471 ? 16.891 -21.547 -9.812 1 97.56 471 ASN B O 1
ATOM 8630 N N . MET B 1 472 ? 16.766 -23.062 -8.086 1 97.5 472 MET B N 1
ATOM 8631 C CA . MET B 1 472 ? 15.672 -22.359 -7.426 1 97.5 472 MET B CA 1
ATOM 8632 C C . MET B 1 472 ? 16.109 -20.969 -6.98 1 97.5 472 MET B C 1
ATOM 8634 O O . MET B 1 472 ? 15.312 -20.031 -7.035 1 97.5 472 MET B O 1
ATOM 8638 N N . PHE B 1 473 ? 17.359 -20.828 -6.523 1 97.88 473 PHE B N 1
ATOM 8639 C CA . PHE B 1 473 ? 17.906 -19.547 -6.082 1 97.88 473 PHE B CA 1
ATOM 8640 C C . PHE B 1 473 ? 17.938 -18.547 -7.227 1 97.88 473 PHE B C 1
ATOM 8642 O O . PHE B 1 473 ? 17.438 -17.422 -7.086 1 97.88 473 PHE B O 1
ATOM 8649 N N . LEU B 1 474 ? 18.391 -18.969 -8.352 1 98.25 474 LEU B N 1
ATOM 8650 C CA . LEU B 1 474 ? 18.516 -18.062 -9.5 1 98.25 474 LEU B CA 1
ATOM 8651 C C . LEU B 1 474 ? 17.141 -17.75 -10.094 1 98.25 474 LEU B C 1
ATOM 8653 O O . LEU B 1 474 ? 16.906 -16.625 -10.539 1 98.25 474 LEU B O 1
ATOM 8657 N N . ALA B 1 475 ? 16.375 -18.688 -10.125 1 97.88 475 ALA B N 1
ATOM 8658 C CA . ALA B 1 475 ? 15.016 -18.469 -10.625 1 97.88 475 ALA B CA 1
ATOM 8659 C C . ALA B 1 475 ? 14.266 -17.469 -9.758 1 97.88 475 ALA B C 1
ATOM 8661 O O . ALA B 1 475 ? 13.547 -16.609 -10.281 1 97.88 475 ALA B O 1
ATOM 8662 N N . LEU B 1 476 ? 14.367 -17.656 -8.438 1 97.06 476 LEU B N 1
ATOM 8663 C CA . LEU B 1 476 ? 13.688 -16.75 -7.52 1 97.06 476 LEU B CA 1
ATOM 8664 C C . LEU B 1 476 ? 14.273 -15.336 -7.625 1 97.06 476 LEU B C 1
ATOM 8666 O O . LEU B 1 476 ? 13.547 -14.352 -7.504 1 97.06 476 LEU B O 1
ATOM 8670 N N . CYS B 1 477 ? 15.594 -15.172 -7.824 1 97.12 477 CYS B N 1
ATOM 8671 C CA . CYS B 1 477 ? 16.219 -13.875 -8.047 1 97.12 477 CYS B CA 1
ATOM 8672 C C . CYS B 1 477 ? 15.648 -13.195 -9.289 1 97.12 477 CYS B C 1
ATOM 8674 O O . CYS B 1 477 ? 15.406 -11.992 -9.281 1 97.12 477 CYS B O 1
ATOM 8676 N N . THR B 1 478 ? 15.453 -14.008 -10.32 1 97.25 478 THR B N 1
ATOM 8677 C CA . THR B 1 478 ? 14.891 -13.484 -11.555 1 97.25 478 THR B CA 1
ATOM 8678 C C . THR B 1 478 ? 13.445 -13.039 -11.352 1 97.25 478 THR B C 1
ATOM 8680 O O . THR B 1 478 ? 13.047 -11.969 -11.812 1 97.25 478 THR B O 1
ATOM 8683 N N . ALA B 1 479 ? 12.727 -13.875 -10.68 1 96.25 479 ALA B N 1
ATOM 8684 C CA . ALA B 1 479 ? 11.32 -13.578 -10.414 1 96.25 479 ALA B CA 1
ATOM 8685 C C . ALA B 1 479 ? 11.172 -12.297 -9.586 1 96.25 479 ALA B C 1
ATOM 8687 O O . ALA B 1 479 ? 10.297 -11.477 -9.852 1 96.25 479 ALA B O 1
ATOM 8688 N N . GLU B 1 480 ? 11.984 -12.141 -8.625 1 93.75 480 GLU B N 1
ATOM 8689 C CA . GLU B 1 480 ? 11.922 -10.961 -7.766 1 93.75 480 GLU B CA 1
ATOM 8690 C C . GLU B 1 480 ? 12.359 -9.711 -8.516 1 93.75 480 GLU B C 1
ATOM 8692 O O . GLU B 1 480 ? 11.844 -8.617 -8.266 1 93.75 480 GLU B O 1
ATOM 8697 N N . ALA B 1 481 ? 13.359 -9.883 -9.352 1 95.69 481 ALA B N 1
ATOM 8698 C CA . ALA B 1 481 ? 13.773 -8.766 -10.203 1 95.69 481 ALA B CA 1
ATOM 8699 C C . ALA B 1 481 ? 12.617 -8.289 -11.086 1 95.69 481 ALA B C 1
ATOM 8701 O O . ALA B 1 481 ? 12.422 -7.082 -11.258 1 95.69 481 ALA B O 1
ATOM 8702 N N . LEU B 1 482 ? 11.922 -9.234 -11.609 1 95.38 482 LEU B N 1
ATOM 8703 C CA . LEU B 1 482 ? 10.789 -8.898 -12.461 1 95.38 482 LEU B CA 1
ATOM 8704 C C . LEU B 1 482 ? 9.695 -8.203 -11.656 1 95.38 482 LEU B C 1
ATOM 8706 O O . LEU B 1 482 ? 9.086 -7.246 -12.125 1 95.38 482 LEU B O 1
ATOM 8710 N N . ALA B 1 483 ? 9.438 -8.703 -10.484 1 92.38 483 ALA B N 1
ATOM 8711 C CA . ALA B 1 483 ? 8.445 -8.086 -9.609 1 92.38 483 ALA B CA 1
ATOM 8712 C C . ALA B 1 483 ? 8.828 -6.652 -9.273 1 92.38 483 ALA B C 1
ATOM 8714 O O . ALA B 1 483 ? 7.973 -5.766 -9.219 1 92.38 483 ALA B O 1
ATOM 8715 N N . GLN B 1 484 ? 10.078 -6.461 -9.055 1 91.62 484 GLN B N 1
ATOM 8716 C CA . GLN B 1 484 ? 10.555 -5.109 -8.773 1 91.62 484 GLN B CA 1
ATOM 8717 C C . GLN B 1 484 ? 10.375 -4.195 -9.984 1 91.62 484 GLN B C 1
ATOM 8719 O O . GLN B 1 484 ? 9.938 -3.051 -9.836 1 91.62 484 GLN B O 1
ATOM 8724 N N . MET B 1 485 ? 10.742 -4.664 -11.078 1 94.31 485 MET B N 1
ATOM 8725 C CA . MET B 1 485 ? 10.625 -3.885 -12.305 1 94.31 485 MET B CA 1
ATOM 8726 C C . MET B 1 485 ? 9.172 -3.465 -12.539 1 94.31 485 MET B C 1
ATOM 8728 O O . MET B 1 485 ? 8.898 -2.297 -12.82 1 94.31 485 MET B O 1
ATOM 8732 N N . VAL B 1 486 ? 8.25 -4.379 -12.414 1 93.25 486 VAL B N 1
ATOM 8733 C CA . VAL B 1 486 ? 6.828 -4.113 -12.633 1 93.25 486 VAL B CA 1
ATOM 8734 C C . VAL B 1 486 ? 6.324 -3.125 -11.578 1 93.25 486 VAL B C 1
ATOM 8736 O O . VAL B 1 486 ? 5.473 -2.281 -11.875 1 93.25 486 VAL B O 1
ATOM 8739 N N . SER B 1 487 ? 6.816 -3.191 -10.359 1 90.94 487 SER B N 1
ATOM 8740 C CA . SER B 1 487 ? 6.406 -2.314 -9.266 1 90.94 487 SER B CA 1
ATOM 8741 C C . SER B 1 487 ? 6.738 -0.858 -9.57 1 90.94 487 SER B C 1
ATOM 8743 O O . SER B 1 487 ? 6.051 0.052 -9.102 1 90.94 487 SER B O 1
ATOM 8745 N N . HIS B 1 488 ? 7.793 -0.647 -10.383 1 90.69 488 HIS B N 1
ATOM 8746 C CA . HIS B 1 488 ? 8.211 0.714 -10.703 1 90.69 488 HIS B CA 1
ATOM 8747 C C . HIS B 1 488 ? 7.289 1.339 -11.75 1 90.69 488 HIS B C 1
ATOM 8749 O O . HIS B 1 488 ? 7.227 2.564 -11.875 1 90.69 488 HIS B O 1
ATOM 8755 N N . VAL B 1 489 ? 6.559 0.521 -12.438 1 89.56 489 VAL B N 1
ATOM 8756 C CA . VAL B 1 489 ? 5.812 1.027 -13.586 1 89.56 489 VAL B CA 1
ATOM 8757 C C . VAL B 1 489 ? 4.332 1.138 -13.234 1 89.56 489 VAL B C 1
ATOM 8759 O O . VAL B 1 489 ? 3.641 2.045 -13.711 1 89.56 489 VAL B O 1
ATOM 8762 N N . VAL B 1 490 ? 3.836 0.33 -12.375 1 86.25 490 VAL B N 1
ATOM 8763 C CA . VAL B 1 490 ? 2.398 0.241 -12.141 1 86.25 490 VAL B CA 1
ATOM 8764 C C . VAL B 1 490 ? 1.985 1.251 -11.07 1 86.25 490 VAL B C 1
ATOM 8766 O O . VAL B 1 490 ? 2.738 1.513 -10.133 1 86.25 490 VAL B O 1
ATOM 8769 N N . PRO B 1 491 ? 0.762 1.813 -11.195 1 80.38 491 PRO B N 1
ATOM 8770 C CA . PRO B 1 491 ? 0.297 2.805 -10.227 1 80.38 491 PRO B CA 1
ATOM 8771 C C . PRO B 1 491 ? -0.216 2.168 -8.93 1 80.38 491 PRO B C 1
ATOM 8773 O O . PRO B 1 491 ? -0.15 2.787 -7.867 1 80.38 491 PRO B O 1
ATOM 8776 N N . HIS B 1 492 ? -0.765 1 -9.062 1 78.06 492 HIS B N 1
ATOM 8777 C CA . HIS B 1 492 ? -1.355 0.315 -7.922 1 78.06 492 HIS B CA 1
ATOM 8778 C C . HIS B 1 492 ? -0.898 -1.138 -7.852 1 78.06 492 HIS B C 1
ATOM 8780 O O . HIS B 1 492 ? -0.667 -1.771 -8.883 1 78.06 492 HIS B O 1
ATOM 8786 N N . PHE B 1 493 ? -0.804 -1.646 -6.621 1 78.69 493 PHE B N 1
ATOM 8787 C CA . PHE B 1 493 ? -0.24 -2.977 -6.43 1 78.69 493 PHE B CA 1
ATOM 8788 C C . PHE B 1 493 ? -1.164 -4.047 -7.004 1 78.69 493 PHE B C 1
ATOM 8790 O O . PHE B 1 493 ? -0.703 -5.098 -7.453 1 78.69 493 PHE B O 1
ATOM 8797 N N . VAL B 1 494 ? -2.48 -3.773 -7.051 1 73.19 494 VAL B N 1
ATOM 8798 C CA . VAL B 1 494 ? -3.416 -4.77 -7.566 1 73.19 494 VAL B CA 1
ATOM 8799 C C . VAL B 1 494 ? -3.162 -5 -9.055 1 73.19 494 VAL B C 1
ATOM 8801 O O . VAL B 1 494 ? -3.123 -6.145 -9.508 1 73.19 494 VAL B O 1
ATOM 8804 N N . ILE B 1 495 ? -2.973 -3.943 -9.773 1 75.19 495 ILE B N 1
ATOM 8805 C CA . ILE B 1 495 ? -2.695 -4.043 -11.203 1 75.19 495 ILE B CA 1
ATOM 8806 C C . ILE B 1 495 ? -1.337 -4.707 -11.422 1 75.19 495 ILE B C 1
ATOM 8808 O O . ILE B 1 495 ? -1.164 -5.492 -12.352 1 75.19 495 ILE B O 1
ATOM 8812 N N . GLY B 1 496 ? -0.407 -4.34 -10.57 1 83.75 496 GLY B N 1
ATOM 8813 C CA . GLY B 1 496 ? 0.914 -4.941 -10.672 1 83.75 496 GLY B CA 1
ATOM 8814 C C . GLY B 1 496 ? 0.911 -6.438 -10.422 1 83.75 496 GLY B C 1
ATOM 8815 O O . GLY B 1 496 ? 1.566 -7.191 -11.141 1 83.75 496 GLY B O 1
ATOM 8816 N N . MET B 1 497 ? 0.202 -6.863 -9.422 1 84.5 497 MET B N 1
ATOM 8817 C CA . MET B 1 497 ? 0.123 -8.281 -9.094 1 84.5 497 MET B CA 1
ATOM 8818 C C . MET B 1 497 ? -0.55 -9.062 -10.219 1 84.5 497 MET B C 1
ATOM 8820 O O . MET B 1 497 ? -0.116 -10.164 -10.555 1 84.5 497 MET B O 1
ATOM 8824 N N . ALA B 1 498 ? -1.565 -8.438 -10.789 1 76.69 498 ALA B N 1
ATOM 8825 C CA . ALA B 1 498 ? -2.236 -9.086 -11.914 1 76.69 498 ALA B CA 1
ATOM 8826 C C . ALA B 1 498 ? -1.305 -9.195 -13.125 1 76.69 498 ALA B C 1
ATOM 8828 O O . ALA B 1 498 ? -1.296 -10.211 -13.82 1 76.69 498 ALA B O 1
ATOM 8829 N N . GLY B 1 499 ? -0.572 -8.133 -13.359 1 81.38 499 GLY B N 1
ATOM 8830 C CA . GLY B 1 499 ? 0.358 -8.125 -14.477 1 81.38 499 GLY B CA 1
ATOM 8831 C C . GLY B 1 499 ? 1.448 -9.172 -14.352 1 81.38 499 GLY B C 1
ATOM 8832 O O . GLY B 1 499 ? 1.719 -9.914 -15.305 1 81.38 499 GLY B O 1
ATOM 8833 N N . ILE B 1 500 ? 2.025 -9.25 -13.211 1 87.81 500 ILE B N 1
ATOM 8834 C CA . ILE B 1 500 ? 3.119 -10.195 -13.016 1 87.81 500 ILE B CA 1
ATOM 8835 C C . ILE B 1 500 ? 2.57 -11.617 -12.992 1 87.81 500 ILE B C 1
ATOM 8837 O O . ILE B 1 500 ? 3.23 -12.547 -13.453 1 87.81 500 ILE B O 1
ATOM 8841 N N . ALA B 1 501 ? 1.438 -11.82 -12.367 1 83.62 501 ALA B N 1
ATOM 8842 C CA . ALA B 1 501 ? 0.795 -13.133 -12.383 1 83.62 501 ALA B CA 1
ATOM 8843 C C . ALA B 1 501 ? 0.528 -13.594 -13.82 1 83.62 501 ALA B C 1
ATOM 8845 O O . ALA B 1 501 ? 0.709 -14.766 -14.141 1 83.62 501 ALA B O 1
ATOM 8846 N N . GLY B 1 502 ? 0.06 -12.617 -14.648 1 83.81 502 GLY B N 1
ATOM 8847 C CA . GLY B 1 502 ? -0.144 -12.922 -16.047 1 83.81 502 GLY B CA 1
ATOM 8848 C C . GLY B 1 502 ? 1.134 -13.32 -16.766 1 83.81 502 GLY B C 1
ATOM 8849 O O . GLY B 1 502 ? 1.136 -14.242 -17.578 1 83.81 502 GLY B O 1
ATOM 8850 N N . LEU B 1 503 ? 2.158 -12.664 -16.469 1 89.5 503 LEU B N 1
ATOM 8851 C CA . LEU B 1 503 ? 3.445 -12.969 -17.094 1 89.5 503 LEU B CA 1
ATOM 8852 C C . LEU B 1 503 ? 3.945 -14.344 -16.641 1 89.5 503 LEU B C 1
ATOM 8854 O O . LEU B 1 503 ? 4.453 -15.117 -17.469 1 89.5 503 LEU B O 1
ATOM 8858 N N . PHE B 1 504 ? 3.832 -14.617 -15.344 1 92.06 504 PHE B N 1
ATOM 8859 C CA . PHE B 1 504 ? 4.25 -15.922 -14.844 1 92.06 504 PHE B CA 1
ATOM 8860 C C . PHE B 1 504 ? 3.387 -17.031 -15.438 1 92.06 504 PHE B C 1
ATOM 8862 O O . PHE B 1 504 ? 3.885 -18.125 -15.734 1 92.06 504 PHE B O 1
ATOM 8869 N N . GLY B 1 505 ? 2.092 -16.703 -15.547 1 88.5 505 GLY B N 1
ATOM 8870 C CA . GLY B 1 505 ? 1.226 -17.641 -16.234 1 88.5 505 GLY B CA 1
ATOM 8871 C C . GLY B 1 505 ? 1.639 -17.906 -17.672 1 88.5 505 GLY B C 1
ATOM 8872 O O . GLY B 1 505 ? 1.578 -19.031 -18.156 1 88.5 505 GLY B O 1
ATOM 8873 N N . PHE B 1 506 ? 2.129 -16.906 -18.328 1 88.94 506 PHE B N 1
ATOM 8874 C CA . PHE B 1 506 ? 2.619 -16.984 -19.703 1 88.94 506 PHE B CA 1
ATOM 8875 C C . PHE B 1 506 ? 3.893 -17.828 -19.766 1 88.94 506 PHE B C 1
ATOM 8877 O O . PHE B 1 506 ? 4.004 -18.734 -20.594 1 88.94 506 PHE B O 1
ATOM 8884 N N . PHE B 1 507 ? 4.762 -17.594 -18.859 1 94.44 507 PHE B N 1
ATOM 8885 C CA . PHE B 1 507 ? 6.047 -18.281 -18.875 1 94.44 507 PHE B CA 1
ATOM 8886 C C . PHE B 1 507 ? 5.875 -19.766 -18.562 1 94.44 507 PHE B C 1
ATOM 8888 O O . PHE B 1 507 ? 6.531 -20.625 -19.156 1 94.44 507 PHE B O 1
ATOM 8895 N N . MET B 1 508 ? 5.035 -20.016 -17.594 1 93.56 508 MET B N 1
ATOM 8896 C CA . MET B 1 508 ? 4.871 -21.406 -17.203 1 93.56 508 MET B CA 1
ATOM 8897 C C . MET B 1 508 ? 4.191 -22.203 -18.312 1 93.56 508 MET B C 1
ATOM 8899 O O . MET B 1 508 ? 4.457 -23.406 -18.469 1 93.56 508 MET B O 1
ATOM 8903 N N . LEU B 1 509 ? 3.406 -21.547 -19.125 1 92 509 LEU B N 1
ATOM 8904 C CA . LEU B 1 509 ? 2.703 -22.203 -20.219 1 92 509 LEU B CA 1
ATOM 8905 C C . LEU B 1 509 ? 3.674 -22.609 -21.312 1 92 509 LEU B C 1
ATOM 8907 O O . LEU B 1 509 ? 3.523 -23.672 -21.922 1 92 509 LEU B O 1
ATOM 8911 N N . PHE B 1 510 ? 4.656 -21.906 -21.516 1 93.75 510 PHE B N 1
ATOM 8912 C CA . PHE B 1 510 ? 5.504 -22.078 -22.688 1 93.75 510 PHE B CA 1
ATOM 8913 C C . PHE B 1 510 ? 6.852 -22.688 -22.297 1 93.75 510 PHE B C 1
ATOM 8915 O O . PHE B 1 510 ? 7.812 -22.625 -23.078 1 93.75 510 PHE B O 1
ATOM 8922 N N . MET B 1 511 ? 6.887 -23.219 -21.109 1 95.12 511 MET B N 1
ATOM 8923 C CA . MET B 1 511 ? 8.188 -23.719 -20.656 1 95.12 511 MET B CA 1
ATOM 8924 C C . MET B 1 511 ? 8.469 -25.109 -21.219 1 95.12 511 MET B C 1
ATOM 8926 O O . MET B 1 511 ? 9.547 -25.656 -21 1 95.12 511 MET B O 1
ATOM 8930 N N . GLY B 1 512 ? 7.523 -25.766 -21.938 1 93.62 512 GLY B N 1
ATOM 8931 C CA . GLY B 1 512 ? 7.789 -27 -22.656 1 93.62 512 GLY B CA 1
ATOM 8932 C C . GLY B 1 512 ? 7.238 -28.219 -21.953 1 93.62 512 GLY B C 1
ATOM 8933 O O . GLY B 1 512 ? 7.34 -29.344 -22.469 1 93.62 512 GLY B O 1
ATOM 8934 N N . PHE B 1 513 ? 6.68 -28.078 -20.781 1 93.94 513 PHE B N 1
ATOM 8935 C CA . PHE B 1 513 ? 6.125 -29.203 -20.031 1 93.94 513 PHE B CA 1
ATOM 8936 C C . PHE B 1 513 ? 4.797 -29.656 -20.625 1 93.94 513 PHE B C 1
ATOM 8938 O O . PHE B 1 513 ? 4.559 -30.844 -20.812 1 93.94 513 PHE B O 1
ATOM 8945 N N . MET B 1 514 ? 3.941 -28.719 -20.953 1 91.81 514 MET B N 1
ATOM 8946 C CA . MET B 1 514 ? 2.592 -29.047 -21.391 1 91.81 514 MET B CA 1
ATOM 8947 C C . MET B 1 514 ? 2.582 -29.375 -22.891 1 91.81 514 MET B C 1
ATOM 8949 O O . MET B 1 514 ? 1.817 -30.234 -23.328 1 91.81 514 MET B O 1
ATOM 8953 N N . VAL B 1 515 ? 3.4 -28.672 -23.609 1 92.94 515 VAL B N 1
ATOM 8954 C CA . VAL B 1 515 ? 3.594 -28.906 -25.031 1 92.94 515 VAL B CA 1
ATOM 8955 C C . VAL B 1 515 ? 5.086 -28.875 -25.359 1 92.94 515 VAL B C 1
ATOM 8957 O O . VAL B 1 515 ? 5.797 -27.953 -24.984 1 92.94 515 VAL B O 1
ATOM 8960 N N . ILE B 1 516 ? 5.473 -29.922 -26.016 1 93 516 ILE B N 1
ATOM 8961 C CA . ILE B 1 516 ? 6.883 -29.969 -26.391 1 93 516 ILE B CA 1
ATOM 8962 C C . ILE B 1 516 ? 7.176 -28.922 -27.469 1 93 516 ILE B C 1
ATOM 8964 O O . ILE B 1 516 ? 6.301 -28.578 -28.266 1 93 516 ILE B O 1
ATOM 8968 N N . PRO B 1 517 ? 8.336 -28.391 -27.516 1 93 517 PRO B N 1
ATOM 8969 C CA . PRO B 1 517 ? 8.695 -27.266 -28.375 1 93 517 PRO B CA 1
ATOM 8970 C C . PRO B 1 517 ? 8.391 -27.531 -29.859 1 93 517 PRO B C 1
ATOM 8972 O O . PRO B 1 517 ? 7.93 -26.625 -30.562 1 93 517 PRO B O 1
ATOM 8975 N N . SER B 1 518 ? 8.586 -28.734 -30.344 1 92.06 518 SER B N 1
ATOM 8976 C CA . SER B 1 518 ? 8.367 -29.047 -31.75 1 92.06 518 SER B CA 1
ATOM 8977 C C . SER B 1 518 ? 6.895 -28.953 -32.125 1 92.06 518 SER B C 1
ATOM 8979 O O . SER B 1 518 ? 6.547 -28.812 -33.281 1 92.06 518 SER B O 1
ATOM 8981 N N . ASP B 1 519 ? 6.012 -29.016 -31.141 1 91.06 519 ASP B N 1
ATOM 8982 C CA . ASP B 1 519 ? 4.574 -28.984 -31.375 1 91.06 519 ASP B CA 1
ATOM 8983 C C . ASP B 1 519 ? 4.016 -27.562 -31.188 1 91.06 519 ASP B C 1
ATOM 8985 O O . ASP B 1 519 ? 2.811 -27.344 -31.312 1 91.06 519 ASP B O 1
ATOM 8989 N N . PHE B 1 520 ? 4.93 -26.641 -30.906 1 91.81 520 PHE B N 1
ATOM 8990 C CA . PHE B 1 520 ? 4.473 -25.25 -30.812 1 91.81 520 PHE B CA 1
ATOM 8991 C C . PHE B 1 520 ? 3.953 -24.766 -32.156 1 91.81 520 PHE B C 1
ATOM 8993 O O . PHE B 1 520 ? 4.527 -25.078 -33.219 1 91.81 520 PHE B O 1
ATOM 9000 N N . PRO B 1 521 ? 2.75 -24 -32.156 1 90.5 521 PRO B N 1
ATOM 9001 C CA . PRO B 1 521 ? 2.271 -23.422 -33.406 1 90.5 521 PRO B CA 1
ATOM 9002 C C . PRO B 1 521 ? 3.293 -22.484 -34.031 1 90.5 521 PRO B C 1
ATOM 9004 O O . PRO B 1 521 ? 4.137 -21.906 -33.344 1 90.5 521 PRO B O 1
ATOM 9007 N N . TYR B 1 522 ? 3.035 -22.328 -35.375 1 87.12 522 TYR B N 1
ATOM 9008 C CA . TYR B 1 522 ? 3.955 -21.5 -36.156 1 87.12 522 TYR B CA 1
ATOM 9009 C C . TYR B 1 522 ? 3.971 -20.062 -35.625 1 87.12 522 TYR B C 1
ATOM 9011 O O . TYR B 1 522 ? 2.914 -19.469 -35.406 1 87.12 522 TYR B O 1
ATOM 9019 N N . GLY B 1 523 ? 5.102 -19.547 -35.25 1 88.19 523 GLY B N 1
ATOM 9020 C CA . GLY B 1 523 ? 5.266 -18.156 -34.844 1 88.19 523 GLY B CA 1
ATOM 9021 C C . GLY B 1 523 ? 5.406 -18 -33.344 1 88.19 523 GLY B C 1
ATOM 9022 O O . GLY B 1 523 ? 5.746 -16.906 -32.875 1 88.19 523 GLY B O 1
ATOM 9023 N N . LEU B 1 524 ? 5.215 -19.078 -32.562 1 91.38 524 LEU B N 1
ATOM 9024 C CA . LEU B 1 524 ? 5.27 -18.938 -31.094 1 91.38 524 LEU B CA 1
ATOM 9025 C C . LEU B 1 524 ? 6.531 -19.578 -30.531 1 91.38 524 LEU B C 1
ATOM 9027 O O . LEU B 1 524 ? 6.672 -19.719 -29.312 1 91.38 524 LEU B O 1
ATOM 9031 N N . GLY B 1 525 ? 7.391 -20.016 -31.375 1 91.31 525 GLY B N 1
ATOM 9032 C CA . GLY B 1 525 ? 8.625 -20.672 -30.953 1 91.31 525 GLY B CA 1
ATOM 9033 C C . GLY B 1 525 ? 9.492 -19.797 -30.062 1 91.31 525 GLY B C 1
ATOM 9034 O O . GLY B 1 525 ? 10.133 -20.281 -29.141 1 91.31 525 GLY B O 1
ATOM 9035 N N . TRP B 1 526 ? 9.438 -18.5 -30.312 1 92.5 526 TRP B N 1
ATOM 9036 C CA . TRP B 1 526 ? 10.266 -17.547 -29.578 1 92.5 526 TRP B CA 1
ATOM 9037 C C . TRP B 1 526 ? 9.844 -17.469 -28.125 1 92.5 526 TRP B C 1
ATOM 9039 O O . TRP B 1 526 ? 10.641 -17.094 -27.25 1 92.5 526 TRP B O 1
ATOM 9049 N N . THR B 1 527 ? 8.633 -17.859 -27.766 1 93.56 527 THR B N 1
ATOM 9050 C CA . THR B 1 527 ? 8.109 -17.75 -26.406 1 93.56 527 THR B CA 1
ATOM 9051 C C . THR B 1 527 ? 8.836 -18.719 -25.469 1 93.56 527 THR B C 1
ATOM 9053 O O . THR B 1 527 ? 9.016 -18.438 -24.297 1 93.56 527 THR B O 1
ATOM 9056 N N . TYR B 1 528 ? 9.305 -19.859 -26.016 1 95 528 TYR B N 1
ATOM 9057 C CA . TYR B 1 528 ? 10.062 -20.844 -25.25 1 95 528 TYR B CA 1
ATOM 9058 C C . TYR B 1 528 ? 11.383 -20.25 -24.781 1 95 528 TYR B C 1
ATOM 9060 O O . TYR B 1 528 ? 11.82 -20.516 -23.656 1 95 528 TYR B O 1
ATOM 9068 N N . ASP B 1 529 ? 11.922 -19.359 -25.609 1 93.88 529 ASP B N 1
ATOM 9069 C CA . ASP B 1 529 ? 13.227 -18.781 -25.312 1 93.88 529 ASP B CA 1
ATOM 9070 C C . ASP B 1 529 ? 13.094 -17.594 -24.359 1 93.88 529 ASP B C 1
ATOM 9072 O O . ASP B 1 529 ? 14 -17.328 -23.562 1 93.88 529 ASP B O 1
ATOM 9076 N N . VAL B 1 530 ? 12.031 -17.016 -24.406 1 94.75 530 VAL B N 1
ATOM 9077 C CA . VAL B 1 530 ? 11.859 -15.805 -23.625 1 94.75 530 VAL B CA 1
ATOM 9078 C C . VAL B 1 530 ? 11.406 -16.156 -22.203 1 94.75 530 VAL B C 1
ATOM 9080 O O . VAL B 1 530 ? 11.68 -15.43 -21.25 1 94.75 530 VAL B O 1
ATOM 9083 N N . ALA B 1 531 ? 10.797 -17.266 -22.062 1 96.25 531 ALA B N 1
ATOM 9084 C CA . ALA B 1 531 ? 10.336 -17.688 -20.734 1 96.25 531 ALA B CA 1
ATOM 9085 C C . ALA B 1 531 ? 11.492 -18.188 -19.891 1 96.25 531 ALA B C 1
ATOM 9087 O O . ALA B 1 531 ? 12.102 -19.219 -20.188 1 96.25 531 ALA B O 1
ATOM 9088 N N . PHE B 1 532 ? 11.789 -17.516 -18.812 1 97.12 532 PHE B N 1
ATOM 9089 C CA . PHE B 1 532 ? 12.922 -17.953 -18 1 97.12 532 PHE B CA 1
ATOM 9090 C C . PHE B 1 532 ? 12.57 -19.234 -17.234 1 97.12 532 PHE B C 1
ATOM 9092 O O . PHE B 1 532 ? 13.461 -19.969 -16.812 1 97.12 532 PHE B O 1
ATOM 9099 N N . HIS B 1 533 ? 11.273 -19.562 -17.125 1 97.88 533 HIS B N 1
ATOM 9100 C CA . HIS B 1 533 ? 10.82 -20.828 -16.562 1 97.88 533 HIS B CA 1
ATOM 9101 C C . HIS B 1 533 ? 11.406 -22 -17.328 1 97.88 533 HIS B C 1
ATOM 9103 O O . HIS B 1 533 ? 11.641 -23.062 -16.75 1 97.88 533 HIS B O 1
ATOM 9109 N N . THR B 1 534 ? 11.594 -21.859 -18.641 1 97.75 534 THR B N 1
ATOM 9110 C CA . THR B 1 534 ? 12.125 -22.906 -19.516 1 97.75 534 THR B CA 1
ATOM 9111 C C . THR B 1 534 ? 13.477 -23.391 -19 1 97.75 534 THR B C 1
ATOM 9113 O O . THR B 1 534 ? 13.688 -24.609 -18.875 1 97.75 534 THR B O 1
ATOM 9116 N N . TYR B 1 535 ? 14.32 -22.5 -18.672 1 98 535 TYR B N 1
ATOM 9117 C CA . TYR B 1 535 ? 15.688 -22.828 -18.281 1 98 535 TYR B CA 1
ATOM 9118 C C . TYR B 1 535 ? 15.711 -23.469 -16.891 1 98 535 TYR B C 1
ATOM 9120 O O . TYR B 1 535 ? 16.547 -24.312 -16.609 1 98 535 TYR B O 1
ATOM 9128 N N . SER B 1 536 ? 14.797 -23.031 -16.031 1 97.75 536 SER B N 1
ATOM 9129 C CA . SER B 1 536 ? 14.688 -23.641 -14.703 1 97.75 536 SER B CA 1
ATOM 9130 C C . SER B 1 536 ? 14.125 -25.062 -14.789 1 97.75 536 SER B C 1
ATOM 9132 O O . SER B 1 536 ? 14.703 -26 -14.242 1 97.75 536 SER B O 1
ATOM 9134 N N . TRP B 1 537 ? 13.117 -25.266 -15.547 1 97.75 537 TRP B N 1
ATOM 9135 C CA . TRP B 1 537 ? 12.438 -26.562 -15.602 1 97.75 537 TRP B CA 1
ATOM 9136 C C . TRP B 1 537 ? 13.297 -27.609 -16.312 1 97.75 537 TRP B C 1
ATOM 9138 O O . TRP B 1 537 ? 13.438 -28.734 -15.836 1 97.75 537 TRP B O 1
ATOM 9148 N N . ARG B 1 538 ? 13.805 -27.297 -17.484 1 97.19 538 ARG B N 1
ATOM 9149 C CA . ARG B 1 538 ? 14.57 -28.281 -18.25 1 97.19 538 ARG B CA 1
ATOM 9150 C C . ARG B 1 538 ? 15.828 -28.703 -17.484 1 97.19 538 ARG B C 1
ATOM 9152 O O . ARG B 1 538 ? 16.219 -29.875 -17.547 1 97.19 538 ARG B O 1
ATOM 9159 N N . SER B 1 539 ? 16.406 -27.734 -16.75 1 96.69 539 SER B N 1
ATOM 9160 C CA . SER B 1 539 ? 17.547 -28.094 -15.914 1 96.69 539 SER B CA 1
ATOM 9161 C C . SER B 1 539 ? 17.141 -29.031 -14.789 1 96.69 539 SER B C 1
ATOM 9163 O O . SER B 1 539 ? 17.922 -29.922 -14.406 1 96.69 539 SER B O 1
ATOM 9165 N N . PHE B 1 540 ? 16.016 -28.891 -14.18 1 96 540 PHE B N 1
ATOM 9166 C CA . PHE B 1 540 ? 15.492 -29.797 -13.156 1 96 540 PHE B CA 1
ATOM 9167 C C . PHE B 1 540 ? 15.25 -31.188 -13.727 1 96 540 PHE B C 1
ATOM 9169 O O . PHE B 1 540 ? 15.57 -32.188 -13.086 1 96 540 PHE B O 1
ATOM 9176 N N . MET B 1 541 ? 14.758 -31.188 -14.898 1 97 541 MET B N 1
ATOM 9177 C CA . MET B 1 541 ? 14.461 -32.438 -15.57 1 97 541 MET B CA 1
ATOM 9178 C C . MET B 1 541 ? 15.734 -33.25 -15.828 1 97 541 MET B C 1
ATOM 9180 O O . MET B 1 541 ? 15.797 -34.438 -15.539 1 97 541 MET B O 1
ATOM 9184 N N . VAL B 1 542 ? 16.688 -32.594 -16.375 1 96.62 542 VAL B N 1
ATOM 9185 C CA . VAL B 1 542 ? 17.938 -33.25 -16.688 1 96.62 542 VAL B CA 1
ATOM 9186 C C . VAL B 1 542 ? 18.594 -33.75 -15.398 1 96.62 542 VAL B C 1
ATOM 9188 O O . VAL B 1 542 ? 19.109 -34.875 -15.359 1 96.62 542 VAL B O 1
ATOM 9191 N N . THR B 1 543 ? 18.562 -32.938 -14.375 1 94.5 543 THR B N 1
ATOM 9192 C CA . THR B 1 543 ? 19.172 -33.312 -13.102 1 94.5 543 THR B CA 1
ATOM 9193 C C . THR B 1 543 ? 18.469 -34.531 -12.508 1 94.5 543 THR B C 1
ATOM 9195 O O . THR B 1 543 ? 19.125 -35.438 -11.953 1 94.5 543 THR B O 1
ATOM 9198 N N . GLU B 1 544 ? 17.234 -34.625 -12.695 1 94.94 544 GLU B N 1
ATOM 9199 C CA . GLU B 1 544 ? 16.453 -35.688 -12.055 1 94.94 544 GLU B CA 1
ATOM 9200 C C . GLU B 1 544 ? 16.5 -36.969 -12.867 1 94.94 544 GLU B C 1
ATOM 9202 O O . GLU B 1 544 ? 16.656 -38.062 -12.305 1 94.94 544 GLU B O 1
ATOM 9207 N N . PHE B 1 545 ? 16.453 -36.938 -14.219 1 95.5 545 PHE B N 1
ATOM 9208 C CA . PHE B 1 545 ? 16.156 -38.125 -15.023 1 95.5 545 PHE B CA 1
ATOM 9209 C C . PHE B 1 545 ? 17.438 -38.688 -15.625 1 95.5 545 PHE B C 1
ATOM 9211 O O . PHE B 1 545 ? 17.469 -39.875 -16.031 1 95.5 545 PHE B O 1
ATOM 9218 N N . GLN B 1 546 ? 18.484 -38 -15.758 1 91.69 546 GLN B N 1
ATOM 9219 C CA . GLN B 1 546 ? 19.641 -38.344 -16.562 1 91.69 546 GLN B CA 1
ATOM 9220 C C . GLN B 1 546 ? 20.172 -39.719 -16.172 1 91.69 546 GLN B C 1
ATOM 9222 O O . GLN B 1 546 ? 20.625 -40.5 -17.031 1 91.69 546 GLN B O 1
ATOM 9227 N N . ASN B 1 547 ? 20.125 -40.156 -14.969 1 89 547 ASN B N 1
ATOM 9228 C CA . ASN B 1 547 ? 20.766 -41.406 -14.555 1 89 547 ASN B CA 1
ATOM 9229 C C . ASN B 1 547 ? 19.75 -42.438 -14.062 1 89 547 ASN B C 1
ATOM 9231 O O . ASN B 1 547 ? 20.094 -43.375 -13.328 1 89 547 ASN B O 1
ATOM 9235 N N . LEU B 1 548 ? 18.562 -42.375 -14.578 1 93.19 548 LEU B N 1
ATOM 9236 C CA . LEU B 1 548 ? 17.531 -43.25 -14.078 1 93.19 548 LEU B CA 1
ATOM 9237 C C . LEU B 1 548 ? 17.203 -44.344 -15.102 1 93.19 548 LEU B C 1
ATOM 9239 O O . LEU B 1 548 ? 17.359 -44.125 -16.312 1 93.19 548 LEU B O 1
ATOM 9243 N N . THR B 1 549 ? 16.828 -45.5 -14.602 1 93.69 549 THR B N 1
ATOM 9244 C CA . THR B 1 549 ? 16.297 -46.594 -15.398 1 93.69 549 THR B CA 1
ATOM 9245 C C . THR B 1 549 ? 14.953 -47.062 -14.852 1 93.69 549 THR B C 1
ATOM 9247 O O . THR B 1 549 ? 14.719 -47.031 -13.641 1 93.69 549 THR B O 1
ATOM 9250 N N . PHE B 1 550 ? 14.188 -47.375 -15.797 1 91.81 550 PHE B N 1
ATOM 9251 C CA . PHE B 1 550 ? 12.836 -47.781 -15.406 1 91.81 550 PHE B CA 1
ATOM 9252 C C . PHE B 1 550 ? 12.555 -49.219 -15.789 1 91.81 550 PHE B C 1
ATOM 9254 O O . PHE B 1 550 ? 12.953 -49.656 -16.859 1 91.81 550 PHE B O 1
ATOM 9261 N N . ASP B 1 551 ? 11.883 -49.969 -14.906 1 85.75 551 ASP B N 1
ATOM 9262 C CA . ASP B 1 551 ? 11.656 -51.375 -15.102 1 85.75 551 ASP B CA 1
ATOM 9263 C C . ASP B 1 551 ? 10.188 -51.688 -15.367 1 85.75 551 ASP B C 1
ATOM 9265 O O . ASP B 1 551 ? 9.781 -52.844 -15.453 1 85.75 551 ASP B O 1
ATOM 9269 N N . ASP B 1 552 ? 9.445 -50.781 -15.68 1 87.25 552 ASP B N 1
ATOM 9270 C CA . ASP B 1 552 ? 8.023 -51 -15.945 1 87.25 552 ASP B CA 1
ATOM 9271 C C . ASP B 1 552 ? 7.777 -51.281 -17.422 1 87.25 552 ASP B C 1
ATOM 9273 O O . ASP B 1 552 ? 7.988 -50.375 -18.25 1 87.25 552 ASP B O 1
ATOM 9277 N N . PRO B 1 553 ? 7.238 -52.406 -17.766 1 82.38 553 PRO B N 1
ATOM 9278 C CA . PRO B 1 553 ? 7.004 -52.719 -19.172 1 82.38 553 PRO B CA 1
ATOM 9279 C C . PRO B 1 553 ? 5.906 -51.844 -19.797 1 82.38 553 PRO B C 1
ATOM 9281 O O . PRO B 1 553 ? 5.816 -51.75 -21.016 1 82.38 553 PRO B O 1
ATOM 9284 N N . ARG B 1 554 ? 5.125 -51.312 -19.016 1 80.06 554 ARG B N 1
ATOM 9285 C CA . ARG B 1 554 ? 4.043 -50.469 -19.516 1 80.06 554 ARG B CA 1
ATOM 9286 C C . ARG B 1 554 ? 4.582 -49.125 -20.031 1 80.06 554 ARG B C 1
ATOM 9288 O O . ARG B 1 554 ? 3.932 -48.469 -20.828 1 80.06 554 ARG B O 1
ATOM 9295 N N . SER B 1 555 ? 5.812 -48.938 -19.688 1 84.88 555 SER B N 1
ATOM 9296 C CA . SER B 1 555 ? 6.371 -47.625 -19.953 1 84.88 555 SER B CA 1
ATOM 9297 C C . SER B 1 555 ? 7.027 -47.562 -21.328 1 84.88 555 SER B C 1
ATOM 9299 O O . SER B 1 555 ? 7.758 -48.469 -21.719 1 84.88 555 SER B O 1
ATOM 9301 N N . PRO B 1 556 ? 6.617 -46.469 -22 1 85.38 556 PRO B N 1
ATOM 9302 C CA . PRO B 1 556 ? 7.336 -46.281 -23.25 1 85.38 556 PRO B CA 1
ATOM 9303 C C . PRO B 1 556 ? 8.781 -45.844 -23.047 1 85.38 556 PRO B C 1
ATOM 9305 O O . PRO B 1 556 ? 9.539 -45.719 -24.016 1 85.38 556 PRO B O 1
ATOM 9308 N N . PHE B 1 557 ? 9.141 -45.594 -21.891 1 91.31 557 PHE B N 1
ATOM 9309 C CA . PHE B 1 557 ? 10.477 -45.094 -21.547 1 91.31 557 PHE B CA 1
ATOM 9310 C C . PHE B 1 557 ? 11.258 -46.156 -20.781 1 91.31 557 PHE B C 1
ATOM 9312 O O . PHE B 1 557 ? 10.797 -46.656 -19.766 1 91.31 557 PHE B O 1
ATOM 9319 N N . ALA B 1 558 ? 12.438 -46.5 -21.281 1 91.38 558 ALA B N 1
ATOM 9320 C CA . ALA B 1 558 ? 13.297 -47.469 -20.609 1 91.38 558 ALA B CA 1
ATOM 9321 C C . ALA B 1 558 ? 14.312 -46.75 -19.703 1 91.38 558 ALA B C 1
ATOM 9323 O O . ALA B 1 558 ? 14.688 -47.281 -18.656 1 91.38 558 ALA B O 1
ATOM 9324 N N . THR B 1 559 ? 14.75 -45.594 -20.125 1 94.44 559 THR B N 1
ATOM 9325 C CA . THR B 1 559 ? 15.742 -44.844 -19.375 1 94.44 559 THR B CA 1
ATOM 9326 C C . THR B 1 559 ? 15.312 -43.375 -19.203 1 94.44 559 THR B C 1
ATOM 9328 O O . THR B 1 559 ? 14.398 -42.906 -19.891 1 94.44 559 THR B O 1
ATOM 9331 N N . GLY B 1 560 ? 15.977 -42.781 -18.234 1 95.12 560 GLY B N 1
ATOM 9332 C CA . GLY B 1 560 ? 15.75 -41.344 -18.062 1 95.12 560 GLY B CA 1
ATOM 9333 C C . GLY B 1 560 ? 16.062 -40.531 -19.312 1 95.12 560 GLY B C 1
ATOM 9334 O O . GLY B 1 560 ? 15.422 -39.531 -19.578 1 95.12 560 GLY B O 1
ATOM 9335 N N . HIS B 1 561 ? 17.016 -41 -20.109 1 95.19 561 HIS B N 1
ATOM 9336 C CA . HIS B 1 561 ? 17.375 -40.312 -21.359 1 95.19 561 HIS B CA 1
ATOM 9337 C C . HIS B 1 561 ? 16.203 -40.344 -22.344 1 95.19 561 HIS B C 1
ATOM 9339 O O . HIS B 1 561 ? 16.016 -39.406 -23.094 1 95.19 561 HIS B O 1
ATOM 9345 N N . ASP B 1 562 ? 15.43 -41.406 -22.359 1 94.69 562 ASP B N 1
ATOM 9346 C CA . ASP B 1 562 ? 14.258 -41.5 -23.219 1 94.69 562 ASP B CA 1
ATOM 9347 C C . ASP B 1 562 ? 13.219 -40.438 -22.859 1 94.69 562 ASP B C 1
ATOM 9349 O O . ASP B 1 562 ? 12.555 -39.906 -23.75 1 94.69 562 ASP B O 1
ATOM 9353 N N . VAL B 1 563 ? 13.125 -40.219 -21.562 1 94.75 563 VAL B N 1
ATOM 9354 C CA . VAL B 1 563 ? 12.188 -39.219 -21.109 1 94.75 563 VAL B CA 1
ATOM 9355 C C . VAL B 1 563 ? 12.656 -37.812 -21.547 1 94.75 563 VAL B C 1
ATOM 9357 O O . VAL B 1 563 ? 11.859 -37.031 -22.031 1 94.75 563 VAL B O 1
ATOM 9360 N N . LEU B 1 564 ? 13.93 -37.562 -21.391 1 97.12 564 LEU B N 1
ATOM 9361 C CA . LEU B 1 564 ? 14.5 -36.281 -21.781 1 97.12 564 LEU B CA 1
ATOM 9362 C C . LEU B 1 564 ? 14.383 -36.062 -23.297 1 97.12 564 LEU B C 1
ATOM 9364 O O . LEU B 1 564 ? 14.156 -34.938 -23.75 1 97.12 564 LEU B O 1
ATOM 9368 N N . LYS B 1 565 ? 14.492 -37.125 -24.078 1 95.25 565 LYS B N 1
ATOM 9369 C CA . LYS B 1 565 ? 14.328 -37.031 -25.516 1 95.25 565 LYS B CA 1
ATOM 9370 C C . LYS B 1 565 ? 12.883 -36.719 -25.891 1 95.25 565 LYS B C 1
ATOM 9372 O O . LYS B 1 565 ? 12.625 -36.031 -26.859 1 95.25 565 LYS B O 1
ATOM 9377 N N . PHE B 1 566 ? 12 -37.312 -25.156 1 92.19 566 PHE B N 1
ATOM 9378 C CA . PHE B 1 566 ? 10.586 -37.062 -25.375 1 92.19 566 PHE B CA 1
ATOM 9379 C C . PHE B 1 566 ? 10.273 -35.594 -25.234 1 92.19 566 PHE B C 1
ATOM 9381 O O . PHE B 1 566 ? 9.531 -35.031 -26.047 1 92.19 566 PHE B O 1
ATOM 9388 N N . TYR B 1 567 ? 10.875 -34.906 -24.25 1 95.31 567 TYR B N 1
ATOM 9389 C CA . TYR B 1 567 ? 10.625 -33.469 -24 1 95.31 567 TYR B CA 1
ATOM 9390 C C . TYR B 1 567 ? 11.594 -32.625 -24.812 1 95.31 567 TYR B C 1
ATOM 9392 O O . TYR B 1 567 ? 11.57 -31.391 -24.703 1 95.31 567 TYR B O 1
ATOM 9400 N N . GLU B 1 568 ? 12.477 -33.219 -25.594 1 95.94 568 GLU B N 1
ATOM 9401 C CA . GLU B 1 568 ? 13.422 -32.531 -26.469 1 95.94 568 GLU B CA 1
ATOM 9402 C C . GLU B 1 568 ? 14.43 -31.703 -25.672 1 95.94 568 GLU B C 1
ATOM 9404 O O . GLU B 1 568 ? 14.688 -30.547 -26.016 1 95.94 568 GLU B O 1
ATOM 9409 N N . ILE B 1 569 ? 14.922 -32.344 -24.578 1 96.44 569 ILE B N 1
ATOM 9410 C CA . ILE B 1 569 ? 15.883 -31.641 -23.734 1 96.44 569 ILE B CA 1
ATOM 9411 C C . ILE B 1 569 ? 17.062 -32.562 -23.406 1 96.44 569 ILE B C 1
ATOM 9413 O O . ILE B 1 569 ? 17.672 -32.438 -22.344 1 96.44 569 ILE B O 1
ATOM 9417 N N . GLU B 1 570 ? 17.344 -33.469 -24.25 1 92.31 570 GLU B N 1
ATOM 9418 C CA . GLU B 1 570 ? 18.391 -34.469 -24 1 92.31 570 GLU B CA 1
ATOM 9419 C C . GLU B 1 570 ? 19.781 -33.812 -24.094 1 92.31 570 GLU B C 1
ATOM 9421 O O . GLU B 1 570 ? 20.719 -34.281 -23.438 1 92.31 570 GLU B O 1
ATOM 9426 N N . ASP B 1 571 ? 19.906 -32.781 -24.812 1 91.25 571 ASP B N 1
ATOM 9427 C CA . ASP B 1 571 ? 21.219 -32.188 -25.047 1 91.25 571 ASP B CA 1
ATOM 9428 C C . ASP B 1 571 ? 21.375 -30.891 -24.234 1 91.25 571 ASP B C 1
ATOM 9430 O O . ASP B 1 571 ? 22.266 -30.078 -24.516 1 91.25 571 ASP B O 1
ATOM 9434 N N . VAL B 1 572 ? 20.656 -30.734 -23.266 1 93.25 572 VAL B N 1
ATOM 9435 C CA . VAL B 1 572 ? 20.672 -29.484 -22.5 1 93.25 572 VAL B CA 1
ATOM 9436 C C . VAL B 1 572 ? 21.859 -29.484 -21.531 1 93.25 572 VAL B C 1
ATOM 9438 O O . VAL B 1 572 ? 22.156 -30.516 -20.906 1 93.25 572 VAL B O 1
ATOM 9441 N N . ASN B 1 573 ? 22.609 -28.297 -21.531 1 95 573 ASN B N 1
ATOM 9442 C CA . ASN B 1 573 ? 23.672 -28.047 -20.562 1 95 573 ASN B CA 1
ATOM 9443 C C . ASN B 1 573 ? 23.172 -27.234 -19.375 1 95 573 ASN B C 1
ATOM 9445 O O . ASN B 1 573 ? 22.812 -26.078 -19.516 1 95 573 ASN B O 1
ATOM 9449 N N . ARG B 1 574 ? 23.219 -27.891 -18.188 1 95.06 574 ARG B N 1
ATOM 9450 C CA . ARG B 1 574 ? 22.641 -27.297 -16.984 1 95.06 574 ARG B CA 1
ATOM 9451 C C . ARG B 1 574 ? 23.375 -26 -16.625 1 95.06 574 ARG B C 1
ATOM 9453 O O . ARG B 1 574 ? 22.75 -25.031 -16.188 1 95.06 574 ARG B O 1
ATOM 9460 N N . TRP B 1 575 ? 24.656 -25.844 -16.859 1 96.38 575 TRP B N 1
ATOM 9461 C CA . TRP B 1 575 ? 25.422 -24.641 -16.531 1 96.38 575 TRP B CA 1
ATOM 9462 C C . TRP B 1 575 ? 25.031 -23.484 -17.438 1 96.38 575 TRP B C 1
ATOM 9464 O O . TRP B 1 575 ? 24.953 -22.344 -16.984 1 96.38 575 TRP B O 1
ATOM 9474 N N . ASN B 1 576 ? 24.797 -23.828 -18.672 1 97.12 576 ASN B N 1
ATOM 9475 C CA . ASN B 1 576 ? 24.344 -22.781 -19.578 1 97.12 576 ASN B CA 1
ATOM 9476 C C . ASN B 1 576 ? 23 -22.203 -19.141 1 97.12 576 ASN B C 1
ATOM 9478 O O . ASN B 1 576 ? 22.781 -21 -19.219 1 97.12 576 ASN B O 1
ATOM 9482 N N . ASP B 1 577 ? 22.141 -23.062 -18.734 1 97.75 577 ASP B N 1
ATOM 9483 C CA . ASP B 1 577 ? 20.828 -22.625 -18.281 1 97.75 577 ASP B CA 1
ATOM 9484 C C . ASP B 1 577 ? 20.953 -21.75 -17.031 1 97.75 577 ASP B C 1
ATOM 9486 O O . ASP B 1 577 ? 20.203 -20.766 -16.875 1 97.75 577 ASP B O 1
ATOM 9490 N N . MET B 1 578 ? 21.844 -22.078 -16.062 1 97.75 578 MET B N 1
ATOM 9491 C CA . MET B 1 578 ? 22.078 -21.281 -14.859 1 97.75 578 MET B CA 1
ATOM 9492 C C . MET B 1 578 ? 22.609 -19.891 -15.219 1 97.75 578 MET B C 1
ATOM 9494 O O . MET B 1 578 ? 22.219 -18.891 -14.617 1 97.75 578 MET B O 1
ATOM 9498 N N . ILE B 1 579 ? 23.453 -19.844 -16.203 1 97.94 579 ILE B N 1
ATOM 9499 C CA . ILE B 1 579 ? 24.031 -18.578 -16.641 1 97.94 579 ILE B CA 1
ATOM 9500 C C . ILE B 1 579 ? 22.938 -17.719 -17.281 1 97.94 579 ILE B C 1
ATOM 9502 O O . ILE B 1 579 ? 22.891 -16.5 -17.062 1 97.94 579 ILE B O 1
ATOM 9506 N N . VAL B 1 580 ? 22.094 -18.359 -18.031 1 97.88 580 VAL B N 1
ATOM 9507 C CA . VAL B 1 580 ? 21 -17.625 -18.656 1 97.88 580 VAL B CA 1
ATOM 9508 C C . VAL B 1 580 ? 20.094 -17.031 -17.578 1 97.88 580 VAL B C 1
ATOM 9510 O O . VAL B 1 580 ? 19.672 -15.883 -17.688 1 97.88 580 VAL B O 1
ATOM 9513 N N . LEU B 1 581 ? 19.766 -17.797 -16.562 1 97.94 581 LEU B N 1
ATOM 9514 C CA . LEU B 1 581 ? 18.922 -17.312 -15.484 1 97.94 581 LEU B CA 1
ATOM 9515 C C . LEU B 1 581 ? 19.578 -16.125 -14.773 1 97.94 581 LEU B C 1
ATOM 9517 O O . LEU B 1 581 ? 18.922 -15.141 -14.453 1 97.94 581 LEU B O 1
ATOM 9521 N N . ALA B 1 582 ? 20.891 -16.234 -14.523 1 97.75 582 ALA B N 1
ATOM 9522 C CA . ALA B 1 582 ? 21.625 -15.133 -13.906 1 97.75 582 ALA B CA 1
ATOM 9523 C C . ALA B 1 582 ? 21.594 -13.883 -14.789 1 97.75 582 ALA B C 1
ATOM 9525 O O . ALA B 1 582 ? 21.438 -12.773 -14.289 1 97.75 582 ALA B O 1
ATOM 9526 N N . CYS B 1 583 ? 21.75 -14.07 -16.062 1 97.81 583 CYS B N 1
ATOM 9527 C CA . CYS B 1 583 ? 21.734 -12.961 -17 1 97.81 583 CYS B CA 1
ATOM 9528 C C . CYS B 1 583 ? 20.359 -12.312 -17.062 1 97.81 583 CYS B C 1
ATOM 9530 O O . CYS B 1 583 ? 20.25 -11.094 -17.188 1 97.81 583 CYS B O 1
ATOM 9532 N N . TYR B 1 584 ? 19.359 -13.164 -17.047 1 97.75 584 TYR B N 1
ATOM 9533 C CA . TYR B 1 584 ? 18 -12.641 -17.016 1 97.75 584 TYR B CA 1
ATOM 9534 C C . TYR B 1 584 ? 17.828 -11.672 -15.852 1 97.75 584 TYR B C 1
ATOM 9536 O O . TYR B 1 584 ? 17.297 -10.57 -16.031 1 97.75 584 TYR B O 1
ATOM 9544 N N . ALA B 1 585 ? 18.25 -12.055 -14.633 1 97.12 585 ALA B N 1
ATOM 9545 C CA . ALA B 1 585 ? 18.125 -11.219 -13.445 1 97.12 585 ALA B CA 1
ATOM 9546 C C . ALA B 1 585 ? 18.859 -9.891 -13.617 1 97.12 585 ALA B C 1
ATOM 9548 O O . ALA B 1 585 ? 18.328 -8.836 -13.289 1 97.12 585 ALA B O 1
ATOM 9549 N N . ILE B 1 586 ? 20.031 -9.953 -14.203 1 96.62 586 ILE B N 1
ATOM 9550 C CA . ILE B 1 586 ? 20.859 -8.766 -14.383 1 96.62 586 ILE B CA 1
ATOM 9551 C C . ILE B 1 586 ? 20.203 -7.828 -15.391 1 96.62 586 ILE B C 1
ATOM 9553 O O . ILE B 1 586 ? 20.125 -6.617 -15.172 1 96.62 586 ILE B O 1
ATOM 9557 N N . VAL B 1 587 ? 19.75 -8.391 -16.453 1 97.38 587 VAL B N 1
ATOM 9558 C CA . VAL B 1 587 ? 19.141 -7.59 -17.516 1 97.38 587 VAL B CA 1
ATOM 9559 C C . VAL B 1 587 ? 17.875 -6.91 -16.969 1 97.38 587 VAL B C 1
ATOM 9561 O O . VAL B 1 587 ? 17.625 -5.738 -17.266 1 97.38 587 VAL B O 1
ATOM 9564 N N . ILE B 1 588 ? 17.078 -7.605 -16.203 1 97.19 588 ILE B N 1
ATOM 9565 C CA . ILE B 1 588 ? 15.844 -7.047 -15.672 1 97.19 588 ILE B CA 1
ATOM 9566 C C . ILE B 1 588 ? 16.172 -5.926 -14.688 1 97.19 588 ILE B C 1
ATOM 9568 O O . ILE B 1 588 ? 15.484 -4.906 -14.648 1 97.19 588 ILE B O 1
ATOM 9572 N N . HIS B 1 589 ? 17.188 -6.094 -13.906 1 96.44 589 HIS B N 1
ATOM 9573 C CA . HIS B 1 589 ? 17.609 -5.023 -13.008 1 96.44 589 HIS B CA 1
ATOM 9574 C C . HIS B 1 589 ? 18.078 -3.797 -13.781 1 96.44 589 HIS B C 1
ATOM 9576 O O . HIS B 1 589 ? 17.844 -2.664 -13.352 1 96.44 589 HIS B O 1
ATOM 9582 N N . LEU B 1 590 ? 18.734 -4.023 -14.898 1 95.81 590 LEU B N 1
ATOM 9583 C CA . LEU B 1 590 ? 19.172 -2.914 -15.734 1 95.81 590 LEU B CA 1
ATOM 9584 C C . LEU B 1 590 ? 17.969 -2.18 -16.328 1 95.81 590 LEU B C 1
ATOM 9586 O O . LEU B 1 590 ? 17.984 -0.95 -16.422 1 95.81 590 LEU B O 1
ATOM 9590 N N . ILE B 1 591 ? 16.984 -2.977 -16.719 1 96.31 591 ILE B N 1
ATOM 9591 C CA . ILE B 1 591 ? 15.758 -2.359 -17.203 1 96.31 591 ILE B CA 1
ATOM 9592 C C . ILE B 1 591 ? 15.109 -1.534 -16.094 1 96.31 591 ILE B C 1
ATOM 9594 O O . ILE B 1 591 ? 14.602 -0.439 -16.344 1 96.31 591 ILE B O 1
ATOM 9598 N N . SER B 1 592 ? 15.125 -2.07 -14.875 1 95.06 592 SER B N 1
ATOM 9599 C CA . SER B 1 592 ? 14.602 -1.347 -13.727 1 95.06 592 SER B CA 1
ATOM 9600 C C . SER B 1 592 ? 15.328 -0.025 -13.516 1 95.06 592 SER B C 1
ATOM 9602 O O . SER B 1 592 ? 14.719 0.985 -13.172 1 95.06 592 SER B O 1
ATOM 9604 N N . PHE B 1 593 ? 16.578 -0.097 -13.828 1 91.94 593 PHE B N 1
ATOM 9605 C CA . PHE B 1 593 ? 17.391 1.107 -13.75 1 91.94 593 PHE B CA 1
ATOM 9606 C C . PHE B 1 593 ? 16.922 2.146 -14.758 1 91.94 593 PHE B C 1
ATOM 9608 O O . PHE B 1 593 ? 16.781 3.326 -14.422 1 91.94 593 PHE B O 1
ATOM 9615 N N . MET B 1 594 ? 16.719 1.714 -15.828 1 92.81 594 MET B N 1
ATOM 9616 C CA . MET B 1 594 ? 16.297 2.615 -16.891 1 92.81 594 MET B CA 1
ATOM 9617 C C . MET B 1 594 ? 14.922 3.195 -16.609 1 92.81 594 MET B C 1
ATOM 9619 O O . MET B 1 594 ? 14.68 4.387 -16.828 1 92.81 594 MET B O 1
ATOM 9623 N N . VAL B 1 595 ? 14.047 2.404 -16.141 1 92.75 595 VAL B N 1
ATOM 9624 C CA . VAL B 1 595 ? 12.688 2.838 -15.82 1 92.75 595 VAL B CA 1
ATOM 9625 C C . VAL B 1 595 ? 12.727 3.896 -14.727 1 92.75 595 VAL B C 1
ATOM 9627 O O . VAL B 1 595 ? 12 4.891 -14.789 1 92.75 595 VAL B O 1
ATOM 9630 N N . LEU B 1 596 ? 13.531 3.699 -13.727 1 90.44 596 LEU B N 1
ATOM 9631 C CA . LEU B 1 596 ? 13.633 4.637 -12.609 1 90.44 596 LEU B CA 1
ATOM 9632 C C . LEU B 1 596 ? 14.219 5.969 -13.07 1 90.44 596 LEU B C 1
ATOM 9634 O O . LEU B 1 596 ? 13.773 7.031 -12.633 1 90.44 596 LEU B O 1
ATOM 9638 N N . VAL B 1 597 ? 15.188 5.914 -13.945 1 86.25 597 VAL B N 1
ATOM 9639 C CA . VAL B 1 597 ? 15.805 7.133 -14.461 1 86.25 597 VAL B CA 1
ATOM 9640 C C . VAL B 1 597 ? 14.789 7.914 -15.297 1 86.25 597 VAL B C 1
ATOM 9642 O O . VAL B 1 597 ? 14.711 9.141 -15.195 1 86.25 597 VAL B O 1
ATOM 9645 N N . ILE B 1 598 ? 14.047 7.16 -16.047 1 86.88 598 ILE B N 1
ATOM 9646 C CA . ILE B 1 598 ? 13.031 7.809 -16.875 1 86.88 598 ILE B CA 1
ATOM 9647 C C . ILE B 1 598 ? 11.953 8.414 -15.977 1 86.88 598 ILE B C 1
ATOM 9649 O O . ILE B 1 598 ? 11.492 9.539 -16.219 1 86.88 598 ILE B O 1
ATOM 9653 N N . ARG B 1 599 ? 11.609 7.773 -14.953 1 84.94 599 ARG B N 1
ATOM 9654 C CA . ARG B 1 599 ? 10.555 8.219 -14.047 1 84.94 599 ARG B CA 1
ATOM 9655 C C . ARG B 1 599 ? 10.969 9.484 -13.312 1 84.94 599 ARG B C 1
ATOM 9657 O O . ARG B 1 599 ? 10.164 10.406 -13.156 1 84.94 599 ARG B O 1
ATOM 9664 N N . TYR B 1 600 ? 12.125 9.555 -12.852 1 83.31 600 TYR B N 1
ATOM 9665 C CA . TYR B 1 600 ? 12.539 10.656 -12.008 1 83.31 600 TYR B CA 1
ATOM 9666 C C . TYR B 1 600 ? 13.156 11.781 -12.836 1 83.31 600 TYR B C 1
ATOM 9668 O O . TYR B 1 600 ? 13.281 12.914 -12.359 1 83.31 600 TYR B O 1
ATOM 9676 N N . SER B 1 601 ? 13.492 11.523 -14.055 1 75.69 601 SER B N 1
ATOM 9677 C CA . SER B 1 601 ? 14.102 12.57 -14.875 1 75.69 601 SER B CA 1
ATOM 9678 C C . SER B 1 601 ? 13.133 13.07 -15.938 1 75.69 601 SER B C 1
ATOM 9680 O O . SER B 1 601 ? 13.055 14.273 -16.188 1 75.69 601 SER B O 1
ATOM 9682 N N . TYR B 1 602 ? 12.391 12.078 -16.516 1 65.88 602 TYR B N 1
ATOM 9683 C CA . TYR B 1 602 ? 11.641 12.469 -17.703 1 65.88 602 TYR B CA 1
ATOM 9684 C C . TYR B 1 602 ? 10.156 12.633 -17.375 1 65.88 602 TYR B C 1
ATOM 9686 O O . TYR B 1 602 ? 9.445 13.375 -18.062 1 65.88 602 TYR B O 1
ATOM 9694 N N . PHE B 1 603 ? 9.68 12.008 -16.484 1 63.41 603 PHE B N 1
ATOM 9695 C CA . PHE B 1 603 ? 8.242 12.047 -16.234 1 63.41 603 PHE B CA 1
ATOM 9696 C C . PHE B 1 603 ? 7.895 13.109 -15.203 1 63.41 603 PHE B C 1
ATOM 9698 O O . PHE B 1 603 ? 6.754 13.172 -14.734 1 63.41 603 PHE B O 1
ATOM 9705 N N . LYS B 1 604 ? 8.75 13.953 -14.969 1 69.06 604 LYS B N 1
ATOM 9706 C CA . LYS B 1 604 ? 8.445 15.109 -14.141 1 69.06 604 LYS B CA 1
ATOM 9707 C C . LYS B 1 604 ? 7.949 16.281 -14.984 1 69.06 604 LYS B C 1
ATOM 9709 O O . LYS B 1 604 ? 8.289 16.391 -16.172 1 69.06 604 LYS B O 1
ATOM 9714 N N . GLY B 1 605 ? 6.949 16.984 -14.375 1 71.12 605 GLY B N 1
ATOM 9715 C CA . GLY B 1 605 ? 6.496 18.172 -15.062 1 71.12 605 GLY B CA 1
ATOM 9716 C C . GLY B 1 605 ? 7.629 19.125 -15.422 1 71.12 605 GLY B C 1
ATOM 9717 O O . GLY B 1 605 ? 8.633 19.203 -14.703 1 71.12 605 GLY B O 1
ATOM 9718 N N . LYS B 1 606 ? 7.426 19.766 -16.531 1 74.62 606 LYS B N 1
ATOM 9719 C CA . LYS B 1 606 ? 8.484 20.641 -17.031 1 74.62 606 LYS B CA 1
ATOM 9720 C C . LYS B 1 606 ? 8.25 22.078 -16.578 1 74.62 606 LYS B C 1
ATOM 9722 O O . LYS B 1 606 ? 7.121 22.578 -16.609 1 74.62 606 LYS B O 1
ATOM 9727 N N . ILE B 1 607 ? 9.195 22.625 -15.992 1 79.69 607 ILE B N 1
ATOM 9728 C CA . ILE B 1 607 ? 9.188 24.047 -15.656 1 79.69 607 ILE B CA 1
ATOM 9729 C C . ILE B 1 607 ? 10.086 24.812 -16.625 1 79.69 607 ILE B C 1
ATOM 9731 O O . ILE B 1 607 ? 11.297 24.578 -16.672 1 79.69 607 ILE B O 1
ATOM 9735 N N . THR B 1 608 ? 9.438 25.594 -17.469 1 81.31 608 THR B N 1
ATOM 9736 C CA . THR B 1 608 ? 10.172 26.406 -18.422 1 81.31 608 THR B CA 1
ATOM 9737 C C . THR B 1 608 ? 10.461 27.797 -17.859 1 81.31 608 THR B C 1
ATOM 9739 O O . THR B 1 608 ? 9.562 28.438 -17.312 1 81.31 608 THR B O 1
ATOM 9742 N N . PRO B 1 609 ? 11.688 28.203 -17.938 1 81.81 609 PRO B N 1
ATOM 9743 C CA . PRO B 1 609 ? 12.008 29.531 -17.438 1 81.81 609 PRO B CA 1
ATOM 9744 C C . PRO B 1 609 ? 11.344 30.641 -18.234 1 81.81 609 PRO B C 1
ATOM 9746 O O . PRO B 1 609 ? 11.008 30.453 -19.406 1 81.81 609 PRO B O 1
ATOM 9749 N N . LEU B 1 610 ? 11.078 31.797 -17.578 1 77.06 610 LEU B N 1
ATOM 9750 C CA . LEU B 1 610 ? 10.422 32.938 -18.219 1 77.06 610 LEU B CA 1
ATOM 9751 C C . LEU B 1 610 ? 11.273 33.5 -19.344 1 77.06 610 LEU B C 1
ATOM 9753 O O . LEU B 1 610 ? 10.75 33.844 -20.406 1 77.06 610 LEU B O 1
ATOM 9757 N N . ASN B 1 611 ? 12.578 33.969 -19.156 1 62.53 611 ASN B N 1
ATOM 9758 C CA . ASN B 1 611 ? 13.43 34.562 -20.188 1 62.53 611 ASN B CA 1
ATOM 9759 C C . ASN B 1 611 ? 14.219 33.5 -20.938 1 62.53 611 ASN B C 1
ATOM 9761 O O . ASN B 1 611 ? 15.406 33.656 -21.219 1 62.53 611 ASN B O 1
ATOM 9765 N N . GLY B 1 612 ? 13.688 32.656 -21.547 1 48.91 612 GLY B N 1
ATOM 9766 C CA . GLY B 1 612 ? 14.336 31.688 -22.406 1 48.91 612 GLY B CA 1
ATOM 9767 C C . GLY B 1 612 ? 15.578 31.062 -21.781 1 48.91 612 GLY B C 1
ATOM 9768 O O . GLY B 1 612 ? 16.328 30.359 -22.453 1 48.91 612 GLY B O 1
ATOM 9769 N N . LYS B 1 613 ? 16.172 31.672 -20.719 1 40 613 LYS B N 1
ATOM 9770 C CA . LYS B 1 613 ? 17.391 31.078 -20.203 1 40 613 LYS B CA 1
ATOM 9771 C C . LYS B 1 613 ? 17.094 29.766 -19.469 1 40 613 LYS B C 1
ATOM 9773 O O . LYS B 1 613 ? 16.172 29.703 -18.656 1 40 613 LYS B O 1
ATOM 9778 N N . LYS B 1 614 ? 17.484 28.781 -19.969 1 38.75 614 LYS B N 1
ATOM 9779 C CA . LYS B 1 614 ? 17.328 27.406 -19.484 1 38.75 614 LYS B CA 1
ATOM 9780 C C . LYS B 1 614 ? 17.781 27.281 -18.031 1 38.75 614 LYS B C 1
ATOM 9782 O O . LYS B 1 614 ? 18.891 27.703 -17.672 1 38.75 614 LYS B O 1
ATOM 9787 N N . GLN B 1 615 ? 16.891 27.266 -17.062 1 42.12 615 GLN B N 1
ATOM 9788 C CA . GLN B 1 615 ? 17.312 26.859 -15.727 1 42.12 615 GLN B CA 1
ATOM 9789 C C . GLN B 1 615 ? 18.266 25.672 -15.797 1 42.12 615 GLN B C 1
ATOM 9791 O O . GLN B 1 615 ? 18.109 24.797 -16.641 1 42.12 615 GLN B O 1
ATOM 9796 N N . PRO B 1 616 ? 19.469 25.703 -15.18 1 33.16 616 PRO B N 1
ATOM 9797 C CA . PRO B 1 616 ? 20.375 24.562 -15.203 1 33.16 616 PRO B CA 1
ATOM 9798 C C . PRO B 1 616 ? 19.672 23.234 -14.898 1 33.16 616 PRO B C 1
ATOM 9800 O O . PRO B 1 616 ? 18.859 23.156 -13.969 1 33.16 616 PRO B O 1
ATOM 9803 N N . ASP B 1 617 ? 19.406 22.516 -15.891 1 35.81 617 ASP B N 1
ATOM 9804 C CA . ASP B 1 617 ? 18.953 21.141 -15.742 1 35.81 617 ASP B CA 1
ATOM 9805 C C . ASP B 1 617 ? 19.656 20.453 -14.578 1 35.81 617 ASP B C 1
ATOM 9807 O O . ASP B 1 617 ? 20.875 20.453 -14.5 1 35.81 617 ASP B O 1
ATOM 9811 N N . GLN B 1 618 ? 19.188 20.531 -13.523 1 34.75 618 GLN B N 1
ATOM 9812 C CA . GLN B 1 618 ? 19.812 19.547 -12.648 1 34.75 618 GLN B CA 1
ATOM 9813 C C . GLN B 1 618 ? 20.078 18.234 -13.391 1 34.75 618 GLN B C 1
ATOM 9815 O O . GLN B 1 618 ? 19.156 17.438 -13.609 1 34.75 618 GLN B O 1
ATOM 9820 N N . ASP B 1 619 ? 20.906 18.234 -14.398 1 33.09 619 ASP B N 1
ATOM 9821 C CA . ASP B 1 619 ? 21.375 17.125 -15.227 1 33.09 619 ASP B CA 1
ATOM 9822 C C . ASP B 1 619 ? 21.844 15.953 -14.375 1 33.09 619 ASP B C 1
ATOM 9824 O O . ASP B 1 619 ? 22.906 16.031 -13.742 1 33.09 619 ASP B O 1
ATOM 9828 N N . PHE B 1 620 ? 20.984 15.258 -13.961 1 33.41 620 PHE B N 1
ATOM 9829 C CA . PHE B 1 620 ? 21.406 13.961 -13.445 1 33.41 620 PHE B CA 1
ATOM 9830 C C . PHE B 1 620 ? 22.234 13.219 -14.484 1 33.41 620 PHE B C 1
ATOM 9832 O O . PHE B 1 620 ? 22.703 12.109 -14.227 1 33.41 620 PHE B O 1
ATOM 9839 N N . SER B 1 621 ? 22.359 13.664 -15.742 1 30.34 621 SER B N 1
ATOM 9840 C CA . SER B 1 621 ? 23.078 12.961 -16.797 1 30.34 621 SER B CA 1
ATOM 9841 C C . SER B 1 621 ? 24.594 13.07 -16.578 1 30.34 621 SER B C 1
ATOM 9843 O O . SER B 1 621 ? 25.359 12.281 -17.125 1 30.34 621 SER B O 1
ATOM 9845 N N . GLU B 1 622 ? 25.172 14.211 -16.219 1 28.55 622 GLU B N 1
ATOM 9846 C CA . GLU B 1 622 ? 26.625 14.352 -16.312 1 28.55 622 GLU B CA 1
ATOM 9847 C C . GLU B 1 622 ? 27.328 13.367 -15.391 1 28.55 622 GLU B C 1
ATOM 9849 O O . GLU B 1 622 ? 28.531 13.117 -15.547 1 28.55 622 GLU B O 1
ATOM 9854 N N . ALA B 1 623 ? 26.75 12.992 -14.32 1 26.36 623 ALA B N 1
ATOM 9855 C CA . ALA B 1 623 ? 27.578 12.078 -13.531 1 26.36 623 ALA B CA 1
ATOM 9856 C C . ALA B 1 623 ? 27.656 10.703 -14.195 1 26.36 623 ALA B C 1
ATOM 9858 O O . ALA B 1 623 ? 28.297 9.789 -13.672 1 26.36 623 ALA B O 1
ATOM 9859 N N . ALA B 1 624 ? 26.812 10.438 -15.234 1 24.69 624 ALA B N 1
ATOM 9860 C CA . ALA B 1 624 ? 27.047 9.141 -15.859 1 24.69 624 ALA B CA 1
ATOM 9861 C C . ALA B 1 624 ? 28.25 9.203 -16.797 1 24.69 624 ALA B C 1
ATOM 9863 O O . ALA B 1 624 ? 28.609 8.195 -17.422 1 24.69 624 ALA B O 1
ATOM 9864 N N . ALA B 1 625 ? 28.812 10.43 -17.297 1 20.62 625 ALA B N 1
ATOM 9865 C CA . ALA B 1 625 ? 30.016 10.25 -18.094 1 20.62 625 ALA B CA 1
ATOM 9866 C C . ALA B 1 625 ? 31.219 9.914 -17.219 1 20.62 625 ALA B C 1
ATOM 9868 O O . ALA B 1 625 ? 31.391 10.508 -16.141 1 20.62 625 ALA B O 1
#

Solvent-accessible surface area (backbone atoms only — not comparable to full-atom values): 66354 Å² total; per-residue (Å²): 138,82,84,76,82,74,81,67,77,74,73,77,72,70,74,74,80,72,67,55,93,79,41,25,36,35,43,34,56,36,28,27,32,63,85,62,80,45,75,49,32,46,61,41,78,46,79,42,54,54,45,26,32,32,36,38,35,37,40,84,80,12,34,63,67,58,51,52,20,58,75,67,70,60,32,52,57,57,28,36,32,33,31,42,77,43,63,72,67,50,54,35,67,39,65,66,66,80,62,71,72,26,84,34,25,47,48,58,43,46,52,48,50,37,56,34,33,56,57,90,55,57,68,70,58,45,51,50,52,51,50,49,52,28,51,61,58,70,39,58,90,42,35,81,36,34,40,23,52,98,86,36,84,48,50,51,72,52,55,42,48,44,45,55,50,47,57,57,50,70,65,61,45,21,30,39,37,30,38,37,76,51,66,88,39,38,66,60,59,32,44,43,48,50,51,42,51,44,49,55,14,57,70,42,88,59,12,27,34,41,34,36,46,72,76,66,48,58,70,49,50,69,61,42,43,30,36,35,33,30,36,78,17,32,54,46,42,73,44,43,49,72,55,46,55,52,54,34,37,72,72,75,50,54,71,56,91,84,55,50,55,66,54,48,56,36,47,59,49,38,71,84,84,46,88,53,98,53,50,60,68,52,41,30,50,49,36,56,53,50,55,55,59,76,66,59,73,74,73,84,66,68,55,84,73,44,66,80,78,68,74,70,68,75,64,48,66,72,54,52,68,67,59,74,54,74,73,72,73,51,63,42,45,75,36,70,72,26,23,59,56,46,27,51,51,48,48,46,47,44,72,66,33,56,77,59,42,51,48,46,52,51,51,49,48,52,52,29,49,52,52,19,55,55,39,54,50,44,51,77,51,45,44,55,68,43,56,54,25,51,58,38,50,49,46,46,50,54,46,49,61,43,52,57,43,52,70,54,29,50,61,56,43,68,44,42,62,38,52,52,47,38,42,70,43,26,36,31,32,68,61,31,51,51,53,21,54,58,58,46,45,48,60,56,30,43,51,52,19,46,53,38,30,54,42,36,29,63,36,18,45,50,56,62,54,66,60,51,25,55,43,44,25,36,49,37,44,26,40,42,28,49,35,53,35,44,36,74,70,44,94,45,50,68,62,31,43,51,53,53,49,51,49,48,52,51,20,54,58,38,33,30,81,49,48,36,68,90,67,44,41,91,87,53,62,64,48,38,72,66,16,68,48,18,41,49,38,54,38,52,48,46,59,53,28,60,86,40,69,36,83,33,84,77,33,84,40,57,33,22,54,50,51,30,48,70,51,70,46,65,82,65,55,56,67,59,31,53,50,50,36,48,47,48,23,52,52,38,45,51,48,35,46,51,52,49,50,40,51,73,65,62,47,43,28,51,70,40,39,72,78,77,54,74,65,80,66,84,58,76,60,64,78,72,107,138,83,81,78,81,73,79,68,76,74,74,75,73,72,75,75,79,72,65,55,93,77,41,25,35,34,43,35,55,33,28,27,34,64,84,62,79,45,76,50,32,45,62,41,80,46,79,43,54,53,45,27,32,33,37,38,34,38,41,84,80,12,34,64,67,58,51,51,21,58,74,67,69,58,33,52,57,58,29,37,31,34,32,40,77,43,63,72,67,49,53,35,68,40,65,66,66,82,61,70,70,25,84,33,27,46,49,58,43,47,52,48,51,37,56,34,31,55,57,89,57,58,67,68,57,44,52,49,51,49,50,50,51,28,50,62,57,71,38,59,90,41,35,80,36,36,39,23,51,98,87,38,84,47,50,52,73,52,54,44,47,44,47,54,51,47,57,57,51,70,65,62,46,21,30,38,36,31,38,37,76,48,66,88,40,38,66,58,60,32,44,43,50,51,51,41,52,45,49,56,12,56,70,41,89,57,12,25,33,42,32,36,46,74,75,64,50,58,70,49,50,69,61,42,43,30,36,34,34,31,36,78,16,33,53,44,43,74,46,42,49,71,56,46,53,53,53,36,36,71,71,74,48,54,72,55,90,84,54,48,55,64,56,49,55,35,46,59,50,37,71,84,84,46,88,54,98,50,51,60,69,53,42,29,51,50,37,55,52,51,55,58,58,74,64,59,74,73,74,84,64,66,56,84,73,44,67,80,80,67,72,70,68,74,60,46,63,71,49,52,67,62,58,74,52,73,73,69,71,49,62,37,46,75,36,70,71,25,24,60,56,45,28,49,49,47,49,47,46,44,72,66,33,57,78,58,42,50,48,46,51,50,51,49,48,52,52,28,50,52,51,18,54,55,38,53,50,45,53,77,51,46,44,55,69,42,56,54,26,51,57,39,51,50,48,46,49,53,48,48,62,42,50,56,42,52,70,55,28,48,60,57,44,66,44,43,62,38,52,51,46,38,41,71,42,27,35,31,31,71,61,29,53,50,53,20,54,60,57,46,44,49,61,57,28,43,51,52,19,46,53,39,31,54,42,37,29,63,36,18,44,50,56,62,55,64,60,51,24,54,46,44,24,35,47,37,43,26,40,41,28,47,35,50,34,44,36,74,71,42,94,46,50,68,62,30,42,51,51,51,51,49,50,49,53,51,21,52,58,38,32,31,82,47,47,37,68,90,67,45,42,93,87,51,62,64,48,38,73,67,15,68,47,19,41,50,39,55,39,51,47,45,58,54,27,60,86,39,67,37,80,34,84,76,35,83,41,57,34,21,54,48,52,30,48,69,51,70,48,64,84,67,56,57,66,59,32,52,50,49,36,50,47,50,25,51,52,38,46,51,49,35,44,51,52,49,50,42,51,72,65,62,48,41,29,50,70,40,36,73,77,77,53,73,64,80,66,85,58,78,61,62,78,73,109

Foldseek 3Di:
DDPDPPPPPPPPCPVPPPPDPLKWKKFWDWKAFQVRPDTLAHTDIATFGFLFEEEEEADPSLCSVVVLCVQLLFFFLRMATAMDTGQDWFEAEQEPDQQDDQLDFLQRLLVLLCQLLVQPDPPVVLVVLLCVLCVLLVCNVRRGWTNHDPVGDTDDPLSSLSSSVSSLCSLPTQEYEYEASCPPPDLVSSLSSLVSVSCSSNVDTNHTYYYYHYDDDLSSLVSHFWYWYGGSNATLDTGGSVVVQVLCVVVPQHDDPPDRPSVSVNVQADCPPDDHPDYVVRSRVSRVVVVVVVPPDDDVPPCVPPPPPPPPPPVCPPVVVVVPPDSSPSCLAQDLSSLVSLLVVLLSCCVRPCQALVVLLVVLLVVLQVLLVVLFQLLVDFAQVSLLVQLVSLLVCLLVNLLSLLSNLQVLLSSVVVVVSCVSSSSHHVLSNLVSVLVSCLVSLLVSLVSSLCSNCVRNVFFDSPLSSLLSSLSNSLSNLLSLLLSLPDNHSVVSSVVSSVVSVQLSVLLQSVHALVPDDPPCSCSNVVRLSNLSSLLSLCRGFVAAAHDYPVDPDGGSLSVNVVSPSNPPDNVVSSVVSNVSSVVSSVSSVVSSCCVVQPRRHDHHYDPNPDDPRPPPPVVVD/DPPPPPCPPPPPCPVPPPPDPQKWKKFWDWKAFQVRPDTLAHTDIATFGFLFEEEEEADPSLCSVVVLCVQLLFFFLRMATAMDTGQDWFEAEQEPDQQDDQLDFLQRLLVLLCQLLVQPDDPVVLVVLLCVLCVLLVCNVRRGWTNHDPVGDTDDPLSSLSSSVSSRCSLLTQEYEYEASCPPHDLVSSLSSLVSVSCSSNVDTNHTYYYYHYDDDLSSLVSHFWYWYGGSNATLDTGGSVVVQVLCVVVPQHDDPPDRPSVSVNVQADCPPDDHPDYVVRSRVSRVVVVVVVPPPDDVPPCVVPPPPPPPPPCCPPVVVVVPPDSSCSCLAQDLSSLVSLLVVLLSCCVRPCQALVVLLVVLLVVLLVLLVVLFQLLVDFAQVSLLVLLVSLLVCLLVNLLSLLSNLQVLLSSVVVVVSCVSSSSHHVLSNLSSVLVNCLVSLLVSLVSSLCSNCVRNVFFDSPLSSLLSSLSNSLSNLLSNLLSLPDNHSVVSSVVSSVVSVQLSVLLQSVHALVPDDPPCSCSNVVRLSNLSSLLSLCRGFVAAAHDYPVHPDGGSLSVSVVSPSNPPDNVVSSVVSNVSSVVSSVSSVVSSCCVVQPRRHDHHYDPNPDDPRPPPPVVVD

Nearest PDB structures (foldseek):
  8wto-assembly1_B  TM=8.345E-01  e=1.414E-34  Arabidopsis thaliana
  8wtm-assembly1_A  TM=8.437E-01  e=3.109E-34  Arabidopsis thaliana
  7r88-assembly1_A  TM=8.302E-01  e=6.314E-28  Homo sapiens
  7r8a-assembly1_A  TM=7.922E-01  e=1.727E-27  Homo sapiens
  8iwn-assembly1_A  TM=7.580E-01  e=9.360E-28  Arabidopsis thaliana

pLDDT: mean 82.18, std 19.79, range [20.62, 98.31]

Radius of gyration: 35.53 Å; Cα contacts (8 Å, |Δi|>4): 2016; chains: 2; bounding box: 82×122×117 Å

InterPro domains:
  IPR003439 ABC transporter-like, ATP-binding domain [PF00005] (41-183)
  IPR003439 ABC transporter-like, ATP-binding domain [PS50893] (26-257)
  IPR003593 AAA+ ATPase domain [SM00382] (50-243)
  IPR013525 ABC-2 type transporter, transmembrane domain [PF01061] (342-545)
  IPR017871 ABC transporter-like, conserved site [PS00211] (155-169)
  IPR027417 P-loop containing nucleoside triphosphate hydrolase [G3DSA:3.40.50.300] (17-253)
  IPR027417 P-loop containing nucleoside triphosphate hydrolase [SSF52540] (28-249)
  IPR043926 ABC transporter family G domain [PF19055] (214-271)
  IPR052215 Plant ABC transporter G [PTHR48042] (34-599)